Protein 3B8L (pdb70)

Secondary structure (DSSP, 8-state):
------HHHHHHHHH--HHHHHHHTTS-HHHHHTTEEEEEEE--GGGT---EEHHHHHHHHHHHHHH--B---EEE------B-SSEE--EEEE--B-TTS-BEE-EEEE-EEEEEETTEEEEEEE--B---EE--GGG-/---HHHHHHHHH--HHHHHHHTTS-HHHHHTTEEEEEEE--GGGT---EEHHHHHHHHHHHHHH--B---EEE------B-SSEE--EEEE--B-TTS-BEE-EEEE-EEEEEETTEEEEEEE--B---EE--GGG-/---HHHHHHHHH--HHHHHHHTTS-HHHHHTTEEEEEEE--GGGTPPPEESHHHHHHHHHHHHH--B---EEE------B-SSEE--EEEE--B-TTS-BEE-EEEE-EEEEEETTEEEEEEE--B---EE--GGG-/---HHHHHHHHH--HHHHHHHTTS-HHHHHTTEEEEEEE--GGGT---EEHHHHHHHHHHHHHH--B---EEE------B-SSEE--EEEE--B-TTS-BEE-EEEE-EEEEEETTEEEEEEE--B---EE--GGG-/---HHHHHHHHH--HHHHHHHTTS-HHHHHTTEEEEEEE--GGGT---EEHHHHHHHHHHHHHH--B---EEE------B-SSEE--EEEE--B-TTS-BEE-EEEE-EEEEEETTEEEEEEE--B---EE--GGG-/---HHHHHHHHH--HHHHHHHTTS-HHHHHTTEEEEEEE--GGGTPPPEEHHHHHHHHHHHHHH--B---EEE------B-SSEE--EEEE--B-TTS-B-B-EEEE-EEEEEETTEEEEEEE--B---BS--GGG-

B-factor: mean 28.75, std 6.37, range [11.79, 61.09]

Solvent-accessible surface area: 32709 Å² total

Structure (mmCIF, N/CA/C/O backbone):
data_3B8L
#
_entry.id   3B8L
#
_cell.length_a   95.850
_cell.length_b   95.850
_cell.length_c   232.300
_cell.angle_alpha   90.000
_cell.angle_beta   90.000
_cell.angle_gamma   90.000
#
_symmetry.space_group_name_H-M   'P 41 21 2'
#
loop_
_entity.id
_entity.type
_entity.pdbx_description
1 polymer 'Uncharacterized protein'
2 non-polymer GLYCEROL
3 non-polymer DI(HYDROXYETHYL)ETHER
4 non-polymer 'CHLORIDE ION'
5 water water
#
loop_
_atom_site.group_PDB
_atom_site.id
_atom_site.type_symbol
_atom_site.label_atom_id
_atom_site.label_alt_id
_atom_site.label_comp_id
_atom_site.label_asym_id
_atom_site.label_entity_id
_atom_site.label_seq_id
_atom_site.pdbx_PDB_ins_code
_atom_site.Cartn_x
_atom_site.Cartn_y
_atom_site.Cartn_z
_atom_site.occupancy
_atom_site.B_iso_or_equiv
_atom_site.auth_seq_id
_atom_site.auth_comp_id
_atom_site.auth_asym_id
_atom_site.auth_atom_id
_atom_site.pdbx_PDB_model_num
ATOM 1 N N . PHE A 1 17 ? 14.789 34.575 36.026 1.00 41.62 -2 PHE A N 1
ATOM 2 C CA . PHE A 1 17 ? 13.928 33.843 35.026 1.00 41.42 -2 PHE A CA 1
ATOM 3 C C . PHE A 1 17 ? 14.372 32.411 34.826 1.00 42.81 -2 PHE A C 1
ATOM 4 O O . PHE A 1 17 ? 15.410 32.159 34.191 1.00 43.03 -2 PHE A O 1
ATOM 12 N N . GLN A 1 18 ? 13.575 31.484 35.366 1.00 44.10 -1 GLN A N 1
ATOM 13 C CA . GLN A 1 18 ? 13.872 30.050 35.274 1.00 44.83 -1 GLN A CA 1
ATOM 14 C C . GLN A 1 18 ? 13.546 29.592 33.856 1.00 45.23 -1 GLN A C 1
ATOM 15 O O . GLN A 1 18 ? 12.501 29.967 33.276 1.00 45.80 -1 GLN A O 1
ATOM 17 N N . GLY A 1 19 ? 14.468 28.830 33.282 1.00 45.27 0 GLY A N 1
ATOM 18 C CA . GLY A 1 19 ? 14.184 28.087 32.064 1.00 44.97 0 GLY A CA 1
ATOM 19 C C . GLY A 1 19 ? 13.069 27.039 32.331 1.00 44.85 0 GLY A C 1
ATOM 20 O O . GLY A 1 19 ? 12.776 26.701 33.487 1.00 45.39 0 GLY A O 1
ATOM 29 N N . GLN A 1 21 ? 11.601 23.613 32.931 1.00 38.30 2 GLN A N 1
ATOM 30 C CA . GLN A 1 21 ? 12.232 22.420 33.540 1.00 37.00 2 GLN A CA 1
ATOM 31 C C . GLN A 1 21 ? 11.902 21.148 32.749 1.00 33.49 2 GLN A C 1
ATOM 32 O O . GLN A 1 21 ? 10.766 20.910 32.377 1.00 32.70 2 GLN A O 1
ATOM 34 N N . CYS A 1 22 ? 12.908 20.329 32.493 1.00 30.86 3 CYS A N 1
ATOM 35 C CA . CYS A 1 22 ? 12.721 19.090 31.757 1.00 29.21 3 CYS A CA 1
ATOM 36 C C . CYS A 1 22 ? 12.050 18.048 32.649 1.00 27.76 3 CYS A C 1
ATOM 37 O O . CYS A 1 22 ? 12.574 17.725 33.707 1.00 27.50 3 CYS A O 1
ATOM 40 N N . PRO A 1 23 ? 10.884 17.530 32.251 1.00 26.53 4 PRO A N 1
ATOM 41 C CA . PRO A 1 23 ? 10.278 16.487 33.077 1.00 26.19 4 PRO A CA 1
ATOM 42 C C . PRO A 1 23 ? 11.133 15.219 33.233 1.00 25.39 4 PRO A C 1
ATOM 43 O O . PRO A 1 23 ? 11.877 14.847 32.317 1.00 23.86 4 PRO A O 1
ATOM 47 N N . ILE A 1 24 ? 10.985 14.560 34.385 1.00 25.54 5 ILE A N 1
ATOM 48 C CA . ILE A 1 24 ? 11.799 13.386 34.730 1.00 25.80 5 ILE A CA 1
ATOM 49 C C . ILE A 1 24 ? 11.653 12.315 33.673 1.00 25.12 5 ILE A C 1
ATOM 50 O O . ILE A 1 24 ? 12.622 11.699 33.275 1.00 25.80 5 ILE A O 1
ATOM 55 N N . GLU A 1 25 ? 10.435 12.104 33.197 1.00 25.38 6 GLU A N 1
ATOM 56 C CA . GLU A 1 25 ? 10.207 11.068 32.185 1.00 25.24 6 GLU A CA 1
ATOM 57 C C . GLU A 1 25 ? 11.032 11.357 30.947 1.00 24.79 6 GLU A C 1
ATOM 58 O O . GLU A 1 25 ? 11.570 10.442 30.338 1.00 24.40 6 GLU A O 1
ATOM 61 N N . ASP A 1 26 ? 11.124 12.635 30.575 1.00 24.71 7 ASP A N 1
ATOM 62 C CA . ASP A 1 26 ? 11.893 13.037 29.397 1.00 24.61 7 ASP A CA 1
ATOM 63 C C . ASP A 1 26 ? 13.408 12.958 29.635 1.00 24.91 7 ASP A C 1
ATOM 64 O O . ASP A 1 26 ? 14.169 12.522 28.785 1.00 24.84 7 ASP A O 1
ATOM 69 N N . ARG A 1 27 ? 13.852 13.390 30.793 1.00 25.21 8 ARG A N 1
ATOM 70 C CA . ARG A 1 27 ? 15.242 13.230 31.158 1.00 26.65 8 ARG A CA 1
ATOM 71 C C . ARG A 1 27 ? 15.669 11.767 31.065 1.00 26.50 8 ARG A C 1
ATOM 72 O O . ARG A 1 27 ? 16.710 11.449 30.485 1.00 26.54 8 ARG A O 1
ATOM 80 N N . LEU A 1 28 ? 14.861 10.864 31.602 1.00 26.42 9 LEU A N 1
ATOM 81 C CA . LEU A 1 28 ? 15.211 9.432 31.518 1.00 26.43 9 LEU A CA 1
ATOM 82 C C . LEU A 1 28 ? 15.111 8.928 30.095 1.00 25.91 9 LEU A C 1
ATOM 83 O O . LEU A 1 28 ? 15.965 8.184 29.686 1.00 26.37 9 LEU A O 1
ATOM 88 N N . ALA A 1 29 ? 14.113 9.371 29.326 1.00 24.68 10 ALA A N 1
ATOM 89 C CA . ALA A 1 29 ? 14.007 8.955 27.919 1.00 25.18 10 ALA A CA 1
ATOM 90 C C . ALA A 1 29 ? 15.240 9.364 27.095 1.00 25.85 10 ALA A C 1
ATOM 91 O O . ALA A 1 29 ? 15.697 8.628 26.220 1.00 26.04 10 ALA A O 1
ATOM 93 N N . ILE A 1 30 ? 15.751 10.560 27.331 1.00 25.95 11 ILE A N 1
ATOM 94 C CA . ILE A 1 30 ? 16.895 11.052 26.582 1.00 26.40 11 ILE A CA 1
ATOM 95 C C . ILE A 1 30 ? 18.166 10.287 27.029 1.00 25.96 11 ILE A C 1
ATOM 96 O O . ILE A 1 30 ? 18.964 9.887 26.191 1.00 25.24 11 ILE A O 1
ATOM 101 N N A GLN A 1 31 ? 18.356 10.102 28.337 0.50 26.27 12 GLN A N 1
ATOM 102 N N B GLN A 1 31 ? 18.331 10.090 28.334 0.50 26.00 12 GLN A N 1
ATOM 103 C CA A GLN A 1 31 ? 19.435 9.247 28.822 0.50 26.34 12 GLN A CA 1
ATOM 104 C CA B GLN A 1 31 ? 19.414 9.272 28.852 0.50 25.79 12 GLN A CA 1
ATOM 105 C C A GLN A 1 31 ? 19.364 7.877 28.161 0.50 26.36 12 GLN A C 1
ATOM 106 C C B GLN A 1 31 ? 19.372 7.842 28.297 0.50 25.95 12 GLN A C 1
ATOM 107 O O A GLN A 1 31 ? 20.369 7.366 27.658 0.50 26.61 12 GLN A O 1
ATOM 108 O O B GLN A 1 31 ? 20.417 7.240 28.038 0.50 25.60 12 GLN A O 1
ATOM 119 N N . ASP A 1 32 ? 18.168 7.297 28.127 1.00 26.25 13 ASP A N 1
ATOM 120 C CA . ASP A 1 32 ? 18.008 5.949 27.584 1.00 26.60 13 ASP A CA 1
ATOM 121 C C . ASP A 1 32 ? 18.340 5.888 26.110 1.00 27.24 13 ASP A C 1
ATOM 122 O O . ASP A 1 32 ? 18.828 4.870 25.637 1.00 27.58 13 ASP A O 1
ATOM 127 N N . LEU A 1 33 ? 18.055 6.973 25.384 1.00 26.90 14 LEU A N 1
ATOM 128 C CA . LEU A 1 33 ? 18.381 7.033 23.968 1.00 26.57 14 LEU A CA 1
ATOM 129 C C . LEU A 1 33 ? 19.908 7.005 23.810 1.00 26.18 14 LEU A C 1
ATOM 130 O O . LEU A 1 33 ? 20.441 6.336 22.927 1.00 25.17 14 LEU A O 1
ATOM 143 N N . ILE A 1 35 ? 22.161 5.742 26.004 1.00 24.70 16 ILE A N 1
ATOM 144 C CA . ILE A 1 35 ? 22.549 4.389 26.378 1.00 24.77 16 ILE A CA 1
ATOM 145 C C . ILE A 1 35 ? 22.193 3.387 25.271 1.00 24.77 16 ILE A C 1
ATOM 146 O O . ILE A 1 35 ? 22.971 2.477 24.983 1.00 24.19 16 ILE A O 1
ATOM 151 N N . ALA A 1 36 ? 21.048 3.558 24.619 1.00 24.49 17 ALA A N 1
ATOM 152 C CA . ALA A 1 36 ? 20.732 2.770 23.444 1.00 24.09 17 ALA A CA 1
ATOM 153 C C . ALA A 1 36 ? 21.754 2.973 22.301 1.00 25.12 17 ALA A C 1
ATOM 154 O O . ALA A 1 36 ? 22.130 2.002 21.629 1.00 24.81 17 ALA A O 1
ATOM 156 N N . TYR A 1 37 ? 22.186 4.216 22.077 1.00 25.08 18 TYR A N 1
ATOM 157 C CA . TYR A 1 37 ? 23.220 4.507 21.085 1.00 24.75 18 TYR A CA 1
ATOM 158 C C . TYR A 1 37 ? 24.487 3.731 21.458 1.00 25.23 18 TYR A C 1
ATOM 159 O O . TYR A 1 37 ? 25.068 3.072 20.629 1.00 25.10 18 TYR A O 1
ATOM 168 N N . ALA A 1 38 ? 24.890 3.767 22.721 1.00 23.54 19 ALA A N 1
ATOM 169 C CA . ALA A 1 38 ? 26.145 3.100 23.133 1.00 25.30 19 ALA A CA 1
ATOM 170 C C . ALA A 1 38 ? 25.997 1.596 22.884 1.00 25.53 19 ALA A C 1
ATOM 171 O O . ALA A 1 38 ? 26.936 0.950 22.391 1.00 26.10 19 ALA A O 1
ATOM 173 N N . HIS A 1 39 ? 24.804 1.060 23.175 1.00 25.94 20 HIS A N 1
ATOM 174 C CA . HIS A 1 39 ? 24.553 -0.376 23.010 1.00 25.58 20 HIS A CA 1
ATOM 175 C C . HIS A 1 39 ? 24.691 -0.770 21.552 1.00 26.37 20 HIS A C 1
ATOM 176 O O . HIS A 1 39 ? 25.317 -1.787 21.224 1.00 24.43 20 HIS A O 1
ATOM 183 N N . ALA A 1 40 ? 24.118 0.052 20.674 1.00 26.00 21 ALA A N 1
ATOM 184 C CA . ALA A 1 40 ? 24.187 -0.182 19.258 1.00 26.43 21 ALA A CA 1
ATOM 185 C C . ALA A 1 40 ? 25.643 -0.146 18.753 1.00 26.62 21 ALA A C 1
ATOM 186 O O . ALA A 1 40 ? 26.043 -0.979 17.926 1.00 27.06 21 ALA A O 1
ATOM 188 N N . VAL A 1 41 ? 26.433 0.783 19.279 1.00 27.10 22 VAL A N 1
ATOM 189 C CA . VAL A 1 41 ? 27.825 0.929 18.861 1.00 26.81 22 VAL A CA 1
ATOM 190 C C . VAL A 1 41 ? 28.605 -0.296 19.322 1.00 26.90 22 VAL A C 1
ATOM 191 O O . VAL A 1 41 ? 29.458 -0.832 18.601 1.00 26.42 22 VAL A O 1
ATOM 195 N N . ASP A 1 42 ? 28.258 -0.769 20.507 1.00 26.33 23 ASP A N 1
ATOM 196 C CA . ASP A 1 42 ? 28.948 -1.868 21.136 1.00 26.42 23 ASP A CA 1
ATOM 197 C C . ASP A 1 42 ? 28.588 -3.250 20.622 1.00 26.77 23 ASP A C 1
ATOM 198 O O . ASP A 1 42 ? 29.211 -4.223 21.014 1.00 26.84 23 ASP A O 1
ATOM 203 N N . THR A 1 43 ? 27.613 -3.337 19.719 1.00 26.56 24 THR A N 1
ATOM 204 C CA . THR A 1 43 ? 27.334 -4.580 19.012 1.00 27.09 24 THR A CA 1
ATOM 205 C C . THR A 1 43 ? 28.466 -4.850 18.017 1.00 27.14 24 THR A C 1
ATOM 206 O O . THR A 1 43 ? 28.691 -5.992 17.616 1.00 26.88 24 THR A O 1
ATOM 210 N N . VAL A 1 44 ? 29.156 -3.786 17.615 1.00 27.04 25 VAL A N 1
ATOM 211 C CA . VAL A 1 44 ? 30.147 -3.822 16.541 1.00 27.25 25 VAL A CA 1
ATOM 212 C C . VAL A 1 44 ? 29.555 -4.360 15.242 1.00 27.91 25 VAL A C 1
ATOM 213 O O . VAL A 1 44 ? 30.258 -4.907 14.405 1.00 28.79 25 VAL A O 1
ATOM 217 N N . SER A 1 45 ? 28.242 -4.184 15.059 1.00 28.06 26 SER A N 1
ATOM 218 C CA . SER A 1 45 ? 27.582 -4.742 13.875 1.00 28.02 26 SER A CA 1
ATOM 219 C C . SER A 1 45 ? 26.254 -4.110 13.438 1.00 27.90 26 SER A C 1
ATOM 220 O O . SER A 1 45 ? 25.961 -4.106 12.254 1.00 27.71 26 SER A O 1
ATOM 223 N N . ASP A 1 46 ? 25.428 -3.656 14.369 1.00 27.69 27 ASP A N 1
ATOM 224 C CA . ASP A 1 46 ? 24.028 -3.345 14.074 1.00 27.96 27 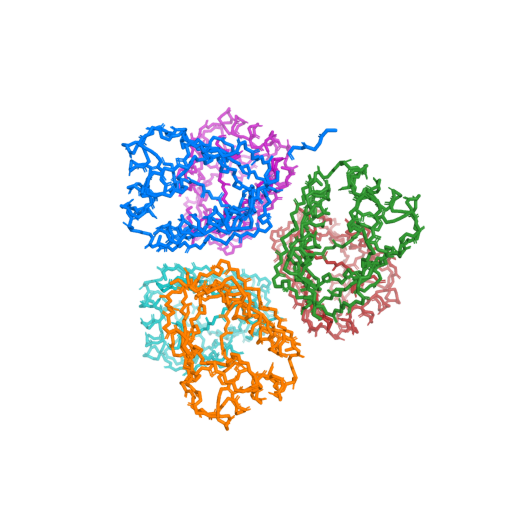ASP A CA 1
ATOM 225 C C . ASP A 1 46 ? 23.823 -1.875 13.636 1.00 27.73 27 ASP A C 1
ATOM 226 O O . ASP A 1 46 ? 23.461 -1.020 14.425 1.00 27.54 27 ASP A O 1
ATOM 231 N N . ILE A 1 47 ? 24.072 -1.611 12.361 1.00 28.18 28 ILE A N 1
ATOM 232 C CA . ILE A 1 47 ? 23.971 -0.276 11.808 1.00 28.83 28 ILE A CA 1
ATOM 233 C C . ILE A 1 47 ? 22.528 0.209 11.925 1.00 28.43 28 ILE A C 1
ATOM 234 O O . ILE A 1 47 ? 22.297 1.375 12.250 1.00 29.13 28 ILE A O 1
ATOM 239 N N . ASP A 1 48 ? 21.559 -0.674 11.714 1.00 28.47 29 ASP A N 1
ATOM 240 C CA . ASP A 1 48 ? 20.149 -0.266 11.805 1.00 28.95 29 ASP A CA 1
ATOM 241 C C . ASP A 1 48 ? 19.801 0.300 13.178 1.00 27.87 29 ASP A C 1
ATOM 242 O O . ASP A 1 48 ? 19.114 1.311 13.264 1.00 27.93 29 ASP A O 1
ATOM 247 N N . ALA A 1 49 ? 20.297 -0.351 14.230 1.00 27.23 30 ALA A N 1
ATOM 248 C CA . ALA A 1 49 ? 20.091 0.093 15.610 1.00 26.70 30 ALA A CA 1
ATOM 249 C C . ALA A 1 49 ? 20.799 1.418 15.871 1.00 26.69 30 ALA A C 1
ATOM 250 O O . ALA A 1 49 ? 20.311 2.249 16.654 1.00 26.64 30 ALA A O 1
ATOM 252 N N . VAL A 1 50 ? 21.938 1.638 15.217 1.00 26.38 31 VAL A N 1
ATOM 253 C CA . VAL A 1 50 ? 22.618 2.922 15.377 1.00 25.93 31 VAL A CA 1
ATOM 254 C C . VAL A 1 50 ? 21.773 4.019 14.739 1.00 25.88 31 VAL A C 1
ATOM 255 O O . VAL A 1 50 ? 21.544 5.037 15.330 1.00 25.98 31 VAL A O 1
ATOM 259 N N . LEU A 1 51 ? 21.335 3.794 13.515 1.00 25.67 32 LEU A N 1
ATOM 260 C CA . LEU A 1 51 ? 20.558 4.786 12.777 1.00 26.12 32 LEU A CA 1
ATOM 261 C C . LEU A 1 51 ? 19.225 5.116 13.440 1.00 26.77 32 LEU A C 1
ATOM 262 O O . LEU A 1 51 ? 18.774 6.270 13.371 1.00 26.99 32 LEU A O 1
ATOM 267 N N . ASP A 1 52 ? 18.602 4.130 14.090 1.00 27.16 33 ASP A N 1
ATOM 268 C CA . ASP A 1 52 ? 17.355 4.359 14.827 1.00 27.87 33 ASP A CA 1
ATOM 269 C C . ASP A 1 52 ? 17.437 5.481 15.865 1.00 27.78 33 ASP A C 1
ATOM 270 O O . ASP A 1 52 ? 16.420 6.054 16.277 1.00 28.40 33 ASP A O 1
ATOM 275 N N . VAL A 1 53 ? 18.640 5.797 16.285 1.00 27.68 34 VAL A N 1
ATOM 276 C CA . VAL A 1 53 ? 18.858 6.828 17.295 1.00 26.80 34 VAL A CA 1
ATOM 277 C C . VAL A 1 53 ? 18.667 8.221 16.693 1.00 26.96 34 VAL A C 1
ATOM 278 O O . VAL A 1 53 ? 18.314 9.158 17.405 1.00 26.63 34 VAL A O 1
ATOM 282 N N . PHE A 1 54 ? 18.861 8.352 15.378 1.00 25.98 35 PHE A N 1
ATOM 283 C CA . PHE A 1 54 ? 18.974 9.678 14.758 1.00 25.80 35 PHE A CA 1
ATOM 284 C C . PHE A 1 54 ? 17.820 10.020 13.843 1.00 25.78 35 PHE A C 1
ATOM 285 O O . PHE A 1 54 ? 17.285 9.152 13.164 1.00 25.40 35 PHE A O 1
ATOM 293 N N . THR A 1 55 ? 17.493 11.308 13.772 1.00 25.70 36 THR A N 1
ATOM 294 C CA . THR A 1 55 ? 16.620 11.787 12.720 1.00 25.79 36 THR A CA 1
ATOM 295 C C . THR A 1 55 ? 17.307 11.586 11.351 1.00 27.18 36 THR A C 1
ATOM 296 O O . THR A 1 55 ? 18.535 11.472 11.250 1.00 26.78 36 THR A O 1
ATOM 300 N N . GLU A 1 56 ? 16.493 11.535 10.307 1.00 28.07 37 GLU A N 1
ATOM 301 C CA . GLU A 1 56 ? 16.968 11.286 8.948 1.00 30.05 37 GLU A CA 1
ATOM 302 C C . GLU A 1 56 ? 18.007 12.325 8.494 1.00 30.39 37 GLU A C 1
ATOM 303 O O . GLU A 1 56 ? 18.891 12.033 7.686 1.00 29.70 37 GLU A O 1
ATOM 309 N N . ASP A 1 57 ? 17.876 13.514 9.072 1.00 30.43 38 ASP A N 1
ATOM 310 C CA . ASP A 1 57 ? 18.600 14.728 8.728 1.00 30.19 38 ASP A CA 1
ATOM 311 C C . ASP A 1 57 ? 19.774 15.029 9.705 1.00 29.91 38 ASP A C 1
ATOM 312 O O . ASP A 1 57 ? 20.459 16.050 9.558 1.00 29.28 38 ASP A O 1
ATOM 315 N N . ALA A 1 58 ? 19.984 14.146 10.686 1.00 29.19 39 ALA A N 1
ATOM 316 C CA . ALA A 1 58 ? 20.863 14.397 11.822 1.00 28.72 39 ALA A CA 1
ATOM 317 C C . ALA A 1 58 ? 22.273 14.805 11.419 1.00 28.46 39 ALA A C 1
ATOM 318 O O . ALA A 1 58 ? 22.789 14.321 10.415 1.00 29.36 39 ALA A O 1
ATOM 320 N N . VAL A 1 59 ? 22.878 15.698 12.208 1.00 27.66 40 VAL A N 1
ATOM 321 C CA . VAL A 1 59 ? 24.252 16.109 11.997 1.00 26.88 40 VAL A CA 1
ATOM 322 C C . VAL A 1 59 ? 25.110 15.275 12.940 1.00 26.30 40 VAL A C 1
ATOM 323 O O . VAL A 1 59 ? 24.923 15.299 14.143 1.00 25.31 40 VAL A O 1
ATOM 327 N N . PHE A 1 60 ? 26.008 14.484 12.361 1.00 26.14 41 PHE A N 1
ATOM 328 C CA . PHE A 1 60 ? 26.818 13.519 13.107 1.00 26.91 41 PHE A CA 1
ATOM 329 C C . PHE A 1 60 ? 28.248 14.042 12.985 1.00 26.58 41 PHE A C 1
ATOM 330 O O . PHE A 1 60 ? 28.950 13.702 12.051 1.00 25.30 41 PHE A O 1
ATOM 338 N N . ASP A 1 61 ? 28.653 14.902 13.918 1.00 27.12 42 ASP A N 1
ATOM 339 C CA . ASP A 1 61 ? 29.853 15.738 13.728 1.00 27.20 42 ASP A CA 1
ATOM 340 C C . ASP A 1 61 ? 30.830 15.496 14.859 1.00 28.25 42 ASP A C 1
ATOM 341 O O . ASP A 1 61 ? 30.749 16.158 15.887 1.00 28.17 42 ASP A O 1
ATOM 346 N N . LEU A 1 62 ? 31.762 14.570 14.628 1.00 28.24 43 LEU A N 1
ATOM 347 C CA . LEU A 1 62 ? 32.752 14.196 15.615 1.00 28.69 43 LEU A CA 1
ATOM 348 C C . LEU A 1 62 ? 34.085 14.885 15.335 1.00 28.49 43 LEU A C 1
ATOM 349 O O . LEU A 1 62 ? 35.150 14.399 15.795 1.00 29.67 43 LEU A O 1
ATOM 354 N N . SER A 1 63 ? 34.025 16.050 14.670 1.00 28.08 44 SER A N 1
ATOM 355 C CA . SER A 1 63 ? 35.222 16.835 14.411 1.00 28.18 44 SER A CA 1
ATOM 356 C C . SER A 1 63 ? 35.904 17.295 15.691 1.00 28.65 44 SER A C 1
ATOM 357 O O . SER A 1 63 ? 37.091 17.613 15.668 1.00 27.76 44 SER A O 1
ATOM 360 N N . GLY A 1 64 ? 35.168 17.335 16.795 1.00 27.68 45 GLY A N 1
ATOM 361 C CA . GLY A 1 64 ? 35.753 17.652 18.096 1.00 29.58 45 GLY A CA 1
ATOM 362 C C . GLY A 1 64 ? 36.756 16.647 18.653 1.00 29.90 45 GLY A C 1
ATOM 363 O O . GLY A 1 64 ? 37.515 16.984 19.562 1.00 31.49 45 GLY A O 1
ATOM 364 N N . ILE A 1 65 ? 36.724 15.399 18.169 1.00 29.81 46 ILE A N 1
ATOM 365 C CA . ILE A 1 65 ? 37.753 14.408 18.489 1.00 28.91 46 ILE A CA 1
ATOM 366 C C . ILE A 1 65 ? 38.537 14.013 17.255 1.0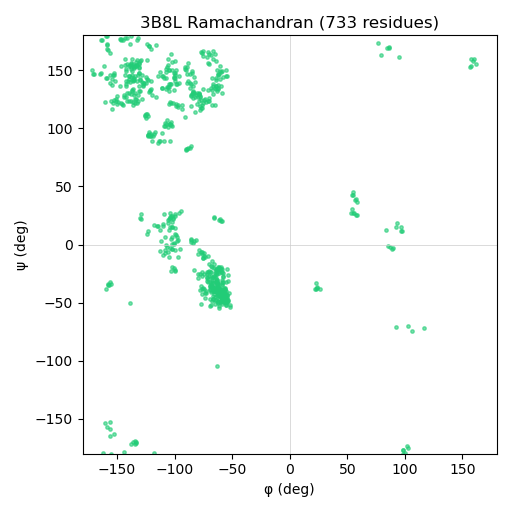0 29.23 46 ILE A C 1
ATOM 367 O O . ILE A 1 65 ? 39.231 12.990 17.236 1.00 28.77 46 ILE A O 1
ATOM 372 N N . GLY A 1 66 ? 38.410 14.822 16.213 1.00 29.18 47 GLY A N 1
ATOM 373 C CA . GLY A 1 66 ? 39.297 14.732 15.068 1.00 29.49 47 GLY A CA 1
ATOM 374 C C . GLY A 1 66 ? 38.793 13.936 13.883 1.00 29.57 47 GLY A C 1
ATOM 375 O O . GLY A 1 66 ? 39.581 13.625 12.993 1.00 28.86 47 GLY A O 1
ATOM 376 N N . LEU A 1 67 ? 37.492 13.640 13.845 1.00 29.13 48 LEU A N 1
ATOM 377 C CA . LEU A 1 67 ? 36.901 12.817 12.788 1.00 28.78 48 LEU A CA 1
ATOM 378 C C . LEU A 1 67 ? 36.099 13.667 11.800 1.00 28.62 48 LEU A C 1
ATOM 379 O O . LEU A 1 67 ? 35.668 14.758 12.139 1.00 29.32 48 LEU A O 1
ATOM 384 N N . THR A 1 68 ? 35.940 13.204 10.556 1.00 28.46 49 THR A N 1
ATOM 385 C CA . THR A 1 68 ? 35.207 13.956 9.543 1.00 28.45 49 THR A CA 1
ATOM 386 C C . THR A 1 68 ? 33.701 13.975 9.820 1.00 28.27 49 THR A C 1
ATOM 387 O O . THR A 1 68 ? 33.114 12.944 10.121 1.00 28.83 49 THR A O 1
ATOM 391 N N . PRO A 1 69 ? 33.073 15.153 9.741 1.00 28.48 50 PRO A N 1
ATOM 392 C CA . PRO A 1 69 ? 31.603 15.248 9.920 1.00 28.17 50 PRO A CA 1
ATOM 393 C C . PRO A 1 69 ? 30.797 14.440 8.923 1.00 28.40 50 PRO A C 1
ATOM 394 O O . PRO A 1 69 ? 31.240 14.261 7.800 1.00 26.84 50 PRO A O 1
ATOM 398 N N . GLN A 1 70 ? 29.635 13.950 9.348 1.00 28.58 51 GLN A N 1
ATOM 399 C CA . GLN A 1 70 ? 28.672 13.276 8.452 1.00 28.91 51 GLN A CA 1
ATOM 400 C C . GLN A 1 70 ? 27.293 13.864 8.670 1.00 28.82 51 GLN A C 1
ATOM 401 O O . GLN A 1 70 ? 27.012 14.416 9.727 1.00 30.79 51 GLN A O 1
ATOM 407 N N . VAL A 1 71 ? 26.432 13.753 7.687 1.00 30.24 52 VAL A N 1
ATOM 408 C CA . VAL A 1 71 ? 25.083 14.270 7.835 1.00 30.29 52 VAL A CA 1
ATOM 409 C C . VAL A 1 71 ? 24.144 13.241 7.268 1.00 29.89 52 VAL A C 1
ATOM 410 O O . VAL A 1 71 ? 24.378 12.720 6.185 1.00 30.04 52 VAL A O 1
ATOM 414 N N . GLY A 1 72 ? 23.091 12.937 8.014 1.00 29.48 53 GLY A N 1
ATOM 415 C CA . GLY A 1 72 ? 22.029 12.084 7.521 1.00 29.23 53 GLY A CA 1
ATOM 416 C C . GLY A 1 72 ? 22.350 10.628 7.741 1.00 29.00 53 GLY A C 1
ATOM 417 O O . GLY A 1 72 ? 23.472 10.288 8.120 1.00 29.22 53 GLY A O 1
ATOM 418 N N . HIS A 1 73 ? 21.364 9.769 7.509 1.00 28.55 54 HIS A N 1
ATOM 419 C CA . HIS A 1 73 ? 21.526 8.333 7.712 1.00 28.05 54 HIS A CA 1
ATOM 420 C C . HIS A 1 73 ? 22.581 7.776 6.753 1.00 27.99 54 HIS A C 1
ATOM 421 O O . HIS A 1 73 ? 23.386 6.926 7.137 1.00 28.30 54 HIS A O 1
ATOM 428 N N . ALA A 1 74 ? 22.629 8.297 5.528 1.00 27.64 55 ALA A N 1
ATOM 429 C CA . ALA A 1 74 ? 23.599 7.808 4.547 1.00 28.34 55 ALA A CA 1
ATOM 430 C C . ALA A 1 74 ? 25.020 7.985 5.048 1.00 28.87 55 ALA A C 1
ATOM 431 O O . ALA A 1 74 ? 25.841 7.089 4.892 1.00 29.07 55 ALA A O 1
ATOM 433 N N . GLY A 1 75 ? 25.292 9.141 5.655 1.00 29.36 56 GLY A N 1
ATOM 434 C CA . GLY A 1 75 ? 26.624 9.470 6.153 1.00 29.33 56 GLY A CA 1
ATOM 435 C C . GLY A 1 75 ? 26.992 8.676 7.396 1.00 29.60 56 GLY A C 1
ATOM 436 O O . GLY A 1 75 ? 28.117 8.178 7.499 1.00 29.26 56 GLY A O 1
ATOM 437 N N . ILE A 1 76 ? 26.036 8.529 8.313 1.00 28.96 57 ILE A N 1
ATOM 438 C CA . ILE A 1 76 ? 26.239 7.757 9.527 1.00 29.47 57 ILE A CA 1
ATOM 439 C C . ILE A 1 76 ? 26.480 6.273 9.201 1.00 29.30 57 ILE A C 1
ATOM 440 O O . ILE A 1 76 ? 27.324 5.638 9.808 1.00 28.61 57 ILE A O 1
ATOM 445 N N A ARG A 1 77 ? 25.722 5.750 8.245 0.50 28.75 58 ARG A N 1
ATOM 446 N N B ARG A 1 77 ? 25.732 5.747 8.239 0.50 29.16 58 ARG A N 1
ATOM 447 C CA A ARG A 1 77 ? 25.876 4.375 7.773 0.50 28.96 58 ARG A CA 1
ATOM 448 C CA B ARG A 1 77 ? 25.882 4.362 7.790 0.50 29.59 58 ARG A CA 1
ATOM 449 C C A ARG A 1 77 ? 27.286 4.140 7.217 0.50 29.20 58 ARG A C 1
ATOM 450 C C B ARG A 1 77 ? 27.284 4.131 7.207 0.50 29.52 58 ARG A C 1
ATOM 451 O O A ARG A 1 77 ? 27.893 3.095 7.470 0.50 28.47 58 ARG A O 1
ATOM 452 O O B ARG A 1 77 ? 27.890 3.081 7.442 0.50 28.80 58 ARG A O 1
ATOM 467 N N . GLU A 1 78 ? 27.795 5.115 6.464 1.00 29.77 59 GLU A N 1
ATOM 468 C CA . GLU A 1 78 ? 29.153 5.043 5.902 1.00 30.27 59 GLU A CA 1
ATOM 469 C C . GLU A 1 78 ? 30.143 4.968 7.039 1.00 30.61 59 GLU A C 1
ATOM 470 O O . GLU A 1 78 ? 31.029 4.111 7.042 1.00 31.40 59 GLU A O 1
ATOM 473 N N . PHE A 1 79 ? 29.975 5.852 8.015 1.00 30.36 60 PHE A N 1
ATOM 474 C CA . PHE A 1 79 ? 30.881 5.928 9.146 1.00 29.62 60 PHE A CA 1
ATOM 475 C C . PHE A 1 79 ? 30.981 4.574 9.842 1.00 29.36 60 PHE A C 1
ATOM 476 O O . PHE A 1 79 ? 32.086 4.082 10.081 1.00 28.47 60 PHE A O 1
ATOM 484 N N . PHE A 1 80 ? 29.838 3.990 10.194 1.00 27.86 61 PHE A N 1
ATOM 485 C CA . PHE A 1 80 ? 29.830 2.730 10.917 1.00 27.56 61 PHE A CA 1
ATOM 486 C C . PHE A 1 80 ? 30.127 1.505 10.091 1.00 28.02 61 PHE A C 1
ATOM 487 O O . PHE A 1 80 ? 30.631 0.521 10.620 1.00 28.07 61 PHE A O 1
ATOM 495 N N . THR A 1 81 ? 29.838 1.539 8.794 1.00 28.52 62 THR A N 1
ATOM 496 C CA . THR A 1 81 ? 30.254 0.434 7.962 1.00 29.02 62 THR A CA 1
ATOM 497 C C . THR A 1 81 ? 31.781 0.275 8.110 1.00 28.96 62 THR A C 1
ATOM 498 O O . THR A 1 81 ? 32.298 -0.846 8.187 1.00 28.73 62 THR A O 1
ATOM 502 N N . ASN A 1 82 ? 32.485 1.397 8.224 1.00 28.79 63 ASN A N 1
ATOM 503 C CA . ASN A 1 82 ? 33.931 1.367 8.320 1.00 28.77 63 ASN A CA 1
ATOM 504 C C . ASN A 1 82 ? 34.401 0.961 9.728 1.00 29.01 63 ASN A C 1
ATOM 505 O O . ASN A 1 82 ? 35.237 0.059 9.889 1.00 29.32 63 ASN A O 1
ATOM 510 N N . VAL A 1 83 ? 33.871 1.634 10.732 1.00 27.88 64 VAL A N 1
ATOM 511 C CA . VAL A 1 83 ? 34.201 1.322 12.116 1.00 28.12 64 VAL A CA 1
ATOM 512 C C . VAL A 1 83 ? 33.974 -0.156 12.395 1.00 26.91 64 VAL A C 1
ATOM 513 O O . VAL A 1 83 ? 34.845 -0.807 12.951 1.00 27.70 64 VAL A O 1
ATOM 517 N N . PHE A 1 84 ? 32.830 -0.697 11.994 1.00 25.84 65 PHE A N 1
ATOM 518 C CA . PHE A 1 84 ? 32.507 -2.084 12.291 1.00 24.69 65 PHE A CA 1
ATOM 519 C C . PHE A 1 84 ? 33.373 -3.080 11.529 1.00 24.84 65 PHE A C 1
ATOM 520 O O . PHE A 1 84 ? 33.636 -4.178 12.008 1.00 25.22 65 PHE A O 1
ATOM 528 N N . ALA A 1 85 ? 33.781 -2.699 10.316 1.00 23.83 66 ALA A N 1
ATOM 529 C CA . ALA A 1 85 ? 34.720 -3.467 9.546 1.00 23.88 66 ALA A CA 1
ATOM 530 C C . ALA A 1 85 ? 36.094 -3.534 10.186 1.00 23.95 66 ALA A C 1
ATOM 531 O O . ALA A 1 85 ? 36.763 -4.529 10.055 1.00 24.58 66 ALA A O 1
ATOM 533 N N . ASN A 1 86 ? 36.512 -2.503 10.884 1.00 23.88 67 ASN A N 1
ATOM 534 C CA . ASN A 1 86 ? 37.878 -2.420 11.401 1.00 24.02 67 ASN A CA 1
ATOM 535 C C . ASN A 1 86 ? 38.046 -2.832 12.863 1.00 23.66 67 ASN A C 1
ATOM 536 O O . ASN A 1 86 ? 39.169 -3.079 13.318 1.00 23.59 67 ASN A O 1
ATOM 549 N N A SER A 1 88 ? 37.256 -4.907 16.559 0.50 22.09 69 SER A N 1
ATOM 550 N N B SER A 1 88 ? 37.260 -4.930 16.549 0.50 22.15 69 SER A N 1
ATOM 551 C CA A SER A 1 88 ? 37.022 -6.249 17.092 0.50 22.25 69 SER A CA 1
ATOM 552 C CA B SER A 1 88 ? 36.957 -6.263 17.088 0.50 22.37 69 SER A CA 1
ATOM 553 C C A SER A 1 88 ? 36.077 -6.171 18.291 0.50 22.99 69 SER A C 1
ATOM 554 C C B SER A 1 88 ? 36.027 -6.142 18.287 0.50 23.07 69 SER A C 1
ATOM 555 O O A SER A 1 88 ? 35.088 -6.912 18.358 0.50 23.07 69 SER A O 1
ATOM 556 O O B SER A 1 88 ? 34.994 -6.820 18.353 0.50 23.32 69 SER A O 1
ATOM 561 N N . HIS A 1 89 ? 36.401 -5.280 19.222 1.00 23.12 70 HIS A N 1
ATOM 562 C CA . HIS A 1 89 ? 35.631 -5.075 20.450 1.00 23.91 70 HIS A CA 1
ATOM 563 C C . HIS A 1 89 ? 35.496 -3.599 20.828 1.00 24.93 70 HIS A C 1
ATOM 564 O O . HIS A 1 89 ? 36.403 -2.791 20.580 1.00 24.68 70 HIS A O 1
ATOM 571 N N . HIS A 1 90 ? 34.351 -3.270 21.436 1.00 24.78 71 HIS A N 1
ATOM 572 C CA . HIS A 1 90 ? 33.980 -1.912 21.828 1.00 26.07 71 HIS A CA 1
ATOM 573 C C . HIS A 1 90 ? 33.351 -1.932 23.204 1.00 25.33 71 HIS A C 1
ATOM 574 O O . HIS A 1 90 ? 32.616 -2.853 23.542 1.00 25.51 71 HIS A O 1
ATOM 581 N N . ALA A 1 91 ? 33.504 -0.839 23.925 1.00 25.20 72 ALA A N 1
ATOM 582 C CA . ALA A 1 91 ? 32.740 -0.582 25.153 1.00 25.01 72 ALA A CA 1
ATOM 583 C C . ALA A 1 91 ? 32.611 0.926 25.296 1.00 25.65 72 ALA A C 1
ATOM 584 O O . ALA A 1 91 ? 33.621 1.610 25.307 1.00 25.58 72 ALA A O 1
ATOM 586 N N . HIS A 1 92 ? 31.381 1.435 25.390 1.00 25.64 73 HIS A N 1
ATOM 587 C CA . HIS A 1 92 ? 31.140 2.882 25.548 1.00 26.16 73 HIS A CA 1
ATOM 588 C C . HIS A 1 92 ? 30.345 3.134 26.808 1.00 26.47 73 HIS A C 1
ATOM 589 O O . HIS A 1 92 ? 29.126 3.049 26.844 1.00 27.22 73 HIS A O 1
ATOM 596 N N . TYR A 1 93 ? 31.091 3.430 27.859 1.00 26.33 74 TYR A N 1
ATOM 597 C CA . TYR A 1 93 ? 30.513 3.709 29.137 1.00 26.22 74 TYR A CA 1
ATOM 598 C C . TYR A 1 93 ? 30.097 5.167 29.171 1.00 26.92 74 TYR A C 1
ATOM 599 O O . TYR A 1 93 ? 30.917 6.015 28.888 1.00 27.73 74 TYR A O 1
ATOM 608 N N . LEU A 1 94 ? 28.853 5.436 29.580 1.00 26.59 75 LEU A N 1
ATOM 609 C CA . LEU A 1 94 ? 28.320 6.807 29.617 1.00 26.72 75 LEU A CA 1
ATOM 610 C C . LEU A 1 94 ? 27.889 7.149 31.009 1.00 26.30 75 LEU A C 1
ATOM 611 O O . LEU A 1 94 ? 27.220 6.357 31.704 1.00 26.23 75 LEU A O 1
ATOM 616 N N . THR A 1 95 ? 28.310 8.320 31.465 1.00 26.07 76 THR A N 1
ATOM 617 C CA . THR A 1 95 ? 28.133 8.688 32.878 1.00 24.08 76 THR A CA 1
ATOM 618 C C . THR A 1 95 ? 27.903 10.227 32.934 1.00 23.74 76 THR A C 1
ATOM 619 O O . THR A 1 95 ? 27.990 10.902 31.925 1.00 23.35 76 THR A O 1
ATOM 623 N N . ASN A 1 96 ? 27.661 10.749 34.135 1.00 23.92 77 ASN A N 1
ATOM 624 C CA . ASN A 1 96 ? 27.586 12.192 34.384 1.00 24.70 77 ASN A CA 1
ATOM 625 C C . ASN A 1 96 ? 26.552 12.840 33.450 1.00 24.88 77 ASN A C 1
ATOM 626 O O . ASN A 1 96 ? 26.777 13.927 32.935 1.00 24.62 77 ASN A O 1
ATOM 631 N N . PHE A 1 97 ? 25.404 12.181 33.290 1.00 24.09 78 PHE A N 1
ATOM 632 C CA . PHE A 1 97 ? 24.374 12.735 32.415 1.00 24.10 78 PHE A CA 1
ATOM 633 C C . PHE A 1 97 ? 23.893 14.053 33.004 1.00 23.43 78 PHE A C 1
ATOM 634 O O . PHE A 1 97 ? 23.639 14.137 34.194 1.00 24.05 78 PHE A O 1
ATOM 642 N N . ALA A 1 98 ? 23.747 15.046 32.141 1.00 23.25 79 ALA A N 1
ATOM 643 C CA . ALA A 1 98 ? 23.262 16.391 32.521 1.00 24.50 79 ALA A CA 1
ATOM 644 C C . ALA A 1 98 ? 22.381 17.012 31.427 1.00 24.96 79 ALA A C 1
ATOM 645 O O . ALA A 1 98 ? 22.799 17.089 30.273 1.00 24.57 79 ALA A O 1
ATOM 647 N N . VAL A 1 99 ? 21.169 17.451 31.784 1.00 24.58 80 VAL A N 1
ATOM 648 C CA . VAL A 1 99 ? 20.305 18.179 30.835 1.00 25.40 80 VAL A CA 1
ATOM 649 C C . VAL A 1 99 ? 20.865 19.589 30.724 1.00 25.27 80 VAL A C 1
ATOM 650 O O . VAL A 1 99 ? 20.974 20.303 31.718 1.00 25.99 80 VAL A O 1
ATOM 654 N N . THR A 1 100 ? 21.253 19.979 29.522 1.00 25.39 81 THR A N 1
ATOM 655 C CA . THR A 1 100 ? 21.869 21.268 29.307 1.00 26.01 81 THR A CA 1
ATOM 656 C C . THR A 1 100 ? 20.914 22.247 28.637 1.00 25.39 81 THR A C 1
ATOM 657 O O . THR A 1 100 ? 21.213 23.419 28.519 1.00 26.78 81 THR A O 1
ATOM 661 N N . GLY A 1 101 ? 19.743 21.793 28.236 1.00 24.90 82 GLY A N 1
ATOM 662 C CA . GLY A 1 101 ? 18.770 22.678 27.616 1.00 24.12 82 GLY A CA 1
ATOM 663 C C . GLY A 1 101 ? 17.455 21.959 27.468 1.00 23.51 82 GLY A C 1
ATOM 664 O O . GLY A 1 101 ? 17.434 20.740 27.303 1.00 22.87 82 GLY A O 1
ATOM 665 N N . TYR A 1 102 ? 16.360 22.692 27.577 1.00 23.25 83 TYR A N 1
ATOM 666 C CA . TYR A 1 102 ? 15.036 22.110 27.356 1.00 23.65 83 TYR A CA 1
ATOM 667 C C . TYR A 1 102 ? 14.057 23.196 26.922 1.00 24.25 83 TYR A C 1
ATOM 668 O O . TYR A 1 102 ? 13.783 24.150 27.676 1.00 23.89 83 TYR A O 1
ATOM 677 N N . GLU A 1 103 ? 13.543 23.058 25.704 1.00 24.43 84 GLU A N 1
ATOM 678 C CA . GLU A 1 103 ? 12.563 24.005 25.166 1.00 25.04 84 GLU A CA 1
ATOM 679 C C . GLU A 1 103 ? 11.175 23.413 24.988 1.00 24.86 84 GLU A C 1
ATOM 680 O O . GLU A 1 103 ? 10.312 24.085 24.471 1.00 25.51 84 GLU A O 1
ATOM 686 N N . GLY A 1 104 ? 10.953 22.167 25.380 1.00 25.19 85 GLY A N 1
ATOM 687 C CA . GLY A 1 104 ? 9.620 21.551 25.253 1.00 25.46 85 GLY A CA 1
ATOM 688 C C . GLY A 1 104 ? 9.678 20.380 24.303 1.00 25.65 85 GLY A C 1
ATOM 689 O O . GLY A 1 104 ? 9.632 19.236 24.726 1.00 25.98 85 GLY A O 1
ATOM 690 N N . ASP A 1 105 ? 9.827 20.680 23.015 1.00 25.51 86 ASP A N 1
ATOM 691 C CA . ASP A 1 105 ? 9.963 19.656 21.975 1.00 25.72 86 ASP A CA 1
ATOM 692 C C . ASP A 1 105 ? 11.407 19.467 21.515 1.00 25.06 86 ASP A C 1
ATOM 693 O O . ASP A 1 105 ? 11.675 18.616 20.687 1.00 25.52 86 ASP A O 1
ATOM 698 N N . THR A 1 106 ? 12.320 20.280 22.041 1.00 24.43 87 THR A N 1
ATOM 699 C CA . THR A 1 106 ? 13.756 20.084 21.824 1.00 23.56 87 THR A CA 1
ATOM 700 C C . THR A 1 106 ? 14.460 20.149 23.175 1.00 23.44 87 THR A C 1
ATOM 701 O O . THR A 1 106 ? 13.949 20.736 24.128 1.00 23.50 87 THR A O 1
ATOM 705 N N . ALA A 1 107 ? 15.617 19.509 23.245 1.00 23.56 88 ALA A N 1
ATOM 706 C CA . ALA A 1 107 ? 16.409 19.480 24.467 1.00 24.03 88 ALA A CA 1
ATOM 707 C C . ALA A 1 107 ? 17.830 19.167 24.099 1.00 24.66 88 ALA A C 1
ATOM 708 O O . ALA A 1 107 ? 18.121 18.830 22.948 1.00 24.63 88 ALA A O 1
ATOM 710 N N . SER A 1 108 ? 18.698 19.251 25.093 1.00 25.63 89 SER A N 1
ATOM 711 C CA . SER A 1 108 ? 20.080 18.837 24.937 1.00 26.48 89 SER A CA 1
ATOM 712 C C . SER A 1 108 ? 20.607 18.207 26.211 1.00 26.29 89 SER A C 1
ATOM 713 O O . SER A 1 108 ? 20.215 18.581 27.354 1.00 26.58 89 SER A O 1
ATOM 732 N N . ARG A 1 110 ? 24.303 16.396 27.969 1.00 24.47 91 ARG A N 1
ATOM 733 C CA . ARG A 1 110 ? 25.733 16.085 27.975 1.00 24.76 91 ARG A CA 1
ATOM 734 C C . ARG A 1 110 ? 25.950 14.806 28.771 1.00 25.07 91 ARG A C 1
ATOM 735 O O . ARG A 1 110 ? 25.296 14.597 29.773 1.00 25.61 91 ARG A O 1
ATOM 743 N N . ALA A 1 111 ? 26.936 14.003 28.360 1.00 24.23 92 ALA A N 1
ATOM 744 C CA . ALA A 1 111 ? 27.373 12.832 29.116 1.00 23.99 92 ALA A CA 1
ATOM 745 C C . ALA A 1 111 ? 28.888 12.729 28.972 1.00 23.78 92 ALA A C 1
ATOM 746 O O . ALA A 1 111 ? 29.467 13.243 28.015 1.00 24.84 92 ALA A O 1
ATOM 748 N N . TYR A 1 112 ? 29.532 12.103 29.938 1.00 23.74 93 TYR A N 1
ATOM 749 C CA . TYR A 1 112 ? 30.927 11.710 29.815 1.00 23.84 93 TYR A CA 1
ATOM 750 C C . TYR A 1 112 ? 30.962 10.315 29.196 1.00 23.97 93 TYR A C 1
ATOM 751 O O . TYR A 1 112 ? 30.059 9.504 29.448 1.00 23.19 93 TYR A O 1
ATOM 760 N N . VAL A 1 113 ? 32.000 10.033 28.397 1.00 25.12 94 VAL A N 1
ATOM 761 C CA . VAL A 1 113 ? 32.222 8.713 27.821 1.00 25.27 94 VAL A CA 1
ATOM 762 C C . VAL A 1 113 ? 33.613 8.195 28.172 1.00 25.31 94 VAL A C 1
ATOM 763 O O . VAL A 1 113 ? 34.565 8.958 28.205 1.00 25.43 94 VAL A O 1
ATOM 767 N N . ILE A 1 114 ? 33.687 6.904 28.503 1.00 26.34 95 ILE A N 1
ATOM 768 C CA . ILE A 1 114 ? 34.895 6.118 28.390 1.00 25.96 95 ILE A CA 1
ATOM 769 C C . ILE A 1 114 ? 34.656 5.230 27.182 1.00 26.41 95 ILE A C 1
ATOM 770 O O . ILE A 1 114 ? 33.912 4.281 27.230 1.00 27.25 95 ILE A O 1
ATOM 775 N N . GLY A 1 115 ? 35.247 5.628 26.061 1.00 25.99 96 GLY A N 1
ATOM 776 C CA . GLY A 1 115 ? 35.086 4.940 24.782 1.00 26.96 96 GLY A CA 1
ATOM 777 C C . GLY A 1 115 ? 36.297 4.084 24.477 1.00 27.83 96 GLY A C 1
ATOM 778 O O . GLY A 1 115 ? 37.367 4.594 24.153 1.00 26.01 96 GLY A O 1
ATOM 788 N N . GLY A 1 117 ? 38.097 0.615 22.627 1.00 27.89 98 GLY A N 1
ATOM 789 C CA . GLY A 1 117 ? 38.069 -0.345 21.547 1.00 26.67 98 GLY A CA 1
ATOM 790 C C . GLY A 1 117 ? 39.395 -1.036 21.335 1.00 26.16 98 GLY A C 1
ATOM 791 O O . GLY A 1 117 ? 40.469 -0.555 21.744 1.00 24.68 98 GLY A O 1
ATOM 792 N N . VAL A 1 118 ? 39.315 -2.181 20.681 1.00 24.35 99 VAL A N 1
ATOM 793 C CA . VAL A 1 118 ? 40.492 -2.794 20.104 1.00 23.52 99 VAL A CA 1
ATOM 794 C C . VAL A 1 118 ? 40.175 -3.161 18.663 1.00 22.14 99 VAL A C 1
ATOM 795 O O . VAL A 1 118 ? 39.111 -3.734 18.376 1.00 22.24 99 VAL A O 1
ATOM 799 N N . GLY A 1 119 ? 41.081 -2.807 17.748 1.00 20.77 100 GLY A N 1
ATOM 800 C CA . GLY A 1 119 ? 40.916 -3.144 16.337 1.00 20.68 100 GLY A CA 1
ATOM 801 C C . GLY A 1 119 ? 41.190 -4.595 16.028 1.00 20.45 100 GLY A C 1
ATOM 802 O O . GLY A 1 119 ? 41.795 -5.316 16.827 1.00 19.97 100 GLY A O 1
ATOM 803 N N . LYS A 1 120 ? 40.787 -5.012 14.837 1.00 20.78 101 LYS A N 1
ATOM 804 C CA . LYS A 1 120 ? 41.158 -6.312 14.337 1.00 21.31 101 LYS A CA 1
ATOM 805 C C . LYS A 1 120 ? 42.670 -6.395 14.149 1.00 20.65 101 LYS A C 1
ATOM 806 O O . LYS A 1 120 ? 43.237 -7.484 14.159 1.00 19.17 101 LYS A O 1
ATOM 812 N N . ASP A 1 121 ? 43.307 -5.229 14.012 1.00 21.56 102 ASP A N 1
ATOM 813 C CA . ASP A 1 121 ? 44.756 -5.140 13.904 1.00 21.34 102 ASP A CA 1
ATOM 814 C C . ASP A 1 121 ? 45.452 -5.144 15.253 1.00 21.12 102 ASP A C 1
ATOM 815 O O . ASP A 1 121 ? 46.675 -5.063 15.313 1.00 20.53 102 ASP A O 1
ATOM 820 N N . GLY A 1 122 ? 44.678 -5.246 16.331 1.00 21.20 103 GLY A N 1
ATOM 821 C CA . GLY A 1 122 ? 45.220 -5.401 17.657 1.00 21.79 103 GLY A CA 1
ATOM 822 C C . GLY A 1 122 ? 45.482 -4.100 18.384 1.00 23.07 103 GLY A C 1
ATOM 823 O O . GLY A 1 122 ? 45.870 -4.132 19.550 1.00 23.51 103 GLY A O 1
ATOM 824 N N . ARG A 1 123 ? 45.255 -2.966 17.722 1.00 23.58 104 ARG A N 1
ATOM 825 C CA . ARG A 1 123 ? 45.514 -1.653 18.327 1.00 24.51 104 ARG A CA 1
ATOM 826 C C . ARG A 1 123 ? 44.362 -1.189 19.171 1.00 24.42 104 ARG A C 1
ATOM 827 O O . ARG A 1 123 ? 43.182 -1.222 18.754 1.00 25.06 104 ARG A O 1
ATOM 835 N N . ALA A 1 124 ? 44.708 -0.737 20.375 1.00 23.87 105 ALA A N 1
ATOM 836 C CA . ALA A 1 124 ? 43.745 -0.286 21.349 1.00 24.00 105 ALA A CA 1
ATOM 837 C C . ALA A 1 124 ? 43.503 1.215 21.192 1.00 24.02 105 ALA A C 1
ATOM 838 O O . ALA A 1 124 ? 44.366 1.951 20.711 1.00 23.30 105 ALA A O 1
ATOM 840 N N . VAL A 1 125 ? 42.318 1.645 21.576 1.00 24.81 106 VAL A N 1
ATOM 841 C CA . VAL A 1 125 ? 41.989 3.061 21.671 1.00 24.88 106 VAL A CA 1
ATOM 842 C C . VAL A 1 125 ? 41.131 3.269 22.928 1.00 25.18 106 VAL A C 1
ATOM 843 O O . VAL A 1 125 ? 40.304 2.416 23.277 1.00 24.51 106 VAL A O 1
ATOM 847 N N . THR A 1 126 ? 41.366 4.374 23.648 1.00 24.93 107 THR A N 1
ATOM 848 C CA . THR A 1 126 ? 40.443 4.823 24.700 1.00 25.86 107 THR A CA 1
ATOM 849 C C . THR A 1 126 ? 40.256 6.339 24.559 1.00 25.68 107 THR A C 1
ATOM 850 O O . THR A 1 126 ? 41.248 7.091 24.563 1.00 25.05 107 THR A O 1
ATOM 854 N N . VAL A 1 127 ? 38.996 6.731 24.335 1.00 26.68 108 VAL A N 1
ATOM 855 C CA . VAL A 1 127 ? 38.540 8.140 24.416 1.00 25.60 108 VAL A CA 1
ATOM 856 C C . VAL A 1 127 ? 37.978 8.44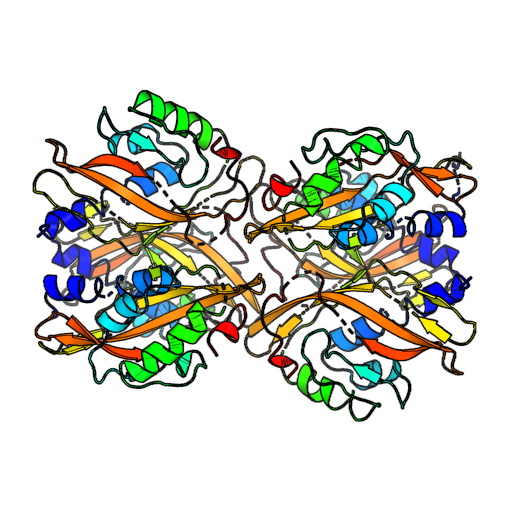0 25.822 1.00 26.04 108 VAL A C 1
ATOM 857 O O . VAL A 1 127 ? 37.011 7.819 26.260 1.00 26.53 108 VAL A O 1
ATOM 861 N N . ASN A 1 128 ? 38.590 9.394 26.512 1.00 25.75 109 ASN A N 1
ATOM 862 C CA . ASN A 1 128 ? 38.007 10.003 27.714 1.00 25.16 109 ASN A CA 1
ATOM 863 C C . ASN A 1 128 ? 37.472 11.346 27.257 1.00 25.56 109 ASN A C 1
ATOM 864 O O . ASN A 1 128 ? 38.207 12.293 26.972 1.00 26.67 109 ASN A O 1
ATOM 869 N N . GLY A 1 129 ? 36.170 11.393 27.070 1.00 26.43 110 GLY A N 1
ATOM 870 C CA . GLY A 1 129 ? 35.565 12.554 26.470 1.00 27.09 110 GLY A CA 1
ATOM 871 C C . GLY A 1 129 ? 34.118 12.809 26.881 1.00 26.63 110 GLY A C 1
ATOM 872 O O . GLY A 1 129 ? 33.642 12.280 27.881 1.00 26.54 110 GLY A O 1
ATOM 873 N N . ARG A 1 130 ? 33.463 13.633 26.088 1.00 26.94 111 ARG A N 1
ATOM 874 C CA . ARG A 1 130 ? 32.069 13.999 26.316 1.00 27.89 111 ARG A CA 1
ATOM 875 C C . ARG A 1 130 ? 31.247 13.888 25.073 1.00 27.81 111 ARG A C 1
ATOM 876 O O . ARG A 1 130 ? 31.725 14.090 23.973 1.00 29.04 111 ARG A O 1
ATOM 884 N N . TYR A 1 131 ? 29.993 13.494 25.287 1.00 27.73 112 TYR A N 1
ATOM 885 C CA . TYR A 1 131 ? 28.983 13.437 24.251 1.00 26.98 112 TYR A CA 1
ATOM 886 C C . TYR A 1 131 ? 28.075 14.633 24.444 1.00 26.72 112 TYR A C 1
ATOM 887 O O . TYR A 1 131 ? 27.661 14.915 25.564 1.00 26.64 112 TYR A O 1
ATOM 896 N N . PHE A 1 132 ? 27.689 15.283 23.349 1.00 25.89 113 PHE A N 1
ATOM 897 C CA . PHE A 1 132 ? 26.678 16.333 23.381 1.00 25.71 113 PHE A CA 1
ATOM 898 C C . PHE A 1 132 ? 25.598 15.960 22.396 1.00 25.52 113 PHE A C 1
ATOM 899 O O . PHE A 1 132 ? 25.830 15.930 21.194 1.00 25.86 113 PHE A O 1
ATOM 907 N N . PHE A 1 133 ? 24.453 15.594 22.927 1.00 26.31 114 PHE A N 1
ATOM 908 C CA . PHE A 1 133 ? 23.283 15.265 22.117 1.00 25.96 114 PHE A CA 1
ATOM 909 C C . PHE A 1 133 ? 22.299 16.429 22.116 1.00 26.06 114 PHE A C 1
ATOM 910 O O . PHE A 1 133 ? 21.949 16.939 23.166 1.00 27.15 114 PHE A O 1
ATOM 918 N N A GLU A 1 134 ? 21.865 16.853 20.926 0.50 25.28 115 GLU A N 1
ATOM 919 N N B GLU A 1 134 ? 21.885 16.834 20.918 0.50 25.76 115 GLU A N 1
ATOM 920 C CA A GLU A 1 134 ? 20.673 17.716 20.760 0.50 25.38 115 GLU A CA 1
ATOM 921 C CA B GLU A 1 134 ? 20.686 17.647 20.728 0.50 26.29 115 GLU A CA 1
ATOM 922 C C A GLU A 1 134 ? 19.570 16.802 20.203 0.50 25.05 115 GLU A C 1
ATOM 923 C C B GLU A 1 134 ? 19.599 16.681 20.277 0.50 25.46 115 GLU A C 1
ATOM 924 O O A GLU A 1 134 ? 19.774 16.109 19.197 0.50 25.26 115 GLU A O 1
ATOM 925 O O B GLU A 1 134 ? 19.847 15.816 19.431 0.50 25.67 115 GLU A O 1
ATOM 936 N N . VAL A 1 135 ? 18.415 16.805 20.873 1.00 25.49 116 VAL A N 1
ATOM 937 C CA . VAL A 1 135 ? 17.304 15.899 20.596 1.00 24.47 116 VAL A CA 1
ATOM 938 C C . VAL A 1 135 ? 16.015 16.650 20.323 1.00 24.32 116 VAL A C 1
ATOM 939 O O . VAL A 1 135 ? 15.833 17.792 20.736 1.00 22.95 116 VAL A O 1
ATOM 943 N N . ARG A 1 136 ? 15.119 15.962 19.636 1.00 24.27 117 ARG A N 1
ATOM 944 C CA . ARG A 1 136 ? 13.795 16.469 19.264 1.00 25.97 117 ARG A CA 1
ATOM 945 C C . ARG A 1 136 ? 12.772 15.363 19.540 1.00 25.31 117 ARG A C 1
ATOM 946 O O . ARG A 1 136 ? 13.059 14.177 19.341 1.00 24.91 117 ARG A O 1
ATOM 954 N N . ARG A 1 137 ? 11.605 15.752 20.035 1.00 26.15 118 ARG A N 1
ATOM 955 C CA . ARG A 1 137 ? 10.476 14.824 20.205 1.00 27.11 118 ARG A CA 1
ATOM 956 C C . ARG A 1 137 ? 9.923 14.425 18.872 1.00 27.03 118 ARG A C 1
ATOM 957 O O . ARG A 1 137 ? 9.528 15.275 18.106 1.00 27.75 118 ARG A O 1
ATOM 965 N N . THR A 1 138 ? 9.821 13.140 18.612 1.00 27.62 119 THR A N 1
ATOM 966 C CA . THR A 1 138 ? 9.206 12.680 17.390 1.00 28.05 119 THR A CA 1
ATOM 967 C C . THR A 1 138 ? 8.045 11.771 17.777 1.00 28.69 119 THR A C 1
ATOM 968 O O . THR A 1 138 ? 7.895 11.423 18.955 1.00 27.96 119 THR A O 1
ATOM 972 N N . GLU A 1 139 ? 7.231 11.406 16.778 1.00 29.44 120 GLU A N 1
ATOM 973 C CA . GLU A 1 139 ? 6.130 10.450 16.936 1.00 30.30 120 GLU A CA 1
ATOM 974 C C . GLU A 1 139 ? 6.664 9.083 17.370 1.00 31.20 120 GLU A C 1
ATOM 975 O O . GLU A 1 139 ? 5.902 8.280 17.910 1.00 32.16 120 GLU A O 1
ATOM 977 N N . LYS A 1 140 ? 7.953 8.818 17.140 1.00 30.73 121 LYS A N 1
ATOM 978 C CA . LYS A 1 140 ? 8.591 7.591 17.586 1.00 31.42 121 LYS A CA 1
ATOM 979 C C . LYS A 1 140 ? 9.504 7.844 18.798 1.00 31.21 121 LYS A C 1
ATOM 980 O O . LYS A 1 140 ? 10.422 7.053 19.071 1.00 32.81 121 LYS A O 1
ATOM 984 N N . GLY A 1 141 ? 9.277 8.945 19.520 1.00 30.38 122 GLY A N 1
ATOM 985 C CA . GLY A 1 141 ? 10.077 9.288 20.712 1.00 29.88 122 GLY A CA 1
ATOM 986 C C . GLY A 1 141 ? 11.202 10.304 20.469 1.00 28.49 122 GLY A C 1
ATOM 987 O O . GLY A 1 141 ? 11.335 10.845 19.374 1.00 28.80 122 GLY A O 1
ATOM 988 N N . TRP A 1 142 ? 11.992 10.584 21.500 1.00 27.64 123 TRP A N 1
ATOM 989 C CA . TRP A 1 142 ? 13.140 11.492 21.353 1.00 26.40 123 TRP A CA 1
ATOM 990 C C . TRP A 1 142 ? 14.148 10.879 20.375 1.00 26.08 123 TRP A C 1
ATOM 991 O O . TRP A 1 142 ? 14.441 9.693 20.455 1.00 25.72 123 TRP A O 1
ATOM 1002 N N . LYS A 1 143 ? 14.622 11.670 19.417 1.00 26.24 124 LYS A N 1
ATOM 1003 C CA . LYS A 1 143 ? 15.689 11.256 18.517 1.00 26.28 124 LYS A CA 1
ATOM 1004 C C . LYS A 1 143 ? 16.738 12.341 18.470 1.00 25.74 124 LYS A C 1
ATOM 1005 O O . LYS A 1 143 ? 16.422 13.511 18.643 1.00 24.04 124 LYS A O 1
ATOM 1011 N N . ALA A 1 144 ? 17.980 11.947 18.194 1.00 25.16 125 ALA A N 1
ATOM 1012 C CA . ALA A 1 144 ? 19.066 12.906 18.071 1.00 25.40 125 ALA A CA 1
ATOM 1013 C C . ALA A 1 144 ? 19.079 13.605 16.700 1.00 25.22 125 ALA A C 1
ATOM 1014 O O . ALA A 1 144 ? 19.026 12.967 15.629 1.00 25.01 125 ALA A O 1
ATOM 1016 N N . THR A 1 145 ? 19.103 14.938 16.745 1.00 25.22 126 THR A N 1
ATOM 1017 C CA . THR A 1 145 ? 19.258 15.753 15.552 1.00 24.85 126 THR A CA 1
ATOM 1018 C C . THR A 1 145 ? 20.689 16.266 15.350 1.00 25.46 126 THR A C 1
ATOM 1019 O O . THR A 1 145 ? 21.059 16.631 14.232 1.00 25.04 126 THR A O 1
ATOM 1023 N N A ARG A 1 146 ? 21.463 16.333 16.429 0.50 25.85 127 ARG A N 1
ATOM 1024 N N B ARG A 1 146 ? 21.456 16.331 16.436 0.50 25.95 127 ARG A N 1
ATOM 1025 C CA A ARG A 1 146 ? 22.883 16.715 16.360 0.50 26.24 127 ARG A CA 1
ATOM 1026 C CA B ARG A 1 146 ? 22.871 16.733 16.400 0.50 26.39 127 ARG A CA 1
ATOM 1027 C C A ARG A 1 146 ? 23.682 16.043 17.462 0.50 26.25 127 ARG A C 1
ATOM 1028 C C B ARG A 1 146 ? 23.659 15.990 17.466 0.50 26.31 127 ARG A C 1
ATOM 1029 O O A ARG A 1 146 ? 23.275 16.020 18.626 0.50 27.38 127 ARG A O 1
ATOM 1030 O O B ARG A 1 146 ? 23.215 15.848 18.611 0.50 27.36 127 ARG A O 1
ATOM 1045 N N . TYR A 1 147 ? 24.836 15.502 17.080 1.00 25.96 128 TYR A N 1
ATOM 1046 C CA . TYR A 1 147 ? 25.717 14.800 17.991 1.00 25.31 128 TYR A CA 1
ATOM 1047 C C . TYR A 1 147 ? 27.125 15.297 17.730 1.00 24.80 128 TYR A C 1
ATOM 1048 O O . TYR A 1 147 ? 27.590 15.272 16.588 1.00 25.14 128 TYR A O 1
ATOM 1057 N N . THR A 1 148 ? 27.748 15.799 18.793 1.00 25.12 129 THR A N 1
ATOM 1058 C CA . THR A 1 148 ? 29.118 16.290 18.784 1.00 24.90 129 THR A CA 1
ATOM 1059 C C . THR A 1 148 ? 29.857 15.742 20.000 1.00 25.26 129 THR A C 1
ATOM 1060 O O . THR A 1 148 ? 29.248 15.208 20.943 1.00 24.41 129 THR A O 1
ATOM 1072 N N . ASP A 1 150 ? 33.832 16.135 22.501 1.00 25.69 131 ASP A N 1
ATOM 1073 C CA . ASP A 1 150 ? 35.179 16.627 22.714 1.00 25.61 131 ASP A CA 1
ATOM 1074 C C . ASP A 1 150 ? 35.914 15.755 23.727 1.00 24.64 131 ASP A C 1
ATOM 1075 O O . ASP A 1 150 ? 35.379 14.758 24.168 1.00 25.71 131 ASP A O 1
ATOM 1080 N N . PHE A 1 151 ? 37.168 16.104 24.001 1.00 25.13 132 PHE A N 1
ATOM 1081 C CA . PHE A 1 151 ? 38.019 15.345 24.893 1.00 24.30 132 PHE A CA 1
ATOM 1082 C C . PHE A 1 151 ? 38.082 15.960 26.301 1.00 24.88 132 PHE A C 1
ATOM 1083 O O . PHE A 1 151 ? 38.140 17.164 26.438 1.00 26.83 132 PHE A O 1
ATOM 1091 N N . LEU A 1 152 ? 38.145 15.118 27.319 1.00 23.40 133 LEU A N 1
ATOM 1092 C CA . LEU A 1 152 ? 38.544 15.530 28.670 1.00 23.69 133 LEU A CA 1
ATOM 1093 C C . LEU A 1 152 ? 40.013 15.224 28.908 1.00 24.07 133 LEU A C 1
ATOM 1094 O O . LEU A 1 152 ? 40.682 15.973 29.626 1.00 25.13 133 LEU A O 1
ATOM 1107 N N . PRO A 1 154 ? 43.789 13.710 26.767 1.00 24.07 135 PRO A N 1
ATOM 1108 C CA . PRO A 1 154 ? 44.448 13.385 25.513 1.00 24.21 135 PRO A CA 1
ATOM 1109 C C . PRO A 1 154 ? 44.094 11.979 25.052 1.00 23.24 135 PRO A C 1
ATOM 1110 O O . PRO A 1 154 ? 44.043 11.061 25.856 1.00 22.96 135 PRO A O 1
ATOM 1114 N N . LEU A 1 155 ? 43.810 11.834 23.776 1.00 23.81 136 LEU A N 1
ATOM 1115 C CA . LEU A 1 155 ? 43.494 10.546 23.192 1.00 23.91 136 LEU A CA 1
ATOM 1116 C C . LEU A 1 155 ? 44.574 9.516 23.522 1.00 24.59 136 LEU A C 1
ATOM 1117 O O . LEU A 1 155 ? 45.768 9.793 23.452 1.00 24.13 136 LEU A O 1
ATOM 1122 N N A SER A 1 156 ? 44.116 8.322 23.871 0.50 25.26 137 SER A N 1
ATOM 1123 N N B SER A 1 156 ? 44.128 8.317 23.878 0.50 25.43 137 SER A N 1
ATOM 1124 C CA A SER A 1 156 ? 44.978 7.172 24.080 0.50 26.37 137 SER A CA 1
ATOM 1125 C CA B SER A 1 156 ? 45.010 7.170 24.085 0.50 26.69 137 SER A CA 1
ATOM 1126 C C A SER A 1 156 ? 44.747 6.243 22.892 0.50 27.06 137 SER A C 1
ATOM 1127 C C B SER A 1 156 ? 44.773 6.214 22.924 0.50 27.27 137 SER A C 1
ATOM 1128 O O A SER A 1 156 ? 43.653 5.728 22.703 0.50 26.99 137 SER A O 1
ATOM 1129 O O B SER A 1 156 ? 43.704 5.639 22.795 0.50 27.46 137 SER A O 1
ATOM 1134 N N . GLY A 1 157 ? 45.747 6.100 22.038 1.00 28.54 138 GLY A N 1
ATOM 1135 C CA . GLY A 1 157 ? 45.611 5.265 20.864 1.00 29.44 138 GLY A CA 1
ATOM 1136 C C . GLY A 1 157 ? 45.377 6.065 19.632 1.00 31.00 138 GLY A C 1
ATOM 1137 O O . GLY A 1 157 ? 45.729 7.249 19.559 1.00 31.05 138 GLY A O 1
ATOM 1138 N N A THR A 1 158 ? 44.819 5.399 18.612 0.50 31.24 139 THR A N 1
ATOM 1139 N N B THR A 1 158 ? 44.693 5.460 18.675 0.50 31.05 139 THR A N 1
ATOM 1140 C CA A THR A 1 158 ? 44.527 6.004 17.321 0.50 31.83 139 THR A CA 1
ATOM 1141 C CA B THR A 1 158 ? 44.525 6.086 17.402 0.50 31.57 139 THR A CA 1
ATOM 1142 C C A THR A 1 158 ? 43.029 5.918 17.094 0.50 32.57 139 THR A C 1
ATOM 1143 C C B THR A 1 158 ? 43.087 5.844 16.962 0.50 32.50 139 THR A C 1
ATOM 1144 O O A THR A 1 158 ? 42.344 5.069 17.671 0.50 32.73 139 THR A O 1
ATOM 1145 O O B THR A 1 158 ? 42.491 4.815 17.276 0.50 32.56 139 THR A O 1
ATOM 1152 N N . LEU A 1 159 ? 42.529 6.822 16.266 1.00 33.73 140 LEU A N 1
ATOM 1153 C CA . LEU A 1 159 ? 41.177 6.751 15.785 1.00 35.14 140 LEU A CA 1
ATOM 1154 C C . LEU A 1 159 ? 41.262 6.401 14.298 1.00 38.14 140 LEU A C 1
ATOM 1155 O O . LEU A 1 159 ? 40.363 6.683 13.533 1.00 38.55 140 LEU A O 1
ATOM 1160 N N . ASP A 1 160 ? 42.337 5.695 13.924 1.00 41.33 141 ASP A N 1
ATOM 1161 C CA . ASP A 1 160 ? 42.605 5.323 12.527 1.00 43.69 141 ASP A CA 1
ATOM 1162 C C . ASP A 1 160 ? 41.642 4.237 12.033 1.00 44.08 141 ASP A C 1
ATOM 1163 O O . ASP A 1 160 ? 41.313 4.216 10.841 1.00 44.35 141 ASP A O 1
ATOM 1168 N N . ASN A 1 161 ? 41.197 3.358 12.939 1.00 44.79 142 ASN A N 1
ATOM 1169 C CA . ASN A 1 161 ? 40.177 2.331 12.612 1.00 45.03 142 ASN A CA 1
ATOM 1170 C C . ASN A 1 161 ? 38.743 2.942 12.497 1.00 45.43 142 ASN A C 1
ATOM 1171 O O . ASN A 1 161 ? 37.815 2.288 12.005 1.00 45.60 142 ASN A O 1
ATOM 1176 N N . ALA A 1 162 ? 38.598 4.203 12.935 1.00 46.31 143 ALA A N 1
ATOM 1177 C CA . ALA A 1 162 ? 37.375 5.035 12.752 1.00 46.84 143 ALA A CA 1
ATOM 1178 C C . ALA A 1 162 ? 37.528 6.079 11.612 1.00 47.61 143 ALA A C 1
ATOM 1179 O O . ALA A 1 162 ? 36.593 6.854 11.334 1.00 47.74 143 ALA A O 1
ATOM 1181 N N . LYS A 1 163 ? 38.701 6.081 10.972 1.00 48.03 144 LYS A N 1
ATOM 1182 C CA . LYS A 1 163 ? 39.011 6.945 9.823 1.00 48.92 144 LYS A CA 1
ATOM 1183 C C . LYS A 1 163 ? 39.097 6.119 8.525 1.00 49.14 144 LYS A C 1
ATOM 1184 O O . LYS A 1 163 ? 39.089 6.698 7.414 1.00 49.10 144 LYS A O 1
ATOM 1199 N N . GLN B 1 21 ? 5.154 -0.922 30.763 1.00 41.70 2 GLN B N 1
ATOM 1200 C CA . GLN B 1 21 ? 6.272 -0.051 31.140 1.00 40.58 2 GLN B CA 1
ATOM 1201 C C . GLN B 1 21 ? 6.659 -0.152 32.634 1.00 37.39 2 GLN B C 1
ATOM 1202 O O . GLN B 1 21 ? 5.811 -0.189 33.518 1.00 37.12 2 GLN B O 1
ATOM 1204 N N . CYS B 1 22 ? 7.958 -0.188 32.903 1.00 34.24 3 CYS B N 1
ATOM 1205 C CA . CYS B 1 22 ? 8.465 -0.277 34.265 1.00 32.28 3 CYS B CA 1
ATOM 1206 C C . CYS B 1 22 ? 8.311 1.069 34.990 1.00 30.70 3 CYS B C 1
ATOM 1207 O O . CYS B 1 22 ? 8.777 2.077 34.497 1.00 30.07 3 CYS B O 1
ATOM 1210 N N . PRO B 1 23 ? 7.643 1.103 36.153 1.00 29.15 4 PRO B N 1
ATOM 1211 C CA . PRO B 1 23 ? 7.525 2.415 36.797 1.00 28.25 4 PRO B CA 1
ATOM 1212 C C . PRO B 1 23 ? 8.869 3.006 37.179 1.00 27.35 4 PRO B C 1
ATOM 1213 O O . PRO B 1 23 ? 9.779 2.252 37.527 1.00 26.42 4 PRO B O 1
ATOM 1217 N N . ILE B 1 24 ? 9.007 4.329 37.111 1.00 26.69 5 ILE B N 1
ATOM 1218 C CA . ILE B 1 24 ? 10.290 4.978 37.432 1.00 27.28 5 ILE B CA 1
ATOM 1219 C C . ILE B 1 24 ? 10.778 4.522 38.819 1.00 26.70 5 ILE B C 1
ATOM 1220 O O . ILE B 1 24 ? 11.962 4.236 39.007 1.00 27.14 5 ILE B O 1
ATOM 1225 N N . GLU B 1 25 ? 9.847 4.441 39.773 1.00 26.11 6 GLU B N 1
ATOM 1226 C CA . GLU B 1 25 ? 10.145 4.037 41.144 1.00 26.10 6 GLU B CA 1
ATOM 1227 C C . GLU B 1 25 ? 10.864 2.672 41.145 1.00 25.95 6 GLU B C 1
ATOM 1228 O O . GLU B 1 25 ? 11.831 2.455 41.865 1.00 25.21 6 GLU B O 1
ATOM 1230 N N . ASP B 1 26 ? 10.367 1.746 40.332 1.00 25.95 7 ASP B N 1
ATOM 1231 C CA . ASP B 1 26 ? 10.924 0.396 40.286 1.00 25.50 7 ASP B CA 1
ATOM 1232 C C . ASP B 1 26 ? 12.224 0.363 39.501 1.00 25.37 7 ASP B C 1
ATOM 1233 O O . ASP B 1 26 ? 13.141 -0.355 39.850 1.00 24.80 7 ASP B O 1
ATOM 1238 N N . ARG B 1 27 ? 12.323 1.155 38.448 1.00 26.10 8 ARG B N 1
ATOM 1239 C CA . ARG B 1 27 ? 13.580 1.251 37.733 1.00 27.12 8 ARG B CA 1
ATOM 1240 C C . ARG B 1 27 ? 14.711 1.630 38.682 1.00 26.46 8 ARG B C 1
ATOM 1241 O O . ARG B 1 27 ? 15.765 1.016 38.654 1.00 26.73 8 ARG B O 1
ATOM 1249 N N . LEU B 1 28 ? 14.483 2.662 39.498 1.00 25.99 9 LEU B N 1
ATOM 1250 C CA . LEU B 1 28 ? 15.488 3.159 40.442 1.00 25.48 9 LEU B CA 1
ATOM 1251 C C . LEU B 1 28 ? 15.755 2.175 41.572 1.00 25.10 9 LEU B C 1
ATOM 1252 O O . LEU B 1 28 ? 16.909 2.034 42.010 1.00 24.29 9 LEU B O 1
ATOM 1257 N N . ALA B 1 29 ? 14.718 1.474 42.016 1.00 23.69 10 ALA B N 1
ATOM 1258 C CA . ALA B 1 29 ? 14.884 0.438 43.037 1.00 24.18 10 ALA B CA 1
ATOM 1259 C C . ALA B 1 29 ? 15.807 -0.691 42.593 1.00 23.76 10 ALA B C 1
ATOM 1260 O O . ALA B 1 29 ? 16.611 -1.195 43.381 1.00 23.16 10 ALA B O 1
ATOM 1262 N N . ILE B 1 30 ? 15.634 -1.105 41.338 1.00 23.54 11 ILE B N 1
ATOM 1263 C CA . ILE B 1 30 ? 16.389 -2.204 40.747 1.00 23.74 11 ILE B CA 1
ATOM 1264 C C . ILE B 1 30 ? 17.814 -1.764 40.501 1.00 24.56 11 ILE B C 1
ATOM 1265 O O . ILE B 1 30 ? 18.760 -2.515 40.774 1.00 25.32 11 ILE B O 1
ATOM 1270 N N A GLN B 1 31 ? 17.988 -0.555 39.968 0.50 25.27 12 GLN B N 1
ATOM 1271 N N B GLN B 1 31 ? 17.973 -0.556 39.971 0.50 25.26 12 GLN B N 1
ATOM 1272 C CA A GLN B 1 31 ? 19.319 0.067 39.901 0.50 25.53 12 GLN B CA 1
ATOM 1273 C CA B GLN B 1 31 ? 19.285 0.089 39.884 0.50 25.51 12 GLN B CA 1
ATOM 1274 C C A GLN B 1 31 ? 19.997 0.117 41.276 0.50 25.63 12 GLN B C 1
ATOM 1275 C C B GLN B 1 31 ? 19.989 0.147 41.257 0.50 25.63 12 GLN B C 1
ATOM 1276 O O A GLN B 1 31 ? 21.185 -0.210 41.408 0.50 25.56 12 GLN B O 1
ATOM 1277 O O B GLN B 1 31 ? 21.187 -0.154 41.367 0.50 25.61 12 GLN B O 1
ATOM 1288 N N . ASP B 1 32 ? 19.244 0.518 42.296 1.00 25.49 13 ASP B N 1
ATOM 1289 C CA . ASP B 1 32 ? 19.787 0.609 43.644 1.00 26.23 13 ASP B CA 1
ATOM 1290 C C . ASP B 1 32 ? 20.198 -0.743 44.205 1.00 26.35 13 ASP B C 1
ATOM 1291 O O . ASP B 1 32 ? 21.198 -0.824 44.924 1.00 27.06 13 ASP B O 1
ATOM 1296 N N . LEU B 1 33 ? 19.455 -1.803 43.855 1.00 25.81 14 LEU B N 1
ATOM 1297 C CA . LEU B 1 33 ? 19.798 -3.155 44.259 1.00 25.41 14 LEU B CA 1
ATOM 1298 C C . LEU B 1 33 ? 21.141 -3.517 43.684 1.00 25.42 14 LEU B C 1
ATOM 1299 O O . LEU B 1 33 ? 21.996 -4.062 44.386 1.00 26.23 14 LEU B O 1
ATOM 1312 N N . ILE B 1 35 ? 23.506 -1.500 42.634 1.00 25.54 16 ILE B N 1
ATOM 1313 C CA . ILE B 1 35 ? 24.513 -0.635 43.213 1.00 25.21 16 ILE B CA 1
ATOM 1314 C C . ILE B 1 35 ? 24.837 -1.117 44.631 1.00 25.27 16 ILE B C 1
ATOM 1315 O O . ILE B 1 35 ? 25.990 -1.085 45.023 1.00 24.92 16 ILE B O 1
ATOM 1320 N N . ALA B 1 36 ? 23.825 -1.601 45.358 1.00 24.17 17 ALA B N 1
ATOM 1321 C CA . ALA B 1 36 ? 23.993 -2.224 46.674 1.00 24.96 17 ALA B CA 1
ATOM 1322 C C . ALA B 1 36 ? 24.836 -3.481 46.616 1.00 24.07 17 ALA B C 1
ATOM 1323 O O . ALA B 1 36 ? 25.617 -3.735 47.518 1.00 23.99 17 ALA B O 1
ATOM 1325 N N . TYR B 1 37 ? 24.617 -4.305 45.609 1.00 24.42 18 TYR B N 1
ATOM 1326 C CA . TYR B 1 37 ? 25.459 -5.483 45.367 1.00 24.41 18 TYR B CA 1
ATOM 1327 C C . TYR B 1 37 ? 26.933 -5.077 45.140 1.00 24.76 18 TYR B C 1
ATOM 1328 O O . TYR B 1 37 ? 27.831 -5.655 45.713 1.00 23.21 18 TYR B O 1
ATOM 1337 N N . ALA B 1 38 ? 27.163 -4.090 44.274 1.00 25.71 19 ALA B N 1
ATOM 1338 C CA . ALA B 1 38 ? 28.508 -3.550 44.035 1.00 25.54 19 ALA B CA 1
ATOM 1339 C C . ALA B 1 38 ? 29.145 -3.101 45.332 1.00 26.36 19 ALA B C 1
ATOM 1340 O O . ALA B 1 38 ? 30.286 -3.438 45.578 1.00 27.45 19 ALA B O 1
ATOM 1342 N N . HIS B 1 39 ? 28.397 -2.389 46.182 1.00 26.39 20 HIS B N 1
ATOM 1343 C CA . HIS B 1 39 ? 28.894 -1.908 47.463 1.00 26.07 20 HIS B CA 1
ATOM 1344 C C . HIS B 1 39 ? 29.260 -3.062 48.395 1.00 26.32 20 HIS B C 1
ATOM 1345 O O . HIS B 1 39 ? 30.293 -3.020 49.085 1.00 27.15 20 HIS B O 1
ATOM 1352 N N . ALA B 1 40 ? 28.420 -4.093 48.424 1.00 26.43 21 ALA B N 1
ATOM 1353 C CA . ALA B 1 40 ? 28.669 -5.261 49.266 1.00 25.76 21 ALA B CA 1
ATOM 1354 C C . ALA B 1 40 ? 29.949 -5.957 48.785 1.00 25.14 21 ALA B C 1
ATOM 1355 O O . ALA B 1 40 ? 30.811 -6.262 49.583 1.00 26.39 21 ALA B O 1
ATOM 1357 N N . VAL B 1 41 ? 30.097 -6.187 47.484 1.00 25.14 22 VAL B N 1
ATOM 1358 C CA . VAL B 1 41 ? 31.339 -6.789 46.963 1.00 26.15 22 VAL B CA 1
ATOM 1359 C C . VAL B 1 41 ? 32.575 -5.941 47.296 1.00 26.42 22 VAL B C 1
ATOM 1360 O O . VAL B 1 41 ? 33.646 -6.474 47.672 1.00 26.92 22 VAL B O 1
ATOM 1364 N N . ASP B 1 42 ? 32.408 -4.620 47.188 1.00 25.66 23 ASP B N 1
ATOM 1365 C CA . ASP B 1 42 ? 33.497 -3.675 47.377 1.00 25.45 23 ASP B CA 1
ATOM 1366 C C . ASP B 1 42 ? 33.934 -3.485 48.840 1.00 25.48 23 ASP B C 1
ATOM 1367 O O . ASP B 1 42 ? 34.994 -2.878 49.105 1.00 25.34 23 ASP B O 1
ATOM 1372 N N . THR B 1 43 ? 33.154 -4.017 49.773 1.00 25.87 24 THR B N 1
ATOM 1373 C CA . THR B 1 43 ? 33.601 -4.160 51.159 1.00 25.59 24 THR B CA 1
ATOM 1374 C C . THR B 1 43 ? 34.759 -5.129 51.303 1.00 26.71 24 THR B C 1
ATOM 1375 O O . THR B 1 43 ? 35.540 -5.039 52.268 1.00 25.76 24 THR B O 1
ATOM 1379 N N . VAL B 1 44 ? 34.827 -6.081 50.386 1.00 26.94 25 VAL B N 1
ATOM 1380 C CA . VAL B 1 44 ? 35.777 -7.182 50.430 1.00 27.96 25 VAL B CA 1
ATOM 1381 C C . VAL B 1 44 ? 35.625 -7.972 51.725 1.00 28.27 25 VAL B C 1
ATOM 1382 O O . VAL B 1 44 ? 36.555 -8.626 52.172 1.00 28.92 25 VAL B O 1
ATOM 1386 N N . SER B 1 45 ? 34.446 -7.938 52.341 1.00 28.31 26 SER B N 1
ATOM 1387 C CA . SER B 1 45 ? 34.285 -8.643 53.624 1.00 28.52 26 SER B CA 1
ATOM 1388 C C . SER B 1 45 ? 32.858 -9.070 53.986 1.00 28.72 26 SER B C 1
ATOM 1389 O O . SER B 1 45 ? 32.666 -10.116 54.618 1.00 28.49 26 SER B O 1
ATOM 1392 N N . ASP B 1 46 ? 31.862 -8.273 53.607 1.00 28.84 27 ASP B N 1
ATOM 1393 C CA . ASP B 1 46 ? 30.506 -8.403 54.167 1.00 28.95 27 ASP B CA 1
ATOM 1394 C C . ASP B 1 46 ? 29.619 -9.367 53.370 1.00 28.46 27 ASP B C 1
ATOM 1395 O O . ASP B 1 46 ? 28.823 -8.938 52.539 1.00 28.33 27 ASP B O 1
ATOM 1400 N N . ILE B 1 47 ? 29.794 -10.659 53.643 1.00 28.34 28 ILE B N 1
ATOM 1401 C CA . ILE B 1 47 ? 29.056 -11.720 52.956 1.00 28.46 28 ILE B CA 1
ATOM 1402 C C . ILE B 1 47 ? 27.554 -11.559 53.171 1.00 28.32 28 ILE B C 1
ATOM 1403 O O . ILE B 1 47 ? 26.757 -11.723 52.250 1.00 28.20 28 ILE B O 1
ATOM 1408 N N . ASP B 1 48 ? 27.166 -11.205 54.380 1.00 28.48 29 ASP B N 1
ATOM 1409 C CA . ASP B 1 48 ? 25.742 -11.057 54.682 1.00 28.96 29 ASP B CA 1
ATOM 1410 C C . ASP B 1 48 ? 25.094 -10.002 53.794 1.00 28.31 29 ASP B C 1
ATOM 1411 O O . ASP B 1 48 ? 23.978 -10.204 53.300 1.00 27.82 29 ASP B O 1
ATOM 1416 N N . ALA B 1 49 ? 25.798 -8.883 53.595 1.00 28.19 30 ALA B N 1
ATOM 1417 C CA . ALA B 1 49 ? 25.347 -7.840 52.676 1.00 27.62 30 ALA B CA 1
ATOM 1418 C C . ALA B 1 49 ? 25.249 -8.309 51.214 1.00 27.43 30 ALA B C 1
ATOM 1419 O O . ALA B 1 49 ? 24.318 -7.903 50.505 1.00 27.57 30 ALA B O 1
ATOM 1421 N N . VAL B 1 50 ? 26.178 -9.144 50.768 1.00 27.22 31 VAL B N 1
ATOM 1422 C CA . VAL B 1 50 ? 26.063 -9.750 49.461 1.00 27.21 31 VAL B CA 1
ATOM 1423 C C . VAL B 1 50 ? 24.802 -10.622 49.381 1.00 27.28 31 VAL B C 1
ATOM 1424 O O . VAL B 1 50 ? 23.995 -10.453 48.483 1.00 27.11 31 VAL B O 1
ATOM 1428 N N . LEU B 1 51 ? 24.647 -11.539 50.334 1.00 27.03 32 LEU B N 1
ATOM 1429 C CA . LEU B 1 51 ? 23.528 -12.489 50.328 1.00 27.70 32 LEU B CA 1
ATOM 1430 C C . LEU B 1 51 ? 22.176 -11.791 50.354 1.00 28.14 32 LEU B C 1
ATOM 1431 O O . LEU B 1 51 ? 21.216 -12.289 49.786 1.00 27.93 32 LEU B O 1
ATOM 1436 N N . ASP B 1 52 ? 22.110 -10.640 51.011 1.00 28.51 33 ASP B N 1
ATOM 1437 C CA . ASP B 1 52 ? 20.859 -9.890 51.123 1.00 28.76 33 ASP B CA 1
ATOM 1438 C C . ASP B 1 52 ? 20.299 -9.425 49.762 1.00 27.90 33 ASP B C 1
ATOM 1439 O O . ASP B 1 52 ? 19.120 -9.113 49.640 1.00 28.06 33 ASP B O 1
ATOM 1444 N N . VAL B 1 53 ? 21.154 -9.360 48.762 1.00 26.86 34 VAL B N 1
ATOM 1445 C CA . VAL B 1 53 ? 20.751 -8.971 47.415 1.00 26.35 34 VAL B CA 1
ATOM 1446 C C . VAL B 1 53 ? 19.919 -10.056 46.691 1.00 25.90 34 VAL B C 1
ATOM 1447 O O . VAL B 1 53 ? 19.109 -9.744 45.812 1.00 25.39 34 VAL B O 1
ATOM 1451 N N . PHE B 1 54 ? 20.142 -11.318 47.067 1.00 25.21 35 PHE B N 1
ATOM 1452 C CA . PHE B 1 54 ? 19.658 -12.474 46.328 1.00 25.28 35 PHE B CA 1
ATOM 1453 C C . PHE B 1 54 ? 18.546 -13.245 47.032 1.00 24.96 35 PHE B C 1
ATOM 1454 O O . PHE B 1 54 ? 18.524 -13.388 48.257 1.00 25.19 35 PHE B O 1
ATOM 1462 N N . THR B 1 55 ? 17.619 -13.781 46.255 1.00 25.25 36 THR B N 1
ATOM 1463 C CA . THR B 1 55 ? 16.709 -14.745 46.822 1.00 25.08 36 THR B CA 1
ATOM 1464 C C . THR B 1 55 ? 17.471 -16.024 47.252 1.00 26.01 36 THR B C 1
ATOM 1465 O O . THR B 1 55 ? 18.632 -16.256 46.873 1.00 26.06 36 THR B O 1
ATOM 1469 N N . GLU B 1 56 ? 16.818 -16.829 48.069 1.00 26.26 37 GLU B N 1
ATOM 1470 C CA . GLU B 1 56 ? 17.445 -18.021 48.647 1.00 27.84 37 GLU B CA 1
ATOM 1471 C C . GLU B 1 56 ? 17.827 -19.054 47.578 1.00 27.94 37 GLU B C 1
ATOM 1472 O O . GLU B 1 56 ? 18.780 -19.796 47.742 1.00 28.44 37 GLU B O 1
ATOM 1478 N N . ASP B 1 57 ? 17.075 -19.041 46.489 1.00 28.53 38 ASP B N 1
ATOM 1479 C CA . ASP B 1 57 ? 17.162 -19.963 45.359 1.00 29.52 38 ASP B CA 1
ATOM 1480 C C . ASP B 1 57 ? 17.952 -19.371 44.175 1.00 28.31 38 ASP B C 1
ATOM 1481 O O . ASP B 1 57 ? 17.963 -19.942 43.075 1.00 27.77 38 ASP B O 1
ATOM 1486 N N . ALA B 1 58 ? 18.571 -18.212 44.380 1.00 27.06 39 ALA B N 1
ATOM 1487 C CA . ALA B 1 58 ? 19.112 -17.418 43.282 1.00 26.81 39 ALA B CA 1
ATOM 1488 C C . ALA B 1 58 ? 20.173 -18.174 42.502 1.00 26.22 39 ALA B C 1
ATOM 1489 O O . ALA B 1 58 ? 20.993 -18.889 43.088 1.00 26.48 39 ALA B O 1
ATOM 1491 N N . VAL B 1 59 ? 20.156 -17.973 41.186 1.00 25.85 40 VAL B N 1
ATOM 1492 C CA . VAL B 1 59 ? 21.171 -18.495 40.288 1.00 25.12 40 VAL B CA 1
ATOM 1493 C C . VAL B 1 59 ? 22.277 -17.441 40.146 1.00 25.23 40 VAL B C 1
ATOM 1494 O O . VAL B 1 59 ? 22.068 -16.366 39.585 1.00 25.47 40 VAL B O 1
ATOM 1498 N N . PHE B 1 60 ? 23.428 -17.735 40.712 1.00 25.81 41 PHE B N 1
ATOM 1499 C CA . PHE B 1 60 ? 24.605 -16.883 40.644 1.00 25.43 41 PHE B CA 1
ATOM 1500 C C . PHE B 1 60 ? 25.568 -17.520 39.622 1.00 25.89 41 PHE B C 1
ATOM 1501 O O . PHE B 1 60 ? 26.367 -18.313 39.992 1.00 23.52 41 PHE B O 1
ATOM 1509 N N . ASP B 1 61 ? 25.421 -17.144 38.356 1.00 25.94 42 ASP B N 1
ATOM 1510 C CA . ASP B 1 61 ? 26.030 -17.853 37.206 1.00 26.29 42 ASP B CA 1
ATOM 1511 C C . ASP B 1 61 ? 26.987 -16.965 36.417 1.00 26.59 42 ASP B C 1
ATOM 1512 O O . ASP B 1 61 ? 26.604 -16.289 35.437 1.00 26.88 42 ASP B O 1
ATOM 1517 N N . LEU B 1 62 ? 28.246 -16.991 36.851 1.00 26.59 43 LEU B N 1
ATOM 1518 C CA . LEU B 1 62 ? 29.301 -16.202 36.226 1.00 26.63 43 LEU B CA 1
ATOM 1519 C C . LEU B 1 62 ? 30.112 -17.011 35.206 1.00 26.25 43 LEU B C 1
ATOM 1520 O O . LEU B 1 62 ? 31.274 -16.694 34.933 1.00 25.39 43 LEU B O 1
ATOM 1525 N N . SER B 1 63 ? 29.479 -18.033 34.622 1.00 26.45 44 SER B N 1
ATOM 1526 C CA . SER B 1 63 ? 30.107 -18.860 33.605 1.00 26.71 44 SER B CA 1
ATOM 1527 C C . SER B 1 63 ? 30.424 -18.037 32.363 1.00 26.93 44 SER B C 1
ATOM 1528 O O . SER B 1 63 ? 31.329 -18.392 31.615 1.00 27.61 44 SER B O 1
ATOM 1531 N N . GLY B 1 64 ? 29.686 -16.955 32.139 1.00 26.50 45 GLY B N 1
ATOM 1532 C CA . GLY B 1 64 ? 29.993 -16.045 31.025 1.00 27.77 45 GLY B CA 1
ATOM 1533 C C . GLY B 1 64 ? 31.366 -15.367 31.084 1.00 28.11 45 GLY B C 1
ATOM 1534 O O . GLY B 1 64 ? 31.859 -14.875 30.074 1.00 29.14 45 GLY B O 1
ATOM 1535 N N . ILE B 1 65 ? 31.966 -15.297 32.272 1.00 28.20 46 ILE B N 1
ATOM 1536 C CA . ILE B 1 65 ? 33.344 -14.822 32.394 1.00 28.36 46 ILE B CA 1
ATOM 1537 C C . ILE B 1 65 ? 34.297 -15.953 32.851 1.00 28.22 46 ILE B C 1
ATOM 1538 O O . ILE B 1 65 ? 35.444 -15.712 33.228 1.00 29.40 46 ILE B O 1
ATOM 1543 N N . GLY B 1 66 ? 33.809 -17.188 32.802 1.00 27.08 47 GLY B N 1
ATOM 1544 C CA . GLY B 1 66 ? 34.646 -18.375 33.026 1.00 26.49 47 GLY B CA 1
ATOM 1545 C C . GLY B 1 66 ? 34.705 -18.921 34.434 1.00 26.54 47 GLY B C 1
ATOM 1546 O O . GLY B 1 66 ? 35.596 -19.716 34.756 1.00 26.56 47 GLY B O 1
ATOM 1547 N N . LEU B 1 67 ? 33.737 -18.539 35.254 1.00 26.06 48 LEU B N 1
ATOM 1548 C CA . LEU B 1 67 ? 33.649 -19.018 36.627 1.00 25.75 48 LEU B CA 1
ATOM 1549 C C . LEU B 1 67 ? 32.537 -20.065 36.783 1.00 26.16 48 LEU B C 1
ATOM 1550 O O . LEU B 1 67 ? 31.563 -20.064 36.057 1.00 26.18 48 LEU B O 1
ATOM 1555 N N . THR B 1 68 ? 32.705 -20.988 37.718 1.00 25.12 49 THR B N 1
ATOM 1556 C CA . THR B 1 68 ? 31.756 -22.064 37.917 1.00 25.02 49 THR B CA 1
ATOM 1557 C C . THR B 1 68 ? 30.448 -21.483 38.439 1.00 25.12 49 THR B C 1
ATOM 1558 O O . THR B 1 68 ? 30.469 -20.690 39.366 1.00 25.07 49 THR B O 1
ATOM 1562 N N . PRO B 1 69 ? 29.302 -21.889 37.860 1.00 25.45 50 PRO B N 1
ATOM 1563 C CA . PRO B 1 69 ? 28.027 -21.436 38.433 1.00 25.50 50 PRO B CA 1
ATOM 1564 C C . PRO B 1 69 ? 27.765 -21.911 39.854 1.00 25.27 50 PRO B C 1
ATOM 1565 O O . PRO B 1 69 ? 28.201 -22.991 40.249 1.00 24.61 50 PRO B O 1
ATOM 1569 N N . GLN B 1 70 ? 27.020 -21.099 40.588 1.00 25.30 51 GLN B N 1
ATOM 1570 C CA . GLN B 1 70 ? 26.558 -21.438 41.929 1.00 25.68 51 GLN B CA 1
ATOM 1571 C C . GLN B 1 70 ? 25.063 -21.174 42.036 1.00 25.88 51 GLN B C 1
ATOM 1572 O O . GLN B 1 70 ? 24.525 -20.302 41.354 1.00 25.55 51 GLN B O 1
ATOM 1578 N N . VAL B 1 71 ? 24.398 -21.922 42.897 1.00 26.33 52 VAL B N 1
ATOM 1579 C CA . VAL B 1 71 ? 22.972 -21.710 43.144 1.00 27.31 52 VAL B CA 1
ATOM 1580 C C . VAL B 1 71 ? 22.737 -21.563 44.655 1.00 27.53 52 VAL B C 1
ATOM 1581 O O . VAL B 1 71 ? 23.298 -22.313 45.468 1.00 26.86 52 VAL B O 1
ATOM 1585 N N . GLY B 1 72 ? 21.917 -20.585 45.023 1.00 26.66 53 GLY B N 1
ATOM 1586 C CA . GLY B 1 72 ? 21.486 -20.453 46.403 1.00 26.98 53 GLY B CA 1
ATOM 1587 C C . GLY B 1 72 ? 22.469 -19.704 47.265 1.00 26.94 53 GLY B C 1
ATOM 1588 O O . GLY B 1 72 ? 23.601 -19.427 46.863 1.00 26.81 53 GLY B O 1
ATOM 1589 N N . HIS B 1 73 ? 22.036 -19.356 48.464 1.00 26.06 54 HIS B N 1
ATOM 1590 C CA . HIS B 1 73 ? 22.880 -18.615 49.389 1.00 25.95 54 HIS B CA 1
ATOM 1591 C C . HIS B 1 73 ? 24.140 -19.400 49.811 1.00 25.79 54 HIS B C 1
ATOM 1592 O O . HIS B 1 73 ? 25.198 -18.822 49.971 1.00 25.48 54 HIS B O 1
ATOM 1599 N N . ALA B 1 74 ? 24.028 -20.712 49.977 1.00 24.96 55 ALA B N 1
ATOM 1600 C CA . ALA B 1 74 ? 25.184 -21.510 50.357 1.00 25.23 55 ALA B CA 1
ATOM 1601 C C . ALA B 1 74 ? 26.279 -21.395 49.295 1.00 25.28 55 ALA B C 1
ATOM 1602 O O . ALA B 1 74 ? 27.455 -21.201 49.615 1.00 25.37 55 ALA B O 1
ATOM 1604 N N . GLY B 1 75 ? 25.887 -21.475 48.029 1.00 25.48 56 GLY B N 1
ATOM 1605 C CA . GLY B 1 75 ? 26.839 -21.370 46.918 1.00 25.85 56 GLY B CA 1
ATOM 1606 C C . GLY B 1 75 ? 27.449 -19.999 46.768 1.00 26.22 56 GLY B C 1
ATOM 1607 O O . GLY B 1 75 ? 28.645 -19.861 46.488 1.00 26.66 56 GLY B O 1
ATOM 1608 N N . ILE B 1 76 ? 26.632 -18.971 46.937 1.00 26.16 57 ILE B N 1
ATOM 1609 C CA . ILE B 1 76 ? 27.105 -17.598 46.886 1.00 25.89 57 ILE B CA 1
ATOM 1610 C C . ILE B 1 76 ? 28.064 -17.339 48.069 1.00 26.48 57 ILE B C 1
ATOM 1611 O O . ILE B 1 76 ? 29.104 -16.691 47.902 1.00 26.78 57 ILE B O 1
ATOM 1616 N N A ARG B 1 77 ? 27.723 -17.856 49.247 0.50 26.50 58 ARG B N 1
ATOM 1617 N N B ARG B 1 77 ? 27.733 -17.879 49.241 0.50 26.94 58 ARG B N 1
ATOM 1618 C CA A ARG B 1 77 ? 28.593 -17.719 50.403 0.50 26.58 58 ARG B CA 1
ATOM 1619 C CA B ARG B 1 77 ? 28.570 -17.729 50.427 0.50 27.30 58 ARG B CA 1
ATOM 1620 C C A ARG B 1 77 ? 29.960 -18.336 50.114 0.50 26.92 58 ARG B C 1
ATOM 1621 C C B ARG B 1 77 ? 29.941 -18.404 50.251 0.50 27.36 58 ARG B C 1
ATOM 1622 O O A ARG B 1 77 ? 30.982 -17.695 50.350 0.50 26.87 58 ARG B O 1
ATOM 1623 O O B ARG B 1 77 ? 30.946 -17.890 50.743 0.50 27.61 58 ARG B O 1
ATOM 1638 N N . GLU B 1 78 ? 29.968 -19.559 49.580 1.00 27.38 59 GLU B N 1
ATOM 1639 C CA . GLU B 1 78 ? 31.218 -20.268 49.246 1.00 27.72 59 GLU B CA 1
ATOM 1640 C C . GLU B 1 78 ? 32.069 -19.417 48.322 1.00 27.91 59 GLU B C 1
ATOM 1641 O O . GLU B 1 78 ? 33.278 -19.212 48.572 1.00 28.56 59 GLU B O 1
ATOM 1644 N N . PHE B 1 79 ? 31.430 -18.917 47.266 1.00 27.68 60 PHE B N 1
ATOM 1645 C CA . PHE B 1 79 ? 32.079 -18.075 46.280 1.00 27.25 60 PHE B CA 1
ATOM 1646 C C . PHE B 1 79 ? 32.779 -16.859 46.931 1.00 27.50 60 PHE B C 1
ATOM 1647 O O . PHE B 1 79 ? 33.938 -16.575 46.647 1.00 26.65 60 PHE B O 1
ATOM 1655 N N . PHE B 1 80 ? 32.076 -16.148 47.797 1.00 26.24 61 PHE B N 1
ATOM 1656 C CA . PHE B 1 80 ? 32.637 -14.954 48.365 1.00 26.57 61 PHE B CA 1
ATOM 1657 C C . PHE B 1 80 ? 33.538 -15.212 49.555 1.00 26.22 61 PHE B C 1
ATOM 1658 O O . PHE B 1 80 ? 34.369 -14.389 49.877 1.00 26.03 61 PHE B O 1
ATOM 1666 N N . THR B 1 81 ? 33.389 -16.346 50.219 1.00 26.33 62 THR B N 1
ATOM 1667 C CA . THR B 1 81 ? 34.349 -16.710 51.262 1.00 26.65 62 THR B CA 1
ATOM 1668 C C . THR B 1 81 ? 35.748 -16.772 50.650 1.00 27.00 62 THR B C 1
ATOM 1669 O O . THR B 1 81 ? 36.699 -16.209 51.206 1.00 26.66 62 THR B O 1
ATOM 1673 N N . ASN B 1 82 ? 35.817 -17.388 49.463 1.00 26.60 63 ASN B N 1
ATOM 1674 C CA . ASN B 1 82 ? 37.038 -17.542 48.714 1.00 26.69 63 ASN B CA 1
ATOM 1675 C C . ASN B 1 82 ? 37.538 -16.204 48.168 1.00 26.48 63 ASN B C 1
ATOM 1676 O O . ASN B 1 82 ? 38.697 -15.843 48.380 1.00 25.76 63 ASN B O 1
ATOM 1681 N N . VAL B 1 83 ? 36.671 -15.482 47.468 1.00 26.47 64 VAL B N 1
ATOM 1682 C CA . VAL B 1 83 ? 37.022 -14.185 46.896 1.00 26.43 64 VAL B CA 1
ATOM 1683 C C . VAL B 1 83 ? 37.516 -13.227 47.974 1.00 26.26 64 VAL B C 1
ATOM 1684 O O . VAL B 1 83 ? 38.573 -12.634 47.820 1.00 26.51 64 VAL B O 1
ATOM 1688 N N . PHE B 1 84 ? 36.790 -13.114 49.083 1.00 26.05 65 PHE B N 1
ATOM 1689 C CA . PHE B 1 84 ? 37.164 -12.199 50.134 1.00 25.24 65 PHE B CA 1
ATOM 1690 C C . PHE B 1 84 ? 38.458 -12.627 50.819 1.00 25.13 65 PHE B C 1
ATOM 1691 O O . PHE B 1 84 ? 39.221 -11.781 51.284 1.00 25.82 65 PHE B O 1
ATOM 1699 N N . ALA B 1 85 ? 38.727 -13.926 50.869 1.00 24.55 66 ALA B N 1
ATOM 1700 C CA . ALA B 1 85 ? 39.971 -14.378 51.469 1.00 24.56 66 ALA B CA 1
ATOM 1701 C C . ALA B 1 85 ? 41.152 -14.027 50.572 1.00 24.17 66 ALA B C 1
ATOM 1702 O O . ALA B 1 85 ? 42.257 -13.790 51.081 1.00 25.06 66 ALA B O 1
ATOM 1704 N N . ASN B 1 86 ? 40.938 -13.969 49.265 1.00 23.91 67 ASN B N 1
ATOM 1705 C CA . ASN B 1 86 ? 42.033 -13.836 48.322 1.00 25.22 67 ASN B CA 1
ATOM 1706 C C . ASN B 1 86 ? 42.323 -12.409 47.894 1.00 25.29 67 ASN B C 1
ATOM 1707 O O . ASN B 1 86 ? 43.415 -12.133 47.418 1.00 24.64 67 ASN B O 1
ATOM 1720 N N A SER B 1 88 ? 42.477 -8.110 48.088 0.50 25.43 69 SER B N 1
ATOM 1721 N N B SER B 1 88 ? 42.473 -8.105 48.098 0.50 25.75 69 SER B N 1
ATOM 1722 C CA A SER B 1 88 ? 42.881 -6.986 48.925 0.50 25.13 69 SER B CA 1
ATOM 1723 C CA B SER B 1 88 ? 42.848 -6.995 48.960 0.50 25.77 69 SER B CA 1
ATOM 1724 C C A SER B 1 88 ? 41.932 -5.793 48.720 0.50 25.26 69 SER B C 1
ATOM 1725 C C B SER B 1 88 ? 41.927 -5.784 48.725 0.50 25.60 69 SER B C 1
ATOM 1726 O O A SER B 1 88 ? 41.430 -5.229 49.679 0.50 24.76 69 SER B O 1
ATOM 1727 O O B SER B 1 88 ? 41.441 -5.191 49.675 0.50 25.16 69 SER B O 1
ATOM 1732 N N . HIS B 1 89 ? 41.700 -5.424 47.462 1.00 25.62 70 HIS B N 1
ATOM 1733 C CA . HIS B 1 89 ? 40.850 -4.275 47.125 1.00 25.77 70 HIS B CA 1
ATOM 1734 C C . HIS B 1 89 ? 40.000 -4.555 45.911 1.00 26.49 70 HIS B C 1
ATOM 1735 O O . HIS B 1 89 ? 40.386 -5.320 45.032 1.00 25.60 70 HIS B O 1
ATOM 1742 N N . HIS B 1 90 ? 38.840 -3.914 45.876 1.00 26.94 71 HIS B N 1
ATOM 1743 C CA . HIS B 1 90 ? 37.821 -4.090 44.821 1.00 28.28 71 HIS B CA 1
ATOM 1744 C C . HIS B 1 90 ? 37.166 -2.770 44.492 1.00 27.36 71 HIS B C 1
ATOM 1745 O O . HIS B 1 90 ? 36.965 -1.964 45.412 1.00 29.38 71 HIS B O 1
ATOM 1752 N N . ALA B 1 91 ? 36.738 -2.593 43.237 1.00 27.54 72 ALA B N 1
ATOM 1753 C CA . ALA B 1 91 ? 35.868 -1.470 42.867 1.00 26.61 72 ALA B CA 1
ATOM 1754 C C . ALA B 1 91 ? 35.013 -1.927 41.699 1.00 26.19 72 ALA B C 1
ATOM 1755 O O . ALA B 1 91 ? 35.527 -2.331 40.676 1.00 26.88 72 ALA B O 1
ATOM 1757 N N . HIS B 1 92 ? 33.696 -1.905 41.867 1.00 26.73 73 HIS B N 1
ATOM 1758 C CA . HIS B 1 92 ? 32.782 -2.280 40.788 1.00 26.51 73 HIS B CA 1
ATOM 1759 C C . HIS B 1 92 ? 31.890 -1.125 40.355 1.00 25.59 73 HIS B C 1
ATOM 1760 O O . HIS B 1 92 ? 30.876 -0.845 40.967 1.00 26.72 73 HIS B O 1
ATOM 1767 N N . TYR B 1 93 ? 32.306 -0.452 39.284 1.00 25.52 74 TYR B N 1
ATOM 1768 C CA . TYR B 1 93 ? 31.580 0.687 38.751 1.00 25.43 74 TYR B CA 1
ATOM 1769 C C . TYR B 1 93 ? 30.502 0.140 37.817 1.00 25.96 74 TYR B C 1
ATOM 1770 O O . TYR B 1 93 ? 30.809 -0.688 36.981 1.00 25.52 74 TYR B O 1
ATOM 1779 N N . LEU B 1 94 ? 29.260 0.582 38.000 1.00 25.31 75 LEU B N 1
ATOM 1780 C CA . LEU B 1 94 ? 28.119 0.134 37.213 1.00 26.48 75 LEU B CA 1
ATOM 1781 C C . LEU B 1 94 ? 27.512 1.315 36.502 1.00 25.90 75 LEU B C 1
ATOM 1782 O O . LEU B 1 94 ? 27.230 2.368 37.126 1.00 26.54 75 LEU B O 1
ATOM 1787 N N . THR B 1 95 ? 27.327 1.170 35.180 1.00 26.59 76 THR B N 1
ATOM 1788 C CA . THR B 1 95 ? 26.848 2.266 34.362 1.00 25.49 76 THR B CA 1
ATOM 1789 C C . THR B 1 95 ? 25.908 1.721 33.289 1.00 25.39 76 THR B C 1
ATOM 1790 O O . THR B 1 95 ? 25.707 0.523 33.199 1.00 23.18 76 THR B O 1
ATOM 1794 N N . ASN B 1 96 ? 25.358 2.625 32.489 1.00 23.55 77 ASN B N 1
ATOM 1795 C CA . ASN B 1 96 ? 24.549 2.309 31.354 1.00 24.80 77 ASN B CA 1
ATOM 1796 C C . ASN B 1 96 ? 23.359 1.398 31.724 1.00 24.50 77 ASN B C 1
ATOM 1797 O O . ASN B 1 96 ? 23.074 0.427 31.024 1.00 26.07 77 ASN B O 1
ATOM 1802 N N . PHE B 1 97 ? 22.667 1.708 32.818 1.00 24.90 78 PHE B N 1
ATOM 1803 C CA . PHE B 1 97 ? 21.563 0.840 33.242 1.00 23.92 78 PHE B CA 1
ATOM 1804 C C . PHE B 1 97 ? 20.440 0.900 32.215 1.00 23.93 78 PHE B C 1
ATOM 1805 O O . PHE B 1 97 ? 20.126 1.962 31.713 1.00 25.40 78 PHE B O 1
ATOM 1813 N N . ALA B 1 98 ? 19.880 -0.251 31.886 1.00 23.63 79 ALA B N 1
ATOM 1814 C CA . ALA B 1 98 ? 18.775 -0.387 30.926 1.00 24.10 79 ALA B CA 1
ATOM 1815 C C . ALA B 1 98 ? 17.826 -1.464 31.464 1.00 24.25 79 ALA B C 1
ATOM 1816 O O . ALA B 1 98 ? 18.244 -2.557 31.813 1.00 23.37 79 ALA B O 1
ATOM 1818 N N . VAL B 1 99 ? 16.532 -1.156 31.511 1.00 25.48 80 VAL B N 1
ATOM 1819 C CA . VAL B 1 99 ? 15.524 -2.151 31.833 1.00 25.56 80 VAL B CA 1
ATOM 1820 C C . VAL B 1 99 ? 15.316 -2.996 30.590 1.00 25.60 80 VAL B C 1
ATOM 1821 O O . VAL B 1 99 ? 15.031 -2.473 29.543 1.00 25.52 80 VAL B O 1
ATOM 1825 N N . THR B 1 100 ? 15.473 -4.300 30.690 1.00 25.97 81 THR B N 1
ATOM 1826 C CA . THR B 1 100 ? 15.372 -5.145 29.502 1.00 26.20 81 THR B CA 1
ATOM 1827 C C . THR B 1 100 ? 14.078 -5.970 29.526 1.00 26.56 81 THR B C 1
ATOM 1828 O O . THR B 1 100 ? 13.768 -6.637 28.565 1.00 26.69 81 THR B O 1
ATOM 1832 N N . GLY B 1 101 ? 13.335 -5.927 30.624 1.00 26.42 82 GLY B N 1
ATOM 1833 C CA . GLY B 1 101 ? 12.045 -6.587 30.708 1.00 26.19 82 GLY B CA 1
ATOM 1834 C C . GLY B 1 101 ? 11.355 -6.187 31.990 1.00 26.33 82 GLY B C 1
ATOM 1835 O O . GLY B 1 101 ? 12.006 -5.881 32.985 1.00 26.23 82 GLY B O 1
ATOM 1836 N N . TYR B 1 102 ? 10.027 -6.163 31.955 1.00 26.60 83 TYR B N 1
ATOM 1837 C CA . TYR B 1 102 ? 9.236 -5.874 33.139 1.00 26.55 83 TYR B CA 1
ATOM 1838 C C . TYR B 1 102 ? 7.880 -6.552 33.019 1.00 26.72 83 TYR B C 1
ATOM 1839 O O . TYR B 1 102 ? 7.173 -6.365 32.033 1.00 25.85 83 TYR B O 1
ATOM 1848 N N . GLU B 1 103 ? 7.535 -7.361 34.009 1.00 27.40 84 GLU B N 1
ATOM 1849 C CA . GLU B 1 103 ? 6.291 -8.101 33.982 1.00 28.21 84 GLU B CA 1
ATOM 1850 C C . GLU B 1 103 ? 5.526 -7.902 35.291 1.00 28.35 84 GLU B C 1
ATOM 1851 O O . GLU B 1 103 ? 4.720 -8.739 35.666 1.00 29.77 84 GLU B O 1
ATOM 1854 N N . GLY B 1 104 ? 5.756 -6.771 35.959 1.00 28.14 85 GLY B N 1
ATOM 1855 C CA . GLY B 1 104 ? 5.031 -6.418 37.177 1.00 27.84 85 GLY B CA 1
ATOM 1856 C C . GLY B 1 104 ? 5.729 -6.873 38.439 1.00 27.40 85 GLY B C 1
ATOM 1857 O O . GLY B 1 104 ? 6.257 -6.063 39.191 1.00 27.39 85 GLY B O 1
ATOM 1858 N N A ASP B 1 105 ? 5.706 -8.187 38.644 0.50 27.38 86 ASP B N 1
ATOM 1859 N N B ASP B 1 105 ? 5.724 -8.174 38.695 0.50 26.89 86 ASP B N 1
ATOM 1860 C CA A ASP B 1 105 ? 6.297 -8.832 39.814 0.50 27.51 86 ASP B CA 1
ATOM 1861 C CA B ASP B 1 105 ? 6.385 -8.711 39.885 0.50 26.64 86 ASP B CA 1
ATOM 1862 C C A ASP B 1 105 ? 7.741 -9.279 39.549 0.50 26.87 86 ASP B C 1
ATOM 1863 C C B ASP B 1 105 ? 7.751 -9.316 39.551 0.50 26.39 86 ASP B C 1
ATOM 1864 O O A ASP B 1 105 ? 8.456 -9.673 40.472 0.50 27.11 86 ASP B O 1
ATOM 1865 O O B ASP B 1 105 ? 8.421 -9.868 40.427 0.50 26.60 86 ASP B O 1
ATOM 1874 N N . THR B 1 106 ? 8.158 -9.220 38.288 1.00 25.99 87 THR B N 1
ATOM 1875 C CA . THR B 1 106 ? 9.512 -9.605 37.887 1.00 25.71 87 THR B CA 1
ATOM 1876 C C . THR B 1 106 ? 10.047 -8.606 36.867 1.00 25.15 87 THR B C 1
ATOM 1877 O O . THR B 1 106 ? 9.281 -7.912 36.188 1.00 24.27 87 THR B O 1
ATOM 1881 N N . ALA B 1 107 ? 11.370 -8.537 36.756 1.00 24.60 88 ALA B N 1
ATOM 1882 C CA . ALA B 1 107 ? 11.985 -7.618 35.829 1.00 24.84 88 ALA B CA 1
ATOM 1883 C C . ALA B 1 107 ? 13.393 -8.085 35.516 1.00 24.63 88 ALA B C 1
ATOM 1884 O O . ALA B 1 107 ? 13.937 -8.990 36.140 1.00 23.95 88 ALA B O 1
ATOM 1886 N N . SER B 1 108 ? 13.958 -7.470 34.502 1.00 25.78 89 SER B N 1
ATOM 1887 C CA . SER B 1 108 ? 15.334 -7.680 34.198 1.00 25.65 89 SER B CA 1
ATOM 1888 C C . SER B 1 108 ? 16.020 -6.362 33.829 1.00 26.03 89 SER B C 1
ATOM 1889 O O . SER B 1 108 ? 15.418 -5.426 33.286 1.00 24.66 89 SER B O 1
ATOM 1900 N N . ARG B 1 110 ? 20.049 -4.717 32.625 1.00 25.41 91 ARG B N 1
ATOM 1901 C CA . ARG B 1 110 ? 21.434 -4.804 32.181 1.00 25.50 91 ARG B CA 1
ATOM 1902 C C . ARG B 1 110 ? 22.210 -3.600 32.684 1.00 24.86 91 ARG B C 1
ATOM 1903 O O . ARG B 1 110 ? 21.656 -2.505 32.820 1.00 24.94 91 ARG B O 1
ATOM 1911 N N . ALA B 1 111 ? 23.497 -3.786 32.964 1.00 24.99 92 ALA B N 1
ATOM 1912 C CA . ALA B 1 111 ? 24.396 -2.659 33.267 1.00 24.81 92 ALA B CA 1
ATOM 1913 C C . ALA B 1 111 ? 25.777 -3.015 32.724 1.00 25.41 92 ALA B C 1
ATOM 1914 O O . ALA B 1 111 ? 26.100 -4.202 32.565 1.00 25.32 92 ALA B O 1
ATOM 1916 N N . TYR B 1 112 ? 26.558 -1.990 32.400 1.00 24.61 93 TYR B N 1
ATOM 1917 C CA . TYR B 1 112 ? 27.979 -2.170 32.106 1.00 24.10 93 TYR B CA 1
ATOM 1918 C C . TYR B 1 112 ? 28.703 -2.158 33.438 1.00 23.97 93 TYR B C 1
ATOM 1919 O O . TYR B 1 112 ? 28.300 -1.433 34.368 1.00 23.79 93 TYR B O 1
ATOM 1928 N N . VAL B 1 113 ? 29.811 -2.896 33.510 1.00 24.05 94 VAL B N 1
ATOM 1929 C CA . VAL B 1 113 ? 30.668 -2.911 34.700 1.00 24.44 94 VAL B CA 1
ATOM 1930 C C . VAL B 1 113 ? 32.132 -2.633 34.291 1.00 23.92 94 VAL B C 1
ATOM 1931 O O . VAL B 1 113 ? 32.605 -3.032 33.226 1.00 23.63 94 VAL B O 1
ATOM 1935 N N . ILE B 1 114 ? 32.779 -1.840 35.121 1.00 24.26 95 ILE B N 1
ATOM 1936 C CA . ILE B 1 114 ? 34.237 -1.854 35.257 1.00 25.15 95 ILE B CA 1
ATOM 1937 C C . ILE B 1 114 ? 34.525 -2.485 36.611 1.00 25.52 95 ILE B C 1
ATOM 1938 O O . ILE B 1 114 ? 34.373 -1.865 37.659 1.00 26.72 95 ILE B O 1
ATOM 1943 N N . GLY B 1 115 ? 34.959 -3.733 36.567 1.00 26.21 96 GLY B N 1
ATOM 1944 C CA . GLY B 1 115 ? 35.180 -4.508 37.777 1.00 26.34 96 GLY B CA 1
ATOM 1945 C C . GLY B 1 115 ? 36.657 -4.665 38.005 1.00 27.57 96 GLY B C 1
ATOM 1946 O O . GLY B 1 115 ? 37.308 -5.433 37.310 1.00 27.68 96 GLY B O 1
ATOM 1956 N N . GLY B 1 117 ? 40.052 -5.180 40.654 1.00 27.59 98 GLY B N 1
ATOM 1957 C CA . GLY B 1 117 ? 40.527 -5.785 41.862 1.00 26.08 98 GLY B CA 1
ATOM 1958 C C . GLY B 1 117 ? 42.026 -5.942 41.878 1.00 25.09 98 GLY B C 1
ATOM 1959 O O . GLY B 1 117 ? 42.679 -5.941 40.865 1.00 24.39 98 GLY B O 1
ATOM 1960 N N . VAL B 1 118 ? 42.553 -6.086 43.081 1.00 23.60 99 VAL B N 1
ATOM 1961 C CA . VAL B 1 118 ? 43.916 -6.524 43.273 1.00 23.77 99 VAL B CA 1
ATOM 1962 C C . VAL B 1 118 ? 43.899 -7.539 44.414 1.00 23.32 99 VAL B C 1
ATOM 1963 O O . VAL B 1 118 ? 43.300 -7.331 45.463 1.00 23.37 99 VAL B O 1
ATOM 1967 N N . GLY B 1 119 ? 44.564 -8.656 44.178 1.00 23.20 100 GLY B N 1
ATOM 1968 C CA . GLY B 1 119 ? 44.631 -9.724 45.109 1.00 22.35 100 GLY B CA 1
ATOM 1969 C C . GLY B 1 119 ? 45.604 -9.427 46.214 1.00 21.93 100 GLY B C 1
ATOM 1970 O O . GLY B 1 119 ? 46.458 -8.568 46.120 1.00 21.47 100 GLY B O 1
ATOM 1971 N N . LYS B 1 120 ? 45.510 -10.217 47.255 1.00 22.19 101 LYS B N 1
ATOM 1972 C CA . LYS B 1 120 ? 46.516 -10.196 48.300 1.00 22.54 101 LYS B CA 1
ATOM 1973 C C . LYS B 1 120 ? 47.905 -10.577 47.769 1.00 22.71 101 LYS B C 1
ATOM 1974 O O . LYS B 1 120 ? 48.923 -10.192 48.364 1.00 22.09 101 LYS B O 1
ATOM 1980 N N . ASP B 1 121 ? 47.928 -11.301 46.649 1.00 23.10 102 ASP B N 1
ATOM 1981 C CA . ASP B 1 121 ? 49.165 -11.690 45.972 1.00 23.78 102 ASP B CA 1
ATOM 1982 C C . ASP B 1 121 ? 49.690 -10.626 45.000 1.00 22.77 102 ASP B C 1
ATOM 1983 O O . ASP B 1 121 ? 50.652 -10.856 44.281 1.00 21.88 102 ASP B O 1
ATOM 1988 N N . GLY B 1 122 ? 49.039 -9.478 44.966 1.00 23.66 103 GLY B N 1
ATOM 1989 C CA . GLY B 1 122 ? 49.489 -8.360 44.177 1.00 23.10 103 GLY B CA 1
ATOM 1990 C C . GLY B 1 122 ? 48.994 -8.388 42.751 1.00 23.70 103 GLY B C 1
ATOM 1991 O O . GLY B 1 122 ? 49.253 -7.440 42.028 1.00 23.52 103 GLY B O 1
ATOM 1992 N N . ARG B 1 123 ? 48.252 -9.418 42.358 1.00 23.61 104 ARG B N 1
ATOM 1993 C CA . ARG B 1 123 ? 47.862 -9.564 40.945 1.00 24.80 104 ARG B CA 1
ATOM 1994 C C . ARG B 1 123 ? 46.590 -8.765 40.690 1.00 24.50 104 ARG B C 1
ATOM 1995 O O . ARG B 1 123 ? 45.635 -8.902 41.413 1.00 25.67 104 ARG B O 1
ATOM 2003 N N . ALA B 1 124 ? 46.598 -7.922 39.669 1.00 24.72 105 ALA B N 1
ATOM 2004 C CA . ALA B 1 124 ? 45.448 -7.078 39.338 1.00 25.03 105 ALA B CA 1
ATOM 2005 C C . ALA B 1 124 ? 44.494 -7.796 38.388 1.00 25.86 105 ALA B C 1
ATOM 2006 O O . ALA B 1 124 ? 44.873 -8.715 37.642 1.00 25.60 105 ALA B O 1
ATOM 2008 N N . VAL B 1 125 ? 43.247 -7.360 38.413 1.00 25.93 106 VAL B N 1
ATOM 2009 C CA . VAL B 1 125 ? 42.252 -7.794 37.432 1.00 25.45 106 VAL B CA 1
ATOM 2010 C C . VAL B 1 125 ? 41.352 -6.614 37.065 1.00 26.25 106 VAL B C 1
ATOM 2011 O O . VAL B 1 125 ? 41.031 -5.790 37.902 1.00 25.73 106 VAL B O 1
ATOM 2015 N N . THR B 1 126 ? 41.036 -6.480 35.786 1.00 25.83 107 THR B N 1
ATOM 2016 C CA . THR B 1 126 ? 39.933 -5.592 35.376 1.00 27.65 107 THR B CA 1
ATOM 2017 C C . THR B 1 126 ? 39.053 -6.283 34.374 1.00 25.97 107 THR B C 1
ATOM 2018 O O . THR B 1 126 ? 39.514 -6.692 33.288 1.00 26.84 107 THR B O 1
ATOM 2022 N N . VAL B 1 127 ? 37.778 -6.387 34.738 1.00 26.26 108 VAL B N 1
ATOM 2023 C CA . VAL B 1 127 ? 36.743 -6.824 33.829 1.00 26.17 108 VAL B CA 1
ATOM 2024 C C . VAL B 1 127 ? 35.976 -5.623 33.256 1.00 26.35 108 VAL B C 1
ATOM 2025 O O . VAL B 1 127 ? 35.407 -4.855 33.991 1.00 27.01 108 VAL B O 1
ATOM 2029 N N . ASN B 1 128 ? 35.992 -5.480 31.931 1.00 25.54 109 ASN B N 1
ATOM 2030 C CA . ASN B 1 128 ? 35.090 -4.590 31.206 1.00 26.37 109 ASN B CA 1
ATOM 2031 C C . ASN B 1 128 ? 34.025 -5.472 30.571 1.00 25.84 109 ASN B C 1
ATOM 2032 O O . ASN B 1 128 ? 34.285 -6.177 29.574 1.00 26.96 109 ASN B O 1
ATOM 2037 N N . GLY B 1 129 ? 32.834 -5.435 31.143 1.00 26.05 110 GLY B N 1
ATOM 2038 C CA . GLY B 1 129 ? 31.755 -6.285 30.686 1.00 26.12 110 GLY B CA 1
ATOM 2039 C C . GLY B 1 129 ? 30.387 -5.811 31.115 1.00 26.53 110 GLY B C 1
ATOM 2040 O O . GLY B 1 129 ? 30.184 -4.625 31.347 1.00 25.58 110 GLY B O 1
ATOM 2041 N N . ARG B 1 130 ? 29.461 -6.766 31.224 1.00 25.73 111 ARG B N 1
ATOM 2042 C CA . ARG B 1 130 ? 28.048 -6.491 31.505 1.00 25.93 111 ARG B CA 1
ATOM 2043 C C . ARG B 1 130 ? 27.524 -7.430 32.581 1.00 26.07 111 ARG B C 1
ATOM 2044 O O . ARG B 1 130 ? 27.934 -8.591 32.690 1.00 25.46 111 ARG B O 1
ATOM 2052 N N . TYR B 1 131 ? 26.630 -6.871 33.394 1.00 25.60 112 TYR B N 1
ATOM 2053 C CA . TYR B 1 131 ? 25.846 -7.562 34.380 1.00 26.88 112 TYR B CA 1
ATOM 2054 C C . TYR B 1 131 ? 24.437 -7.685 33.825 1.00 26.23 112 TYR B C 1
ATOM 2055 O O . TYR B 1 131 ? 23.899 -6.728 33.243 1.00 25.91 112 TYR B O 1
ATOM 2064 N N . PHE B 1 132 ? 23.845 -8.856 34.014 1.00 25.16 113 PHE B N 1
ATOM 2065 C CA . PHE B 1 132 ? 22.460 -9.121 33.682 1.00 25.24 113 PHE B CA 1
ATOM 2066 C C . PHE B 1 132 ? 21.761 -9.656 34.924 1.00 24.95 113 PHE B C 1
ATOM 2067 O O . PHE B 1 132 ? 22.070 -10.739 35.404 1.00 25.14 113 PHE B O 1
ATOM 2075 N N . PHE B 1 133 ? 20.857 -8.853 35.466 1.00 25.05 114 PHE B N 1
ATOM 2076 C CA . PHE B 1 133 ? 20.122 -9.191 36.669 1.00 25.56 114 PHE B CA 1
ATOM 2077 C C . PHE B 1 133 ? 18.688 -9.557 36.288 1.00 24.98 114 PHE B C 1
ATOM 2078 O O . PHE B 1 133 ? 18.072 -8.867 35.480 1.00 25.11 114 PHE B O 1
ATOM 2086 N N . GLU B 1 134 ? 18.182 -10.633 36.866 1.00 25.31 115 GLU B N 1
ATOM 2087 C CA . GLU B 1 134 ? 16.757 -10.905 36.884 1.00 25.53 115 GLU B CA 1
ATOM 2088 C C . GLU B 1 134 ? 16.314 -10.737 38.322 1.00 24.81 115 GLU B C 1
ATOM 2089 O O . GLU B 1 134 ? 16.959 -11.222 39.243 1.00 24.31 115 GLU B O 1
ATOM 2095 N N . VAL B 1 135 ? 15.203 -10.042 38.510 1.00 24.84 116 VAL B N 1
ATOM 2096 C CA . VAL B 1 135 ? 14.749 -9.678 39.838 1.00 24.55 116 VAL B CA 1
ATOM 2097 C C . VAL B 1 135 ? 13.261 -9.964 40.034 1.00 25.34 116 VAL B C 1
ATOM 2098 O O . VAL B 1 135 ? 12.474 -10.016 39.088 1.00 24.55 116 VAL B O 1
ATOM 2102 N N . ARG B 1 136 ? 12.907 -10.161 41.292 1.00 26.84 117 ARG B N 1
ATOM 2103 C CA . ARG B 1 136 ? 11.567 -10.470 41.700 1.00 28.39 117 ARG B CA 1
ATOM 2104 C C . ARG B 1 136 ? 11.200 -9.520 42.821 1.00 27.56 117 ARG B C 1
ATOM 2105 O O . ARG B 1 136 ? 11.997 -9.220 43.697 1.00 26.40 117 ARG B O 1
ATOM 2113 N N . ARG B 1 137 ? 9.955 -9.082 42.800 1.00 28.36 118 ARG B N 1
ATOM 2114 C CA . ARG B 1 137 ? 9.440 -8.182 43.807 1.00 28.68 118 ARG B CA 1
ATOM 2115 C C . ARG B 1 137 ? 9.132 -9.054 45.021 1.00 28.78 118 ARG B C 1
ATOM 2116 O O . ARG B 1 137 ? 8.405 -10.013 44.895 1.00 29.19 118 ARG B O 1
ATOM 2124 N N . THR B 1 138 ? 9.699 -8.755 46.183 1.00 29.40 119 THR B N 1
ATOM 2125 C CA . THR B 1 138 ? 9.445 -9.549 47.398 1.00 29.27 119 THR B CA 1
ATOM 2126 C C . THR B 1 138 ? 8.918 -8.633 48.514 1.00 29.58 119 THR B C 1
ATOM 2127 O O . THR B 1 138 ? 8.929 -7.406 48.361 1.00 29.67 119 THR B O 1
ATOM 2131 N N . GLU B 1 139 ? 8.499 -9.224 49.637 1.00 30.33 120 GLU B N 1
ATOM 2132 C CA . GLU B 1 139 ? 8.038 -8.447 50.806 1.00 30.91 120 GLU B CA 1
ATOM 2133 C C . GLU B 1 139 ? 9.166 -7.581 51.409 1.00 31.65 120 GLU B C 1
ATOM 2134 O O . GLU B 1 139 ? 8.875 -6.612 52.100 1.00 32.88 120 GLU B O 1
ATOM 2136 N N . LYS B 1 140 ? 10.432 -7.914 51.145 1.00 31.45 121 LYS B N 1
ATOM 2137 C CA . LYS B 1 140 ? 11.561 -7.061 51.529 1.00 31.53 121 LYS B CA 1
ATOM 2138 C C . LYS B 1 140 ? 12.128 -6.296 50.309 1.00 31.46 121 LYS B C 1
ATOM 2139 O O . LYS B 1 140 ? 13.297 -5.916 50.309 1.00 32.47 121 LYS B O 1
ATOM 2143 N N . GLY B 1 141 ? 11.337 -6.080 49.258 1.00 30.93 122 GLY B N 1
ATOM 2144 C CA . GLY B 1 141 ? 11.816 -5.320 48.084 1.00 29.81 122 GLY B CA 1
ATOM 2145 C C . GLY B 1 141 ? 12.233 -6.187 46.919 1.00 28.47 122 GLY B C 1
ATOM 2146 O O . GLY B 1 141 ? 12.133 -7.417 46.976 1.00 28.03 122 GLY B O 1
ATOM 2147 N N . TRP B 1 142 ? 12.675 -5.553 45.843 1.00 26.98 123 TRP B N 1
ATOM 2148 C CA . TRP B 1 142 ? 13.224 -6.295 44.722 1.00 26.19 123 TRP B CA 1
ATOM 2149 C C . TRP B 1 142 ? 14.498 -7.041 45.133 1.00 25.52 123 TRP B C 1
ATOM 2150 O O . TRP B 1 142 ? 15.385 -6.470 45.756 1.00 25.12 123 TRP B O 1
ATOM 2161 N N . LYS B 1 143 ? 14.581 -8.308 44.742 1.00 25.59 124 LYS B N 1
ATOM 2162 C CA . LYS B 1 143 ? 15.743 -9.139 45.005 1.00 25.85 124 LYS B CA 1
ATOM 2163 C C . LYS B 1 143 ? 16.124 -9.856 43.730 1.00 25.19 124 LYS B C 1
ATOM 2164 O O . LYS B 1 143 ? 15.269 -10.092 42.883 1.00 25.31 124 LYS B O 1
ATOM 2170 N N . ALA B 1 144 ? 17.392 -10.217 43.616 1.00 24.41 125 ALA B N 1
ATOM 2171 C CA . ALA B 1 144 ? 17.917 -10.883 42.419 1.00 25.04 125 ALA B CA 1
ATOM 2172 C C . ALA B 1 144 ? 17.640 -12.399 42.456 1.00 24.98 125 ALA B C 1
ATOM 2173 O O . ALA B 1 144 ? 17.940 -13.078 43.450 1.00 24.30 125 ALA B O 1
ATOM 2175 N N . THR B 1 145 ? 17.028 -12.911 41.383 1.00 25.00 126 THR B N 1
ATOM 2176 C CA . THR B 1 145 ? 16.789 -14.351 41.236 1.00 24.56 126 THR B CA 1
ATOM 2177 C C . THR B 1 145 ? 17.834 -15.033 40.323 1.00 25.02 126 THR B C 1
ATOM 2178 O O . THR B 1 145 ? 18.012 -16.262 40.354 1.00 24.88 126 THR B O 1
ATOM 2182 N N . ARG B 1 146 ? 18.464 -14.229 39.478 1.00 26.00 127 ARG B N 1
ATOM 2183 C CA . ARG B 1 146 ? 19.458 -14.702 38.545 1.00 26.36 127 ARG B CA 1
ATOM 2184 C C . ARG B 1 146 ? 20.412 -13.577 38.182 1.00 26.12 127 ARG B C 1
ATOM 2185 O O . ARG B 1 146 ? 19.996 -12.429 37.965 1.00 24.95 127 ARG B O 1
ATOM 2193 N N . TYR B 1 147 ? 21.701 -13.914 38.133 1.00 26.33 128 TYR B N 1
ATOM 2194 C CA . TYR B 1 147 ? 22.744 -12.960 37.782 1.00 26.20 128 TYR B CA 1
ATOM 2195 C C . TYR B 1 147 ? 23.730 -13.672 36.884 1.00 25.99 128 TYR B C 1
ATOM 2196 O O . TYR B 1 147 ? 24.240 -14.735 37.238 1.00 24.41 128 TYR B O 1
ATOM 2205 N N . THR B 1 148 ? 23.928 -13.094 35.696 1.00 25.14 129 THR B N 1
ATOM 2206 C CA . THR B 1 148 ? 24.871 -13.596 34.726 1.00 25.53 129 THR B CA 1
ATOM 2207 C C . THR B 1 148 ? 25.677 -12.412 34.195 1.00 26.19 129 THR B C 1
ATOM 2208 O O . THR B 1 148 ? 25.354 -11.266 34.488 1.00 26.83 129 THR B O 1
ATOM 2220 N N . ASP B 1 150 ? 28.829 -11.093 30.947 1.00 26.52 131 ASP B N 1
ATOM 2221 C CA . ASP B 1 150 ? 29.710 -11.361 29.839 1.00 26.00 131 ASP B CA 1
ATOM 2222 C C . ASP B 1 150 ? 30.750 -10.269 29.658 1.00 25.22 131 ASP B C 1
ATOM 2223 O O . ASP B 1 150 ? 30.753 -9.301 30.387 1.00 25.58 131 ASP B O 1
ATOM 2228 N N . PHE B 1 151 ? 31.608 -10.417 28.647 1.00 24.68 132 PHE B N 1
ATOM 2229 C CA . PHE B 1 151 ? 32.696 -9.461 28.407 1.00 24.76 132 PHE B CA 1
ATOM 2230 C C . PHE B 1 151 ? 32.308 -8.521 27.290 1.00 25.28 132 PHE B C 1
ATOM 2231 O O . PHE B 1 151 ? 31.633 -8.932 26.356 1.00 24.97 132 PHE B O 1
ATOM 2239 N N . LEU B 1 152 ? 32.777 -7.287 27.379 1.00 25.68 133 LEU B N 1
ATOM 2240 C CA . LEU B 1 152 ? 32.811 -6.338 26.288 1.00 25.45 133 LEU B CA 1
ATOM 2241 C C . LEU B 1 152 ? 34.234 -6.215 25.714 1.00 26.28 133 LEU B C 1
ATOM 2242 O O . LEU B 1 152 ? 34.391 -5.940 24.563 1.00 25.43 133 LEU B O 1
ATOM 2255 N N . PRO B 1 154 ? 38.451 -8.008 26.077 1.00 25.60 135 PRO B N 1
ATOM 2256 C CA . PRO B 1 154 ? 39.201 -9.132 26.626 1.00 24.46 135 PRO B CA 1
ATOM 2257 C C . PRO B 1 154 ? 39.623 -8.897 28.061 1.00 24.65 135 PRO B C 1
ATOM 2258 O O . PRO B 1 154 ? 40.000 -7.785 28.433 1.00 25.15 135 PRO B O 1
ATOM 2262 N N . LEU B 1 155 ? 39.516 -9.926 28.868 1.00 25.07 136 LEU B N 1
ATOM 2263 C CA . LEU B 1 155 ? 39.903 -9.817 30.259 1.00 25.79 136 LEU B CA 1
ATOM 2264 C C . LEU B 1 155 ? 41.294 -9.177 30.412 1.00 26.95 136 LEU B C 1
ATOM 2265 O O . LEU B 1 155 ? 42.232 -9.518 29.679 1.00 26.58 136 LEU B O 1
ATOM 2270 N N A SER B 1 156 ? 41.411 -8.242 31.360 0.50 27.26 137 SER B N 1
ATOM 2271 N N B SER B 1 156 ? 41.409 -8.295 31.405 0.50 27.50 137 SER B N 1
ATOM 2272 C CA A SER B 1 156 ? 42.706 -7.717 31.763 0.50 27.33 137 SER B CA 1
ATOM 2273 C CA B SER B 1 156 ? 42.675 -7.701 31.781 0.50 27.94 137 SER B CA 1
ATOM 2274 C C A SER B 1 156 ? 43.040 -8.373 33.079 0.50 27.77 137 SER B C 1
ATOM 2275 C C B SER B 1 156 ? 43.059 -8.322 33.105 0.50 28.05 137 SER B C 1
ATOM 2276 O O A SER B 1 156 ? 42.216 -8.391 33.993 0.50 28.51 137 SER B O 1
ATOM 2277 O O B SER B 1 156 ? 42.282 -8.267 34.057 0.50 28.88 137 SER B O 1
ATOM 2282 N N . GLY B 1 157 ? 44.237 -8.934 33.155 1.00 28.04 138 GLY B N 1
ATOM 2283 C CA . GLY B 1 157 ? 44.694 -9.601 34.347 1.00 28.53 138 GLY B CA 1
ATOM 2284 C C . GLY B 1 157 ? 44.139 -10.989 34.499 1.00 28.79 138 GLY B C 1
ATOM 2285 O O . GLY B 1 157 ? 43.960 -11.731 33.534 1.00 29.64 138 GLY B O 1
ATOM 2286 N N . THR B 1 158 ? 43.818 -11.338 35.729 1.00 29.36 139 THR B N 1
ATOM 2287 C CA . THR B 1 158 ? 43.493 -12.720 36.032 1.00 28.65 139 THR B CA 1
ATOM 2288 C C . THR B 1 158 ? 42.255 -12.872 36.929 1.00 29.09 139 THR B C 1
ATOM 2289 O O . THR B 1 158 ? 42.059 -12.096 37.874 1.00 30.54 139 THR B O 1
ATOM 2293 N N . LEU B 1 159 ? 41.470 -13.907 36.669 1.00 28.42 140 LEU B N 1
ATOM 2294 C CA . LEU B 1 159 ? 40.360 -14.288 37.545 1.00 29.32 140 LEU B CA 1
ATOM 2295 C C . LEU B 1 159 ? 40.714 -15.439 38.473 1.00 29.89 140 LEU B C 1
ATOM 2296 O O . LEU B 1 159 ? 39.840 -15.991 39.121 1.00 30.10 140 LEU B O 1
ATOM 2301 N N . ASP B 1 160 ? 42.006 -15.758 38.604 1.00 31.06 141 ASP B N 1
ATOM 2302 C CA . ASP B 1 160 ? 42.439 -16.864 39.479 1.00 32.30 141 ASP B CA 1
ATOM 2303 C C . ASP B 1 160 ? 42.044 -16.707 40.941 1.00 32.10 141 ASP B C 1
ATOM 2304 O O . ASP B 1 160 ? 41.806 -17.711 41.640 1.00 31.81 141 ASP B O 1
ATOM 2309 N N . ASN B 1 161 ? 42.023 -15.459 41.422 1.00 32.38 142 ASN B N 1
ATOM 2310 C CA . ASN B 1 161 ? 41.690 -15.185 42.834 1.00 32.66 142 ASN B CA 1
ATOM 2311 C C . ASN B 1 161 ? 40.181 -15.332 43.135 1.00 33.30 142 ASN B C 1
ATOM 2312 O O . ASN B 1 161 ? 39.778 -15.291 44.302 1.00 32.05 142 ASN B O 1
ATOM 2317 N N . ALA B 1 162 ? 39.377 -15.533 42.077 1.00 34.01 143 ALA B N 1
ATOM 2318 C CA . ALA B 1 162 ? 37.921 -15.816 42.182 1.00 34.66 143 ALA B CA 1
ATOM 2319 C C . ALA B 1 162 ? 37.626 -17.302 41.927 1.00 36.51 143 ALA B C 1
ATOM 2320 O O . ALA B 1 162 ? 36.459 -17.730 41.993 1.00 36.70 143 ALA B O 1
ATOM 2322 N N . LYS B 1 163 ? 38.675 -18.063 41.599 1.00 38.62 144 LYS B N 1
ATOM 2323 C CA . LYS B 1 163 ? 38.592 -19.510 41.420 1.00 40.61 144 LYS B CA 1
ATOM 2324 C C . LYS B 1 163 ? 39.147 -20.208 42.656 1.00 41.44 144 LYS B C 1
ATOM 2325 O O . LYS B 1 163 ? 39.788 -19.566 43.516 1.00 42.04 144 LYS B O 1
ATOM 2340 N N . GLN C 1 21 ? 11.900 8.647 53.288 1.00 39.01 2 GLN C N 1
ATOM 2341 C CA . GLN C 1 21 ? 12.396 8.337 51.945 1.00 36.65 2 GLN C CA 1
ATOM 2342 C C . GLN C 1 21 ? 12.589 9.635 51.171 1.00 34.20 2 GLN C C 1
ATOM 2343 O O . GLN C 1 21 ? 11.733 10.503 51.172 1.00 33.41 2 GLN C O 1
ATOM 2345 N N . CYS C 1 22 ? 13.735 9.755 50.510 1.00 32.08 3 CYS C N 1
ATOM 2346 C CA . CYS C 1 22 ? 14.078 10.926 49.705 1.00 30.71 3 CYS C CA 1
ATOM 2347 C C . CYS C 1 22 ? 13.252 10.938 48.414 1.00 29.33 3 CYS C C 1
ATOM 2348 O O . CYS C 1 22 ? 13.293 9.979 47.647 1.00 29.13 3 CYS C O 1
ATOM 2351 N N . PRO C 1 23 ? 12.488 12.008 48.169 1.00 27.56 4 PRO C N 1
ATOM 2352 C CA . PRO C 1 23 ? 11.744 12.086 46.915 1.00 27.02 4 PRO C CA 1
ATOM 2353 C C . PRO C 1 23 ? 12.646 11.936 45.694 1.00 26.36 4 PRO C C 1
ATOM 2354 O O . PRO C 1 23 ? 13.790 12.345 45.746 1.00 26.31 4 PRO C O 1
ATOM 2358 N N . ILE C 1 24 ? 12.118 11.394 44.602 1.00 26.66 5 ILE C N 1
ATOM 2359 C CA . ILE C 1 24 ? 12.894 11.161 43.369 1.00 26.98 5 ILE C CA 1
ATOM 2360 C C . ILE C 1 24 ? 13.430 12.490 42.863 1.00 26.66 5 ILE C C 1
ATOM 2361 O O . ILE C 1 24 ? 14.567 12.569 42.420 1.00 26.90 5 ILE C O 1
ATOM 2366 N N . GLU C 1 25 ? 12.620 13.541 42.982 1.00 26.39 6 GLU C N 1
ATOM 2367 C CA . GLU C 1 25 ? 12.997 14.867 42.503 1.00 26.33 6 GLU C CA 1
ATOM 2368 C C . GLU C 1 25 ? 14.255 15.365 43.249 1.00 25.95 6 GLU C C 1
ATOM 2369 O O . GLU C 1 25 ? 15.168 15.934 42.652 1.00 24.77 6 GLU C O 1
ATOM 2372 N N . ASP C 1 26 ? 14.327 15.100 44.548 1.00 25.93 7 ASP C N 1
ATOM 2373 C CA . ASP C 1 26 ? 15.470 15.520 45.352 1.00 25.23 7 ASP C CA 1
ATOM 2374 C C . ASP C 1 26 ? 16.703 14.653 45.133 1.00 25.80 7 ASP C C 1
ATOM 2375 O O . ASP C 1 26 ? 17.836 15.134 45.115 1.00 24.80 7 ASP C O 1
ATOM 2380 N N . ARG C 1 27 ? 16.476 13.369 44.979 1.00 25.73 8 ARG C N 1
ATOM 2381 C CA . ARG C 1 27 ? 17.555 12.474 44.659 1.00 27.11 8 ARG C CA 1
ATOM 2382 C C . ARG C 1 27 ? 18.254 12.923 43.378 1.00 26.49 8 ARG C C 1
ATOM 2383 O O . ARG C 1 27 ? 19.477 13.028 43.337 1.00 25.71 8 ARG C O 1
ATOM 2391 N N . LEU C 1 28 ? 17.466 13.207 42.346 1.00 26.13 9 LEU C N 1
ATOM 2392 C CA . LEU C 1 28 ? 18.033 13.637 41.084 1.00 26.33 9 LEU C CA 1
ATOM 2393 C C . LEU C 1 28 ? 18.704 15.007 41.198 1.00 26.09 9 LEU C C 1
ATOM 2394 O O . LEU C 1 28 ? 19.725 15.240 40.548 1.00 26.20 9 LEU C O 1
ATOM 2399 N N . ALA C 1 29 ? 18.126 15.911 41.985 1.00 25.77 10 ALA C N 1
ATOM 2400 C CA . ALA C 1 29 ? 18.726 17.229 42.203 1.00 25.22 10 ALA C CA 1
ATOM 2401 C C . ALA C 1 29 ? 20.093 17.121 42.908 1.00 25.82 10 ALA C C 1
ATOM 2402 O O . ALA C 1 29 ? 21.031 17.891 42.598 1.00 25.90 10 ALA C O 1
ATOM 2404 N N . ILE C 1 30 ? 20.219 16.174 43.848 1.00 25.31 11 ILE C N 1
ATOM 2405 C CA . ILE C 1 30 ? 21.461 16.013 44.600 1.00 25.82 11 ILE C CA 1
ATOM 2406 C C . ILE C 1 30 ? 22.556 15.361 43.734 1.00 26.01 11 ILE C C 1
ATOM 2407 O O . ILE C 1 30 ? 23.719 15.756 43.794 1.00 25.95 11 ILE C O 1
ATOM 2412 N N A GLN C 1 31 ? 22.163 14.380 42.917 0.50 26.34 12 GLN C N 1
ATOM 2413 N N B GLN C 1 31 ? 22.154 14.394 42.913 0.50 26.10 12 GLN C N 1
ATOM 2414 C CA A GLN C 1 31 ? 23.034 13.819 41.886 0.50 26.24 12 GLN C CA 1
ATOM 2415 C CA B GLN C 1 31 ? 23.010 13.806 41.894 0.50 25.71 12 GLN C CA 1
ATOM 2416 C C A GLN C 1 31 ? 23.510 14.895 40.924 0.50 26.24 12 GLN C C 1
ATOM 2417 C C B GLN C 1 31 ? 23.485 14.843 40.874 0.50 25.99 12 GLN C C 1
ATOM 2418 O O A GLN C 1 31 ? 24.715 14.971 40.623 0.50 26.01 12 GLN C O 1
ATOM 2419 O O B GLN C 1 31 ? 24.661 14.832 40.472 0.50 25.74 12 GLN C O 1
ATOM 2430 N N . ASP C 1 32 ? 22.573 15.720 40.458 1.00 25.49 13 ASP C N 1
ATOM 2431 C CA . ASP C 1 32 ? 22.903 16.834 39.568 1.00 26.06 13 ASP C CA 1
ATOM 2432 C C . ASP C 1 32 ? 23.924 17.780 40.166 1.00 25.34 13 ASP C C 1
ATOM 2433 O O . ASP C 1 32 ? 24.810 18.269 39.475 1.00 24.70 13 ASP C O 1
ATOM 2438 N N . LEU C 1 33 ? 23.795 18.052 41.452 1.00 25.82 14 LEU C N 1
ATOM 2439 C CA . LEU C 1 33 ? 24.760 18.890 42.137 1.00 26.01 14 LEU C CA 1
ATOM 2440 C C . LEU C 1 33 ? 26.137 18.263 42.080 1.00 25.94 14 LEU C C 1
ATOM 2441 O O . LEU C 1 33 ? 27.135 18.945 41.765 1.00 25.34 14 LEU C O 1
ATOM 2454 N N . ILE C 1 35 ? 27.272 16.075 39.978 1.00 26.22 16 ILE C N 1
ATOM 2455 C CA . ILE C 1 35 ? 27.715 16.115 38.558 1.00 25.69 16 ILE C CA 1
ATOM 2456 C C . ILE C 1 35 ? 28.154 17.530 38.113 1.00 26.24 16 ILE C C 1
ATOM 2457 O O . ILE C 1 35 ? 29.106 17.665 37.284 1.00 24.69 16 ILE C O 1
ATOM 2462 N N . ALA C 1 36 ? 27.499 18.552 38.676 1.00 25.48 17 ALA C N 1
ATOM 2463 C CA . ALA C 1 36 ? 27.853 19.956 38.485 1.00 25.22 17 ALA C CA 1
ATOM 2464 C C . ALA C 1 36 ? 29.203 20.257 39.087 1.00 25.32 17 ALA C C 1
ATOM 2465 O O . ALA C 1 36 ? 29.975 20.986 38.511 1.00 24.29 17 ALA C O 1
ATOM 2467 N N . TYR C 1 37 ? 29.477 19.684 40.264 1.00 24.34 18 TYR C N 1
ATOM 2468 C CA . TYR C 1 37 ? 30.760 19.821 40.864 1.00 25.54 18 TYR C CA 1
ATOM 2469 C C . TYR C 1 37 ? 31.822 19.240 39.942 1.00 25.77 18 TYR C C 1
ATOM 2470 O O . TYR C 1 37 ? 32.826 19.923 39.652 1.00 25.30 18 TYR C O 1
ATOM 2479 N N . ALA C 1 38 ? 31.586 18.011 39.451 1.00 25.86 19 ALA C N 1
ATOM 2480 C CA . ALA C 1 38 ? 32.553 17.356 38.596 1.00 25.49 19 ALA C CA 1
ATOM 2481 C C . ALA C 1 38 ? 32.782 18.188 37.348 1.00 25.65 19 ALA C C 1
ATOM 2482 O O . ALA C 1 38 ? 33.931 18.394 36.952 1.00 24.98 19 ALA C O 1
ATOM 2484 N N . HIS C 1 39 ? 31.710 18.707 36.745 1.00 26.06 20 HIS C N 1
ATOM 2485 C CA . HIS C 1 39 ? 31.841 19.612 35.609 1.00 25.74 20 HIS C CA 1
ATOM 2486 C C . HIS C 1 39 ? 32.715 20.849 35.907 1.00 26.14 20 HIS C C 1
ATOM 2487 O O . HIS C 1 39 ? 33.519 21.236 35.082 1.00 27.65 20 HIS C O 1
ATOM 2494 N N . ALA C 1 40 ? 32.546 21.450 37.078 1.00 26.25 21 ALA C N 1
ATOM 2495 C CA . ALA C 1 40 ? 33.283 22.655 37.483 1.00 25.77 21 ALA C CA 1
ATOM 2496 C C . ALA C 1 40 ? 34.773 22.341 37.613 1.00 25.57 21 ALA C C 1
ATOM 2497 O O . ALA C 1 40 ? 35.622 23.068 37.113 1.00 24.88 21 ALA C O 1
ATOM 2499 N N . VAL C 1 41 ? 35.078 21.219 38.254 1.00 26.37 22 VAL C N 1
ATOM 2500 C CA . VAL C 1 41 ? 36.444 20.761 38.445 1.00 26.17 22 VAL C CA 1
ATOM 2501 C C . VAL C 1 41 ? 37.059 20.501 37.111 1.00 25.25 22 VAL C C 1
ATOM 2502 O O . VAL C 1 41 ? 38.187 20.873 36.901 1.00 25.82 22 VAL C O 1
ATOM 2506 N N . ASP C 1 42 ? 36.277 19.913 36.196 1.00 25.31 23 ASP C N 1
ATOM 2507 C CA . ASP C 1 42 ? 36.775 19.513 34.908 1.00 25.02 23 ASP C CA 1
ATOM 2508 C C . ASP C 1 42 ? 36.957 20.653 33.934 1.00 26.08 23 ASP C C 1
ATOM 2509 O O . ASP C 1 42 ? 37.537 20.464 32.887 1.00 23.42 23 ASP C O 1
ATOM 2514 N N . THR C 1 43 ? 36.509 21.842 34.280 1.00 25.53 24 THR C N 1
ATOM 2515 C CA . THR C 1 43 ? 36.839 23.019 33.487 1.00 25.77 24 THR C CA 1
ATOM 2516 C C . THR C 1 43 ? 38.347 23.320 33.623 1.00 26.44 24 THR C C 1
ATOM 2517 O O . THR C 1 43 ? 38.931 23.964 32.772 1.00 26.78 24 THR C O 1
ATOM 2521 N N . VAL C 1 44 ? 38.926 22.911 34.741 1.00 26.58 25 VAL C N 1
ATOM 2522 C CA . VAL C 1 44 ? 40.304 23.253 35.100 1.00 27.38 25 VAL C CA 1
ATOM 2523 C C . VAL C 1 44 ? 40.501 24.774 35.172 1.00 27.90 25 VAL C C 1
ATOM 2524 O O . VAL C 1 44 ? 41.610 25.273 34.997 1.00 28.23 25 VAL C O 1
ATOM 2528 N N . SER C 1 45 ? 39.432 25.517 35.434 1.00 28.49 26 SER C N 1
ATOM 2529 C CA . SER C 1 45 ? 39.540 26.961 35.533 1.00 28.64 26 SER C CA 1
ATOM 2530 C C . SER C 1 45 ? 38.443 27.653 36.317 1.00 28.46 26 SER C C 1
ATOM 2531 O O . SER C 1 45 ? 38.719 28.663 36.942 1.00 28.35 26 SER C O 1
ATOM 2534 N N . ASP C 1 46 ? 37.202 27.150 36.279 1.00 28.56 27 ASP C N 1
ATOM 2535 C CA . ASP C 1 46 ? 36.048 27.929 36.794 1.00 28.03 27 ASP C CA 1
ATOM 2536 C C . ASP C 1 46 ? 35.813 27.779 38.282 1.00 27.46 27 ASP C C 1
ATOM 2537 O O . ASP C 1 46 ? 34.978 26.957 38.707 1.00 26.65 27 ASP C O 1
ATOM 2542 N N . ILE C 1 47 ? 36.535 28.587 39.063 1.00 27.77 28 ILE C N 1
ATOM 2543 C CA . ILE C 1 47 ? 36.465 28.521 40.534 1.00 28.08 28 ILE C CA 1
ATOM 2544 C C . ILE C 1 47 ? 35.104 28.969 41.054 1.00 27.28 28 ILE C C 1
ATOM 2545 O O . ILE C 1 47 ? 34.592 28.413 42.021 1.00 25.68 28 ILE C O 1
ATOM 2550 N N . ASP C 1 48 ? 34.505 29.957 40.408 1.00 26.61 29 ASP C N 1
ATOM 2551 C CA . ASP C 1 48 ? 33.166 30.403 40.812 1.00 26.58 29 ASP C CA 1
ATOM 2552 C C . ASP C 1 48 ? 32.126 29.255 40.690 1.00 25.35 29 ASP C C 1
ATOM 2553 O O . ASP C 1 48 ? 31.250 29.106 41.542 1.00 25.49 29 ASP C O 1
ATOM 2558 N N . ALA C 1 49 ? 32.228 28.456 39.634 1.00 25.00 30 ALA C N 1
ATOM 2559 C CA . ALA C 1 49 ? 31.329 27.341 39.430 1.00 25.25 30 ALA C CA 1
ATOM 2560 C C . ALA C 1 49 ? 31.512 26.266 40.480 1.00 25.78 30 ALA C C 1
ATOM 2561 O O . ALA C 1 49 ? 30.533 25.638 40.914 1.00 26.99 30 ALA C O 1
ATOM 2563 N N . VAL C 1 50 ? 32.771 26.042 40.877 1.00 25.51 31 VAL C N 1
ATOM 2564 C CA . VAL C 1 50 ? 33.086 25.118 41.962 1.00 25.98 31 VAL C CA 1
ATOM 2565 C C . VAL C 1 50 ? 32.455 25.617 43.228 1.00 26.00 31 VAL C C 1
ATOM 2566 O O . VAL C 1 50 ? 31.791 24.854 43.935 1.00 26.95 31 VAL C O 1
ATOM 2570 N N . LEU C 1 51 ? 32.679 26.893 43.531 1.00 26.07 32 LEU C N 1
ATOM 2571 C CA . LEU C 1 51 ? 32.216 27.466 44.795 1.00 26.21 32 LEU C CA 1
ATOM 2572 C C . LEU C 1 51 ? 30.703 27.457 44.899 1.00 25.97 32 LEU C C 1
ATOM 2573 O O . LEU C 1 51 ? 30.185 27.319 45.971 1.00 25.65 32 LEU C O 1
ATOM 2578 N N . ASP C 1 52 ? 30.001 27.578 43.784 1.00 25.86 33 ASP C N 1
ATOM 2579 C CA . ASP C 1 52 ? 28.528 27.567 43.757 1.00 26.36 33 ASP C CA 1
ATOM 2580 C C . ASP C 1 52 ? 27.837 26.260 44.264 1.00 26.57 33 ASP C C 1
ATOM 2581 O O . ASP C 1 52 ? 26.673 26.271 44.665 1.00 25.49 33 ASP C O 1
ATOM 2586 N N . VAL C 1 53 ? 28.591 25.170 44.293 1.00 26.22 34 VAL C N 1
ATOM 2587 C CA . VAL C 1 53 ? 28.158 23.863 44.822 1.00 26.16 34 VAL C CA 1
ATOM 2588 C C . VAL C 1 53 ? 28.015 23.889 46.331 1.00 26.02 34 VAL C C 1
ATOM 2589 O O . VAL C 1 53 ? 27.230 23.128 46.922 1.00 24.82 34 VAL C O 1
ATOM 2593 N N . PHE C 1 54 ? 28.785 24.769 46.952 1.00 25.80 35 PHE C N 1
ATOM 2594 C CA . PHE C 1 54 ? 29.045 24.685 48.374 1.00 25.11 35 PHE C CA 1
ATOM 2595 C C . PHE C 1 54 ? 28.402 25.792 49.181 1.00 25.89 35 PHE C C 1
ATOM 2596 O O . PHE C 1 54 ? 28.347 26.931 48.717 1.00 26.22 35 PHE C O 1
ATOM 2604 N N . THR C 1 55 ? 27.960 25.466 50.401 1.00 25.96 36 THR C N 1
ATOM 2605 C CA . THR C 1 55 ? 27.531 26.502 51.327 1.00 25.67 36 THR C CA 1
ATOM 2606 C C . THR C 1 55 ? 28.752 27.324 51.750 1.00 26.69 36 THR C C 1
ATOM 2607 O O . THR C 1 55 ? 29.895 26.919 51.577 1.00 25.32 36 THR C O 1
ATOM 2611 N N . GLU C 1 56 ? 28.493 28.499 52.293 1.00 27.94 37 GLU C N 1
ATOM 2612 C CA . GLU C 1 56 ? 29.551 29.441 52.583 1.00 29.63 37 GLU C CA 1
ATOM 2613 C C . GLU C 1 56 ? 30.539 28.908 53.625 1.00 29.54 37 GLU C C 1
ATOM 2614 O O . GLU C 1 56 ? 31.711 29.265 53.614 1.00 30.01 37 GLU C O 1
ATOM 2620 N N . ASP C 1 57 ? 30.017 28.082 54.523 1.00 29.18 38 ASP C N 1
ATOM 2621 C CA . ASP C 1 57 ? 30.764 27.452 55.605 1.00 29.03 38 ASP C CA 1
ATOM 2622 C C . ASP C 1 57 ? 31.048 25.956 55.337 1.00 26.83 38 ASP C C 1
ATOM 2623 O O . ASP C 1 57 ? 31.267 25.187 56.258 1.00 27.13 38 ASP C O 1
ATOM 2628 N N . ALA C 1 58 ? 31.012 25.530 54.083 1.00 25.62 39 ALA C N 1
ATOM 2629 C CA . ALA C 1 58 ? 31.116 24.104 53.787 1.00 24.51 39 ALA C CA 1
ATOM 2630 C C . ALA C 1 58 ? 32.468 23.529 54.211 1.00 24.75 39 ALA C C 1
ATOM 2631 O O . ALA C 1 58 ? 33.499 24.165 54.055 1.00 23.47 39 ALA C O 1
ATOM 2633 N N . VAL C 1 59 ? 32.450 22.308 54.729 1.00 25.27 40 VAL C N 1
ATOM 2634 C CA . VAL C 1 59 ? 33.682 21.539 54.966 1.00 24.94 40 VAL C CA 1
ATOM 2635 C C . VAL C 1 59 ? 34.094 20.790 53.716 1.00 25.59 40 VAL C C 1
ATOM 2636 O O . VAL C 1 59 ? 33.352 19.952 53.222 1.00 25.43 40 VAL C O 1
ATOM 2640 N N . PHE C 1 60 ? 35.287 21.110 53.216 1.00 25.26 41 PHE C N 1
ATOM 2641 C CA . PHE C 1 60 ? 35.845 20.535 51.994 1.00 25.97 41 PHE C CA 1
ATOM 2642 C C . PHE C 1 60 ? 37.060 19.738 52.472 1.00 27.10 41 PHE C C 1
ATOM 2643 O O . PHE C 1 60 ? 38.170 20.265 52.586 1.00 28.26 41 PHE C O 1
ATOM 2651 N N . ASP C 1 61 ? 36.818 18.484 52.848 1.00 26.92 42 ASP C N 1
ATOM 2652 C CA . ASP C 1 61 ? 37.794 17.699 53.592 1.00 27.14 42 ASP C CA 1
ATOM 2653 C C . ASP C 1 61 ? 38.223 16.460 52.790 1.00 27.20 42 ASP C C 1
ATOM 2654 O O . ASP C 1 61 ? 37.542 15.432 52.797 1.00 27.04 42 ASP C O 1
ATOM 2659 N N . LEU C 1 62 ? 39.340 16.587 52.068 1.00 27.66 43 LEU C N 1
ATOM 2660 C CA . LEU C 1 62 ? 39.867 15.485 51.257 1.00 27.28 43 LEU C CA 1
ATOM 2661 C C . LEU C 1 62 ? 41.016 14.768 51.982 1.00 27.45 43 LEU C C 1
ATOM 2662 O O . LEU C 1 62 ? 41.837 14.127 51.387 1.00 26.90 43 LEU C O 1
ATOM 2667 N N . SER C 1 63 ? 41.032 14.855 53.307 1.00 26.17 44 SER C N 1
ATOM 2668 C CA . SER C 1 63 ? 42.019 14.128 54.103 1.00 27.47 44 SER C CA 1
ATOM 2669 C C . SER C 1 63 ? 41.965 12.621 53.923 1.00 27.86 44 SER C C 1
ATOM 2670 O O . SER C 1 63 ? 42.985 11.965 54.090 1.00 27.42 44 SER C O 1
ATOM 2673 N N . GLY C 1 64 ? 40.815 12.087 53.505 1.00 28.42 45 GLY C N 1
ATOM 2674 C CA . GLY C 1 64 ? 40.664 10.668 53.255 1.00 27.44 45 GLY C CA 1
ATOM 2675 C C . GLY C 1 64 ? 41.457 10.193 52.044 1.00 28.13 45 GLY C C 1
ATOM 2676 O O . GLY C 1 64 ? 41.678 8.986 51.895 1.00 27.55 45 GLY C O 1
ATOM 2677 N N . ILE C 1 65 ? 41.859 11.102 51.169 1.00 28.25 46 ILE C N 1
ATOM 2678 C CA . ILE C 1 65 ? 42.775 10.732 50.092 1.00 28.41 46 ILE C CA 1
ATOM 2679 C C . ILE C 1 65 ? 44.142 11.425 50.229 1.00 28.58 46 ILE C C 1
ATOM 2680 O O . ILE C 1 65 ? 44.917 11.469 49.269 1.00 28.97 46 ILE C O 1
ATOM 2685 N N . GLY C 1 66 ? 44.411 11.964 51.403 1.00 28.53 47 GLY C N 1
ATOM 2686 C CA . GLY C 1 66 ? 45.689 12.522 51.757 1.00 29.30 47 GLY C CA 1
ATOM 2687 C C . GLY C 1 66 ? 45.898 14.005 51.520 1.00 29.95 47 GLY C C 1
ATOM 2688 O O . GLY C 1 66 ? 47.045 14.450 51.499 1.00 30.61 47 GLY C O 1
ATOM 2689 N N . LEU C 1 67 ? 44.832 14.773 51.287 1.00 30.51 48 LEU C N 1
ATOM 2690 C CA . LEU C 1 67 ? 44.983 16.196 50.977 1.00 30.92 48 LEU C CA 1
ATOM 2691 C C . LEU C 1 67 ? 44.635 17.013 52.215 1.00 30.71 48 LEU C C 1
ATOM 2692 O O . LEU C 1 67 ? 44.033 16.510 53.153 1.00 31.06 48 LEU C O 1
ATOM 2697 N N . THR C 1 68 ? 45.032 18.277 52.211 1.00 30.60 49 THR C N 1
ATOM 2698 C CA . THR C 1 68 ? 44.748 19.160 53.324 1.00 31.09 49 THR C CA 1
ATOM 2699 C C . THR C 1 68 ? 43.295 19.658 53.286 1.00 28.69 49 THR C C 1
ATOM 2700 O O . THR C 1 68 ? 42.820 20.137 52.250 1.00 27.72 49 THR C O 1
ATOM 2704 N N . PRO C 1 69 ? 42.568 19.499 54.400 1.00 28.03 50 PRO C N 1
ATOM 2705 C CA . PRO C 1 69 ? 41.178 19.970 54.434 1.00 27.41 50 PRO C CA 1
ATOM 2706 C C . PRO C 1 69 ? 41.078 21.497 54.449 1.00 27.24 50 PRO C C 1
ATOM 2707 O O . PRO C 1 69 ? 42.004 22.178 54.903 1.00 27.23 50 PRO C O 1
ATOM 2711 N N . GLN C 1 70 ? 39.932 21.996 53.992 1.00 26.77 51 GLN C N 1
ATOM 2712 C CA . GLN C 1 70 ? 39.578 23.415 54.017 1.00 26.20 51 GLN C CA 1
ATOM 2713 C C . GLN C 1 70 ? 38.155 23.572 54.528 1.00 24.91 51 GLN C C 1
ATOM 2714 O O . GLN C 1 70 ? 37.326 22.669 54.368 1.00 25.64 51 GLN C O 1
ATOM 2720 N N . VAL C 1 71 ? 37.870 24.721 55.119 1.00 23.72 52 VAL C N 1
ATOM 2721 C CA . VAL C 1 71 ? 36.516 25.085 55.507 1.00 22.36 52 VAL C CA 1
ATOM 2722 C C . VAL C 1 71 ? 36.172 26.476 54.968 1.00 22.16 52 VAL C C 1
ATOM 2723 O O . VAL C 1 71 ? 36.886 27.458 55.204 1.00 21.46 52 VAL C O 1
ATOM 2727 N N . GLY C 1 72 ? 35.068 26.548 54.236 1.00 23.27 53 GLY C N 1
ATOM 2728 C CA . GLY C 1 72 ? 34.580 27.822 53.741 1.00 23.21 53 GLY C CA 1
ATOM 2729 C C . GLY C 1 72 ? 35.046 28.123 52.336 1.00 23.60 53 GLY C C 1
ATOM 2730 O O . GLY C 1 72 ? 35.978 27.534 51.841 1.00 24.11 53 GLY C O 1
ATOM 2731 N N . HIS C 1 73 ? 34.368 29.046 51.682 1.00 23.68 54 HIS C N 1
ATOM 2732 C CA . HIS C 1 73 ? 34.670 29.402 50.303 1.00 24.43 54 HIS C CA 1
ATOM 2733 C C . HIS C 1 73 ? 36.099 29.885 50.118 1.00 24.69 54 HIS C C 1
ATOM 2734 O O . HIS C 1 73 ? 36.699 29.534 49.137 1.00 25.24 54 HIS C O 1
ATOM 2741 N N . ALA C 1 74 ? 36.631 30.669 51.062 1.00 25.83 55 ALA C N 1
ATOM 2742 C CA . ALA C 1 74 ? 38.013 31.198 50.930 1.00 26.02 55 ALA C CA 1
ATOM 2743 C C . ALA C 1 74 ? 39.030 30.042 50.817 1.00 26.73 55 ALA C C 1
ATOM 2744 O O . ALA C 1 74 ? 39.926 30.057 49.977 1.00 26.49 55 ALA C O 1
ATOM 2746 N N . GLY C 1 75 ? 38.842 29.027 51.657 1.00 26.45 56 GLY C N 1
ATOM 2747 C CA . GLY C 1 75 ? 39.668 27.839 51.676 1.00 26.26 56 GLY C CA 1
ATOM 2748 C C . GLY C 1 75 ? 39.550 27.027 50.429 1.00 26.21 56 GLY C C 1
ATOM 2749 O O . GLY C 1 75 ? 40.544 26.537 49.908 1.00 27.95 56 GLY C O 1
ATOM 2750 N N . ILE C 1 76 ? 38.324 26.872 49.946 1.00 25.49 57 ILE C N 1
ATOM 2751 C CA . ILE C 1 76 ? 38.047 26.066 48.786 1.00 24.76 57 ILE C CA 1
ATOM 2752 C C . ILE C 1 76 ? 38.646 26.784 47.566 1.00 24.83 57 ILE C C 1
ATOM 2753 O O . ILE C 1 76 ? 39.235 26.159 46.689 1.00 24.45 57 ILE C O 1
ATOM 2758 N N . ARG C 1 77 ? 38.537 28.109 47.537 1.00 25.31 58 ARG C N 1
ATOM 2759 C CA . ARG C 1 77 ? 39.150 28.901 46.464 1.00 26.89 58 ARG C CA 1
ATOM 2760 C C . ARG C 1 77 ? 40.673 28.709 46.414 1.00 26.89 58 ARG C C 1
ATOM 2761 O O . ARG C 1 77 ? 41.260 28.528 45.344 1.00 26.59 58 ARG C O 1
ATOM 2769 N N . GLU C 1 78 ? 41.299 28.725 47.580 1.00 26.82 59 GLU C N 1
ATOM 2770 C CA . GLU C 1 78 ? 42.725 28.491 47.685 1.00 27.33 59 GLU C CA 1
ATOM 2771 C C . GLU C 1 78 ? 43.073 27.120 47.127 1.00 27.37 59 GLU C C 1
ATOM 2772 O O . GLU C 1 78 ? 44.004 26.969 46.342 1.00 26.96 59 GLU C O 1
ATOM 2775 N N . PHE C 1 79 ? 42.332 26.110 47.562 1.00 27.82 60 PHE C N 1
ATOM 2776 C CA . PHE C 1 79 ? 42.598 24.754 47.148 1.00 28.03 60 PHE C CA 1
ATOM 2777 C C . PHE C 1 79 ? 42.605 24.697 45.611 1.00 27.57 60 PHE C C 1
ATOM 2778 O O . PHE C 1 79 ? 43.515 24.143 45.027 1.00 28.43 60 PHE C O 1
ATOM 2786 N N . PHE C 1 80 ? 41.604 25.291 44.965 1.00 27.67 61 PHE C N 1
ATOM 2787 C CA . PHE C 1 80 ? 41.483 25.215 43.498 1.00 27.42 61 PHE C CA 1
ATOM 2788 C C . PHE C 1 80 ? 42.373 26.169 42.713 1.00 27.49 61 PHE C C 1
ATOM 2789 O O . PHE C 1 80 ? 42.738 25.897 41.564 1.00 27.56 61 PHE C O 1
ATOM 2797 N N . THR C 1 81 ? 42.702 27.308 43.303 1.00 26.95 62 THR C N 1
ATOM 2798 C CA . THR C 1 81 ? 43.669 28.202 42.694 1.00 27.20 62 THR C CA 1
ATOM 2799 C C . THR C 1 81 ? 44.964 27.413 42.419 1.00 26.94 62 THR C C 1
ATOM 2800 O O . THR C 1 81 ? 45.540 27.497 41.331 1.00 27.31 62 THR C O 1
ATOM 2804 N N . ASN C 1 82 ? 45.368 26.604 43.383 1.00 26.98 63 ASN C N 1
ATOM 2805 C CA . ASN C 1 82 ? 46.536 25.729 43.245 1.00 27.18 63 ASN C CA 1
ATOM 2806 C C . ASN C 1 82 ? 46.339 24.598 42.234 1.00 27.35 63 ASN C C 1
ATOM 2807 O O . ASN C 1 82 ? 47.122 24.429 41.279 1.00 27.26 63 ASN C O 1
ATOM 2812 N N . VAL C 1 83 ? 45.252 23.858 42.387 1.00 27.12 64 VAL C N 1
ATOM 2813 C CA . VAL C 1 83 ? 45.000 22.741 41.507 1.00 27.65 64 VAL C CA 1
ATOM 2814 C C . VAL C 1 83 ? 44.935 23.219 40.060 1.00 27.48 64 VAL C C 1
ATOM 2815 O O . VAL C 1 83 ? 45.588 22.644 39.159 1.00 26.78 64 VAL C O 1
ATOM 2819 N N . PHE C 1 84 ? 44.116 24.241 39.803 1.00 26.18 65 PHE C N 1
ATOM 2820 C CA . PHE C 1 84 ? 43.936 24.724 38.430 1.00 25.74 65 PHE C CA 1
ATOM 2821 C C . PHE C 1 84 ? 45.241 25.328 37.887 1.00 25.83 65 PHE C C 1
ATOM 2822 O O . PHE C 1 84 ? 45.466 25.306 36.686 1.00 26.65 65 PHE C O 1
ATOM 2830 N N . ALA C 1 85 ? 46.102 25.841 38.761 1.00 24.62 66 ALA C N 1
ATOM 2831 C CA . ALA C 1 85 ? 47.424 26.350 38.314 1.00 25.20 66 ALA C CA 1
ATOM 2832 C C . ALA C 1 85 ? 48.339 25.206 37.842 1.00 25.56 66 ALA C C 1
ATOM 2833 O O . ALA C 1 85 ? 49.133 25.373 36.925 1.00 25.70 66 ALA C O 1
ATOM 2835 N N . ASN C 1 86 ? 48.211 24.051 38.488 1.00 25.73 67 ASN C N 1
ATOM 2836 C CA . ASN C 1 86 ? 49.124 22.942 38.289 1.00 25.59 67 ASN C CA 1
ATOM 2837 C C . ASN C 1 86 ? 48.655 21.911 37.293 1.00 25.92 67 ASN C C 1
ATOM 2838 O O . ASN C 1 86 ? 49.461 21.140 36.815 1.00 26.26 67 ASN C O 1
ATOM 2851 N N A SER C 1 88 ? 46.675 20.269 33.863 0.50 24.55 69 SER C N 1
ATOM 2852 N N B SER C 1 88 ? 46.721 20.282 33.841 0.50 24.74 69 SER C N 1
ATOM 2853 C CA A SER C 1 88 ? 46.437 20.512 32.456 0.50 24.44 69 SER C CA 1
ATOM 2854 C CA B SER C 1 88 ? 46.427 20.503 32.417 0.50 24.79 69 SER C CA 1
ATOM 2855 C C A SER C 1 88 ? 45.079 19.946 31.998 0.50 24.76 69 SER C C 1
ATOM 2856 C C B SER C 1 88 ? 45.040 19.966 32.042 0.50 25.03 69 SER C C 1
ATOM 2857 O O A SER C 1 88 ? 44.333 20.633 31.302 0.50 23.23 69 SER C O 1
ATOM 2858 O O B SER C 1 88 ? 44.235 20.685 31.449 0.50 23.71 69 SER C O 1
ATOM 2863 N N . HIS C 1 89 ? 44.769 18.705 32.384 1.00 24.80 70 HIS C N 1
ATOM 2864 C CA . HIS C 1 89 ? 43.480 18.058 32.051 1.00 25.52 70 HIS C CA 1
ATOM 2865 C C . HIS C 1 89 ? 42.941 17.276 33.216 1.00 26.18 70 HIS C C 1
ATOM 2866 O O . HIS C 1 89 ? 43.710 16.722 34.012 1.00 26.21 70 HIS C O 1
ATOM 2873 N N . HIS C 1 90 ? 41.614 17.261 33.303 1.00 26.99 71 HIS C N 1
ATOM 2874 C CA . HIS C 1 90 ? 40.851 16.615 34.377 1.00 27.92 71 HIS C CA 1
ATOM 2875 C C . HIS C 1 90 ? 39.659 15.866 33.805 1.00 27.63 71 HIS C C 1
ATOM 2876 O O . HIS C 1 90 ? 39.069 16.334 32.822 1.00 26.54 71 HIS C O 1
ATOM 2883 N N . ALA C 1 91 ? 39.307 14.741 34.430 1.00 27.04 72 ALA C N 1
ATOM 2884 C CA . ALA C 1 91 ? 38.034 14.024 34.166 1.00 26.43 72 ALA C CA 1
ATOM 2885 C C . ALA C 1 91 ? 37.591 13.327 35.440 1.00 27.51 72 ALA C C 1
ATOM 2886 O O . ALA C 1 91 ? 38.345 12.524 36.039 1.00 28.32 72 ALA C O 1
ATOM 2888 N N . HIS C 1 92 ? 36.374 13.647 35.897 1.00 26.69 73 HIS C N 1
ATOM 2889 C CA . HIS C 1 92 ? 35.833 13.049 37.118 1.00 26.90 73 HIS C CA 1
ATOM 2890 C C . HIS C 1 92 ? 34.512 12.377 36.810 1.00 26.64 73 HIS C C 1
ATOM 2891 O O . HIS C 1 92 ? 33.448 12.999 36.816 1.00 27.06 73 HIS C O 1
ATOM 2898 N N . TYR C 1 93 ? 34.616 11.086 36.531 1.00 26.92 74 TYR C N 1
ATOM 2899 C CA . TYR C 1 93 ? 33.478 10.243 36.262 1.00 26.10 74 TYR C CA 1
ATOM 2900 C C . TYR C 1 93 ? 32.832 9.876 37.563 1.00 25.61 74 TYR C C 1
ATOM 2901 O O . TYR C 1 93 ? 33.478 9.389 38.419 1.00 25.88 74 TYR C O 1
ATOM 2910 N N . LEU C 1 94 ? 31.525 10.079 37.637 1.00 25.83 75 LEU C N 1
ATOM 2911 C CA . LEU C 1 94 ? 30.810 9.737 38.859 1.00 25.75 75 LEU C CA 1
ATOM 2912 C C . LEU C 1 94 ? 29.731 8.708 38.562 1.00 25.79 75 LEU C C 1
ATOM 2913 O O . LEU C 1 94 ? 28.970 8.831 37.585 1.00 25.48 75 LEU C O 1
ATOM 2918 N N . THR C 1 95 ? 29.670 7.681 39.415 1.00 25.03 76 THR C N 1
ATOM 2919 C CA . THR C 1 95 ? 28.784 6.550 39.196 1.00 24.99 76 THR C CA 1
ATOM 2920 C C . THR C 1 95 ? 28.288 5.987 40.525 1.00 24.49 76 THR C C 1
ATOM 2921 O O . THR C 1 95 ? 28.666 6.463 41.608 1.00 24.94 76 THR C O 1
ATOM 2925 N N . ASN C 1 96 ? 27.416 4.977 40.440 1.00 25.65 77 ASN C N 1
ATOM 2926 C CA . ASN C 1 96 ? 26.982 4.229 41.623 1.00 24.71 77 ASN C CA 1
ATOM 2927 C C . ASN C 1 96 ? 26.423 5.158 42.712 1.00 24.83 77 ASN C C 1
ATOM 2928 O O . ASN C 1 96 ? 26.721 4.993 43.888 1.00 24.25 77 ASN C O 1
ATOM 2933 N N . PHE C 1 97 ? 25.613 6.143 42.303 1.00 24.99 78 PHE C N 1
ATOM 2934 C CA . PHE C 1 97 ? 25.013 7.059 43.264 1.00 24.03 78 PHE C CA 1
ATOM 2935 C C . PHE C 1 97 ? 24.080 6.335 44.202 1.00 23.92 78 PHE C C 1
ATOM 2936 O O . PHE C 1 97 ? 23.270 5.505 43.749 1.00 23.55 78 PHE C O 1
ATOM 2944 N N . ALA C 1 98 ? 24.164 6.650 45.497 1.00 23.90 79 ALA C N 1
ATOM 2945 C CA . ALA C 1 98 ? 23.272 6.065 46.489 1.00 23.81 79 ALA C CA 1
ATOM 2946 C C . ALA C 1 98 ? 22.935 7.128 47.554 1.00 24.33 79 ALA C C 1
ATOM 2947 O O . ALA C 1 98 ? 23.836 7.762 48.117 1.00 24.22 79 ALA C O 1
ATOM 2949 N N . VAL C 1 99 ? 21.643 7.307 47.818 1.00 25.18 80 VAL C N 1
ATOM 2950 C CA . VAL C 1 99 ? 21.201 8.135 48.925 1.00 25.06 80 VAL C CA 1
ATOM 2951 C C . VAL C 1 99 ? 21.533 7.373 50.192 1.00 26.35 80 VAL C C 1
ATOM 2952 O O . VAL C 1 99 ? 21.060 6.243 50.408 1.00 27.71 80 VAL C O 1
ATOM 2956 N N . THR C 1 100 ? 22.300 7.989 51.078 1.00 26.35 81 THR C N 1
ATOM 2957 C CA . THR C 1 100 ? 22.661 7.343 52.338 1.00 26.40 81 THR C CA 1
ATOM 2958 C C . THR C 1 100 ? 21.992 7.969 53.556 1.00 26.82 81 THR C C 1
ATOM 2959 O O . THR C 1 100 ? 22.050 7.402 54.652 1.00 26.66 81 THR C O 1
ATOM 2963 N N . GLY C 1 101 ? 21.329 9.099 53.359 1.00 25.99 82 GLY C N 1
ATOM 2964 C CA . GLY C 1 101 ? 20.601 9.749 54.421 1.00 26.42 82 GLY C CA 1
ATOM 2965 C C . GLY C 1 101 ? 19.664 10.781 53.867 1.00 26.20 82 GLY C C 1
ATOM 2966 O O . GLY C 1 101 ? 19.967 11.402 52.857 1.00 26.53 82 GLY C O 1
ATOM 2967 N N . TYR C 1 102 ? 18.522 10.943 54.532 1.00 27.38 83 TYR C N 1
ATOM 2968 C CA . TYR C 1 102 ? 17.531 11.968 54.187 1.00 27.16 83 TYR C CA 1
ATOM 2969 C C . TYR C 1 102 ? 16.715 12.350 55.413 1.00 27.01 83 TYR C C 1
ATOM 2970 O O . TYR C 1 102 ? 16.072 11.502 56.066 1.00 27.18 83 TYR C O 1
ATOM 2979 N N . GLU C 1 103 ? 16.764 13.635 55.747 1.00 27.05 84 GLU C N 1
ATOM 2980 C CA . GLU C 1 103 ? 16.088 14.164 56.912 1.00 27.40 84 GLU C CA 1
ATOM 2981 C C . GLU C 1 103 ? 15.130 15.283 56.530 1.00 27.27 84 GLU C C 1
ATOM 2982 O O . GLU C 1 103 ? 14.594 15.944 57.401 1.00 27.62 84 GLU C O 1
ATOM 2985 N N . GLY C 1 104 ? 14.857 15.462 55.237 1.00 26.81 85 GLY C N 1
ATOM 2986 C CA . GLY C 1 104 ? 13.917 16.495 54.779 1.00 27.02 85 GLY C CA 1
ATOM 2987 C C . GLY C 1 104 ? 14.625 17.709 54.208 1.00 27.54 85 GLY C C 1
ATOM 2988 O O . GLY C 1 104 ? 14.611 17.940 53.005 1.00 27.90 85 GLY C O 1
ATOM 2989 N N . ASP C 1 105 ? 15.276 18.482 55.068 1.00 27.85 86 ASP C N 1
ATOM 2990 C CA . ASP C 1 105 ? 16.042 19.642 54.616 1.00 27.95 86 ASP C CA 1
ATOM 2991 C C . ASP C 1 105 ? 17.533 19.376 54.545 1.00 26.71 86 ASP C C 1
ATOM 2992 O O . ASP C 1 105 ? 18.304 20.262 54.183 1.00 26.64 86 ASP C O 1
ATOM 2997 N N . THR C 1 106 ? 17.919 18.151 54.881 1.00 25.76 87 THR C N 1
ATOM 2998 C CA . THR C 1 106 ? 19.278 17.686 54.718 1.00 24.86 87 THR C CA 1
ATOM 2999 C C . THR C 1 106 ? 19.266 16.255 54.171 1.00 24.98 87 THR C C 1
ATOM 3000 O O . THR C 1 106 ? 18.272 15.521 54.291 1.00 24.59 87 THR C O 1
ATOM 3004 N N . ALA C 1 107 ? 20.366 15.889 53.515 1.00 24.07 88 ALA C N 1
ATOM 3005 C CA . ALA C 1 107 ? 20.510 14.584 52.906 1.00 24.00 88 ALA C CA 1
ATOM 3006 C C . ALA C 1 107 ? 21.991 14.250 52.775 1.00 24.71 88 ALA C C 1
ATOM 3007 O O . ALA C 1 107 ? 22.856 15.117 52.922 1.00 25.06 88 ALA C O 1
ATOM 3009 N N . SER C 1 108 ? 22.268 12.976 52.533 1.00 25.32 89 SER C N 1
ATOM 3010 C CA . SER C 1 108 ? 23.627 12.463 52.285 1.00 26.03 89 SER C CA 1
ATOM 3011 C C . SER C 1 108 ? 23.598 11.588 51.052 1.00 25.46 89 SER C C 1
ATOM 3012 O O . SER C 1 108 ? 22.660 10.829 50.871 1.00 25.06 89 SER C O 1
ATOM 3023 N N . ARG C 1 110 ? 26.296 9.139 48.381 1.00 25.72 91 ARG C N 1
ATOM 3024 C CA . ARG C 1 110 ? 27.582 8.529 48.030 1.00 25.74 91 ARG C CA 1
ATOM 3025 C C . ARG C 1 110 ? 27.665 8.360 46.531 1.00 26.40 91 ARG C C 1
ATOM 3026 O O . ARG C 1 110 ? 26.650 8.114 45.885 1.00 24.37 91 ARG C O 1
ATOM 3034 N N . ALA C 1 111 ? 28.865 8.505 45.969 1.00 25.80 92 ALA C N 1
ATOM 3035 C CA . ALA C 1 111 ? 29.118 8.142 44.553 1.00 26.11 92 ALA C CA 1
ATOM 3036 C C . ALA C 1 111 ? 30.507 7.506 44.492 1.00 26.08 92 ALA C C 1
ATOM 3037 O O . ALA C 1 111 ? 31.336 7.759 45.365 1.00 26.10 92 ALA C O 1
ATOM 3039 N N . TYR C 1 112 ? 30.735 6.677 43.472 1.00 25.94 93 TYR C N 1
ATOM 3040 C CA . TYR C 1 112 ? 32.072 6.245 43.118 1.00 25.91 93 TYR C CA 1
ATOM 3041 C C . TYR C 1 112 ? 32.643 7.289 42.174 1.00 26.89 93 TYR C C 1
ATOM 3042 O O . TYR C 1 112 ? 31.903 7.854 41.371 1.00 25.78 93 TYR C O 1
ATOM 3051 N N . VAL C 1 113 ? 33.958 7.522 42.236 1.00 26.34 94 VAL C N 1
ATOM 3052 C CA . VAL C 1 113 ? 34.615 8.378 41.232 1.00 25.66 94 VAL C CA 1
ATOM 3053 C C . VAL C 1 113 ? 35.731 7.633 40.528 1.00 25.34 94 VAL C C 1
ATOM 3054 O O . VAL C 1 113 ? 36.413 6.825 41.132 1.00 24.75 94 VAL C O 1
ATOM 3058 N N . ILE C 1 114 ? 35.865 7.876 39.218 1.00 25.55 95 ILE C N 1
ATOM 3059 C CA . ILE C 1 114 ? 37.157 7.710 38.530 1.00 26.30 95 ILE C CA 1
ATOM 3060 C C . ILE C 1 114 ? 37.637 9.125 38.279 1.00 25.91 95 ILE C C 1
ATOM 3061 O O . ILE C 1 114 ? 37.126 9.818 37.404 1.00 26.27 95 ILE C O 1
ATOM 3066 N N . GLY C 1 115 ? 38.646 9.528 39.046 1.00 25.60 96 GLY C N 1
ATOM 3067 C CA . GLY C 1 115 ? 39.177 10.894 39.025 1.00 25.65 96 GLY C CA 1
ATOM 3068 C C . GLY C 1 115 ? 40.513 10.930 38.345 1.00 26.63 96 GLY C C 1
ATOM 3069 O O . GLY C 1 115 ? 41.495 10.471 38.896 1.00 27.29 96 GLY C O 1
ATOM 3079 N N . GLY C 1 117 ? 43.601 12.913 36.076 1.00 27.54 98 GLY C N 1
ATOM 3080 C CA . GLY C 1 117 ? 44.271 14.164 35.825 1.00 26.17 98 GLY C CA 1
ATOM 3081 C C . GLY C 1 117 ? 45.613 13.941 35.141 1.00 25.71 98 GLY C C 1
ATOM 3082 O O . GLY C 1 117 ? 46.196 12.866 35.211 1.00 25.73 98 GLY C O 1
ATOM 3083 N N . VAL C 1 118 ? 46.057 14.955 34.421 1.00 24.35 99 VAL C N 1
ATOM 3084 C CA . VAL C 1 118 ? 47.455 15.070 33.984 1.00 23.87 99 VAL C CA 1
ATOM 3085 C C . VAL C 1 118 ? 47.890 16.509 34.326 1.00 23.37 99 VAL C C 1
ATOM 3086 O O . VAL C 1 118 ? 47.181 17.498 34.035 1.00 21.52 99 VAL C O 1
ATOM 3090 N N . GLY C 1 119 ? 49.025 16.604 35.019 1.00 22.44 100 GLY C N 1
ATOM 3091 C CA . GLY C 1 119 ? 49.608 17.887 35.403 1.00 22.12 100 GLY C CA 1
ATOM 3092 C C . GLY C 1 119 ? 50.187 18.603 34.224 1.00 21.20 100 GLY C C 1
ATOM 3093 O O . GLY C 1 119 ? 50.490 17.978 33.202 1.00 20.65 100 GLY C O 1
ATOM 3094 N N . LYS C 1 120 ? 50.397 19.911 34.379 1.00 21.65 101 LYS C N 1
ATOM 3095 C CA . LYS C 1 120 ? 51.219 20.661 33.484 1.00 21.06 101 LYS C CA 1
ATOM 3096 C C . LYS C 1 120 ? 52.643 20.094 33.409 1.00 21.25 101 LYS C C 1
ATOM 3097 O O . LYS C 1 120 ? 53.285 20.195 32.391 1.00 19.62 101 LYS C O 1
ATOM 3103 N N . ASP C 1 121 ? 53.082 19.440 34.471 1.00 21.08 102 ASP C N 1
ATOM 3104 C CA . ASP C 1 121 ? 54.371 18.764 34.520 1.00 22.38 102 ASP C CA 1
ATOM 3105 C C . ASP C 1 121 ? 54.368 17.357 33.861 1.00 22.19 102 ASP C C 1
ATOM 3106 O O . ASP C 1 121 ? 55.378 16.638 33.867 1.00 21.51 102 ASP C O 1
ATOM 3111 N N . GLY C 1 122 ? 53.236 16.995 33.286 1.00 21.98 103 GLY C N 1
ATOM 3112 C CA . GLY C 1 122 ? 53.071 15.728 32.621 1.00 22.12 103 GLY C CA 1
ATOM 3113 C C . GLY C 1 122 ? 52.795 14.505 33.459 1.00 22.09 103 GLY C C 1
ATOM 3114 O O . GLY C 1 122 ? 52.665 13.430 32.922 1.00 21.14 103 GLY C O 1
ATOM 3115 N N A ARG C 1 123 ? 52.710 14.663 34.779 0.50 22.45 104 ARG C N 1
ATOM 3116 N N B ARG C 1 123 ? 52.684 14.666 34.775 0.50 22.03 104 ARG C N 1
ATOM 3117 C CA A ARG C 1 123 ? 52.468 13.531 35.665 0.50 23.16 104 ARG C CA 1
ATOM 3118 C CA B ARG C 1 123 ? 52.473 13.531 35.663 0.50 22.31 104 ARG C CA 1
ATOM 3119 C C A ARG C 1 123 ? 50.968 13.227 35.733 0.50 23.49 104 ARG C C 1
ATOM 3120 C C B ARG C 1 123 ? 50.976 13.217 35.806 0.50 23.04 104 ARG C C 1
ATOM 3121 O O A ARG C 1 123 ? 50.142 14.131 35.917 0.50 23.48 104 ARG C O 1
ATOM 3122 O O B ARG C 1 123 ? 50.164 14.103 36.119 0.50 22.94 104 ARG C O 1
ATOM 3137 N N . ALA C 1 124 ? 50.642 11.945 35.587 1.00 23.78 105 ALA C N 1
ATOM 3138 C CA . ALA C 1 124 ? 49.266 11.446 35.594 1.00 24.30 105 ALA C CA 1
ATOM 3139 C C . ALA C 1 124 ? 48.823 11.051 37.001 1.00 25.66 105 ALA C C 1
ATOM 3140 O O . ALA C 1 124 ? 49.651 10.691 37.811 1.00 26.49 105 ALA C O 1
ATOM 3142 N N . VAL C 1 125 ? 47.511 11.129 37.287 1.00 25.51 106 VAL C N 1
ATOM 3143 C CA . VAL C 1 125 ? 46.917 10.597 38.496 1.00 26.10 106 VAL C CA 1
ATOM 3144 C C . VAL C 1 125 ? 45.549 10.012 38.146 1.00 26.86 106 VAL C C 1
ATOM 3145 O O . VAL C 1 125 ? 44.836 10.558 37.291 1.00 26.70 106 VAL C O 1
ATOM 3149 N N . THR C 1 126 ? 45.218 8.879 38.758 1.00 27.24 107 THR C N 1
ATOM 3150 C CA . THR C 1 126 ? 43.867 8.317 38.749 1.00 27.00 107 THR C CA 1
ATOM 3151 C C . THR C 1 126 ? 43.549 7.910 40.177 1.00 27.48 107 THR C C 1
ATOM 3152 O O . THR C 1 126 ? 44.290 7.143 40.786 1.00 27.14 107 THR C O 1
ATOM 3156 N N . VAL C 1 127 ? 42.430 8.433 40.675 1.00 26.73 108 VAL C N 1
ATOM 3157 C CA . VAL C 1 127 ? 41.844 8.076 41.964 1.00 26.47 108 VAL C CA 1
ATOM 3158 C C . VAL C 1 127 ? 40.654 7.195 41.610 1.00 26.62 108 VAL C C 1
ATOM 3159 O O . VAL C 1 127 ? 39.787 7.608 40.833 1.00 26.18 108 VAL C O 1
ATOM 3163 N N . ASN C 1 128 ? 40.661 5.972 42.107 1.00 25.87 109 ASN C N 1
ATOM 3164 C CA . ASN C 1 128 ? 39.488 5.125 42.141 1.00 24.99 109 ASN C CA 1
ATOM 3165 C C . ASN C 1 128 ? 39.002 5.141 43.541 1.00 24.67 109 ASN C C 1
ATOM 3166 O O . ASN C 1 128 ? 39.617 4.561 44.428 1.00 25.68 109 ASN C O 1
ATOM 3171 N N . GLY C 1 129 ? 37.933 5.888 43.792 1.00 24.95 110 GLY C N 1
ATOM 3172 C CA . GLY C 1 129 ? 37.492 6.082 45.161 1.00 25.22 110 GLY C CA 1
ATOM 3173 C C . GLY C 1 129 ? 36.034 6.437 45.246 1.00 24.37 110 GLY C C 1
ATOM 3174 O O . GLY C 1 129 ? 35.261 6.151 44.334 1.00 24.84 110 GLY C O 1
ATOM 3175 N N . ARG C 1 130 ? 35.678 7.047 46.370 1.00 24.96 111 ARG C N 1
ATOM 3176 C CA . ARG C 1 130 ? 34.309 7.436 46.640 1.00 25.31 111 ARG C CA 1
ATOM 3177 C C . ARG C 1 130 ? 34.201 8.882 47.076 1.00 25.96 111 ARG C C 1
ATOM 3178 O O . ARG C 1 130 ? 35.043 9.355 47.819 1.00 24.59 111 ARG C O 1
ATOM 3186 N N . TYR C 1 131 ? 33.133 9.549 46.614 1.00 25.90 112 TYR C N 1
ATOM 3187 C CA . TYR C 1 131 ? 32.681 10.836 47.162 1.00 27.11 112 TYR C CA 1
ATOM 3188 C C . TYR C 1 131 ? 31.571 10.616 48.184 1.00 26.42 112 TYR C C 1
ATOM 3189 O O . TYR C 1 131 ? 30.669 9.811 47.952 1.00 25.72 112 TYR C O 1
ATOM 3198 N N . PHE C 1 132 ? 31.621 11.363 49.287 1.00 26.46 113 PHE C N 1
ATOM 3199 C CA . PHE C 1 132 ? 30.545 11.456 50.251 1.00 26.59 113 PHE C CA 1
ATOM 3200 C C . PHE C 1 132 ? 30.126 12.921 50.412 1.00 26.88 113 PHE C C 1
ATOM 3201 O O . PHE C 1 132 ? 30.881 13.714 50.923 1.00 27.34 113 PHE C O 1
ATOM 3209 N N . PHE C 1 133 ? 28.937 13.249 49.931 1.00 27.72 114 PHE C N 1
ATOM 3210 C CA . PHE C 1 133 ? 28.373 14.605 50.031 1.00 27.38 114 PHE C CA 1
ATOM 3211 C C . PHE C 1 133 ? 27.300 14.639 51.098 1.00 26.55 114 PHE C C 1
ATOM 3212 O O . PHE C 1 133 ? 26.460 13.738 51.189 1.00 26.00 114 PHE C O 1
ATOM 3220 N N . GLU C 1 134 ? 27.344 15.681 51.918 1.00 26.61 115 GLU C N 1
ATOM 3221 C CA . GLU C 1 134 ? 26.255 16.064 52.814 1.00 27.03 115 GLU C CA 1
ATOM 3222 C C . GLU C 1 134 ? 25.711 17.363 52.256 1.00 25.98 115 GLU C C 1
ATOM 3223 O O . GLU C 1 134 ? 26.464 18.219 51.790 1.00 25.19 115 GLU C O 1
ATOM 3229 N N . VAL C 1 135 ? 24.393 17.445 52.190 1.00 25.79 116 VAL C N 1
ATOM 3230 C CA . VAL C 1 135 ? 23.731 18.558 51.516 1.00 25.58 116 VAL C CA 1
ATOM 3231 C C . VAL C 1 135 ? 22.594 19.134 52.362 1.00 26.16 116 VAL C C 1
ATOM 3232 O O . VAL C 1 135 ? 22.009 18.448 53.220 1.00 24.51 116 VAL C O 1
ATOM 3236 N N . ARG C 1 136 ? 22.331 20.411 52.105 1.00 26.85 117 ARG C N 1
ATOM 3237 C CA . ARG C 1 136 ? 21.252 21.155 52.692 1.00 28.18 117 ARG C CA 1
ATOM 3238 C C . ARG C 1 136 ? 20.384 21.777 51.614 1.00 27.69 117 ARG C C 1
ATOM 3239 O O . ARG C 1 136 ? 20.870 22.237 50.591 1.00 27.13 117 ARG C O 1
ATOM 3247 N N . ARG C 1 137 ? 19.091 21.814 51.883 1.00 28.83 118 ARG C N 1
ATOM 3248 C CA . ARG C 1 137 ? 18.137 22.484 51.032 1.00 29.21 118 ARG C CA 1
ATOM 3249 C C . ARG C 1 137 ? 18.229 23.979 51.294 1.00 28.97 118 ARG C C 1
ATOM 3250 O O . ARG C 1 137 ? 17.998 24.420 52.399 1.00 30.40 118 ARG C O 1
ATOM 3258 N N . THR C 1 138 ? 18.565 24.763 50.290 1.00 28.63 119 THR C N 1
ATOM 3259 C CA . THR C 1 138 ? 18.691 26.203 50.444 1.00 28.42 119 THR C CA 1
ATOM 3260 C C . THR C 1 138 ? 17.723 26.905 49.487 1.00 30.13 119 THR C C 1
ATOM 3261 O O . THR C 1 138 ? 17.182 26.276 48.578 1.00 30.47 119 THR C O 1
ATOM 3265 N N . GLU C 1 139 ? 17.542 28.211 49.682 1.00 30.97 120 GLU C N 1
ATOM 3266 C CA . GLU C 1 139 ? 16.757 29.045 48.775 1.00 31.93 120 GLU C CA 1
ATOM 3267 C C . GLU C 1 139 ? 17.217 28.941 47.331 1.00 32.59 120 GLU C C 1
ATOM 3268 O O . GLU C 1 139 ? 16.423 29.163 46.415 1.00 33.85 120 GLU C O 1
ATOM 3270 N N . LYS C 1 140 ? 18.484 28.606 47.108 1.00 32.61 121 LYS C N 1
ATOM 3271 C CA . LYS C 1 140 ? 19.014 28.412 45.746 1.00 32.24 121 LYS C CA 1
ATOM 3272 C C . LYS C 1 140 ? 19.195 26.926 45.356 1.00 31.73 121 LYS C C 1
ATOM 3273 O O . LYS C 1 140 ? 20.004 26.606 44.477 1.00 32.16 121 LYS C O 1
ATOM 3277 N N . GLY C 1 141 ? 18.467 26.025 46.009 1.00 30.62 122 GLY C N 1
ATOM 3278 C CA . GLY C 1 141 ? 18.590 24.590 45.730 1.00 30.17 122 GLY C CA 1
ATOM 3279 C C . GLY C 1 141 ? 19.485 23.859 46.726 1.00 28.92 122 GLY C C 1
ATOM 3280 O O . GLY C 1 141 ? 20.014 24.433 47.683 1.00 29.16 122 GLY C O 1
ATOM 3281 N N . TRP C 1 142 ? 19.623 22.566 46.505 1.00 27.57 123 TRP C N 1
ATOM 3282 C CA . TRP C 1 142 ? 20.502 21.747 47.314 1.00 26.22 123 TRP C CA 1
ATOM 3283 C C . TRP C 1 142 ? 21.938 22.235 47.171 1.00 25.37 123 TRP C C 1
ATOM 3284 O O . TRP C 1 142 ? 22.390 22.483 46.066 1.00 25.38 123 TRP C O 1
ATOM 3295 N N . LYS C 1 143 ? 22.641 22.371 48.289 1.00 24.24 124 LYS C N 1
ATOM 3296 C CA . LYS C 1 143 ? 24.061 22.733 48.285 1.00 23.97 124 LYS C CA 1
ATOM 3297 C C . LYS C 1 143 ? 24.817 21.848 49.259 1.00 24.02 124 LYS C C 1
ATOM 3298 O O . LYS C 1 143 ? 24.252 21.425 50.267 1.00 23.46 124 LYS C O 1
ATOM 3304 N N . ALA C 1 144 ? 26.097 21.629 48.986 1.00 23.93 125 ALA C N 1
ATOM 3305 C CA . ALA C 1 144 ? 26.920 20.766 49.830 1.00 24.28 125 ALA C CA 1
ATOM 3306 C C . ALA C 1 144 ? 27.425 21.491 51.049 1.00 23.91 125 ALA C C 1
ATOM 3307 O O . ALA C 1 144 ? 27.993 22.573 50.946 1.00 24.36 125 ALA C O 1
ATOM 3309 N N . THR C 1 145 ? 27.219 20.881 52.218 1.00 24.69 126 THR C N 1
ATOM 3310 C CA . THR C 1 145 ? 27.737 21.378 53.454 1.00 24.52 126 THR C CA 1
ATOM 3311 C C . THR C 1 145 ? 29.011 20.648 53.918 1.00 24.41 126 THR C C 1
ATOM 3312 O O . THR C 1 145 ? 29.719 21.127 54.797 1.00 24.18 126 THR C O 1
ATOM 3316 N N . ARG C 1 146 ? 29.222 19.452 53.397 1.00 24.68 127 ARG C N 1
ATOM 3317 C CA . ARG C 1 146 ? 30.407 18.665 53.673 1.00 25.54 127 ARG C CA 1
ATOM 3318 C C . ARG C 1 146 ? 30.687 17.702 52.519 1.00 25.01 127 ARG C C 1
ATOM 3319 O O . ARG C 1 146 ? 29.765 17.128 51.891 1.00 25.11 127 ARG C O 1
ATOM 3327 N N . TYR C 1 147 ? 31.979 17.542 52.243 1.00 24.46 128 TYR C N 1
ATOM 3328 C CA . TYR C 1 147 ? 32.465 16.683 51.201 1.00 24.76 128 TYR C CA 1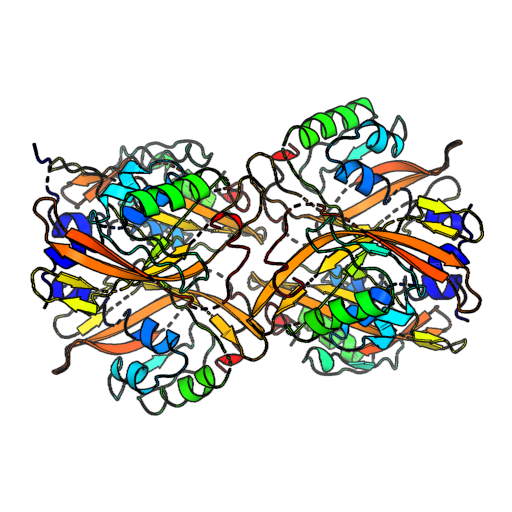
ATOM 3329 C C . TYR C 1 147 ? 33.726 16.011 51.734 1.00 24.63 128 TYR C C 1
ATOM 3330 O O . TYR C 1 147 ? 34.656 16.668 52.208 1.00 24.27 128 TYR C O 1
ATOM 3339 N N . THR C 1 148 ? 33.694 14.678 51.719 1.00 25.27 129 THR C N 1
ATOM 3340 C CA . THR C 1 148 ? 34.807 13.819 52.099 1.00 25.52 129 THR C CA 1
ATOM 3341 C C . THR C 1 148 ? 34.959 12.731 51.014 1.00 26.36 129 THR C C 1
ATOM 3342 O O . THR C 1 148 ? 34.098 12.579 50.121 1.00 26.03 129 THR C O 1
ATOM 3354 N N . ASP C 1 150 ? 37.245 8.684 50.132 1.00 25.97 131 ASP C N 1
ATOM 3355 C CA . ASP C 1 150 ? 38.215 7.674 50.449 1.00 25.83 131 ASP C CA 1
ATOM 3356 C C . ASP C 1 150 ? 38.575 6.881 49.206 1.00 25.54 131 ASP C C 1
ATOM 3357 O O . ASP C 1 150 ? 38.068 7.161 48.113 1.00 25.68 131 ASP C O 1
ATOM 3362 N N . PHE C 1 151 ? 39.474 5.919 49.363 1.00 25.14 132 PHE C N 1
ATOM 3363 C CA . PHE C 1 151 ? 39.914 5.132 48.201 1.00 25.49 132 PHE C CA 1
ATOM 3364 C C . PHE C 1 151 ? 39.205 3.797 48.144 1.00 25.27 132 PHE C C 1
ATOM 3365 O O . PHE C 1 151 ? 38.934 3.183 49.193 1.00 23.82 132 PHE C O 1
ATOM 3373 N N . LEU C 1 152 ? 38.978 3.311 46.941 1.00 25.56 133 LEU C N 1
ATOM 3374 C CA . LEU C 1 152 ? 38.567 1.904 46.734 1.00 26.66 133 LEU C CA 1
ATOM 3375 C C . LEU C 1 152 ? 39.763 1.066 46.257 1.00 26.80 133 LEU C C 1
ATOM 3376 O O . LEU C 1 152 ? 39.884 -0.108 46.603 1.00 26.79 133 LEU C O 1
ATOM 3389 N N . PRO C 1 154 ? 44.293 1.425 45.586 1.00 25.73 135 PRO C N 1
ATOM 3390 C CA . PRO C 1 154 ? 45.455 2.261 45.882 1.00 25.30 135 PRO C CA 1
ATOM 3391 C C . PRO C 1 154 ? 45.666 3.343 44.814 1.00 24.79 135 PRO C C 1
ATOM 3392 O O . PRO C 1 154 ? 45.479 3.106 43.633 1.00 24.18 135 PRO C O 1
ATOM 3396 N N . LEU C 1 155 ? 46.013 4.545 45.242 1.00 24.04 136 LEU C N 1
ATOM 3397 C CA . LEU C 1 155 ? 46.248 5.654 44.338 1.00 25.43 136 LEU C CA 1
ATOM 3398 C C . LEU C 1 155 ? 47.195 5.290 43.225 1.00 25.61 136 LEU C C 1
ATOM 3399 O O . LEU C 1 155 ? 48.255 4.732 43.474 1.00 24.37 136 LEU C O 1
ATOM 3404 N N A SER C 1 156 ? 46.803 5.608 42.004 0.50 26.13 137 SER C N 1
ATOM 3405 N N B SER C 1 156 ? 46.801 5.609 42.000 0.50 26.56 137 SER C N 1
ATOM 3406 C CA A SER C 1 156 ? 47.689 5.524 40.854 0.50 26.80 137 SER C CA 1
ATOM 3407 C CA B SER C 1 156 ? 47.679 5.532 40.831 0.50 27.64 137 SER C CA 1
ATOM 3408 C C A SER C 1 156 ? 48.219 6.924 40.551 0.50 27.00 137 SER C C 1
ATOM 3409 C C B SER C 1 156 ? 48.218 6.930 40.542 0.50 27.43 137 SER C C 1
ATOM 3410 O O A SER C 1 156 ? 47.454 7.849 40.375 0.50 26.93 137 SER C O 1
ATOM 3411 O O B SER C 1 156 ? 47.458 7.859 40.366 0.50 27.39 137 SER C O 1
ATOM 3416 N N . GLY C 1 157 ? 49.526 7.083 40.512 1.00 27.40 138 GLY C N 1
ATOM 3417 C CA . GLY C 1 157 ? 50.094 8.371 40.213 1.00 27.87 138 GLY C CA 1
ATOM 3418 C C . GLY C 1 157 ? 50.262 9.164 41.462 1.00 28.76 138 GLY C C 1
ATOM 3419 O O . GLY C 1 157 ? 50.451 8.622 42.545 1.00 28.55 138 GLY C O 1
ATOM 3420 N N . THR C 1 158 ? 50.196 10.480 41.324 1.00 29.83 139 THR C N 1
ATOM 3421 C CA . THR C 1 158 ? 50.531 11.369 42.402 1.00 31.07 139 THR C CA 1
ATOM 3422 C C . THR C 1 158 ? 49.454 12.432 42.621 1.00 31.59 139 THR C C 1
ATOM 3423 O O . THR C 1 158 ? 48.803 12.865 41.664 1.00 31.53 139 THR C O 1
ATOM 3427 N N . LEU C 1 159 ? 49.293 12.837 43.872 1.00 32.48 140 LEU C N 1
ATOM 3428 C CA . LEU C 1 159 ? 48.390 13.928 44.242 1.00 33.77 140 LEU C CA 1
ATOM 3429 C C . LEU C 1 159 ? 49.212 15.186 44.566 1.00 33.89 140 LEU C C 1
ATOM 3430 O O . LEU C 1 159 ? 48.681 16.157 45.060 1.00 34.05 140 LEU C O 1
ATOM 3435 N N . ASP C 1 160 ? 50.507 15.182 44.222 1.00 33.98 141 ASP C N 1
ATOM 3436 C CA . ASP C 1 160 ? 51.356 16.335 44.496 1.00 34.62 141 ASP C CA 1
ATOM 3437 C C . ASP C 1 160 ? 50.862 17.618 43.841 1.00 34.26 141 ASP C C 1
ATOM 3438 O O . ASP C 1 160 ? 51.126 18.716 44.362 1.00 34.36 141 ASP C O 1
ATOM 3443 N N . ASN C 1 161 ? 50.202 17.503 42.689 1.00 34.37 142 ASN C N 1
ATOM 3444 C CA . ASN C 1 161 ? 49.695 18.700 42.006 1.00 34.81 142 ASN C CA 1
ATOM 3445 C C . ASN C 1 161 ? 48.435 19.273 42.653 1.00 35.50 142 ASN C C 1
ATOM 3446 O O . ASN C 1 161 ? 48.011 20.370 42.265 1.00 35.34 142 ASN C O 1
ATOM 3451 N N . ALA C 1 162 ? 47.881 18.554 43.648 1.00 35.98 143 ALA C N 1
ATOM 3452 C CA . ALA C 1 162 ? 46.732 19.016 44.459 1.00 37.05 143 ALA C CA 1
ATOM 3453 C C . ALA C 1 162 ? 47.164 19.419 45.890 1.00 38.50 143 ALA C C 1
ATOM 3454 O O . ALA C 1 162 ? 46.337 19.842 46.725 1.00 39.40 143 ALA C O 1
ATOM 3456 N N . LYS C 1 163 ? 48.451 19.249 46.174 1.00 39.10 144 LYS C N 1
ATOM 3457 C CA . LYS C 1 163 ? 49.074 19.741 47.405 1.00 40.54 144 LYS C CA 1
ATOM 3458 C C . LYS C 1 163 ? 49.897 20.987 47.073 1.00 40.88 144 LYS C C 1
ATOM 3459 O O . LYS C 1 163 ? 50.226 21.310 45.893 1.00 41.12 144 LYS C O 1
ATOM 3474 N N . GLN D 1 21 ? 91.197 5.299 25.905 1.00 37.35 2 GLN D N 1
ATOM 3475 C CA . GLN D 1 21 ? 90.123 4.337 25.641 1.00 34.90 2 GLN D CA 1
ATOM 3476 C C . GLN D 1 21 ? 89.931 3.356 26.814 1.00 32.12 2 GLN D C 1
ATOM 3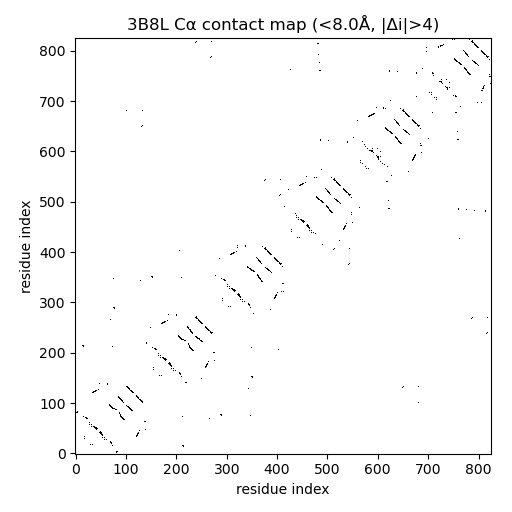477 O O . GLN D 1 21 ? 90.878 2.793 27.344 1.00 30.98 2 GLN D O 1
ATOM 3479 N N . CYS D 1 22 ? 88.681 3.175 27.214 1.00 29.43 3 CYS D N 1
ATOM 3480 C CA . CYS D 1 22 ? 88.318 2.246 28.276 1.00 27.98 3 CYS D CA 1
ATOM 3481 C C . CYS D 1 22 ? 88.511 0.816 27.778 1.00 26.88 3 CYS D C 1
ATOM 3482 O O . CYS D 1 22 ? 87.967 0.449 26.746 1.00 25.74 3 CYS D O 1
ATOM 3485 N N . PRO D 1 23 ? 89.321 0.020 28.477 1.00 26.21 4 PRO D N 1
ATOM 3486 C CA . PRO D 1 23 ? 89.433 -1.363 28.065 1.00 25.63 4 PRO D CA 1
ATOM 3487 C C . PRO D 1 23 ? 88.105 -2.106 28.158 1.00 24.88 4 PRO D C 1
ATOM 3488 O O . PRO D 1 23 ? 87.285 -1.832 29.068 1.00 23.66 4 PRO D O 1
ATOM 3492 N N . ILE D 1 24 ? 87.893 -3.050 27.245 1.00 24.65 5 ILE D N 1
ATOM 3493 C CA . ILE D 1 24 ? 86.622 -3.795 27.220 1.00 25.27 5 ILE D CA 1
ATOM 3494 C C . ILE D 1 24 ? 86.373 -4.462 28.566 1.00 24.90 5 ILE D C 1
ATOM 3495 O O . ILE D 1 24 ? 85.261 -4.424 29.053 1.00 25.26 5 ILE D O 1
ATOM 3500 N N . GLU D 1 25 ? 87.414 -4.996 29.196 1.00 25.32 6 GLU D N 1
ATOM 3501 C CA . GLU D 1 25 ? 87.240 -5.680 30.485 1.00 26.43 6 GLU D CA 1
ATOM 3502 C C . GLU D 1 25 ? 86.704 -4.716 31.528 1.00 25.65 6 GLU D C 1
ATOM 3503 O O . GLU D 1 25 ? 85.900 -5.096 32.383 1.00 25.62 6 GLU D O 1
ATOM 3509 N N . ASP D 1 26 ? 87.170 -3.472 31.483 1.00 25.37 7 ASP D N 1
ATOM 3510 C CA . ASP D 1 26 ? 86.694 -2.459 32.459 1.00 25.20 7 ASP D CA 1
ATOM 3511 C C . ASP D 1 26 ? 85.298 -1.951 32.162 1.00 25.03 7 ASP D C 1
ATOM 3512 O O . ASP D 1 26 ? 84.525 -1.717 33.070 1.00 25.72 7 ASP D O 1
ATOM 3517 N N . ARG D 1 27 ? 84.991 -1.787 30.889 1.00 25.16 8 ARG D N 1
ATOM 3518 C CA . ARG D 1 27 ? 83.639 -1.485 30.465 1.00 25.99 8 ARG D CA 1
ATOM 3519 C C . ARG D 1 27 ? 82.689 -2.529 31.007 1.00 25.52 8 ARG D C 1
ATOM 3520 O O . ARG D 1 27 ? 81.713 -2.199 31.645 1.00 24.05 8 ARG D O 1
ATOM 3528 N N . LEU D 1 28 ? 83.011 -3.807 30.820 1.00 25.07 9 LEU D N 1
ATOM 3529 C CA . LEU D 1 28 ? 82.121 -4.846 31.297 1.00 25.22 9 LEU D CA 1
ATOM 3530 C C . LEU D 1 28 ? 82.053 -4.879 32.827 1.00 24.66 9 LEU D C 1
ATOM 3531 O O . LEU D 1 28 ? 80.988 -5.059 33.381 1.00 25.32 9 LEU D O 1
ATOM 3536 N N . ALA D 1 29 ? 83.175 -4.685 33.494 1.00 24.25 10 ALA D N 1
ATOM 3537 C CA . ALA D 1 29 ? 83.209 -4.698 34.952 1.00 24.51 10 ALA D CA 1
ATOM 3538 C C . ALA D 1 29 ? 82.381 -3.566 35.560 1.00 24.76 10 ALA D C 1
ATOM 3539 O O . ALA D 1 29 ? 81.717 -3.747 36.592 1.00 24.69 10 ALA D O 1
ATOM 3541 N N . ILE D 1 30 ? 82.416 -2.384 34.935 1.00 25.31 11 ILE D N 1
ATOM 3542 C CA . ILE D 1 30 ? 81.659 -1.249 35.422 1.00 24.93 11 ILE D CA 1
ATOM 3543 C C . ILE D 1 30 ? 80.147 -1.478 35.172 1.00 25.79 11 ILE D C 1
ATOM 3544 O O . ILE D 1 30 ? 79.338 -1.178 36.042 1.00 26.13 11 ILE D O 1
A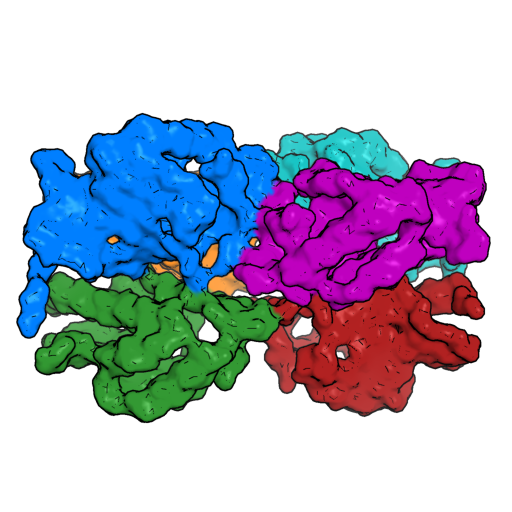TOM 3549 N N A GLN D 1 31 ? 79.801 -1.981 33.986 0.50 25.56 12 GLN D N 1
ATOM 3550 N N B GLN D 1 31 ? 79.774 -1.999 34.004 0.50 25.53 12 GLN D N 1
ATOM 3551 C CA A GLN D 1 31 ? 78.437 -2.431 33.679 0.50 25.84 12 GLN D CA 1
ATOM 3552 C CA B GLN D 1 31 ? 78.381 -2.415 33.778 0.50 25.84 12 GLN D CA 1
ATOM 3553 C C A GLN D 1 31 ? 77.954 -3.461 34.708 0.50 25.52 12 GLN D C 1
ATOM 3554 C C B GLN D 1 31 ? 77.949 -3.444 34.796 0.50 25.50 12 GLN D C 1
ATOM 3555 O O A GLN D 1 31 ? 76.835 -3.365 35.226 0.50 26.19 12 GLN D O 1
ATOM 3556 O O B GLN D 1 31 ? 76.852 -3.357 35.370 0.50 26.07 12 GLN D O 1
ATOM 3567 N N . ASP D 1 32 ? 78.807 -4.425 35.023 1.00 25.65 13 ASP D N 1
ATOM 3568 C CA . ASP D 1 32 ? 78.488 -5.460 36.013 1.00 25.65 13 ASP D CA 1
ATOM 3569 C C . ASP D 1 32 ? 78.246 -4.854 37.384 1.00 26.48 13 ASP D C 1
ATOM 3570 O O . ASP D 1 32 ? 77.404 -5.355 38.151 1.00 26.41 13 ASP D O 1
ATOM 3575 N N . LEU D 1 33 ? 78.976 -3.786 37.724 1.00 25.96 14 LEU D N 1
ATOM 3576 C CA . LEU D 1 33 ? 78.799 -3.168 39.045 1.00 25.31 14 LEU D CA 1
ATOM 3577 C C . LEU D 1 33 ? 77.397 -2.571 39.120 1.00 24.71 14 LEU D C 1
ATOM 3578 O O . LEU D 1 33 ? 76.699 -2.643 40.148 1.00 25.40 14 LEU D O 1
ATOM 3591 N N . ILE D 1 35 ? 74.764 -3.462 37.315 1.00 25.00 16 ILE D N 1
ATOM 3592 C CA . ILE D 1 35 ? 73.792 -4.559 37.341 1.00 25.63 16 ILE D CA 1
ATOM 3593 C C . ILE D 1 35 ? 73.731 -5.138 38.752 1.00 25.76 16 ILE D C 1
ATOM 3594 O O . ILE D 1 35 ? 72.647 -5.511 39.230 1.00 27.17 16 ILE D O 1
ATOM 3599 N N . ALA D 1 36 ? 74.872 -5.227 39.422 1.00 25.69 17 ALA D N 1
ATOM 3600 C CA . ALA D 1 36 ? 74.924 -5.729 40.780 1.00 25.09 17 ALA D CA 1
ATOM 3601 C C . ALA D 1 36 ? 74.167 -4.799 41.731 1.00 24.94 17 ALA D C 1
ATOM 3602 O O . ALA D 1 36 ? 73.512 -5.281 42.672 1.00 23.79 17 ALA D O 1
ATOM 3604 N N . TYR D 1 37 ? 74.293 -3.479 41.530 1.00 25.23 18 TYR D N 1
ATOM 3605 C CA . TYR D 1 37 ? 73.508 -2.498 42.298 1.00 24.91 18 TYR D CA 1
ATOM 3606 C C . TYR D 1 37 ? 72.014 -2.783 42.101 1.00 25.29 18 TYR D C 1
ATOM 3607 O O . TYR D 1 37 ? 71.274 -2.909 43.040 1.00 26.67 18 TYR D O 1
ATOM 3616 N N . ALA D 1 38 ? 71.589 -2.967 40.864 1.00 25.09 19 ALA D N 1
ATOM 3617 C CA . ALA D 1 38 ? 70.183 -3.258 40.606 1.00 26.08 19 ALA D CA 1
ATOM 3618 C C . ALA D 1 38 ? 69.718 -4.540 41.285 1.00 25.48 19 ALA D C 1
ATOM 3619 O O . ALA D 1 38 ? 68.608 -4.588 41.823 1.00 26.25 19 ALA D O 1
ATOM 3621 N N . HIS D 1 39 ? 70.557 -5.587 41.268 1.00 26.16 20 HIS D N 1
ATOM 3622 C CA . HIS D 1 39 ? 70.255 -6.820 41.961 1.00 26.45 20 HIS D CA 1
ATOM 3623 C C . HIS D 1 39 ? 70.034 -6.625 43.469 1.00 27.25 20 HIS D C 1
ATOM 3624 O O . HIS D 1 39 ? 69.087 -7.187 44.049 1.00 27.45 20 HIS D O 1
ATOM 3631 N N . ALA D 1 40 ? 70.897 -5.818 44.087 1.00 26.96 21 ALA D N 1
ATOM 3632 C CA . ALA D 1 40 ? 70.857 -5.581 45.514 1.00 27.48 21 ALA D CA 1
ATOM 3633 C C . ALA D 1 40 ? 69.572 -4.813 45.853 1.00 26.44 21 ALA D C 1
ATOM 3634 O O . ALA D 1 40 ? 68.868 -5.176 46.804 1.00 27.14 21 ALA D O 1
ATOM 3636 N N . VAL D 1 41 ? 69.284 -3.770 45.091 1.00 26.01 22 VAL D N 1
ATOM 3637 C CA . 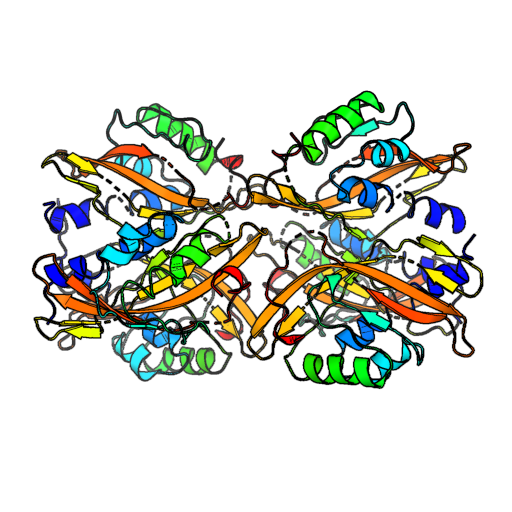VAL D 1 41 ? 68.028 -2.993 45.248 1.00 26.71 22 VAL D CA 1
ATOM 3638 C C . VAL D 1 41 ? 66.807 -3.944 45.121 1.00 26.00 22 VAL D C 1
ATOM 3639 O O . VAL D 1 41 ? 65.851 -3.904 45.923 1.00 24.96 22 VAL D O 1
ATOM 3643 N N . ASP D 1 42 ? 66.875 -4.816 44.130 1.00 25.73 23 ASP D N 1
ATOM 3644 C CA . ASP D 1 42 ? 65.791 -5.756 43.835 1.00 25.72 23 ASP D CA 1
ATOM 3645 C C . ASP D 1 42 ? 65.548 -6.890 44.783 1.00 25.36 23 ASP D C 1
ATOM 3646 O O . ASP D 1 42 ? 64.509 -7.526 44.716 1.00 24.83 23 ASP D O 1
ATOM 3651 N N . THR D 1 43 ? 66.445 -7.092 45.729 1.00 25.95 24 THR D N 1
ATOM 3652 C CA . THR D 1 43 ? 66.225 -8.022 46.803 1.00 25.79 24 THR D CA 1
ATOM 3653 C C . THR D 1 43 ? 65.184 -7.464 47.747 1.00 26.04 24 THR D C 1
ATOM 3654 O O . THR D 1 43 ? 64.552 -8.217 48.459 1.00 24.82 24 THR D O 1
ATOM 3658 N N . VAL D 1 44 ? 65.035 -6.139 47.749 1.00 26.41 25 VAL D N 1
ATOM 3659 C CA . VAL D 1 44 ? 64.187 -5.388 48.714 1.00 27.29 25 VAL D CA 1
ATOM 3660 C C . VAL D 1 44 ? 64.580 -5.729 50.144 1.00 27.88 25 VAL D C 1
ATOM 3661 O O . VAL D 1 44 ? 63.762 -5.638 51.055 1.00 28.10 25 VAL D O 1
ATOM 3665 N N . SER D 1 45 ? 65.842 -6.112 50.366 1.00 28.36 26 SER D N 1
ATOM 3666 C CA . SER D 1 45 ? 66.281 -6.423 51.714 1.00 28.86 26 SER D CA 1
ATOM 3667 C C . SER D 1 45 ? 67.787 -6.295 52.004 1.00 28.99 26 SER D C 1
ATOM 3668 O O . SER D 1 45 ? 68.156 -5.990 53.121 1.00 27.70 26 SER D O 1
ATOM 3671 N N . ASP D 1 46 ? 68.643 -6.560 51.017 1.00 29.10 27 ASP D N 1
ATOM 3672 C CA . ASP D 1 46 ? 70.060 -6.783 51.275 1.00 28.56 27 ASP D CA 1
ATOM 3673 C C . ASP D 1 46 ? 70.861 -5.476 51.228 1.00 28.35 27 ASP D C 1
ATOM 3674 O O . ASP D 1 46 ? 71.484 -5.136 50.214 1.00 27.05 27 ASP D O 1
ATOM 3679 N N . ILE D 1 47 ? 70.840 -4.755 52.334 1.00 28.31 28 ILE D N 1
ATOM 3680 C CA . ILE D 1 47 ? 71.526 -3.480 52.435 1.00 29.55 28 ILE D CA 1
ATOM 3681 C C . ILE D 1 47 ? 73.048 -3.624 52.313 1.00 29.20 28 ILE D C 1
ATOM 3682 O O . ILE D 1 47 ? 73.691 -2.806 51.643 1.00 28.63 28 ILE D O 1
ATOM 3687 N N . ASP D 1 48 ? 73.609 -4.673 52.911 1.00 28.15 29 ASP D N 1
ATOM 3688 C CA . ASP D 1 48 ? 75.039 -4.949 52.768 1.00 28.65 29 ASP D CA 1
ATOM 3689 C C . ASP D 1 48 ? 75.452 -5.060 51.306 1.00 27.61 29 ASP D C 1
ATOM 3690 O O . ASP D 1 48 ? 76.506 -4.586 50.933 1.00 26.02 29 ASP D O 1
ATOM 3695 N N . ALA D 1 49 ? 74.619 -5.692 50.497 1.00 27.16 30 ALA D N 1
ATOM 3696 C CA . ALA D 1 49 ? 74.890 -5.837 49.062 1.00 26.91 30 ALA D CA 1
ATOM 3697 C C . ALA D 1 49 ? 74.830 -4.498 48.343 1.00 27.28 30 ALA D C 1
ATOM 3698 O O . ALA D 1 49 ? 75.581 -4.260 47.394 1.00 26.67 30 ALA D O 1
ATOM 3700 N N . VAL D 1 50 ? 73.927 -3.633 48.768 1.00 27.46 31 VAL D N 1
ATOM 3701 C CA . VAL D 1 50 ? 73.815 -2.316 48.162 1.00 28.08 31 VAL D CA 1
ATOM 3702 C C . VAL D 1 50 ? 75.076 -1.512 48.549 1.00 27.51 31 VAL D C 1
ATOM 3703 O O . VAL D 1 50 ? 75.688 -0.866 47.710 1.00 27.67 31 VAL D O 1
ATOM 3707 N N . LEU D 1 51 ? 75.446 -1.547 49.816 1.00 27.55 32 LEU D N 1
ATOM 3708 C CA . LEU D 1 51 ? 76.568 -0.752 50.305 1.00 27.14 32 LEU D CA 1
ATOM 3709 C C . LEU D 1 51 ? 77.902 -1.163 49.659 1.00 27.81 32 LEU D C 1
ATOM 3710 O O . LEU D 1 51 ? 78.765 -0.320 49.458 1.00 27.66 32 LEU D O 1
ATOM 3715 N N . ASP D 1 52 ? 78.056 -2.454 49.347 1.00 27.65 33 ASP D N 1
ATOM 3716 C CA . ASP D 1 52 ? 79.242 -2.983 48.671 1.00 28.00 33 ASP D CA 1
ATOM 3717 C C . ASP D 1 52 ? 79.537 -2.362 47.305 1.00 27.31 33 ASP D C 1
ATOM 3718 O O . ASP D 1 52 ? 80.669 -2.427 46.828 1.00 26.41 33 ASP D O 1
ATOM 3723 N N . VAL D 1 53 ? 78.536 -1.761 46.683 1.00 26.51 34 VAL D N 1
ATOM 3724 C CA . VAL D 1 53 ? 78.709 -1.096 45.402 1.00 26.37 34 VAL D CA 1
ATOM 3725 C C . VAL D 1 53 ? 79.497 0.217 45.543 1.00 26.05 34 VAL D C 1
ATOM 3726 O O . VAL D 1 53 ? 80.051 0.700 44.566 1.00 26.76 34 VAL D O 1
ATOM 3730 N N . PHE D 1 54 ? 79.452 0.817 46.729 1.00 25.94 35 PHE D N 1
ATOM 3731 C CA . PHE D 1 54 ? 79.850 2.226 46.905 1.00 26.17 35 PHE D CA 1
ATOM 3732 C C . PHE D 1 54 ? 81.081 2.359 47.777 1.00 25.44 35 PHE D C 1
ATOM 3733 O O . PHE D 1 54 ? 81.255 1.626 48.778 1.00 26.35 35 PHE D O 1
ATOM 3741 N N . THR D 1 55 ? 81.920 3.344 47.443 1.00 26.08 36 THR D N 1
ATOM 3742 C CA . THR D 1 55 ? 83.028 3.724 48.303 1.00 25.94 36 THR D CA 1
ATOM 3743 C C . THR D 1 55 ? 82.470 4.320 49.582 1.00 27.42 36 THR D C 1
ATOM 3744 O O . THR D 1 55 ? 81.307 4.719 49.648 1.00 25.74 36 THR D O 1
ATOM 3748 N N . GLU D 1 56 ? 83.292 4.336 50.616 1.00 28.58 37 GLU D N 1
ATOM 3749 C CA . GLU D 1 56 ? 82.828 4.745 51.935 1.00 31.00 37 GLU D CA 1
ATOM 3750 C C . GLU D 1 56 ? 82.271 6.151 51.990 1.00 30.94 37 GLU D C 1
ATOM 3751 O O . GLU D 1 56 ? 81.382 6.426 52.804 1.00 31.37 37 GLU D O 1
ATOM 3757 N N . ASP D 1 57 ? 82.868 7.030 51.191 1.00 30.89 38 ASP D N 1
ATOM 3758 C CA . ASP D 1 57 ? 82.486 8.434 51.108 1.00 31.58 38 ASP D CA 1
ATOM 3759 C C . ASP D 1 57 ? 81.667 8.788 49.853 1.00 30.43 38 ASP D C 1
ATOM 3760 O O . ASP D 1 57 ? 81.628 9.964 49.424 1.00 29.80 38 ASP D O 1
ATOM 3765 N N . ALA D 1 58 ? 80.987 7.796 49.282 1.00 28.69 39 ALA D N 1
ATOM 3766 C CA . ALA D 1 58 ? 80.291 7.980 48.019 1.00 28.42 39 ALA D CA 1
ATOM 3767 C C . ALA D 1 58 ? 79.202 9.037 48.126 1.00 28.03 39 ALA D C 1
ATOM 3768 O O . ALA D 1 58 ? 78.556 9.142 49.143 1.00 27.29 39 ALA D O 1
ATOM 3770 N N . VAL D 1 59 ? 78.971 9.776 47.043 1.00 27.95 40 VAL D N 1
ATOM 3771 C CA . VAL D 1 59 ? 77.837 10.705 46.985 1.00 27.64 40 VAL D CA 1
ATOM 3772 C C . VAL D 1 59 ? 76.645 10.008 46.341 1.00 28.25 40 VAL D C 1
ATOM 3773 O O . VAL D 1 59 ? 76.727 9.577 45.210 1.00 28.93 40 VAL D O 1
ATOM 3777 N N . PHE D 1 60 ? 75.564 9.843 47.109 1.00 27.73 41 PHE D N 1
ATOM 3778 C CA . PHE D 1 60 ? 74.357 9.137 46.662 1.00 27.24 41 PHE D CA 1
ATOM 3779 C C . PHE D 1 60 ? 73.287 10.212 46.493 1.00 27.53 41 PHE D C 1
ATOM 3780 O O . PHE D 1 60 ? 72.587 10.541 47.427 1.00 27.99 41 PHE D O 1
ATOM 3788 N N . ASP D 1 61 ? 73.204 10.796 45.302 1.00 28.04 42 ASP D N 1
ATOM 3789 C CA . ASP D 1 61 ? 72.485 12.077 45.126 1.00 28.79 42 ASP D CA 1
ATOM 3790 C C . ASP D 1 61 ? 71.407 11.932 44.097 1.00 28.05 42 ASP D C 1
ATOM 3791 O O . ASP D 1 61 ? 71.649 12.064 42.902 1.00 28.26 42 ASP D O 1
ATOM 3796 N N . LEU D 1 62 ? 70.204 11.642 44.585 1.00 28.03 43 LEU D N 1
ATOM 3797 C CA . LEU D 1 62 ? 69.069 11.398 43.696 1.00 27.61 43 LEU D CA 1
ATOM 3798 C C . LEU D 1 62 ? 68.146 12.603 43.633 1.00 27.02 43 LEU D C 1
ATOM 3799 O O . LEU D 1 62 ? 66.956 12.486 43.249 1.00 26.04 43 LEU D O 1
ATOM 3804 N N . SER D 1 63 ? 68.706 13.775 43.918 1.00 25.71 44 SER D N 1
ATOM 3805 C CA . SER D 1 63 ? 67.973 15.025 43.815 1.00 25.35 44 SER D CA 1
ATOM 3806 C C . SER D 1 63 ? 67.431 15.245 42.415 1.00 24.44 44 SER D C 1
ATOM 3807 O O . SER D 1 63 ? 66.435 15.926 42.264 1.00 23.69 44 SER D O 1
ATOM 3810 N N . GLY D 1 64 ? 68.055 14.644 41.412 1.00 25.40 45 GLY D N 1
ATOM 3811 C CA . GLY D 1 64 ? 67.568 14.741 40.056 1.00 25.86 45 GLY D CA 1
ATOM 3812 C C . GLY D 1 64 ? 66.223 14.085 39.791 1.00 26.35 45 GLY D C 1
ATOM 3813 O O . GLY D 1 64 ? 65.596 14.327 38.744 1.00 25.79 45 GLY D O 1
ATOM 3814 N N . ILE D 1 65 ? 65.790 13.213 40.690 1.00 25.86 46 ILE D N 1
ATOM 3815 C CA . ILE D 1 65 ? 64.440 12.663 40.638 1.00 26.34 46 ILE D CA 1
ATOM 3816 C C . ILE D 1 65 ? 63.646 13.062 41.905 1.00 26.37 46 ILE D C 1
ATOM 3817 O O . ILE D 1 65 ? 62.591 12.495 42.210 1.00 27.50 46 ILE D O 1
ATOM 3822 N N . GLY D 1 66 ? 64.140 14.061 42.627 1.00 26.51 47 GLY D N 1
ATOM 3823 C CA . GLY D 1 66 ? 63.365 14.680 43.663 1.00 26.67 47 GLY D CA 1
ATOM 3824 C C . GLY D 1 66 ? 63.613 14.171 45.057 1.00 27.36 47 GLY D C 1
ATOM 3825 O O . GLY D 1 66 ? 62.841 14.469 45.946 1.00 26.81 47 GLY D O 1
ATOM 3826 N N . LEU D 1 67 ? 64.670 13.384 45.243 1.00 27.59 48 LEU D N 1
ATOM 3827 C CA . LEU D 1 67 ? 64.978 12.778 46.552 1.00 27.50 48 LEU D CA 1
ATOM 3828 C C . LEU D 1 67 ? 66.157 13.508 47.211 1.00 28.35 48 LEU D C 1
ATOM 3829 O O . LEU D 1 67 ? 66.953 14.147 46.537 1.00 28.30 48 LEU D O 1
ATOM 3834 N N . THR D 1 68 ? 66.181 13.528 48.546 1.00 28.65 49 THR D N 1
ATOM 3835 C CA . THR D 1 68 ? 67.245 14.147 49.309 1.00 28.84 49 THR D CA 1
ATOM 3836 C C . THR D 1 68 ? 68.591 13.434 49.147 1.00 27.98 49 THR D C 1
ATOM 3837 O O . THR D 1 68 ? 68.678 12.210 49.299 1.00 27.46 49 THR D O 1
ATOM 3841 N N . PRO D 1 69 ? 69.647 14.203 48.832 1.00 28.40 50 PRO D N 1
ATOM 3842 C CA . PRO D 1 69 ? 70.994 13.616 48.725 1.00 28.66 50 PRO D CA 1
ATOM 3843 C C . PRO D 1 69 ? 71.461 12.982 50.017 1.00 28.67 50 PRO D C 1
ATOM 3844 O O . PRO D 1 69 ? 71.001 13.366 51.075 1.00 28.23 50 PRO D O 1
ATOM 3848 N N . GLN D 1 70 ? 72.340 12.000 49.884 1.00 29.39 51 GLN D N 1
ATOM 3849 C CA . GLN D 1 70 ? 72.953 11.293 51.003 1.00 29.72 51 GLN D CA 1
ATOM 3850 C C . GLN D 1 70 ? 74.444 11.154 50.728 1.00 29.16 51 GLN D C 1
ATOM 3851 O O . GLN D 1 70 ? 74.869 11.099 49.591 1.00 28.75 51 GLN D O 1
ATOM 3857 N N . VAL D 1 71 ? 75.245 11.072 51.772 1.00 29.21 52 VAL D N 1
ATOM 3858 C CA . VAL D 1 71 ? 76.682 10.850 51.589 1.00 29.69 52 VAL D CA 1
ATOM 3859 C C . VAL D 1 71 ? 77.097 9.732 52.502 1.00 29.58 52 VAL D C 1
ATOM 3860 O O . VAL D 1 71 ? 76.700 9.705 53.669 1.00 29.69 52 VAL D O 1
ATOM 3864 N N . GLY D 1 72 ? 77.903 8.822 51.978 1.00 28.83 53 GLY D N 1
ATOM 3865 C CA . GLY D 1 72 ? 78.536 7.822 52.814 1.00 27.58 53 GLY D CA 1
ATOM 3866 C C . GLY D 1 72 ? 77.657 6.618 53.032 1.00 27.54 53 GLY D C 1
ATOM 3867 O O . GLY D 1 72 ? 76.474 6.624 52.684 1.00 27.34 53 GLY D O 1
ATOM 3868 N N . HIS D 1 73 ? 78.232 5.564 53.583 1.00 26.59 54 HIS D N 1
ATOM 3869 C CA . HIS D 1 73 ? 77.481 4.334 53.776 1.00 26.53 54 HIS D CA 1
ATOM 3870 C C . HIS D 1 73 ? 76.344 4.575 54.773 1.00 26.41 54 HIS D C 1
ATOM 3871 O O . HIS D 1 73 ? 75.260 4.075 54.596 1.00 26.36 54 HIS D O 1
ATOM 3878 N N . ALA D 1 74 ? 76.590 5.368 55.800 1.00 26.55 55 ALA D N 1
ATOM 3879 C CA . ALA D 1 74 ? 75.556 5.690 56.802 1.00 26.68 55 ALA D CA 1
ATOM 3880 C C . ALA D 1 74 ? 74.313 6.297 56.174 1.00 27.08 55 ALA D C 1
ATOM 3881 O O . ALA D 1 74 ? 73.203 5.943 56.558 1.00 27.36 55 ALA D O 1
ATOM 3883 N N . GLY D 1 75 ? 74.512 7.145 55.161 1.00 27.19 56 GLY D N 1
ATOM 3884 C CA . GLY D 1 75 ? 73.425 7.833 54.506 1.00 26.95 56 GLY D CA 1
ATOM 3885 C C . GLY D 1 75 ? 72.714 6.911 53.546 1.00 26.39 56 GLY D C 1
ATOM 3886 O O . GLY D 1 75 ? 71.495 6.939 53.456 1.00 26.70 56 GLY D O 1
ATOM 3887 N N . ILE D 1 76 ? 73.475 6.081 52.850 1.00 26.05 57 ILE D N 1
ATOM 3888 C CA . ILE D 1 76 ? 72.880 5.101 51.939 1.00 27.06 57 ILE D CA 1
ATOM 3889 C C . ILE D 1 76 ? 72.118 4.039 52.741 1.00 26.96 57 ILE D C 1
ATOM 3890 O O . ILE D 1 76 ? 71.062 3.598 52.329 1.00 26.61 57 ILE D O 1
ATOM 3895 N N . ARG D 1 77 ? 72.634 3.656 53.897 1.00 26.43 58 ARG D N 1
ATOM 3896 C CA . ARG D 1 77 ? 71.961 2.677 54.737 1.00 28.52 58 ARG D CA 1
ATOM 3897 C C . ARG D 1 77 ? 70.607 3.210 55.247 1.00 28.96 58 ARG D C 1
ATOM 3898 O O . ARG D 1 77 ? 69.624 2.449 55.333 1.00 30.25 58 ARG D O 1
ATOM 3906 N N . GLU D 1 78 ? 70.579 4.498 55.584 1.00 29.24 59 GLU D N 1
ATOM 3907 C CA . GLU D 1 78 ? 69.378 5.188 56.060 1.00 28.59 59 GLU D CA 1
ATOM 3908 C C . GLU D 1 78 ? 68.333 5.168 54.966 1.00 28.44 59 GLU D C 1
ATOM 3909 O O . GLU D 1 78 ? 67.178 4.826 55.210 1.00 28.79 59 GLU D O 1
ATOM 3912 N N . PHE D 1 79 ? 68.754 5.545 53.767 1.00 27.15 60 PHE D N 1
ATOM 3913 C CA . PHE D 1 79 ? 67.873 5.584 52.610 1.00 27.58 60 PHE D CA 1
ATOM 3914 C C . PHE D 1 79 ? 67.202 4.250 52.363 1.00 27.51 60 PHE D C 1
ATOM 3915 O O . PHE D 1 79 ? 65.986 4.204 52.155 1.00 27.67 60 PHE D O 1
ATOM 3923 N N . PHE D 1 80 ? 67.995 3.185 52.335 1.00 26.59 61 PHE D N 1
ATOM 3924 C CA . PHE D 1 80 ? 67.472 1.878 51.996 1.00 26.83 61 PHE D CA 1
ATOM 3925 C C . PHE D 1 80 ? 66.753 1.173 53.124 1.00 26.30 61 PHE D C 1
ATOM 3926 O O . PHE D 1 80 ? 65.908 0.332 52.854 1.00 25.91 61 PHE D O 1
ATOM 3934 N N . THR D 1 81 ? 67.068 1.492 54.388 1.00 27.37 62 THR D N 1
ATOM 3935 C CA . THR D 1 81 ? 66.282 1.007 55.530 1.00 28.78 62 THR D CA 1
ATOM 3936 C C . THR D 1 81 ? 64.827 1.444 55.355 1.00 29.56 62 THR D C 1
ATOM 3937 O O . THR D 1 81 ? 63.896 0.630 55.448 1.00 30.68 62 THR D O 1
ATOM 3941 N N . ASN D 1 82 ? 64.650 2.713 55.014 1.00 29.54 63 ASN D N 1
ATOM 3942 C CA . ASN D 1 82 ? 63.348 3.239 54.671 1.00 29.72 63 ASN D CA 1
ATOM 3943 C C . ASN D 1 82 ? 62.670 2.603 53.447 1.00 28.77 63 ASN D C 1
ATOM 3944 O O . ASN D 1 82 ? 61.517 2.184 53.527 1.00 28.34 63 ASN D O 1
ATOM 3949 N N . VAL D 1 83 ? 63.346 2.596 52.309 1.00 28.28 64 VAL D N 1
ATOM 3950 C CA . VAL D 1 83 ? 62.803 2.008 51.089 1.00 28.15 64 VAL D CA 1
ATOM 3951 C C . VAL D 1 83 ? 62.388 0.543 51.297 1.00 27.37 64 VAL D C 1
ATOM 3952 O O . VAL D 1 83 ? 61.263 0.160 50.996 1.00 27.27 64 VAL D O 1
ATOM 3956 N N . PHE D 1 84 ? 63.296 -0.260 51.823 1.00 26.36 65 PHE D N 1
ATOM 3957 C CA . PHE D 1 84 ? 63.020 -1.668 52.057 1.00 25.82 65 PHE D CA 1
ATOM 3958 C C . PHE D 1 84 ? 61.910 -1.903 53.058 1.00 25.22 65 PHE D C 1
ATOM 3959 O O . PHE D 1 84 ? 61.174 -2.876 52.902 1.00 25.61 65 PHE D O 1
ATOM 3967 N N . ALA D 1 85 ? 61.765 -1.050 54.083 1.00 24.45 66 ALA D N 1
ATOM 3968 C CA . ALA D 1 85 ? 60.591 -1.138 54.975 1.00 23.28 66 ALA D CA 1
ATOM 3969 C C . ALA D 1 85 ? 59.245 -0.884 54.288 1.00 23.44 66 ALA D C 1
ATOM 3970 O O . ALA D 1 85 ? 58.223 -1.401 54.731 1.00 22.35 66 ALA D O 1
ATOM 3972 N N . ASN D 1 86 ? 59.232 -0.133 53.185 1.00 22.38 67 ASN D N 1
ATOM 3973 C CA . ASN D 1 86 ? 57.990 0.373 52.657 1.00 22.93 67 ASN D CA 1
ATOM 3974 C C . ASN D 1 86 ? 57.595 -0.327 51.358 1.00 22.44 67 ASN D C 1
ATOM 3975 O O . ASN D 1 86 ? 56.448 -0.241 50.922 1.00 22.82 67 ASN D O 1
ATOM 3988 N N A SER D 1 88 ? 57.342 -3.612 48.608 0.50 22.78 69 SER D N 1
ATOM 3989 N N B SER D 1 88 ? 57.353 -3.617 48.599 0.50 22.38 69 SER D N 1
ATOM 3990 C CA A SER D 1 88 ? 57.027 -5.028 48.497 0.50 23.16 69 SER D CA 1
ATOM 3991 C CA B SER D 1 88 ? 57.013 -5.036 48.501 0.50 22.32 69 SER D CA 1
ATOM 3992 C C A SER D 1 88 ? 57.877 -5.662 47.392 0.50 23.56 69 SER D C 1
ATOM 3993 C C B SER D 1 88 ? 57.765 -5.728 47.363 0.50 23.12 69 SER D C 1
ATOM 3994 O O A SER D 1 88 ? 58.569 -6.650 47.594 0.50 23.24 69 SER D O 1
ATOM 3995 O O B SER D 1 88 ? 58.235 -6.855 47.506 0.50 22.41 69 SER D O 1
ATOM 4000 N N . HIS D 1 89 ? 57.825 -5.069 46.218 1.00 23.44 70 HIS D N 1
ATOM 4001 C CA . HIS D 1 89 ? 58.480 -5.604 45.019 1.00 25.12 70 HIS D CA 1
ATOM 4002 C C . HIS D 1 89 ? 59.174 -4.521 44.237 1.00 25.85 70 HIS D C 1
ATOM 4003 O O . HIS D 1 89 ? 58.707 -3.395 44.188 1.00 28.04 70 HIS D O 1
ATOM 4010 N N . HIS D 1 90 ? 60.302 -4.877 43.631 1.00 25.80 71 HIS D N 1
ATOM 4011 C CA . HIS D 1 90 ? 61.180 -3.989 42.891 1.00 26.89 71 HIS D CA 1
ATOM 4012 C C . HIS D 1 90 ? 61.677 -4.695 41.627 1.00 26.32 71 HIS D C 1
ATOM 4013 O O . HIS D 1 90 ? 61.931 -5.901 41.672 1.00 25.27 71 HIS D O 1
ATOM 4020 N N . ALA D 1 91 ? 61.853 -3.947 40.544 1.00 26.60 72 ALA D N 1
ATOM 4021 C CA . ALA D 1 91 ? 62.568 -4.398 39.330 1.00 26.52 72 ALA D CA 1
ATOM 4022 C C . ALA D 1 91 ? 63.273 -3.206 38.717 1.00 26.58 72 ALA D C 1
ATOM 4023 O O . ALA D 1 91 ? 62.623 -2.222 38.368 1.00 27.72 72 ALA D O 1
ATOM 4025 N N . HIS D 1 92 ? 64.592 -3.277 38.562 1.00 26.81 73 HIS D N 1
ATOM 4026 C CA . HIS D 1 92 ? 65.347 -2.192 37.978 1.00 26.84 73 HIS D CA 1
ATOM 4027 C C . HIS D 1 92 ? 66.093 -2.664 36.766 1.00 25.82 73 HIS D C 1
ATOM 4028 O O . HIS D 1 92 ? 67.182 -3.240 36.862 1.00 26.41 73 HIS D O 1
ATOM 4035 N N . TYR D 1 93 ? 65.499 -2.433 35.601 1.00 26.26 74 TYR D N 1
ATOM 4036 C CA . TYR D 1 93 ? 66.118 -2.826 34.400 1.00 25.43 74 TYR D CA 1
ATOM 4037 C C . TYR D 1 93 ? 67.054 -1.711 33.945 1.00 26.00 74 TYR D C 1
ATOM 4038 O O . TYR D 1 93 ? 66.675 -0.556 33.938 1.00 27.13 74 TYR D O 1
ATOM 4047 N N . LEU D 1 94 ? 68.253 -2.105 33.549 1.00 25.11 75 LEU D N 1
ATOM 4048 C CA . LEU D 1 94 ? 69.279 -1.195 33.088 1.00 25.37 75 LEU D CA 1
ATOM 4049 C C . LEU D 1 94 ? 69.669 -1.578 31.689 1.00 24.78 75 LEU D C 1
ATOM 4050 O O . LEU D 1 94 ? 69.924 -2.730 31.424 1.00 25.55 75 LEU D O 1
ATOM 4055 N N . THR D 1 95 ? 69.729 -0.573 30.830 1.00 25.14 76 THR D N 1
ATOM 4056 C CA . THR D 1 95 ? 69.981 -0.699 29.413 1.00 24.97 76 THR D CA 1
ATOM 4057 C C . THR D 1 95 ? 70.802 0.495 28.926 1.00 25.39 76 THR D C 1
ATOM 4058 O O . THR D 1 95 ? 71.091 1.456 29.668 1.00 24.85 76 THR D O 1
ATOM 4062 N N . ASN D 1 96 ? 71.161 0.451 27.658 1.00 24.31 77 ASN D N 1
ATOM 4063 C CA . ASN D 1 96 ? 71.776 1.590 26.972 1.00 24.83 77 ASN D CA 1
ATOM 4064 C C . ASN D 1 96 ? 73.074 2.050 27.657 1.00 24.60 77 ASN D C 1
ATOM 4065 O O . ASN D 1 96 ? 73.318 3.237 27.750 1.00 23.11 77 ASN D O 1
ATOM 4070 N N . PHE D 1 97 ? 73.862 1.114 28.180 1.00 24.65 78 PHE D N 1
ATOM 4071 C CA . PHE D 1 97 ? 75.090 1.475 28.885 1.00 24.98 78 PHE D CA 1
ATOM 4072 C C . PHE D 1 97 ? 76.021 2.228 27.944 1.00 24.10 78 PHE D C 1
ATOM 4073 O O . PHE D 1 97 ? 76.219 1.796 26.830 1.00 25.62 78 PHE D O 1
ATOM 4081 N N . ALA D 1 98 ? 76.628 3.313 28.418 1.00 24.18 79 ALA D N 1
ATOM 4082 C CA . ALA D 1 98 ? 77.576 4.097 27.619 1.00 24.62 79 ALA D CA 1
ATOM 4083 C C . ALA D 1 98 ? 78.696 4.574 28.548 1.00 24.66 79 ALA D C 1
ATOM 4084 O O . ALA D 1 98 ? 78.438 5.163 29.598 1.00 25.28 79 ALA D O 1
ATOM 4086 N N . VAL D 1 99 ? 79.935 4.291 28.161 1.00 24.88 80 VAL D N 1
ATOM 4087 C CA . VAL D 1 99 ? 81.095 4.838 28.857 1.00 25.59 80 VAL D CA 1
ATOM 4088 C C . VAL D 1 99 ? 81.226 6.283 28.410 1.00 25.25 80 VAL D C 1
ATOM 4089 O O . VAL D 1 99 ? 81.429 6.556 27.238 1.00 26.12 80 VAL D O 1
ATOM 4093 N N . THR D 1 100 ? 81.096 7.211 29.338 1.00 25.45 81 THR D N 1
ATOM 4094 C CA . THR D 1 100 ? 81.138 8.644 28.977 1.00 25.92 81 THR D CA 1
ATOM 4095 C C . THR D 1 100 ? 82.452 9.304 29.375 1.00 26.00 81 THR D C 1
ATOM 4096 O O . THR D 1 100 ? 82.744 10.400 28.943 1.00 26.69 81 THR D O 1
ATOM 4100 N N . GLY D 1 101 ? 83.266 8.610 30.170 1.00 25.48 82 GLY D N 1
ATOM 4101 C CA . GLY D 1 101 ? 84.557 9.094 30.555 1.00 25.62 82 GLY D CA 1
ATOM 4102 C C . GLY D 1 101 ? 85.399 7.948 31.044 1.00 24.47 82 GLY D C 1
ATOM 4103 O O . GLY D 1 101 ? 84.881 6.967 31.532 1.00 24.12 82 GLY D O 1
ATOM 4104 N N . TYR D 1 102 ? 86.712 8.122 30.919 1.00 24.47 83 TYR D N 1
ATOM 4105 C CA . TYR D 1 102 ? 87.699 7.130 31.346 1.00 24.91 83 TYR D CA 1
ATOM 4106 C C . TYR D 1 102 ? 89.064 7.771 31.516 1.00 25.42 83 TYR D C 1
ATOM 4107 O O . TYR D 1 102 ? 89.631 8.351 30.579 1.00 24.86 83 TYR D O 1
ATOM 4116 N N . GLU D 1 103 ? 89.596 7.630 32.720 1.00 26.07 84 GLU D N 1
ATOM 4117 C CA . GLU D 1 103 ? 90.853 8.243 33.087 1.00 27.21 84 GLU D CA 1
ATOM 4118 C C . GLU D 1 103 ? 91.824 7.255 33.713 1.00 26.93 84 GLU D C 1
ATOM 4119 O O . GLU D 1 103 ? 92.772 7.666 34.389 1.00 27.87 84 GLU D O 1
ATOM 4125 N N . GLY D 1 104 ? 91.633 5.965 33.450 1.00 26.55 85 GLY D N 1
ATOM 4126 C CA . GLY D 1 104 ? 92.519 4.947 33.976 1.00 26.49 85 GLY D CA 1
ATOM 4127 C C . GLY D 1 104 ? 92.061 4.385 35.298 1.00 26.32 85 GLY D C 1
ATOM 4128 O O . GLY D 1 104 ? 91.637 3.249 35.367 1.00 27.37 85 GLY D O 1
ATOM 4129 N N . ASP D 1 105 ? 92.158 5.178 36.361 1.00 26.12 86 ASP D N 1
ATOM 4130 C CA . ASP D 1 105 ? 91.714 4.733 37.673 1.00 25.88 86 ASP D CA 1
ATOM 4131 C C . ASP D 1 105 ? 90.331 5.246 38.057 1.00 24.55 86 ASP D C 1
ATOM 4132 O O . ASP D 1 105 ? 89.818 4.886 39.099 1.00 23.13 86 ASP D O 1
ATOM 4137 N N . THR D 1 106 ? 89.742 6.094 37.221 1.00 23.87 87 THR D N 1
ATOM 4138 C CA . THR D 1 106 ? 88.355 6.529 37.417 1.00 23.18 87 THR D CA 1
ATOM 4139 C C . THR D 1 106 ? 87.664 6.514 36.063 1.00 22.94 87 THR D C 1
ATOM 4140 O O . THR D 1 106 ? 88.327 6.517 35.027 1.00 23.35 87 THR D O 1
ATOM 4144 N N . ALA D 1 107 ? 86.329 6.458 36.082 1.00 23.08 88 ALA D N 1
ATOM 4145 C CA . ALA D 1 107 ? 85.531 6.402 34.864 1.00 22.76 88 ALA D CA 1
ATOM 4146 C C . ALA D 1 107 ? 84.109 6.865 35.157 1.00 23.00 88 ALA D C 1
ATOM 4147 O O . ALA D 1 107 ? 83.728 7.066 36.312 1.00 22.72 88 ALA D O 1
ATOM 4149 N N . SER D 1 108 ? 83.336 7.029 34.087 1.00 22.16 89 SER D N 1
ATOM 4150 C CA . SER D 1 108 ? 81.976 7.517 34.161 1.00 23.16 89 SER D CA 1
ATOM 4151 C C . SER D 1 108 ? 81.148 6.681 33.191 1.00 23.88 89 SER D C 1
ATOM 4152 O O . SER D 1 108 ? 81.565 6.465 32.036 1.00 23.96 89 SER D O 1
ATOM 4163 N N . ARG D 1 110 ? 76.898 5.974 31.935 1.00 26.01 91 ARG D N 1
ATOM 4164 C CA . ARG D 1 110 ? 75.473 6.311 31.878 1.00 26.27 91 ARG D CA 1
ATOM 4165 C C . ARG D 1 110 ? 74.701 5.024 31.526 1.00 26.47 91 ARG D C 1
ATOM 4166 O O . ARG D 1 110 ? 75.183 4.216 30.739 1.00 25.22 91 ARG D O 1
ATOM 4174 N N . ALA D 1 111 ? 73.515 4.864 32.118 1.00 26.62 92 ALA D N 1
ATOM 4175 C CA . ALA D 1 111 ? 72.593 3.810 31.752 1.00 27.00 92 ALA D CA 1
ATOM 4176 C C . ALA D 1 111 ? 71.165 4.360 31.818 1.00 26.67 92 ALA D C 1
ATOM 4177 O O . ALA D 1 111 ? 70.890 5.294 32.564 1.00 26.05 92 ALA D O 1
ATOM 4179 N N . TYR D 1 112 ? 70.287 3.794 30.996 1.00 26.13 93 TYR D N 1
ATOM 4180 C CA . TYR D 1 112 ? 68.837 3.974 31.170 1.00 26.10 93 TYR D CA 1
ATOM 4181 C C . TYR D 1 112 ? 68.294 2.991 32.191 1.00 26.37 93 TYR D C 1
ATOM 4182 O O . TYR D 1 112 ? 68.768 1.842 32.277 1.00 26.10 93 TYR D O 1
ATOM 4191 N N . VAL D 1 113 ? 67.306 3.446 32.970 1.00 25.88 94 VAL D N 1
ATOM 4192 C CA . VAL D 1 113 ? 66.570 2.612 33.904 1.00 25.07 94 VAL D CA 1
ATOM 4193 C C . VAL D 1 113 ? 65.058 2.581 33.616 1.00 24.88 94 VAL D C 1
ATOM 4194 O O . VAL D 1 113 ? 64.468 3.604 33.225 1.00 24.85 94 VAL D O 1
ATOM 4198 N N . ILE D 1 114 ? 64.475 1.381 33.772 1.00 25.67 95 ILE D N 1
ATOM 4199 C CA . ILE D 1 114 ? 63.039 1.176 34.043 1.00 25.38 95 ILE D CA 1
ATOM 4200 C C . ILE D 1 114 ? 63.025 0.692 35.487 1.00 24.85 95 ILE D C 1
ATOM 4201 O O . ILE D 1 114 ? 63.375 -0.444 35.763 1.00 26.00 95 ILE D O 1
ATOM 4206 N N . GLY D 1 115 ? 62.685 1.596 36.387 1.00 24.52 96 GLY D N 1
ATOM 4207 C CA . GLY D 1 115 ? 62.733 1.347 37.844 1.00 25.99 96 GLY D CA 1
ATOM 4208 C C . GLY D 1 115 ? 61.309 1.214 38.344 1.00 26.66 96 GLY D C 1
ATOM 4209 O O . GLY D 1 115 ? 60.560 2.217 38.428 1.00 26.75 96 GLY D O 1
ATOM 4219 N N . GLY D 1 117 ? 58.370 -0.444 41.027 1.00 27.99 98 GLY D N 1
ATOM 4220 C CA . GLY D 1 117 ? 58.118 -0.847 42.365 1.00 27.55 98 GLY D CA 1
ATOM 4221 C C . GLY D 1 117 ? 56.651 -0.878 42.738 1.00 25.71 98 GLY D C 1
ATOM 4222 O O . GLY D 1 117 ? 55.827 -0.169 42.156 1.00 26.39 98 GLY D O 1
ATOM 4223 N N . VAL D 1 118 ? 56.308 -1.706 43.707 1.00 24.24 99 VAL D N 1
ATOM 4224 C CA . VAL D 1 118 ? 55.017 -1.576 44.343 1.00 22.69 99 VAL D CA 1
ATOM 4225 C C . VAL D 1 118 ? 55.245 -1.563 45.834 1.00 22.06 99 VAL D C 1
ATOM 4226 O O . VAL D 1 118 ? 55.988 -2.382 46.362 1.00 22.12 99 VAL D O 1
ATOM 4230 N N . GLY D 1 119 ? 54.615 -0.590 46.495 1.00 21.46 100 GLY D N 1
ATOM 4231 C CA . GLY D 1 119 ? 54.644 -0.503 47.960 1.00 20.12 100 GLY D CA 1
ATOM 4232 C C . GLY D 1 119 ? 53.859 -1.552 48.684 1.00 21.06 100 GLY D C 1
ATOM 4233 O O . GLY D 1 119 ? 52.967 -2.214 48.160 1.00 21.93 100 GLY D O 1
ATOM 4234 N N . LYS D 1 120 ? 54.124 -1.651 49.971 1.00 19.86 101 LYS D N 1
ATOM 4235 C CA . LYS D 1 120 ? 53.308 -2.490 50.809 1.00 20.03 101 LYS D CA 1
ATOM 4236 C C . LYS D 1 120 ? 51.905 -1.898 50.923 1.00 19.92 101 LYS D C 1
ATOM 4237 O O . LYS D 1 120 ? 50.967 -2.595 51.248 1.00 19.86 101 LYS D O 1
ATOM 4243 N N . ASP D 1 121 ? 51.765 -0.600 50.626 1.00 21.70 102 ASP D N 1
ATOM 4244 C CA . ASP D 1 121 ? 50.440 0.044 50.578 1.00 21.81 102 ASP D CA 1
ATOM 4245 C C . ASP D 1 121 ? 49.780 -0.136 49.216 1.00 21.42 102 ASP D C 1
ATOM 4246 O O . ASP D 1 121 ? 48.715 0.412 48.971 1.00 20.99 102 ASP D O 1
ATOM 4251 N N . GLY D 1 122 ? 50.411 -0.874 48.324 1.00 21.39 103 GLY D N 1
ATOM 4252 C CA . GLY D 1 122 ? 49.813 -1.197 47.026 1.00 21.59 103 GLY D CA 1
ATOM 4253 C C . GLY D 1 122 ? 50.003 -0.177 45.933 1.00 22.24 103 GLY D C 1
ATOM 4254 O O . GLY D 1 122 ? 49.597 -0.408 44.806 1.00 22.13 103 GLY D O 1
ATOM 4255 N N . ARG D 1 123 ? 50.660 0.931 46.232 1.00 23.40 104 ARG D N 1
ATOM 4256 C CA . ARG D 1 123 ? 50.916 1.943 45.231 1.00 24.62 104 ARG D CA 1
ATOM 4257 C C . ARG D 1 123 ? 52.113 1.594 44.356 1.00 24.36 104 ARG D C 1
ATOM 4258 O O . ARG D 1 123 ? 53.205 1.295 44.857 1.00 24.56 104 ARG D O 1
ATOM 4266 N N . ALA D 1 124 ? 51.910 1.677 43.040 1.00 24.15 105 ALA D N 1
ATOM 4267 C CA . ALA D 1 124 ? 52.929 1.401 42.042 1.00 24.74 105 ALA D CA 1
ATOM 4268 C C . ALA D 1 124 ? 53.741 2.663 41.695 1.00 24.89 105 ALA D C 1
ATOM 4269 O O . ALA D 1 124 ? 53.248 3.811 41.811 1.00 24.45 105 ALA D O 1
ATOM 4271 N N . VAL D 1 125 ? 54.982 2.438 41.277 1.00 25.75 106 VAL D N 1
ATOM 4272 C CA . VAL D 1 125 ? 55.852 3.503 40.762 1.00 26.33 106 VAL D CA 1
ATOM 4273 C C . VAL D 1 125 ? 56.644 2.958 39.633 1.00 27.01 106 VAL D C 1
ATOM 4274 O O . VAL D 1 125 ? 57.088 1.812 39.674 1.00 25.62 106 VAL D O 1
ATOM 4278 N N . THR D 1 126 ? 56.753 3.745 38.559 1.00 25.89 107 THR D N 1
ATOM 4279 C CA . THR D 1 126 ? 57.728 3.494 37.531 1.00 26.40 107 THR D CA 1
ATOM 4280 C C . THR D 1 126 ? 58.484 4.768 37.188 1.00 25.97 107 THR D C 1
ATOM 4281 O O . THR D 1 126 ? 57.896 5.787 36.797 1.00 25.19 107 THR D O 1
ATOM 4285 N N . VAL D 1 127 ? 59.796 4.672 37.321 1.00 26.36 108 VAL D N 1
ATOM 4286 C CA . VAL D 1 127 ? 60.739 5.694 36.859 1.00 25.61 108 VAL D CA 1
ATOM 4287 C C . VAL D 1 127 ? 61.311 5.272 35.505 1.00 24.70 108 VAL D C 1
ATOM 4288 O O . VAL D 1 127 ? 61.883 4.155 35.346 1.00 25.23 108 VAL D O 1
ATOM 4292 N N . ASN D 1 128 ? 61.071 6.096 34.485 1.00 25.15 109 ASN D N 1
ATOM 4293 C CA . ASN D 1 128 ? 61.763 5.987 33.210 1.00 25.59 109 ASN D CA 1
ATOM 4294 C C . ASN D 1 128 ? 62.803 7.097 33.176 1.00 26.27 109 ASN D C 1
ATOM 4295 O O . ASN D 1 128 ? 62.498 8.303 32.952 1.00 26.38 109 ASN D O 1
ATOM 4300 N N . GLY D 1 129 ? 64.041 6.697 33.411 1.00 26.46 110 GLY D N 1
ATOM 4301 C CA . GLY D 1 129 ? 65.111 7.665 33.575 1.00 27.04 110 GLY D CA 1
ATOM 4302 C C . GLY D 1 129 ? 66.503 7.148 33.288 1.00 26.26 110 GLY D C 1
ATOM 4303 O O . GLY D 1 129 ? 66.684 6.192 32.501 1.00 25.10 110 GLY D O 1
ATOM 4304 N N . ARG D 1 130 ? 67.485 7.769 33.951 1.00 25.33 111 ARG D N 1
ATOM 4305 C CA . ARG D 1 130 ? 68.898 7.471 33.726 1.00 26.39 111 ARG D CA 1
ATOM 4306 C C . ARG D 1 130 ? 69.659 7.441 35.012 1.00 26.75 111 ARG D C 1
ATOM 4307 O O . ARG D 1 130 ? 69.345 8.200 35.934 1.00 27.12 111 ARG D O 1
ATOM 4315 N N . TYR D 1 131 ? 70.644 6.545 35.044 1.00 27.53 112 TYR D N 1
ATOM 4316 C CA . TYR D 1 131 ? 71.653 6.442 36.091 1.00 26.82 112 TYR D CA 1
ATOM 4317 C C . TYR D 1 131 ? 72.930 7.049 35.549 1.00 26.43 112 TYR D C 1
ATOM 4318 O O . TYR D 1 131 ? 73.273 6.822 34.410 1.00 26.74 112 TYR D O 1
ATOM 4327 N N . PHE D 1 132 ? 73.630 7.816 36.370 1.00 25.76 113 PHE D N 1
ATOM 4328 C CA . PHE D 1 132 ? 74.959 8.302 36.068 1.00 26.23 113 PHE D CA 1
ATOM 4329 C C . PHE D 1 132 ? 75.853 7.874 37.196 1.00 26.51 113 PHE D C 1
ATOM 4330 O O . PHE D 1 132 ? 75.723 8.365 38.297 1.00 25.81 113 PHE D O 1
ATOM 4338 N N . PHE D 1 133 ? 76.778 6.970 36.891 1.00 26.22 114 PHE D N 1
ATOM 4339 C CA . PHE D 1 133 ? 77.753 6.468 37.843 1.00 26.25 114 PHE D CA 1
ATOM 4340 C C . PHE D 1 133 ? 79.128 7.082 37.515 1.00 26.01 114 PHE D C 1
ATOM 4341 O O . PHE D 1 133 ? 79.548 7.119 36.364 1.00 25.42 114 PHE D O 1
ATOM 4349 N N . GLU D 1 134 ? 79.801 7.522 38.569 1.00 26.52 115 GLU D N 1
ATOM 4350 C CA . GLU D 1 134 ? 81.230 7.792 38.590 1.00 26.39 115 GLU D CA 1
ATOM 4351 C C . GLU D 1 134 ? 81.835 6.679 39.405 1.00 25.09 115 GLU D C 1
ATOM 4352 O O . GLU D 1 134 ? 81.358 6.397 40.490 1.00 25.07 115 GLU D O 1
ATOM 4358 N N . VAL D 1 135 ? 82.915 6.109 38.899 1.00 24.67 116 VAL D N 1
ATOM 4359 C CA . VAL D 1 135 ? 83.542 4.960 39.545 1.00 24.31 116 VAL D CA 1
ATOM 4360 C C . VAL D 1 135 ? 85.039 5.120 39.668 1.00 23.94 116 VAL D C 1
ATOM 4361 O O . VAL D 1 135 ? 85.651 5.925 38.995 1.00 24.06 116 VAL D O 1
ATOM 4365 N N . ARG D 1 136 ? 85.610 4.366 40.601 1.00 25.68 117 ARG D N 1
ATOM 4366 C CA . ARG D 1 136 ? 87.022 4.397 40.919 1.00 27.30 117 ARG D CA 1
ATOM 4367 C C . ARG D 1 136 ? 87.498 2.947 41.076 1.00 26.19 117 ARG D C 1
ATOM 4368 O O . ARG D 1 136 ? 86.793 2.104 41.641 1.00 25.28 117 ARG D O 1
ATOM 4376 N N . ARG D 1 137 ? 88.697 2.701 40.567 1.00 26.00 118 ARG D N 1
ATOM 4377 C CA . ARG D 1 137 ? 89.340 1.404 40.600 1.00 26.87 118 ARG D CA 1
ATOM 4378 C C . ARG D 1 137 ? 89.857 1.217 42.027 1.00 27.10 118 ARG D C 1
ATOM 4379 O O . ARG D 1 137 ? 90.661 1.993 42.473 1.00 28.64 118 ARG D O 1
ATOM 4387 N N . THR D 1 138 ? 89.367 0.216 42.752 1.00 28.23 119 THR D N 1
ATOM 4388 C CA . THR D 1 138 ? 89.858 -0.092 44.109 1.00 28.37 119 THR D CA 1
ATOM 4389 C C . THR D 1 138 ? 90.501 -1.479 44.141 1.00 29.18 119 THR D C 1
ATOM 4390 O O . THR D 1 138 ? 90.376 -2.239 43.184 1.00 29.76 119 THR D O 1
ATOM 4394 N N . GLU D 1 139 ? 91.140 -1.820 45.261 1.00 29.88 120 GLU D N 1
ATOM 4395 C CA . GLU D 1 139 ? 91.727 -3.154 45.442 1.00 30.98 120 GLU D CA 1
ATOM 4396 C C . GLU D 1 139 ? 90.639 -4.235 45.367 1.00 31.67 120 GLU D C 1
ATOM 4397 O O . GLU D 1 139 ? 90.927 -5.381 45.035 1.00 33.40 120 GLU D O 1
ATOM 4399 N N . LYS D 1 140 ? 89.397 -3.871 45.668 1.00 31.49 121 LYS D N 1
ATOM 4400 C CA . LYS D 1 140 ? 88.267 -4.791 45.616 1.00 31.20 121 LYS D CA 1
ATOM 4401 C C . LYS D 1 140 ? 87.436 -4.604 44.339 1.00 31.14 121 LYS D C 1
ATOM 4402 O O . LYS D 1 140 ? 86.258 -4.983 44.283 1.00 32.23 121 LYS D O 1
ATOM 4405 N N . GLY D 1 141 ? 88.045 -4.025 43.302 1.00 30.15 122 GLY D N 1
ATOM 4406 C CA . GLY D 1 141 ? 87.343 -3.804 42.011 1.00 29.46 122 GLY D CA 1
ATOM 4407 C C . GLY D 1 141 ? 86.805 -2.387 41.840 1.00 28.19 122 GLY D C 1
ATOM 4408 O O . GLY D 1 141 ? 87.035 -1.531 42.692 1.00 28.38 122 GLY D O 1
ATOM 4409 N N . TRP D 1 142 ? 86.101 -2.127 40.744 1.00 27.03 123 TRP D N 1
ATOM 4410 C CA . TRP D 1 142 ? 85.453 -0.826 40.559 1.00 26.56 123 TRP D CA 1
ATOM 4411 C C . TRP D 1 142 ? 84.347 -0.628 41.574 1.00 26.58 123 TRP D C 1
ATOM 4412 O O . TRP D 1 142 ? 83.581 -1.556 41.849 1.00 26.20 123 TRP D O 1
ATOM 4423 N N . LYS D 1 143 ? 84.272 0.584 42.120 1.00 25.69 124 LYS D N 1
ATOM 4424 C CA . LYS D 1 143 ? 83.256 0.964 43.086 1.00 25.74 124 LYS D CA 1
ATOM 4425 C C . LYS D 1 143 ? 82.758 2.357 42.737 1.00 25.94 124 LYS D C 1
ATOM 4426 O O . LYS D 1 143 ? 83.506 3.154 42.174 1.00 25.02 124 LYS D O 1
ATOM 4432 N N . ALA D 1 144 ? 81.515 2.642 43.111 1.00 25.59 125 ALA D N 1
ATOM 4433 C CA . ALA D 1 144 ? 80.875 3.896 42.770 1.00 25.39 125 ALA D CA 1
ATOM 4434 C C . ALA D 1 144 ? 81.223 4.963 43.788 1.00 24.92 125 ALA D C 1
ATOM 4435 O O . ALA D 1 144 ? 81.111 4.752 44.995 1.00 25.46 125 ALA D O 1
ATOM 4437 N N . THR D 1 145 ? 81.705 6.091 43.281 1.00 24.23 126 THR D N 1
ATOM 4438 C CA . THR D 1 145 ? 82.049 7.270 44.073 1.00 23.85 126 THR D CA 1
ATOM 4439 C C . THR D 1 145 ? 80.950 8.341 44.033 1.00 23.49 126 THR D C 1
ATOM 4440 O O . THR D 1 145 ? 80.889 9.211 44.915 1.00 25.23 126 THR D O 1
ATOM 4444 N N . ARG D 1 146 ? 80.120 8.300 42.988 1.00 24.76 127 ARG D N 1
ATOM 4445 C CA . ARG D 1 146 ? 78.988 9.221 42.865 1.00 25.09 127 ARG D CA 1
ATOM 4446 C C . ARG D 1 146 ? 77.932 8.627 41.972 1.00 25.65 127 ARG D C 1
ATOM 4447 O O . ARG D 1 146 ? 78.227 7.968 40.976 1.00 25.58 127 ARG D O 1
ATOM 4455 N N . TYR D 1 147 ? 76.686 8.806 42.392 1.00 26.35 128 TYR D N 1
ATOM 4456 C CA . TYR D 1 147 ? 75.523 8.288 41.707 1.00 26.00 128 TYR D CA 1
ATOM 4457 C C . TYR D 1 147 ? 74.465 9.377 41.713 1.00 25.23 128 TYR D C 1
ATOM 4458 O O . TYR D 1 147 ? 74.104 9.892 42.758 1.00 25.10 128 TYR D O 1
ATOM 4467 N N . THR D 1 148 ? 74.011 9.723 40.513 1.00 25.16 129 THR D N 1
ATOM 4468 C CA . THR D 1 148 ? 72.952 10.706 40.279 1.00 25.50 129 THR D CA 1
ATOM 4469 C C . THR D 1 148 ? 72.011 10.139 39.231 1.00 25.45 129 THR D C 1
ATOM 4470 O O . THR D 1 148 ? 72.296 9.086 38.604 1.00 26.06 129 THR D O 1
ATOM 4482 N N . ASP D 1 150 ? 68.379 11.259 36.429 1.00 25.85 131 ASP D N 1
ATOM 4483 C CA . ASP D 1 150 ? 67.335 12.169 36.002 1.00 25.51 131 ASP D CA 1
ATOM 4484 C C . ASP D 1 150 ? 66.210 11.379 35.328 1.00 24.96 131 ASP D C 1
ATOM 4485 O O . ASP D 1 150 ? 66.291 10.150 35.272 1.00 24.72 131 ASP D O 1
ATOM 4490 N N . PHE D 1 151 ? 65.165 12.089 34.874 1.00 24.40 132 PHE D N 1
ATOM 4491 C CA . PHE D 1 151 ? 64.018 11.473 34.236 1.00 25.08 132 PHE D CA 1
ATOM 4492 C C . PHE D 1 151 ? 64.120 11.598 32.733 1.00 25.38 132 PHE D C 1
ATOM 4493 O O . PHE D 1 151 ? 64.560 12.637 32.234 1.00 26.33 132 PHE D O 1
ATOM 4501 N N . LEU D 1 152 ? 63.671 10.568 32.010 1.00 24.51 133 LEU D N 1
ATOM 4502 C CA . LEU D 1 152 ? 63.417 10.660 30.550 1.00 24.78 133 LEU D CA 1
ATOM 4503 C C . LEU D 1 152 ? 61.931 10.864 30.256 1.00 25.34 133 LEU D C 1
ATOM 4504 O O . LEU D 1 152 ? 61.563 11.428 29.213 1.00 26.03 133 LEU D O 1
ATOM 4517 N N . PRO D 1 154 ? 57.946 11.753 32.359 1.00 25.95 135 PRO D N 1
ATOM 4518 C CA . PRO D 1 154 ? 57.352 12.104 33.647 1.00 25.99 135 PRO D CA 1
ATOM 4519 C C . PRO D 1 154 ? 57.145 10.903 34.549 1.00 26.16 135 PRO D C 1
ATOM 4520 O O . PRO D 1 154 ? 56.751 9.821 34.105 1.00 25.21 135 PRO D O 1
ATOM 4524 N N . LEU D 1 155 ? 57.429 11.099 35.826 1.00 25.58 136 LEU D N 1
ATOM 4525 C CA . LEU D 1 155 ? 57.264 10.046 36.785 1.00 26.75 136 LEU D CA 1
ATOM 4526 C C . LEU D 1 155 ? 55.867 9.486 36.736 1.00 26.39 136 LEU D C 1
ATOM 4527 O O . LEU D 1 155 ? 54.898 10.234 36.650 1.00 26.23 136 LEU D O 1
ATOM 4532 N N A SER D 1 156 ? 55.788 8.158 36.840 0.50 26.83 137 SER D N 1
ATOM 4533 N N B SER D 1 156 ? 55.793 8.152 36.801 0.50 27.23 137 SER D N 1
ATOM 4534 C CA A SER D 1 156 ? 54.530 7.432 36.996 0.50 26.12 137 SER D CA 1
ATOM 4535 C CA B SER D 1 156 ? 54.550 7.389 36.959 0.50 26.98 137 SER D CA 1
ATOM 4536 C C A SER D 1 156 ? 54.420 6.897 38.412 0.50 26.62 137 SER D C 1
ATOM 4537 C C B SER D 1 156 ? 54.443 6.913 38.414 0.50 27.05 137 SER D C 1
ATOM 4538 O O A SER D 1 156 ? 55.171 6.040 38.810 0.50 25.66 137 SER D O 1
ATOM 4539 O O B SER D 1 156 ? 55.243 6.116 38.846 0.50 26.18 137 SER D O 1
ATOM 4544 N N . GLY D 1 157 ? 53.479 7.429 39.170 1.00 27.30 138 GLY D N 1
ATOM 4545 C CA . GLY D 1 157 ? 53.322 7.068 40.562 1.00 28.42 138 GLY D CA 1
ATOM 4546 C C . GLY D 1 157 ? 53.995 8.020 41.482 1.00 29.37 138 GLY D C 1
ATOM 4547 O O . GLY D 1 157 ? 54.183 9.195 41.186 1.00 30.53 138 GLY D O 1
ATOM 4548 N N . THR D 1 158 ? 54.385 7.494 42.633 1.00 30.81 139 THR D N 1
ATOM 4549 C CA . THR D 1 158 ? 54.883 8.305 43.681 1.00 32.11 139 THR D CA 1
ATOM 4550 C C . THR D 1 158 ? 56.223 7.781 44.170 1.00 32.69 139 THR D C 1
ATOM 4551 O O . THR D 1 158 ? 56.455 6.565 44.173 1.00 33.21 139 THR D O 1
ATOM 4555 N N . LEU D 1 159 ? 57.094 8.689 44.573 1.00 33.57 140 LEU D N 1
ATOM 4556 C CA . LEU D 1 159 ? 58.372 8.291 45.175 1.00 35.07 140 LEU D CA 1
ATOM 4557 C C . LEU D 1 159 ? 5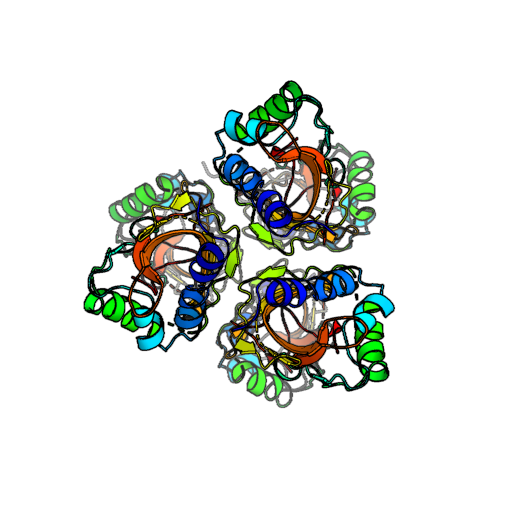8.257 8.475 46.670 1.00 36.87 140 LEU D C 1
ATOM 4558 O O . LEU D 1 159 ? 59.244 8.413 47.388 1.00 37.14 140 LEU D O 1
ATOM 4563 N N . ASP D 1 160 ? 57.009 8.635 47.137 1.00 38.69 141 ASP D N 1
ATOM 4564 C CA . ASP D 1 160 ? 56.702 8.755 48.555 1.00 40.05 141 ASP D CA 1
ATOM 4565 C C . ASP D 1 160 ? 57.206 7.603 49.410 1.00 40.86 141 ASP D C 1
ATOM 4566 O O . ASP D 1 160 ? 57.535 7.823 50.569 1.00 40.69 141 ASP D O 1
ATOM 4571 N N . ASN D 1 161 ? 57.255 6.379 48.872 1.00 41.77 142 ASN D N 1
ATOM 4572 C CA . ASN D 1 161 ? 57.821 5.252 49.649 1.00 42.72 142 ASN D CA 1
ATOM 4573 C C . ASN D 1 161 ? 59.372 5.278 49.769 1.00 42.74 142 ASN D C 1
ATOM 4574 O O . ASN D 1 161 ? 59.940 4.529 50.553 1.00 42.11 142 ASN D O 1
ATOM 4579 N N . ALA D 1 162 ? 60.017 6.167 49.004 1.00 43.51 143 ALA D N 1
ATOM 4580 C CA . ALA D 1 162 ? 61.480 6.425 49.032 1.00 44.47 143 ALA D CA 1
ATOM 4581 C C . ALA D 1 162 ? 61.842 7.778 49.674 1.00 45.48 143 ALA D C 1
ATOM 4582 O O . ALA D 1 162 ? 63.038 8.088 49.815 1.00 46.14 143 ALA D O 1
ATOM 4584 N N . LYS D 1 163 ? 60.809 8.564 50.028 1.00 46.36 144 LYS D N 1
ATOM 4585 C CA . LYS D 1 163 ? 60.922 9.815 50.799 1.00 46.94 144 LYS D CA 1
ATOM 4586 C C . LYS D 1 163 ? 60.683 9.556 52.309 1.00 47.88 144 LYS D C 1
ATOM 4587 O O . LYS D 1 163 ? 60.890 10.436 53.172 1.00 48.46 144 LYS D O 1
ATOM 4601 N N . GLN E 1 21 ? 83.667 -13.523 10.892 1.00 39.20 2 GLN E N 1
ATOM 4602 C CA . GLN E 1 21 ? 83.192 -13.213 12.236 1.00 36.52 2 GLN E CA 1
ATOM 4603 C C . GLN E 1 21 ? 83.514 -11.746 12.623 1.00 35.10 2 GLN E C 1
ATOM 4604 O O . GLN E 1 21 ? 84.645 -11.293 12.490 1.00 34.90 2 GLN E O 1
ATOM 4606 N N . CYS E 1 22 ? 82.501 -11.017 13.072 1.00 32.85 3 CYS E N 1
ATOM 4607 C CA . CYS E 1 22 ? 82.655 -9.636 13.537 1.00 31.69 3 CYS E CA 1
ATOM 4608 C C . CYS E 1 22 ? 83.531 -9.551 14.787 1.00 29.89 3 CYS E C 1
ATOM 4609 O O . CYS E 1 22 ? 83.200 -10.138 15.819 1.00 29.11 3 CYS E O 1
ATOM 4612 N N . PRO E 1 23 ? 84.654 -8.812 14.713 1.00 27.84 4 PRO E N 1
ATOM 4613 C CA . PRO E 1 23 ? 85.446 -8.609 15.920 1.00 27.54 4 PRO E CA 1
ATOM 4614 C C . PRO E 1 23 ? 84.647 -8.008 17.089 1.00 27.10 4 PRO E C 1
ATOM 4615 O O . PRO E 1 23 ? 83.760 -7.198 16.858 1.00 27.12 4 PRO E O 1
ATOM 4619 N N . ILE E 1 24 ? 84.970 -8.412 18.320 1.00 26.65 5 ILE E N 1
ATOM 4620 C CA . ILE E 1 24 ? 84.267 -7.906 19.504 1.00 27.03 5 ILE E CA 1
ATOM 4621 C C . ILE E 1 24 ? 84.332 -6.368 19.586 1.00 26.69 5 ILE E C 1
ATOM 4622 O O . ILE E 1 24 ? 83.337 -5.735 19.953 1.00 25.84 5 ILE E O 1
ATOM 4627 N N . GLU E 1 25 ? 85.485 -5.775 19.242 1.00 26.50 6 GLU E N 1
ATOM 4628 C CA . GLU E 1 25 ? 85.637 -4.314 19.323 1.00 26.77 6 GLU E CA 1
ATOM 4629 C C . GLU E 1 25 ? 84.640 -3.630 18.384 1.00 27.19 6 GLU E C 1
ATOM 4630 O O . GLU E 1 25 ? 84.062 -2.589 18.716 1.00 27.27 6 GLU E O 1
ATOM 4632 N N . ASP E 1 26 ? 84.421 -4.230 17.222 1.00 26.79 7 ASP E N 1
ATOM 4633 C CA . ASP E 1 26 ? 83.485 -3.702 16.245 1.00 26.86 7 ASP E CA 1
ATOM 4634 C C . ASP E 1 26 ? 82.026 -3.930 16.653 1.00 27.38 7 ASP E C 1
ATOM 4635 O O . ASP E 1 26 ? 81.182 -3.050 16.480 1.00 28.03 7 ASP E O 1
ATOM 4640 N N . ARG E 1 27 ? 81.748 -5.080 17.234 1.00 27.22 8 ARG E N 1
ATOM 4641 C CA . ARG E 1 27 ? 80.432 -5.371 17.717 1.00 27.41 8 ARG E CA 1
ATOM 4642 C C . ARG E 1 27 ? 80.008 -4.335 18.745 1.00 26.99 8 ARG E C 1
ATOM 4643 O O . ARG E 1 27 ? 78.900 -3.818 18.684 1.00 25.65 8 ARG E O 1
ATOM 4651 N N . LEU E 1 28 ? 80.892 -4.052 19.701 1.00 26.90 9 LEU E N 1
ATOM 4652 C CA . LEU E 1 28 ? 80.636 -3.040 20.731 1.00 26.74 9 LEU E CA 1
ATOM 4653 C C . LEU E 1 28 ? 80.534 -1.623 20.156 1.00 26.44 9 LEU E C 1
ATOM 4654 O O . LEU E 1 28 ? 79.647 -0.865 20.543 1.00 25.36 9 LEU E O 1
ATOM 4659 N N . ALA E 1 29 ? 81.368 -1.305 19.179 1.00 26.06 10 ALA E N 1
ATOM 4660 C CA . ALA E 1 29 ? 81.329 0.010 18.545 1.00 26.82 10 ALA E CA 1
ATOM 4661 C C . ALA E 1 29 ? 80.005 0.232 17.863 1.00 26.41 10 ALA E C 1
ATOM 4662 O O . ALA E 1 29 ? 79.478 1.349 17.898 1.00 26.03 10 ALA E O 1
ATOM 4664 N N . ILE E 1 30 ? 79.463 -0.820 17.244 1.00 26.14 11 ILE E N 1
ATOM 4665 C CA . ILE E 1 30 ? 78.222 -0.705 16.483 1.00 26.19 11 ILE E CA 1
ATOM 4666 C C . ILE E 1 30 ? 77.042 -0.577 17.457 1.00 26.50 11 ILE E C 1
ATOM 4667 O O . ILE E 1 30 ? 76.160 0.280 17.271 1.00 27.58 11 ILE E O 1
ATOM 4672 N N A GLN E 1 31 ? 77.043 -1.401 18.497 0.50 26.26 12 GLN E N 1
ATOM 4673 N N B GLN E 1 31 ? 77.028 -1.402 18.506 0.50 26.63 12 GLN E N 1
ATOM 4674 C CA A GLN E 1 31 ? 76.099 -1.243 19.586 0.50 26.20 12 GLN E CA 1
ATOM 4675 C CA B GLN E 1 31 ? 76.082 -1.213 19.607 0.50 26.95 12 GLN E CA 1
ATOM 4676 C C A GLN E 1 31 ? 76.151 0.177 20.179 0.50 26.21 12 GLN E C 1
ATOM 4677 C C B GLN E 1 31 ? 76.144 0.210 20.152 0.50 26.57 12 GLN E C 1
ATOM 4678 O O A GLN E 1 31 ? 75.114 0.770 20.479 0.50 27.34 12 GLN E O 1
ATOM 4679 O O B GLN E 1 31 ? 75.112 0.838 20.395 0.50 27.63 12 GLN E O 1
ATOM 4690 N N . ASP E 1 32 ? 77.361 0.709 20.355 1.00 27.15 13 ASP E N 1
ATOM 4691 C CA . ASP E 1 32 ? 77.549 2.046 20.920 1.00 26.87 13 ASP E CA 1
ATOM 4692 C C . ASP E 1 32 ? 76.943 3.099 20.034 1.00 26.25 13 ASP E C 1
ATOM 4693 O O . ASP E 1 32 ? 76.390 4.059 20.536 1.00 25.74 13 ASP E O 1
ATOM 4698 N N . LEU E 1 33 ? 77.092 2.914 18.722 1.00 25.41 14 LEU E N 1
ATOM 4699 C CA . LEU E 1 33 ? 76.489 3.788 17.697 1.00 26.12 14 LEU E CA 1
ATOM 4700 C C . LEU E 1 33 ? 74.967 3.830 17.817 1.00 26.07 14 LEU E C 1
ATOM 4701 O O . LEU E 1 33 ? 74.371 4.908 17.778 1.00 25.60 14 LEU E O 1
ATOM 4714 N N . ILE E 1 35 ? 73.177 3.044 20.488 1.00 26.23 16 ILE E N 1
ATOM 4715 C CA . ILE E 1 35 ? 72.909 3.687 21.755 1.00 25.80 16 ILE E CA 1
ATOM 4716 C C . ILE E 1 35 ? 73.101 5.245 21.687 1.00 26.43 16 ILE E C 1
ATOM 4717 O O . ILE E 1 35 ? 72.369 6.012 22.370 1.00 26.71 16 ILE E O 1
ATOM 4722 N N . ALA E 1 36 ? 74.107 5.680 20.923 1.00 26.56 17 ALA E N 1
ATOM 4723 C CA . ALA E 1 36 ? 74.343 7.094 20.622 1.00 26.36 17 ALA E CA 1
ATOM 4724 C C . ALA E 1 36 ? 73.154 7.701 19.896 1.00 25.97 17 ALA E C 1
ATOM 4725 O O . ALA E 1 36 ? 72.751 8.816 20.198 1.00 26.16 17 ALA E O 1
ATOM 4727 N N . TYR E 1 37 ? 72.601 6.969 18.932 1.00 25.78 18 TYR E N 1
ATOM 4728 C CA . TYR E 1 37 ? 71.404 7.384 18.222 1.00 26.32 18 TYR E CA 1
ATOM 4729 C C . TYR E 1 37 ? 70.231 7.628 19.207 1.00 26.67 18 TYR E C 1
ATOM 4730 O O . TYR E 1 37 ? 69.630 8.699 19.223 1.00 27.09 18 TYR E O 1
ATOM 4739 N N . ALA E 1 38 ? 70.001 6.660 20.083 1.00 26.04 19 ALA E N 1
ATOM 4740 C CA . ALA E 1 38 ? 68.937 6.710 21.046 1.00 25.63 19 ALA E CA 1
ATOM 4741 C C . ALA E 1 38 ? 69.157 7.925 21.948 1.00 24.69 19 ALA E C 1
ATOM 4742 O O . ALA E 1 38 ? 68.208 8.637 22.266 1.00 25.48 19 ALA E O 1
ATOM 4744 N N . HIS E 1 39 ? 70.402 8.172 22.359 1.00 24.51 20 HIS E N 1
ATOM 4745 C CA . HIS E 1 39 ? 70.725 9.313 23.234 1.00 25.77 20 HIS E CA 1
ATOM 4746 C C . HIS E 1 39 ? 70.373 10.644 22.571 1.00 25.62 20 HIS E C 1
ATOM 4747 O O . HIS E 1 39 ? 69.772 11.509 23.177 1.00 27.08 20 HIS E O 1
ATOM 4754 N N . ALA E 1 40 ? 70.718 10.772 21.299 1.00 25.57 21 ALA E N 1
ATOM 4755 C CA . ALA E 1 40 ? 70.470 11.966 20.514 1.00 26.98 21 ALA E CA 1
ATOM 4756 C C . ALA E 1 40 ? 68.957 12.214 20.330 1.00 26.78 21 ALA E C 1
ATOM 4757 O O . ALA E 1 40 ? 68.465 13.303 20.581 1.00 28.23 21 ALA E O 1
ATOM 4759 N N . VAL E 1 41 ? 68.222 11.174 19.946 1.00 26.21 22 VAL E N 1
ATOM 4760 C CA . VAL E 1 41 ? 66.774 11.231 19.899 1.00 25.89 22 VAL E CA 1
ATOM 4761 C C . VAL E 1 41 ? 66.183 11.628 21.240 1.00 25.95 22 VAL E C 1
ATOM 4762 O O . VAL E 1 41 ? 65.271 12.465 21.297 1.00 26.02 22 VAL E O 1
ATOM 4766 N N . ASP E 1 42 ? 66.711 11.084 22.330 1.00 25.42 23 ASP E N 1
ATOM 4767 C CA . ASP E 1 42 ? 66.110 11.318 23.619 1.00 25.51 23 ASP E CA 1
ATOM 4768 C C . ASP E 1 42 ? 66.409 12.678 24.231 1.00 26.12 23 ASP E C 1
ATOM 4769 O O . ASP E 1 42 ? 65.864 13.028 25.306 1.00 24.75 23 ASP E O 1
ATOM 4774 N N . THR E 1 43 ? 67.276 13.449 23.604 1.00 23.99 24 THR E N 1
ATOM 4775 C CA . THR E 1 43 ? 67.448 14.864 23.988 1.00 26.45 24 THR E CA 1
ATOM 4776 C C . THR E 1 43 ? 66.243 15.719 23.615 1.00 26.43 24 THR E C 1
ATOM 4777 O O . THR E 1 43 ? 66.069 16.799 24.159 1.00 26.30 24 THR E O 1
ATOM 4781 N N . VAL E 1 44 ? 65.460 15.248 22.638 1.00 26.31 25 VAL E N 1
ATOM 4782 C CA . VAL E 1 44 ? 64.349 15.996 22.050 1.00 26.69 25 VAL E CA 1
ATOM 4783 C C . VAL E 1 44 ? 64.826 17.353 21.553 1.00 27.02 25 VAL E C 1
ATOM 4784 O O . VAL E 1 44 ? 64.068 18.320 21.545 1.00 26.49 25 VAL E O 1
ATOM 4788 N N . SER E 1 45 ? 66.082 17.432 21.123 1.00 27.69 26 SER E N 1
ATOM 4789 C CA . SER E 1 45 ? 66.632 18.709 20.678 1.00 27.66 26 SER E CA 1
ATOM 4790 C C . SER E 1 45 ? 67.848 18.661 19.780 1.00 27.47 26 SER E C 1
ATOM 4791 O O . SER E 1 45 ? 67.946 19.495 18.916 1.00 26.43 26 SER E O 1
ATOM 4794 N N . ASP E 1 46 ? 68.796 17.749 19.999 1.00 27.58 27 ASP E N 1
ATOM 4795 C CA . ASP E 1 46 ? 70.101 17.839 19.342 1.00 27.65 27 ASP E CA 1
ATOM 4796 C C . ASP E 1 46 ? 70.146 17.153 17.976 1.00 27.04 27 ASP E C 1
ATOM 4797 O O . ASP E 1 46 ? 70.617 16.024 17.855 1.00 27.08 27 ASP E O 1
ATOM 4802 N N . ILE E 1 47 ? 69.700 17.861 16.957 1.00 27.08 28 ILE E N 1
ATOM 4803 C CA . ILE E 1 47 ? 69.652 17.308 15.630 1.00 27.93 28 ILE E CA 1
ATOM 4804 C C . ILE E 1 47 ? 71.049 16.975 15.090 1.00 28.06 28 ILE E C 1
ATOM 4805 O O . ILE E 1 47 ? 71.234 15.980 14.363 1.00 27.09 28 ILE E O 1
ATOM 4810 N N . ASP E 1 48 ? 72.033 17.798 15.427 1.00 28.43 29 ASP E N 1
ATOM 4811 C CA . ASP E 1 48 ? 73.390 17.545 14.950 1.00 29.39 29 ASP E CA 1
ATOM 4812 C C . ASP E 1 48 ? 73.922 16.214 15.486 1.00 28.25 29 ASP E C 1
ATOM 4813 O O . ASP E 1 48 ? 74.637 15.493 14.778 1.00 28.79 29 ASP E O 1
ATOM 4818 N N . ALA E 1 49 ? 73.568 15.885 16.728 1.00 27.15 30 ALA E N 1
ATOM 4819 C CA . ALA E 1 49 ? 73.986 14.636 17.350 1.00 26.73 30 ALA E CA 1
ATOM 4820 C C . ALA E 1 49 ? 73.290 13.444 16.666 1.00 25.98 30 ALA E C 1
ATOM 4821 O O . ALA E 1 49 ? 73.889 12.377 16.521 1.00 25.51 30 ALA E O 1
ATOM 4823 N N . VAL E 1 50 ? 72.042 13.628 16.245 1.00 25.57 31 VAL E N 1
ATOM 4824 C CA . VAL E 1 50 ? 71.334 12.598 15.503 1.00 25.98 31 VAL E CA 1
ATOM 4825 C C . VAL E 1 50 ? 72.015 12.423 14.143 1.00 25.33 31 VAL E C 1
ATOM 4826 O O . VAL E 1 50 ? 72.268 11.284 13.678 1.00 24.44 31 VAL E O 1
ATOM 4830 N N . LEU E 1 51 ? 72.289 13.533 13.469 1.00 25.69 32 LEU E N 1
ATOM 4831 C CA . LEU E 1 51 ? 72.943 13.439 12.163 1.00 25.71 32 LEU E CA 1
ATOM 4832 C C . LEU E 1 51 ? 74.352 12.836 12.179 1.00 25.97 32 LEU E C 1
ATOM 4833 O O . LEU E 1 51 ? 74.764 12.192 11.191 1.00 25.38 32 LEU E O 1
ATOM 4838 N N . ASP E 1 52 ? 75.085 13.027 13.268 1.00 26.75 33 ASP E N 1
ATOM 4839 C CA . ASP E 1 52 ? 76.420 12.437 13.407 1.00 27.57 33 ASP E CA 1
ATOM 4840 C C . ASP E 1 52 ? 76.436 10.881 13.334 1.00 27.58 33 ASP E C 1
ATOM 4841 O O . ASP E 1 52 ? 77.465 10.272 13.027 1.00 27.51 33 ASP E O 1
ATOM 4846 N N . VAL E 1 53 ? 75.293 10.257 13.559 1.00 26.23 34 VAL E N 1
ATOM 4847 C CA . VAL E 1 53 ? 75.148 8.797 13.450 1.00 26.25 34 VAL E CA 1
ATOM 4848 C C . VAL E 1 53 ? 75.181 8.267 12.037 1.00 24.95 34 VAL E C 1
ATOM 4849 O O . VAL E 1 53 ? 75.624 7.131 11.810 1.00 25.02 34 VAL E O 1
ATOM 4853 N N . PHE E 1 54 ? 74.744 9.086 11.080 1.00 25.01 35 PHE E N 1
ATOM 4854 C CA . PHE E 1 54 ? 74.433 8.623 9.740 1.00 24.14 35 PHE E CA 1
ATOM 4855 C C . PHE E 1 54 ? 75.423 9.091 8.700 1.00 23.94 35 PHE E C 1
ATOM 4856 O O . PHE E 1 54 ? 75.920 10.213 8.759 1.00 24.73 35 PHE E O 1
ATOM 4864 N N . THR E 1 55 ? 75.707 8.239 7.731 1.00 23.59 36 THR E N 1
ATOM 4865 C CA . THR E 1 55 ? 76.467 8.671 6.605 1.00 23.27 36 THR E CA 1
ATOM 4866 C C . THR E 1 55 ? 75.632 9.685 5.817 1.00 23.66 36 THR E C 1
ATOM 4867 O O . THR E 1 55 ? 74.412 9.804 6.039 1.00 23.93 36 THR E O 1
ATOM 4871 N N . GLU E 1 56 ? 76.287 10.380 4.903 1.00 23.90 37 GLU E N 1
ATOM 4872 C CA . GLU E 1 56 ? 75.647 11.422 4.075 1.00 24.22 37 GLU E CA 1
ATOM 4873 C C . GLU E 1 56 ? 74.641 10.862 3.072 1.00 22.92 37 GLU E C 1
ATOM 4874 O O . GLU E 1 56 ? 73.684 11.525 2.722 1.00 20.45 37 GLU E O 1
ATOM 4880 N N . ASP E 1 57 ? 74.813 9.604 2.732 1.00 22.53 38 ASP E N 1
ATOM 4881 C CA . ASP E 1 57 ? 73.890 8.903 1.863 1.00 22.71 38 ASP E CA 1
ATOM 4882 C C . ASP E 1 57 ? 72.924 7.963 2.548 1.00 22.73 38 ASP E C 1
ATOM 4883 O O . ASP E 1 57 ? 72.330 7.131 1.928 1.00 22.54 38 ASP E O 1
ATOM 4888 N N . ALA E 1 58 ? 72.774 8.078 3.854 1.00 21.68 39 ALA E N 1
ATOM 4889 C CA . ALA E 1 58 ? 71.988 7.135 4.625 1.00 23.06 39 ALA E CA 1
ATOM 4890 C C . ALA E 1 58 ? 70.503 7.126 4.259 1.00 23.04 39 ALA E C 1
ATOM 4891 O O . ALA E 1 58 ? 69.899 8.193 3.997 1.00 24.00 39 ALA E O 1
ATOM 4893 N N . VAL E 1 59 ? 69.913 5.934 4.283 1.00 22.83 40 VAL E N 1
ATOM 4894 C CA . VAL E 1 59 ? 68.484 5.788 4.048 1.00 23.61 40 VAL E CA 1
ATOM 4895 C C . VAL E 1 59 ? 67.840 5.602 5.431 1.00 23.75 40 VAL E C 1
ATOM 4896 O O . VAL E 1 59 ? 68.257 4.751 6.210 1.00 25.70 40 VAL E O 1
ATOM 4900 N N . PHE E 1 60 ? 66.903 6.497 5.777 1.00 24.34 41 PHE E N 1
ATOM 4901 C CA . PHE E 1 60 ? 66.281 6.555 7.104 1.00 24.17 41 PHE E CA 1
ATOM 4902 C C . PHE E 1 60 ? 64.839 6.145 6.802 1.00 25.55 41 PHE E C 1
ATOM 4903 O O . PHE E 1 60 ? 63.990 6.980 6.465 1.00 24.30 41 PHE E O 1
ATOM 4911 N N . ASP E 1 61 ? 64.576 4.842 6.849 1.00 26.94 42 ASP E N 1
ATOM 4912 C CA . ASP E 1 61 ? 63.339 4.313 6.262 1.00 27.89 42 ASP E CA 1
ATOM 4913 C C . ASP E 1 61 ? 62.505 3.617 7.305 1.00 28.66 42 ASP E C 1
ATOM 4914 O O . ASP E 1 61 ? 62.713 2.439 7.595 1.00 30.25 42 ASP E O 1
ATOM 4919 N N . LEU E 1 62 ? 61.564 4.353 7.881 1.00 28.50 43 LEU E N 1
ATOM 4920 C CA . LEU E 1 62 ? 60.721 3.825 8.959 1.00 28.93 43 LEU E CA 1
ATOM 4921 C C . LEU E 1 62 ? 59.308 3.481 8.465 1.00 29.13 43 LEU E C 1
ATOM 4922 O O . LEU E 1 62 ? 58.347 3.482 9.236 1.00 29.61 43 LEU E O 1
ATOM 4927 N N . SER E 1 63 ? 59.185 3.164 7.176 1.00 29.32 44 SER E N 1
ATOM 4928 C CA . SER E 1 63 ? 57.919 2.712 6.626 1.00 30.05 44 SER E CA 1
ATOM 4929 C C . SER E 1 63 ? 57.409 1.428 7.256 1.00 30.56 44 SER E C 1
ATOM 4930 O O . SER E 1 63 ? 56.226 1.142 7.195 1.00 30.55 44 SER E O 1
ATOM 4933 N N . GLY E 1 64 ? 58.297 0.674 7.880 1.00 30.88 45 GLY E N 1
ATOM 4934 C CA . GLY E 1 64 ? 57.924 -0.526 8.586 1.00 31.44 45 GLY E CA 1
ATOM 4935 C C . GLY E 1 64 ? 57.045 -0.280 9.790 1.00 31.45 45 GLY E C 1
ATOM 4936 O O . GLY E 1 64 ? 56.329 -1.185 10.214 1.00 30.99 45 GLY E O 1
ATOM 4937 N N . ILE E 1 65 ? 57.118 0.919 10.373 1.00 31.38 46 ILE E N 1
ATOM 4938 C CA . ILE E 1 65 ? 56.164 1.321 11.396 1.00 30.75 46 ILE E CA 1
ATOM 4939 C C . ILE E 1 65 ? 55.178 2.425 10.950 1.00 30.89 46 ILE E C 1
ATOM 4940 O O . ILE E 1 65 ? 54.537 3.050 11.791 1.00 31.50 46 ILE E O 1
ATOM 4945 N N . GLY E 1 66 ? 55.059 2.659 9.648 1.00 29.48 47 GLY E N 1
ATOM 4946 C CA . GLY E 1 66 ? 54.075 3.576 9.105 1.00 30.68 47 GLY E CA 1
ATOM 4947 C C . GLY E 1 66 ? 54.518 4.997 8.765 1.00 30.89 47 GLY E C 1
ATOM 4948 O O . GLY E 1 66 ? 53.685 5.849 8.523 1.00 29.67 47 GLY E O 1
ATOM 4949 N N . LEU E 1 67 ? 55.826 5.258 8.758 1.00 32.03 48 LEU E N 1
ATOM 4950 C CA . LEU E 1 67 ? 56.341 6.620 8.533 1.00 32.14 48 LEU E CA 1
ATOM 4951 C C . LEU E 1 67 ? 56.944 6.760 7.132 1.00 32.49 48 LEU E C 1
ATOM 4952 O O . LEU E 1 67 ? 57.257 5.777 6.484 1.00 33.62 48 LEU E O 1
ATOM 4957 N N . THR E 1 68 ? 57.069 7.984 6.643 1.00 32.06 49 THR E N 1
ATOM 4958 C CA . THR E 1 68 ? 57.589 8.203 5.287 1.00 32.23 49 THR E CA 1
ATOM 4959 C C . THR E 1 68 ? 59.123 8.086 5.288 1.00 31.11 49 THR E C 1
ATOM 4960 O O . THR E 1 68 ? 59.772 8.687 6.120 1.00 32.43 49 THR E O 1
ATOM 4964 N N . PRO E 1 69 ? 59.683 7.294 4.364 1.00 30.48 50 PRO E N 1
ATOM 4965 C CA . PRO E 1 69 ? 61.147 7.198 4.236 1.00 29.65 50 PRO E CA 1
ATOM 4966 C C . PRO E 1 69 ? 61.821 8.548 3.960 1.00 27.86 50 PRO E C 1
ATOM 4967 O O . PRO E 1 69 ? 61.230 9.381 3.288 1.00 26.14 50 PRO E O 1
ATOM 4971 N N . GLN E 1 70 ? 63.015 8.740 4.519 1.00 26.29 51 GLN E N 1
ATOM 4972 C CA . GLN E 1 70 ? 63.860 9.908 4.286 1.00 25.82 51 GLN E CA 1
ATOM 4973 C C . GLN E 1 70 ? 65.226 9.432 3.789 1.00 25.51 51 GLN E C 1
ATOM 4974 O O . GLN E 1 70 ? 65.576 8.267 3.938 1.00 23.34 51 GLN E O 1
ATOM 4980 N N . VAL E 1 71 ? 65.960 10.316 3.126 1.00 24.48 52 VAL E N 1
ATOM 4981 C CA . VAL E 1 71 ? 67.299 9.983 2.700 1.00 24.57 52 VAL E CA 1
ATOM 4982 C C . VAL E 1 71 ? 68.209 11.172 2.911 1.00 23.70 52 VAL E C 1
ATOM 4983 O O . VAL E 1 71 ? 67.815 12.315 2.671 1.00 22.86 52 VAL E O 1
ATOM 4987 N N . GLY E 1 72 ? 69.446 10.914 3.322 1.00 24.05 53 GLY E N 1
ATOM 4988 C CA . GLY E 1 72 ? 70.424 11.996 3.444 1.00 24.60 53 GLY E CA 1
ATOM 4989 C C . GLY E 1 72 ? 70.208 12.769 4.729 1.00 24.98 53 GLY E C 1
ATOM 4990 O O . GLY E 1 72 ? 69.154 12.706 5.345 1.00 25.87 53 GLY E O 1
ATOM 4991 N N . HIS E 1 73 ? 71.229 13.523 5.118 1.00 26.09 54 HIS E N 1
ATOM 4992 C CA . HIS E 1 73 ? 71.157 14.415 6.272 1.00 25.56 54 HIS E CA 1
ATOM 4993 C C . HIS E 1 73 ? 70.006 15.435 6.149 1.00 25.18 54 HIS E C 1
ATOM 4994 O O . HIS E 1 73 ? 69.342 15.691 7.155 1.00 25.76 54 HIS E O 1
ATOM 5001 N N . ALA E 1 74 ? 69.724 15.949 4.955 1.00 25.35 55 ALA E N 1
ATOM 5002 C CA . ALA E 1 74 ? 68.682 16.964 4.800 1.00 25.90 55 ALA E CA 1
ATOM 5003 C C . ALA E 1 74 ? 67.337 16.364 5.205 1.00 26.30 55 ALA E C 1
ATOM 5004 O O . ALA E 1 74 ? 66.514 17.008 5.861 1.00 27.27 55 ALA E O 1
ATOM 5006 N N . GLY E 1 75 ? 67.127 15.112 4.825 1.00 26.00 56 GLY E N 1
ATOM 5007 C CA . GLY E 1 75 ? 65.858 14.452 5.017 1.00 25.51 56 GLY E CA 1
ATOM 5008 C C . GLY E 1 75 ? 65.708 14.050 6.456 1.00 25.09 56 GLY E C 1
ATOM 5009 O O . GLY E 1 75 ? 64.642 14.228 7.027 1.00 25.83 56 GLY E O 1
ATOM 5010 N N . ILE E 1 76 ? 66.784 13.530 7.030 1.00 24.95 57 ILE E N 1
ATOM 5011 C CA . ILE E 1 76 ? 66.787 13.173 8.426 1.00 24.92 57 ILE E CA 1
ATOM 5012 C C . ILE E 1 76 ? 66.606 14.443 9.293 1.00 25.36 57 ILE E C 1
ATOM 5013 O O . ILE E 1 76 ? 65.887 14.420 10.310 1.00 25.24 57 ILE E O 1
ATOM 5018 N N . ARG E 1 77 ? 67.248 15.536 8.898 1.00 25.86 58 ARG E N 1
ATOM 5019 C CA . ARG E 1 77 ? 67.053 16.815 9.616 1.00 26.78 58 ARG E CA 1
ATOM 5020 C C . ARG E 1 77 ? 65.591 17.275 9.585 1.00 27.08 58 ARG E C 1
ATOM 5021 O O . ARG E 1 77 ? 65.050 17.680 10.605 1.00 27.51 58 ARG E O 1
ATOM 5029 N N . GLU E 1 78 ? 64.968 17.188 8.432 1.00 27.23 59 GLU E N 1
ATOM 5030 C CA . GLU E 1 78 ? 63.546 17.522 8.274 1.00 28.36 59 GLU E CA 1
ATOM 5031 C C . GLU E 1 78 ? 62.691 16.679 9.225 1.00 27.24 59 GLU E C 1
ATOM 5032 O O . GLU E 1 78 ? 61.822 17.205 9.935 1.00 27.10 59 GLU E O 1
ATOM 5035 N N . PHE E 1 79 ? 62.931 15.371 9.225 1.00 26.75 60 PHE E N 1
ATOM 5036 C CA . PHE E 1 79 ? 62.203 14.458 10.086 1.00 26.05 60 PHE E CA 1
ATOM 5037 C C . PHE E 1 79 ? 62.307 14.840 11.573 1.00 26.53 60 PHE E C 1
ATOM 5038 O O . PHE E 1 79 ? 61.294 14.893 12.268 1.00 25.49 60 PHE E O 1
ATOM 5046 N N . PHE E 1 80 ? 63.510 15.127 12.076 1.00 27.02 61 PHE E N 1
ATOM 5047 C CA . PHE E 1 80 ? 63.662 15.453 13.478 1.00 26.37 61 PHE E CA 1
ATOM 5048 C C . PHE E 1 80 ? 63.259 16.866 13.853 1.00 26.48 61 PHE E C 1
ATOM 5049 O O . PHE E 1 80 ? 62.866 17.101 14.987 1.00 27.55 61 PHE E O 1
ATOM 5057 N N . THR E 1 81 ? 63.306 17.784 12.900 1.00 27.26 62 THR E N 1
ATOM 5058 C CA . THR E 1 81 ? 62.766 19.114 13.109 1.00 27.25 62 THR E CA 1
ATOM 5059 C C . THR E 1 81 ? 61.280 19.010 13.486 1.00 27.33 62 THR E C 1
ATOM 5060 O O . THR E 1 81 ? 60.847 19.637 14.458 1.00 26.92 62 THR E O 1
ATOM 5064 N N . ASN E 1 82 ? 60.536 18.198 12.742 1.00 26.36 63 ASN E N 1
ATOM 5065 C CA . ASN E 1 82 ? 59.146 17.946 13.025 1.00 26.37 63 ASN E CA 1
ATOM 5066 C C . ASN E 1 82 ? 58.921 17.217 14.348 1.00 26.03 63 ASN E C 1
ATOM 5067 O O . ASN E 1 82 ? 58.095 17.655 15.155 1.00 25.12 63 ASN E O 1
ATOM 5072 N N . VAL E 1 83 ? 59.631 16.107 14.558 1.00 26.38 64 VAL E N 1
ATOM 5073 C CA . VAL E 1 83 ? 59.487 15.301 15.787 1.00 26.66 64 VAL E CA 1
ATOM 5074 C C . VAL E 1 83 ? 59.818 16.163 17.004 1.00 26.79 64 VAL E C 1
ATOM 5075 O O . VAL E 1 83 ? 59.059 16.183 17.990 1.00 27.36 64 VAL E O 1
ATOM 5079 N N . PHE E 1 84 ? 60.942 16.864 16.949 1.00 26.21 65 PHE E N 1
ATOM 5080 C CA . PHE E 1 84 ? 61.376 17.660 18.075 1.00 26.97 65 PHE E CA 1
ATOM 5081 C C . PHE E 1 84 ? 60.450 18.838 18.323 1.00 26.98 65 PHE E C 1
ATOM 5082 O O . PHE E 1 84 ? 60.320 19.288 19.466 1.00 29.73 65 PHE E O 1
ATOM 5090 N N . ALA E 1 85 ? 59.804 19.355 17.278 1.00 25.61 66 ALA E N 1
ATOM 5091 C CA . ALA E 1 85 ? 58.822 20.404 17.452 1.00 24.80 66 ALA E CA 1
ATOM 5092 C C . ALA E 1 85 ? 57.556 19.873 18.108 1.00 24.63 66 ALA E C 1
ATOM 5093 O O . ALA E 1 85 ? 56.886 20.622 18.831 1.00 25.96 66 ALA E O 1
ATOM 5095 N N . ASN E 1 86 ? 57.200 18.612 17.850 1.00 24.46 67 ASN E N 1
ATOM 5096 C CA . ASN E 1 86 ? 55.913 18.048 18.291 1.00 24.39 67 ASN E CA 1
ATOM 5097 C C . ASN E 1 86 ? 55.956 17.297 19.624 1.00 23.96 67 ASN E C 1
ATOM 5098 O O . ASN E 1 86 ? 54.913 17.161 20.277 1.00 24.09 67 ASN E O 1
ATOM 5111 N N . SER E 1 88 ? 57.261 16.236 23.630 1.00 22.63 69 SER E N 1
ATOM 5112 C CA . SER E 1 88 ? 57.742 16.731 24.911 1.00 22.09 69 SER E CA 1
ATOM 5113 C C . SER E 1 88 ? 58.859 15.859 25.461 1.00 22.34 69 SER E C 1
ATOM 5114 O O . SER E 1 88 ? 59.899 16.370 25.883 1.00 22.47 69 SER E O 1
ATOM 5117 N N . HIS E 1 89 ? 58.637 14.544 25.511 1.00 22.74 70 HIS E N 1
ATOM 5118 C CA . HIS E 1 89 ? 59.600 13.633 26.155 1.00 23.94 70 HIS E CA 1
ATOM 5119 C C . HIS E 1 89 ? 59.666 12.359 25.384 1.00 24.41 70 HIS E C 1
ATOM 5120 O O . HIS E 1 89 ? 58.649 11.940 24.786 1.00 24.14 70 HIS E O 1
ATOM 5127 N N . HIS E 1 90 ? 60.867 11.788 25.361 1.00 24.27 71 HIS E N 1
ATOM 5128 C CA . HIS E 1 90 ? 61.185 10.560 24.633 1.00 25.93 71 HIS E CA 1
ATOM 5129 C C . HIS E 1 90 ? 62.043 9.662 25.459 1.00 24.96 71 HIS E C 1
ATOM 5130 O O . HIS E 1 90 ? 62.943 10.162 26.135 1.00 25.73 71 HIS E O 1
ATOM 5137 N N . ALA E 1 91 ? 61.907 8.363 25.261 1.00 24.27 72 ALA E N 1
ATOM 5138 C CA . ALA E 1 91 ? 62.913 7.400 25.749 1.00 24.92 72 ALA E CA 1
ATOM 5139 C C . ALA E 1 91 ? 62.935 6.207 24.837 1.00 25.58 72 ALA E C 1
ATOM 5140 O O . ALA E 1 91 ? 61.868 5.604 24.568 1.00 25.92 72 ALA E O 1
ATOM 5142 N N . HIS E 1 92 ? 64.149 5.874 24.361 1.00 25.70 73 HIS E N 1
ATOM 5143 C CA . HIS E 1 92 ? 64.378 4.727 23.504 1.00 25.90 73 HIS E CA 1
ATOM 5144 C C . HIS E 1 92 ? 65.351 3.712 24.086 1.00 26.45 73 HIS E C 1
ATOM 5145 O O . HIS E 1 92 ? 66.579 3.840 23.989 1.00 26.71 73 HIS E O 1
ATOM 5152 N N . TYR E 1 93 ? 64.749 2.731 24.766 1.00 26.66 74 TYR E N 1
ATOM 5153 C CA . TYR E 1 93 ? 65.482 1.641 25.380 1.00 26.81 74 TYR E CA 1
ATOM 5154 C C . TYR E 1 93 ? 65.825 0.660 24.315 1.00 26.30 74 TYR E C 1
ATOM 5155 O O . TYR E 1 93 ? 64.963 0.226 23.543 1.00 26.27 74 TYR E O 1
ATOM 5164 N N . LEU E 1 94 ? 67.100 0.287 24.259 1.00 24.96 75 LEU E N 1
ATOM 5165 C CA . LEU E 1 94 ? 67.576 -0.631 23.230 1.00 25.66 75 LEU E CA 1
ATOM 5166 C C . LEU E 1 94 ? 68.197 -1.848 23.894 1.00 25.68 75 LEU E C 1
ATOM 5167 O O . LEU E 1 94 ? 68.980 -1.726 24.868 1.00 27.13 75 LEU E O 1
ATOM 5172 N N . THR E 1 95 ? 67.795 -3.023 23.436 1.00 25.40 76 THR E N 1
ATOM 5173 C CA . THR E 1 95 ? 68.156 -4.291 24.069 1.00 24.56 76 THR E CA 1
ATOM 5174 C C . THR E 1 95 ? 68.303 -5.379 22.996 1.00 24.47 76 THR E C 1
ATOM 5175 O O . THR E 1 95 ? 68.050 -5.167 21.843 1.00 23.78 76 THR E O 1
ATOM 5179 N N . ASN E 1 96 ? 68.716 -6.578 23.416 1.00 24.67 77 ASN E N 1
ATOM 5180 C CA . ASN E 1 96 ? 68.714 -7.741 22.533 1.00 23.72 77 ASN E CA 1
ATOM 5181 C C . ASN E 1 96 ? 69.517 -7.510 21.269 1.00 24.14 77 ASN E C 1
ATOM 5182 O O . ASN E 1 96 ? 69.122 -7.977 20.194 1.00 23.51 77 ASN E O 1
ATOM 5187 N N . PHE E 1 97 ? 70.654 -6.817 21.381 1.00 23.88 78 PHE E N 1
ATOM 5188 C CA . PHE E 1 97 ? 71.500 -6.577 20.199 1.00 23.67 78 PHE E CA 1
ATOM 5189 C C . PHE E 1 97 ? 72.016 -7.890 19.610 1.00 24.17 78 PHE E C 1
ATOM 5190 O O . PHE E 1 97 ? 72.453 -8.755 20.341 1.00 24.68 78 PHE E O 1
ATOM 5198 N N . ALA E 1 98 ? 71.947 -8.027 18.294 1.00 24.29 79 ALA E N 1
ATOM 5199 C CA . ALA E 1 98 ? 72.444 -9.179 17.584 1.00 25.51 79 ALA E CA 1
ATOM 5200 C C . ALA E 1 98 ? 73.107 -8.696 16.318 1.00 25.81 79 ALA E C 1
ATOM 5201 O O . ALA E 1 98 ? 72.497 -7.930 15.535 1.00 25.05 79 ALA E O 1
ATOM 5203 N N . VAL E 1 99 ? 74.335 -9.181 16.084 1.00 26.70 80 VAL E N 1
ATOM 5204 C CA . VAL E 1 99 ? 74.984 -9.000 14.784 1.00 26.38 80 VAL E CA 1
ATOM 5205 C C . VAL E 1 99 ? 74.322 -9.923 13.781 1.00 25.93 80 VAL E C 1
ATOM 5206 O O . VAL E 1 99 ? 74.253 -11.121 13.983 1.00 26.67 80 VAL E O 1
ATOM 5210 N N . THR E 1 100 ? 73.850 -9.351 12.680 1.00 26.23 81 THR E N 1
ATOM 5211 C CA . THR E 1 100 ? 73.152 -10.104 11.668 1.00 26.55 81 THR E CA 1
ATOM 5212 C C . THR E 1 100 ? 73.933 -10.175 10.366 1.00 26.89 81 THR E C 1
ATOM 5213 O O . THR E 1 100 ? 73.519 -10.885 9.443 1.00 28.13 81 THR E O 1
ATOM 5217 N N . GLY E 1 101 ? 75.063 -9.472 10.273 1.00 26.24 82 GLY E N 1
ATOM 5218 C CA . GLY E 1 101 ? 75.899 -9.509 9.083 1.00 25.77 82 GLY E CA 1
ATOM 5219 C C . GLY E 1 101 ? 77.213 -8.816 9.342 1.00 25.86 82 GLY E C 1
ATOM 5220 O O . GLY E 1 101 ? 77.272 -7.884 10.154 1.00 25.66 82 GLY E O 1
ATOM 5221 N N . TYR E 1 102 ? 78.274 -9.306 8.708 1.00 25.80 83 TYR E N 1
ATOM 5222 C CA . TYR E 1 102 ? 79.580 -8.688 8.796 1.00 26.02 83 TYR E CA 1
ATOM 5223 C C . TYR E 1 102 ? 80.378 -9.043 7.584 1.00 26.95 83 TYR E C 1
ATOM 5224 O O . TYR E 1 102 ? 80.568 -10.232 7.297 1.00 26.90 83 TYR E O 1
ATOM 5233 N N . GLU E 1 103 ? 80.848 -8.025 6.876 1.00 26.60 84 GLU E N 1
ATOM 5234 C CA . GLU E 1 103 ? 81.620 -8.229 5.674 1.00 27.58 84 GLU E CA 1
ATOM 5235 C C . GLU E 1 103 ? 82.909 -7.409 5.704 1.00 26.99 84 GLU E C 1
ATOM 5236 O O . GLU E 1 103 ? 83.495 -7.137 4.663 1.00 27.35 84 GLU E O 1
ATOM 5240 N N . GLY E 1 104 ? 83.374 -7.040 6.883 1.00 26.51 85 GLY E N 1
ATOM 5241 C CA . GLY E 1 104 ? 84.639 -6.327 7.023 1.00 26.09 85 GLY E CA 1
ATOM 5242 C C . GLY E 1 104 ? 84.467 -4.839 7.177 1.00 25.91 85 GLY E C 1
ATOM 5243 O O . GLY E 1 104 ? 84.602 -4.304 8.268 1.00 25.96 85 GLY E O 1
ATOM 5244 N N A ASP E 1 105 ? 84.185 -4.142 6.084 0.50 25.19 86 ASP E N 1
ATOM 5245 N N B ASP E 1 105 ? 84.151 -4.210 6.050 0.50 25.70 86 ASP E N 1
ATOM 5246 C CA A ASP E 1 105 ? 83.959 -2.695 6.147 0.50 24.90 86 ASP E CA 1
ATOM 5247 C CA B ASP E 1 105 ? 83.944 -2.769 5.928 0.50 25.86 86 ASP E CA 1
ATOM 5248 C C A ASP E 1 105 ? 82.470 -2.349 6.165 0.50 24.89 86 ASP E C 1
ATOM 5249 C C B ASP E 1 105 ? 82.491 -2.371 6.204 0.50 25.41 86 ASP E C 1
ATOM 5250 O O A ASP E 1 105 ? 82.109 -1.167 6.118 0.50 25.09 86 ASP E O 1
ATOM 5251 O O B ASP E 1 105 ? 82.180 -1.188 6.408 0.50 25.71 86 ASP E O 1
ATOM 5260 N N . THR E 1 106 ? 81.608 -3.365 6.228 1.00 24.85 87 THR E N 1
ATOM 5261 C CA . THR E 1 106 ? 80.172 -3.146 6.426 1.00 24.65 87 THR E CA 1
ATOM 5262 C C . THR E 1 106 ? 79.644 -4.219 7.357 1.00 25.26 87 THR E C 1
ATOM 5263 O O . THR E 1 106 ? 80.229 -5.274 7.474 1.00 25.59 87 THR E O 1
ATOM 5267 N N . ALA E 1 107 ? 78.534 -3.928 8.020 1.00 25.81 88 ALA E N 1
ATOM 5268 C CA . ALA E 1 107 ? 77.913 -4.853 8.936 1.00 25.26 88 ALA E CA 1
ATOM 5269 C C . ALA E 1 107 ? 76.459 -4.497 9.115 1.00 25.53 88 ALA E C 1
ATOM 5270 O O . ALA E 1 107 ? 75.993 -3.443 8.642 1.00 24.96 88 ALA E O 1
ATOM 5272 N N A SER E 1 108 ? 75.732 -5.354 9.813 0.50 24.67 89 SER E N 1
ATOM 5273 N N B SER E 1 108 ? 75.760 -5.386 9.812 0.50 26.04 89 SER E N 1
ATOM 5274 C CA A SER E 1 108 ? 74.352 -5.068 10.153 0.50 24.35 89 SER E CA 1
ATOM 5275 C CA B SER E 1 108 ? 74.364 -5.218 10.175 0.50 26.60 89 SER E CA 1
ATOM 5276 C C A SER E 1 108 ? 74.008 -5.628 11.511 0.50 24.05 89 SER E C 1
ATOM 5277 C C B SER E 1 108 ? 74.146 -5.567 11.632 0.50 27.50 89 SER E C 1
ATOM 5278 O O A SER E 1 108 ? 74.415 -6.719 11.848 0.50 24.36 89 SER E O 1
ATOM 5279 O O B SER E 1 108 ? 74.815 -6.419 12.179 0.50 27.76 89 SER E O 1
ATOM 5300 N N . ARG E 1 110 ? 70.753 -5.876 14.639 1.00 25.90 91 ARG E N 1
ATOM 5301 C CA . ARG E 1 110 ? 69.346 -5.805 15.018 1.00 25.24 91 ARG E CA 1
ATOM 5302 C C . ARG E 1 110 ? 69.329 -5.493 16.504 1.00 24.81 91 ARG E C 1
ATOM 5303 O O . ARG E 1 110 ? 70.226 -5.882 17.238 1.00 25.17 91 ARG E O 1
ATOM 5311 N N . ALA E 1 111 ? 68.320 -4.747 16.937 1.00 25.61 92 ALA E N 1
ATOM 5312 C CA . ALA E 1 111 ? 68.055 -4.565 18.364 1.00 25.37 92 ALA E CA 1
ATOM 5313 C C . ALA E 1 111 ? 66.559 -4.514 18.607 1.00 25.21 92 ALA E C 1
ATOM 5314 O O . ALA E 1 111 ? 65.788 -4.174 17.743 1.00 25.69 92 ALA E O 1
ATOM 5316 N N . TYR E 1 112 ? 66.148 -4.780 19.848 1.00 24.71 93 TYR E N 1
ATOM 5317 C CA . TYR E 1 112 ? 64.760 -4.505 20.220 1.00 24.18 93 TYR E CA 1
ATOM 5318 C C . TYR E 1 112 ? 64.708 -3.071 20.752 1.00 24.75 93 TYR E C 1
ATOM 5319 O O . TYR E 1 112 ? 65.674 -2.575 21.341 1.00 24.51 93 TYR E O 1
ATOM 5328 N N . VAL E 1 113 ? 63.566 -2.425 20.573 1.00 23.74 94 VAL E N 1
ATOM 5329 C CA . VAL E 1 113 ? 63.331 -1.119 21.177 1.00 24.61 94 VAL E CA 1
ATOM 5330 C C . VAL E 1 113 ? 62.046 -1.093 21.986 1.00 24.28 94 VAL E C 1
ATOM 5331 O O . VAL E 1 113 ? 61.031 -1.707 21.567 1.00 24.49 94 VAL E O 1
ATOM 5335 N N . ILE E 1 114 ? 62.100 -0.430 23.153 1.00 25.08 95 ILE E N 1
ATOM 5336 C CA . ILE E 1 114 ? 60.920 0.178 23.706 1.00 24.98 95 ILE E CA 1
ATOM 5337 C C . ILE E 1 114 ? 61.015 1.690 23.482 1.00 25.48 95 ILE E C 1
ATOM 5338 O O . ILE E 1 114 ? 61.851 2.362 24.087 1.00 25.21 95 ILE E O 1
ATOM 5343 N N . GLY E 1 115 ? 60.260 2.181 22.504 1.00 25.51 96 GLY E N 1
ATOM 5344 C CA . GLY E 1 115 ? 60.257 3.587 22.134 1.00 26.42 96 GLY E CA 1
ATOM 5345 C C . GLY E 1 115 ? 59.066 4.287 22.742 1.00 27.11 96 GLY E C 1
ATOM 5346 O O . GLY E 1 115 ? 57.934 4.072 22.310 1.00 27.10 96 GLY E O 1
ATOM 5356 N N . GLY E 1 117 ? 57.124 7.877 24.058 1.00 26.54 98 GLY E N 1
ATOM 5357 C CA . GLY E 1 117 ? 57.060 9.319 23.856 1.00 25.14 98 GLY E CA 1
ATOM 5358 C C . GLY E 1 117 ? 55.746 9.876 24.368 1.00 25.09 98 GLY E C 1
ATOM 5359 O O . GLY E 1 117 ? 54.792 9.138 24.578 1.00 24.78 98 GLY E O 1
ATOM 5360 N N . VAL E 1 118 ? 55.756 11.181 24.666 1.00 23.42 99 VAL E N 1
ATOM 5361 C CA . VAL E 1 118 ? 54.556 11.929 24.937 1.00 23.42 99 VAL E CA 1
ATOM 5362 C C . VAL E 1 118 ? 54.677 13.246 24.180 1.00 21.92 99 VAL E C 1
ATOM 5363 O O . VAL E 1 118 ? 55.715 13.940 24.233 1.00 21.52 99 VAL E O 1
ATOM 5367 N N . GLY E 1 119 ? 53.645 13.552 23.422 1.00 20.52 100 GLY E N 1
ATOM 5368 C CA . GLY E 1 119 ? 53.603 14.752 22.604 1.00 20.63 100 GLY E CA 1
ATOM 5369 C C . GLY E 1 119 ? 53.331 15.981 23.428 1.00 20.52 100 GLY E C 1
ATOM 5370 O O . GLY E 1 119 ? 52.814 15.906 24.543 1.00 22.19 100 GLY E O 1
ATOM 5371 N N . LYS E 1 120 ? 53.577 17.141 22.834 1.00 21.84 101 LYS E N 1
ATOM 5372 C CA . LYS E 1 120 ? 53.182 18.396 23.439 1.00 21.43 101 LYS E CA 1
ATOM 5373 C C . LYS E 1 120 ? 51.650 18.464 23.551 1.00 21.33 101 LYS E C 1
ATOM 5374 O O . LYS E 1 120 ? 51.122 19.169 24.369 1.00 20.93 101 LYS E O 1
ATOM 5380 N N . ASP E 1 121 ? 50.941 17.709 22.725 1.00 21.06 102 ASP E N 1
ATOM 5381 C CA . ASP E 1 121 ? 49.501 17.640 22.841 1.00 21.80 102 ASP E CA 1
ATOM 5382 C C . ASP E 1 121 ? 49.023 16.642 23.896 1.00 21.39 102 ASP E C 1
ATOM 5383 O O . ASP E 1 121 ? 47.822 16.424 24.038 1.00 20.62 102 ASP E O 1
ATOM 5388 N N . GLY E 1 122 ? 49.972 16.029 24.593 1.00 21.06 103 GLY E N 1
ATOM 5389 C CA . GLY E 1 122 ? 49.670 15.145 25.684 1.00 21.79 103 GLY E CA 1
ATOM 5390 C C . GLY E 1 122 ? 49.441 13.707 25.296 1.00 21.83 103 GLY E C 1
ATOM 5391 O O . GLY E 1 122 ? 49.189 12.887 26.169 1.00 21.79 103 GLY E O 1
ATOM 5392 N N A ARG E 1 123 ? 49.500 13.394 24.000 0.50 21.42 104 ARG E N 1
ATOM 5393 N N B ARG E 1 123 ? 49.526 13.389 24.006 0.50 21.48 104 ARG E N 1
ATOM 5394 C CA A ARG E 1 123 ? 49.255 12.024 23.530 0.50 21.95 104 ARG E CA 1
ATOM 5395 C CA B ARG E 1 123 ? 49.268 12.023 23.549 0.50 22.05 104 ARG E CA 1
ATOM 5396 C C A ARG E 1 123 ? 50.497 11.157 23.682 0.50 22.25 104 ARG E C 1
ATOM 5397 C C B ARG E 1 123 ? 50.499 11.146 23.668 0.50 22.30 104 ARG E C 1
ATOM 5398 O O A ARG E 1 123 ? 51.587 11.535 23.232 0.50 22.35 104 ARG E O 1
ATOM 5399 O O B ARG E 1 123 ? 51.580 11.504 23.184 0.50 22.44 104 ARG E O 1
ATOM 5414 N N . ALA E 1 124 ? 50.329 9.999 24.321 1.00 22.43 105 ALA E N 1
ATOM 5415 C CA . ALA E 1 124 ? 51.419 9.059 24.532 1.00 23.20 105 ALA E CA 1
ATOM 5416 C C . ALA E 1 124 ? 51.602 8.129 23.356 1.00 24.24 105 ALA E C 1
ATOM 5417 O O . ALA E 1 124 ? 50.684 7.870 22.605 1.00 24.41 105 ALA E O 1
ATOM 5419 N N . VAL E 1 125 ? 52.792 7.576 23.235 1.00 25.53 106 VAL E N 1
ATOM 5420 C CA . VAL E 1 125 ? 53.053 6.561 22.217 1.00 26.10 106 VAL E CA 1
ATOM 5421 C C . VAL E 1 125 ? 54.078 5.585 22.782 1.00 26.68 106 VAL E C 1
ATOM 5422 O O . VAL E 1 125 ? 55.028 6.007 23.395 1.00 26.02 106 VAL E O 1
ATOM 5426 N N . THR E 1 126 ? 53.863 4.279 22.585 1.00 26.90 107 THR E N 1
ATOM 5427 C CA . THR E 1 126 ? 54.909 3.276 22.826 1.00 27.01 107 THR E CA 1
ATOM 5428 C C . THR E 1 126 ? 55.013 2.293 21.652 1.00 26.66 107 THR E C 1
ATOM 5429 O O . THR E 1 126 ? 54.012 1.643 21.273 1.00 26.70 107 THR E O 1
ATOM 5433 N N . VAL E 1 127 ? 56.206 2.240 21.070 1.00 27.44 108 VAL E N 1
ATOM 5434 C CA . VAL E 1 127 ? 56.568 1.253 20.076 1.00 26.60 108 VAL E CA 1
ATOM 5435 C C . VAL E 1 127 ? 57.328 0.116 20.765 1.00 26.74 108 VAL E C 1
ATOM 5436 O O . VAL E 1 127 ? 58.345 0.346 21.419 1.00 25.41 108 VAL E O 1
ATOM 5440 N N . ASN E 1 128 ? 56.785 -1.089 20.672 1.00 26.43 109 ASN E N 1
ATOM 5441 C CA . ASN E 1 128 ? 57.530 -2.302 21.018 1.00 26.80 109 ASN E CA 1
ATOM 5442 C C . ASN E 1 128 ? 57.904 -2.936 19.714 1.00 26.79 109 ASN E C 1
ATOM 5443 O O . ASN E 1 128 ? 57.048 -3.494 19.070 1.00 27.31 109 ASN E O 1
ATOM 5448 N N . GLY E 1 129 ? 59.173 -2.806 19.304 1.00 25.72 110 GLY E N 1
ATOM 5449 C CA . GLY E 1 129 ? 59.565 -3.233 17.951 1.00 26.12 110 GLY E CA 1
ATOM 5450 C C . GLY E 1 129 ? 61.036 -3.478 17.863 1.00 24.99 110 GLY E C 1
ATOM 5451 O O . GLY E 1 129 ? 61.689 -3.753 18.886 1.00 22.86 110 GLY E O 1
ATOM 5452 N N . ARG E 1 130 ? 61.543 -3.401 16.640 1.00 25.49 111 ARG E N 1
ATOM 5453 C CA . ARG E 1 130 ? 62.922 -3.711 16.367 1.00 27.00 111 ARG E CA 1
ATOM 5454 C C . ARG E 1 130 ? 63.530 -2.669 15.433 1.00 27.22 111 ARG E C 1
ATOM 5455 O O . ARG E 1 130 ? 62.871 -2.158 14.531 1.00 26.18 111 ARG E O 1
ATOM 5463 N N . TYR E 1 131 ? 64.800 -2.359 15.708 1.00 27.68 112 TYR E N 1
ATOM 5464 C CA . TYR E 1 131 ? 65.636 -1.554 14.852 1.00 26.74 112 TYR E CA 1
ATOM 5465 C C . TYR E 1 131 ? 66.545 -2.468 14.034 1.00 25.32 112 TYR E C 1
ATOM 5466 O O . TYR E 1 131 ? 67.037 -3.462 14.515 1.00 23.59 112 TYR E O 1
ATOM 5475 N N . PHE E 1 132 ? 66.753 -2.140 12.776 1.00 26.29 113 PHE E N 1
ATOM 5476 C CA . PHE E 1 132 ? 67.720 -2.831 11.941 1.00 26.29 113 PHE E CA 1
ATOM 5477 C C . PHE E 1 132 ? 68.644 -1.744 11.376 1.00 26.62 113 PHE E C 1
ATOM 5478 O O . PHE E 1 132 ? 68.206 -0.953 10.541 1.00 27.87 113 PHE E O 1
ATOM 5486 N N . PHE E 1 133 ? 69.903 -1.725 11.822 1.00 26.20 114 PHE E N 1
ATOM 5487 C CA . PHE E 1 133 ? 70.946 -0.822 11.274 1.00 24.74 114 PHE E CA 1
ATOM 5488 C C . PHE E 1 133 ? 71.833 -1.537 10.316 1.00 24.00 114 PHE E C 1
ATOM 5489 O O . PHE E 1 133 ? 72.265 -2.678 10.568 1.00 21.71 114 PHE E O 1
ATOM 5497 N N . GLU E 1 134 ? 72.083 -0.928 9.141 1.00 23.24 115 GLU E N 1
ATOM 5498 C CA . GLU E 1 134 ? 73.256 -1.234 8.404 1.00 23.79 115 GLU E CA 1
ATOM 5499 C C . GLU E 1 134 ? 74.312 -0.164 8.619 1.00 24.66 115 GLU E C 1
ATOM 5500 O O . GLU E 1 134 ? 73.990 1.038 8.710 1.00 25.58 115 GLU E O 1
ATOM 5506 N N . VAL E 1 135 ? 75.577 -0.597 8.652 1.00 24.88 116 VAL E N 1
ATOM 5507 C CA . VAL E 1 135 ? 76.694 0.277 9.021 1.00 24.08 116 VAL E CA 1
ATOM 5508 C C . VAL E 1 135 ? 77.888 0.102 8.095 1.00 25.01 116 VAL E C 1
ATOM 5509 O O . VAL E 1 135 ? 78.061 -0.916 7.459 1.00 23.25 116 VAL E O 1
ATOM 5513 N N . ARG E 1 136 ? 78.686 1.149 8.027 1.00 25.66 117 ARG E N 1
ATOM 5514 C CA . ARG E 1 136 ? 79.841 1.224 7.173 1.00 27.08 117 ARG E CA 1
ATOM 5515 C C . ARG E 1 136 ? 80.968 1.758 8.048 1.00 27.41 117 ARG E C 1
ATOM 5516 O O . ARG E 1 136 ? 80.762 2.627 8.911 1.00 25.85 117 ARG E O 1
ATOM 5524 N N . ARG E 1 137 ? 82.151 1.205 7.834 1.00 27.67 118 ARG E N 1
ATOM 5525 C CA . ARG E 1 137 ? 83.334 1.610 8.546 1.00 28.51 118 ARG E CA 1
ATOM 5526 C C . ARG E 1 137 ? 83.827 2.879 7.863 1.00 29.19 118 ARG E C 1
ATOM 5527 O O . ARG E 1 137 ? 84.066 2.861 6.674 1.00 30.50 118 ARG E O 1
ATOM 5535 N N . THR E 1 138 ? 83.932 3.985 8.582 1.00 29.19 119 THR E N 1
ATOM 5536 C CA . THR E 1 138 ? 84.395 5.234 7.998 1.00 29.76 119 THR E CA 1
ATOM 5537 C C . THR E 1 138 ? 85.639 5.733 8.766 1.00 30.82 119 THR E C 1
ATOM 5538 O O . THR E 1 138 ? 85.992 5.197 9.835 1.00 30.89 119 THR E O 1
ATOM 5542 N N . GLU E 1 139 ? 86.285 6.764 8.221 1.00 32.18 120 GLU E N 1
ATOM 5543 C CA . GLU E 1 139 ? 87.462 7.360 8.843 1.00 32.59 120 GLU E CA 1
ATOM 5544 C C . GLU E 1 139 ? 87.088 7.952 10.200 1.00 33.06 120 GLU E C 1
ATOM 5545 O O . GLU E 1 139 ? 87.947 8.133 11.034 1.00 34.11 120 GLU E O 1
ATOM 5547 N N . LYS E 1 140 ? 85.819 8.250 10.435 1.00 33.24 121 LYS E N 1
ATOM 5548 C CA . LYS E 1 140 ? 85.368 8.699 11.759 1.00 33.21 121 LYS E CA 1
ATOM 5549 C C . LYS E 1 140 ? 84.647 7.589 12.576 1.00 33.30 121 LYS E C 1
ATOM 5550 O O . LYS E 1 140 ? 83.903 7.887 13.506 1.00 33.52 121 LYS E O 1
ATOM 5554 N N . GLY E 1 141 ? 84.854 6.327 12.214 1.00 32.68 122 GLY E N 1
ATOM 5555 C CA . GLY E 1 141 ? 84.225 5.208 12.925 1.00 31.75 122 GLY E CA 1
ATOM 5556 C C . GLY E 1 141 ? 83.028 4.627 12.182 1.00 30.16 122 GLY E C 1
ATOM 5557 O O . GLY E 1 141 ? 82.710 5.027 11.074 1.00 30.21 122 GLY E O 1
ATOM 5558 N N . TRP E 1 142 ? 82.351 3.684 12.824 1.00 28.78 123 TRP E N 1
ATOM 5559 C CA . TRP E 1 142 ? 81.158 3.094 12.238 1.00 27.27 123 TRP E CA 1
ATOM 5560 C C . TRP E 1 142 ? 80.042 4.129 12.189 1.00 27.29 123 TRP E C 1
ATOM 5561 O O . TRP E 1 142 ? 79.797 4.823 13.175 1.00 27.94 123 TRP E O 1
ATOM 5572 N N . LYS E 1 143 ? 79.379 4.192 11.039 1.00 26.39 124 LYS E N 1
ATOM 5573 C CA . LYS E 1 143 ? 78.226 5.053 10.825 1.00 26.17 124 LYS E CA 1
ATOM 5574 C C . LYS E 1 143 ? 77.129 4.294 10.081 1.00 25.38 124 LYS E C 1
ATOM 5575 O O . LYS E 1 143 ? 77.410 3.352 9.341 1.00 22.94 124 LYS E O 1
ATOM 5581 N N . ALA E 1 144 ? 75.881 4.736 10.302 1.00 24.64 125 ALA E N 1
ATOM 5582 C CA . ALA E 1 144 ? 74.686 4.055 9.804 1.00 24.20 125 ALA E CA 1
ATOM 5583 C C . ALA E 1 144 ? 74.414 4.474 8.367 1.00 24.58 125 ALA E C 1
ATOM 5584 O O . ALA E 1 144 ? 74.350 5.676 8.051 1.00 24.37 125 ALA E O 1
ATOM 5586 N N . THR E 1 145 ? 74.292 3.486 7.494 1.00 24.27 126 THR E N 1
ATOM 5587 C CA . THR E 1 145 ? 73.991 3.709 6.063 1.00 24.25 126 THR E CA 1
ATOM 5588 C C . THR E 1 145 ? 72.493 3.418 5.764 1.00 24.18 126 THR E C 1
ATOM 5589 O O . THR E 1 145 ? 71.951 3.838 4.752 1.00 23.27 126 THR E O 1
ATOM 5593 N N . ARG E 1 146 ? 71.845 2.674 6.642 1.00 24.48 127 ARG E N 1
ATOM 5594 C CA . ARG E 1 146 ? 70.440 2.331 6.493 1.00 25.03 127 ARG E CA 1
ATOM 5595 C C . ARG E 1 146 ? 69.857 1.956 7.836 1.00 26.24 127 ARG E C 1
ATOM 5596 O O . ARG E 1 146 ? 70.513 1.362 8.694 1.00 28.82 127 ARG E O 1
ATOM 5604 N N . TYR E 1 147 ? 68.606 2.353 8.026 1.00 26.88 128 TYR E N 1
ATOM 5605 C CA . TYR E 1 147 ? 67.921 2.191 9.290 1.00 27.67 128 TYR E CA 1
ATOM 5606 C C . TYR E 1 147 ? 66.472 1.903 8.934 1.00 27.17 128 TYR E C 1
ATOM 5607 O O . TYR E 1 147 ? 65.836 2.693 8.254 1.00 26.48 128 TYR E O 1
ATOM 5616 N N . THR E 1 148 ? 65.981 0.743 9.357 1.00 27.65 129 THR E N 1
ATOM 5617 C CA . THR E 1 148 ? 64.603 0.297 9.099 1.00 27.09 129 THR E CA 1
ATOM 5618 C C . THR E 1 148 ? 64.053 -0.239 10.435 1.00 27.42 129 THR E C 1
ATOM 5619 O O . THR E 1 148 ? 64.794 -0.441 11.381 1.00 25.44 129 THR E O 1
ATOM 5631 N N . ASP E 1 150 ? 60.499 -2.523 12.484 1.00 25.76 131 ASP E N 1
ATOM 5632 C CA . ASP E 1 150 ? 59.206 -3.182 12.428 1.00 25.08 131 ASP E CA 1
ATOM 5633 C C . ASP E 1 150 ? 58.661 -3.312 13.829 1.00 23.30 131 ASP E C 1
ATOM 5634 O O . ASP E 1 150 ? 59.335 -2.918 14.803 1.00 26.15 131 ASP E O 1
ATOM 5639 N N . PHE E 1 151 ? 57.445 -3.831 13.925 1.00 23.76 132 PHE E N 1
ATOM 5640 C CA . PHE E 1 151 ? 56.803 -4.082 15.217 1.00 24.20 132 PHE E CA 1
ATOM 5641 C C . PHE E 1 151 ? 56.910 -5.503 15.771 1.00 24.44 132 PHE E C 1
ATOM 5642 O O . PHE E 1 151 ? 56.788 -6.475 15.055 1.00 26.11 132 PHE E O 1
ATOM 5650 N N . LEU E 1 152 ? 57.024 -5.610 17.085 1.00 25.07 133 LEU E N 1
ATOM 5651 C CA . LEU E 1 152 ? 56.835 -6.864 17.789 1.00 25.04 133 LEU E CA 1
ATOM 5652 C C . LEU E 1 152 ? 55.403 -6.964 18.390 1.00 24.71 133 LEU E C 1
ATOM 5653 O O . LEU E 1 152 ? 54.894 -8.058 18.554 1.00 25.27 133 LEU E O 1
ATOM 5666 N N . PRO E 1 154 ? 51.389 -4.751 18.623 1.00 25.16 135 PRO E N 1
ATOM 5667 C CA . PRO E 1 154 ? 50.631 -3.645 18.016 1.00 24.17 135 PRO E CA 1
ATOM 5668 C C . PRO E 1 154 ? 50.971 -2.308 18.656 1.00 24.02 135 PRO E C 1
ATOM 5669 O O . PRO E 1 154 ? 51.142 -2.217 19.873 1.00 22.76 135 PRO E O 1
ATOM 5673 N N . LEU E 1 155 ? 51.100 -1.293 17.825 1.00 24.91 136 LEU E N 1
ATOM 5674 C CA . LEU E 1 155 ? 51.361 0.071 18.287 1.00 25.81 136 LEU E CA 1
ATOM 5675 C C . LEU E 1 155 ? 50.447 0.505 19.418 1.00 26.23 136 LEU E C 1
ATOM 5676 O O . LEU E 1 155 ? 49.223 0.314 19.353 1.00 26.14 136 LEU E O 1
ATOM 5681 N N A SER E 1 156 ? 51.049 1.070 20.467 0.50 26.75 137 SER E N 1
ATOM 5682 N N B SER E 1 156 ? 51.051 1.104 20.444 0.50 26.74 137 SER E N 1
ATOM 5683 C CA A SER E 1 156 ? 50.304 1.731 21.536 0.50 27.14 137 SER E CA 1
ATOM 5684 C CA B SER E 1 156 ? 50.318 1.749 21.525 0.50 27.11 137 SER E CA 1
ATOM 5685 C C A SER E 1 156 ? 50.362 3.233 21.295 0.50 27.39 137 SER E C 1
ATOM 5686 C C B SER E 1 156 ? 50.366 3.246 21.303 0.50 27.37 137 SER E C 1
ATOM 5687 O O A SER E 1 156 ? 51.428 3.814 21.200 0.50 27.26 137 SER E O 1
ATOM 5688 O O B SER E 1 156 ? 51.428 3.838 21.231 0.50 27.24 137 SER E O 1
ATOM 5693 N N . GLY E 1 157 ? 49.195 3.848 21.180 1.00 28.23 138 GLY E N 1
ATOM 5694 C CA . GLY E 1 157 ? 49.098 5.279 20.916 1.00 28.70 138 GLY E CA 1
ATOM 5695 C C . GLY E 1 157 ? 49.212 5.600 19.469 1.00 29.44 138 GLY E C 1
ATOM 5696 O O . GLY E 1 157 ? 48.824 4.853 18.591 1.00 28.90 138 GLY E O 1
ATOM 5697 N N . THR E 1 158 ? 49.808 6.737 19.200 1.00 30.90 139 THR E N 1
ATOM 5698 C CA . THR E 1 158 ? 49.741 7.286 17.890 1.00 32.09 139 THR E CA 1
ATOM 5699 C C . THR E 1 158 ? 51.153 7.673 17.433 1.00 32.72 139 THR E C 1
ATOM 5700 O O . THR E 1 158 ? 52.003 8.095 18.248 1.00 32.07 139 THR E O 1
ATOM 5704 N N . LEU E 1 159 ? 51.383 7.564 16.136 1.00 32.85 140 LEU E N 1
ATOM 5705 C CA . LEU E 1 159 ? 52.605 8.076 15.557 1.00 33.93 140 LEU E CA 1
ATOM 5706 C C . LEU E 1 159 ? 52.353 9.391 14.800 1.00 34.44 140 LEU E C 1
ATOM 5707 O O . LEU E 1 159 ? 53.237 9.877 14.103 1.00 34.74 140 LEU E O 1
ATOM 5712 N N . ASP E 1 160 ? 51.185 10.019 15.030 1.00 35.26 141 ASP E N 1
ATOM 5713 C CA . ASP E 1 160 ? 50.804 11.281 14.359 1.00 35.59 141 ASP E CA 1
ATOM 5714 C C . ASP E 1 160 ? 51.804 12.403 14.591 1.00 35.63 141 ASP E C 1
ATOM 5715 O O . ASP E 1 160 ? 51.956 13.252 13.733 1.00 35.43 141 ASP E O 1
ATOM 5720 N N . ASN E 1 161 ? 52.450 12.416 15.756 1.00 35.33 142 ASN E N 1
ATOM 5721 C CA . ASN E 1 161 ? 53.459 13.439 16.102 1.00 36.45 142 ASN E CA 1
ATOM 5722 C C . ASN E 1 161 ? 54.830 13.262 15.410 1.00 36.80 142 ASN E C 1
ATOM 5723 O O . ASN E 1 161 ? 55.656 14.171 15.447 1.00 35.81 142 ASN E O 1
ATOM 5728 N N . ALA E 1 162 ? 55.044 12.097 14.776 1.00 37.84 143 ALA E N 1
ATOM 5729 C CA . ALA E 1 162 ? 56.215 11.838 13.925 1.00 38.80 143 ALA E CA 1
ATOM 5730 C C . ALA E 1 162 ? 55.858 11.927 12.421 1.00 39.23 143 ALA E C 1
ATOM 5731 O O . ALA E 1 162 ? 56.731 11.788 11.560 1.00 39.89 143 ALA E O 1
ATOM 5733 N N . LYS E 1 163 ? 54.574 12.131 12.115 1.00 40.55 144 LYS E N 1
ATOM 5734 C CA . LYS E 1 163 ? 54.124 12.406 10.738 1.00 41.39 144 LYS E CA 1
ATOM 5735 C C . LYS E 1 163 ? 53.953 13.912 10.500 1.00 42.28 144 LYS E C 1
ATOM 5736 O O . LYS E 1 163 ? 53.987 14.789 11.399 1.00 42.58 144 LYS E O 1
ATOM 5743 N N . GLN F 1 21 ? 86.061 -15.235 36.067 1.00 37.75 2 GLN F N 1
ATOM 5744 C CA . GLN F 1 21 ? 86.969 -15.929 35.130 1.00 35.67 2 GLN F CA 1
ATOM 5745 C C . GLN F 1 21 ? 86.312 -16.295 33.774 1.00 34.48 2 GLN F C 1
ATOM 5746 O O . GLN F 1 21 ? 86.971 -16.883 32.929 1.00 34.49 2 GLN F O 1
ATOM 5750 N N . CYS F 1 22 ? 85.051 -15.933 33.542 1.00 32.94 3 CYS F N 1
ATOM 5751 C CA . CYS F 1 22 ? 84.436 -16.193 32.224 1.00 31.83 3 CYS F CA 1
ATOM 5752 C C . CYS F 1 22 ? 85.095 -15.334 31.139 1.00 30.20 3 CYS F C 1
ATOM 5753 O O . CYS F 1 22 ? 85.045 -14.120 31.215 1.00 29.90 3 CYS F O 1
ATOM 5756 N N . PRO F 1 23 ? 85.700 -15.947 30.107 1.00 29.16 4 PRO F N 1
ATOM 5757 C CA . PRO F 1 23 ? 86.235 -15.123 29.014 1.00 28.40 4 PRO F CA 1
ATOM 5758 C C . PRO F 1 23 ? 85.182 -14.245 28.327 1.00 26.91 4 PRO F C 1
ATOM 5759 O O . PRO F 1 23 ? 84.029 -14.623 28.226 1.00 26.76 4 PRO F O 1
ATOM 5763 N N . ILE F 1 24 ? 85.597 -13.095 27.831 1.00 25.76 5 ILE F N 1
ATOM 5764 C CA . ILE F 1 24 ? 84.663 -12.165 27.227 1.00 25.61 5 ILE F CA 1
ATOM 5765 C C . ILE F 1 24 ? 83.941 -12.813 26.063 1.00 25.20 5 ILE F C 1
ATOM 5766 O O . ILE F 1 24 ? 82.726 -12.643 25.906 1.00 24.96 5 ILE F O 1
ATOM 5771 N N . GLU F 1 25 ? 84.674 -13.591 25.266 1.00 26.24 6 GLU F N 1
ATOM 5772 C CA . GLU F 1 25 ? 84.060 -14.239 24.096 1.00 27.43 6 GLU F CA 1
ATOM 5773 C C . GLU F 1 25 ? 82.912 -15.151 24.519 1.00 26.71 6 GLU F C 1
ATOM 5774 O O . GLU F 1 25 ? 81.896 -15.214 23.857 1.00 26.25 6 GLU F O 1
ATOM 5780 N N . ASP F 1 26 ? 83.107 -15.879 25.615 1.00 26.13 7 ASP F N 1
ATOM 5781 C CA . ASP F 1 26 ? 82.081 -16.790 26.136 1.00 25.78 7 ASP F CA 1
ATOM 5782 C C . ASP F 1 26 ? 80.914 -16.070 26.784 1.00 26.05 7 ASP F C 1
ATOM 5783 O O . ASP F 1 26 ? 79.765 -16.498 26.641 1.00 26.23 7 ASP F O 1
ATOM 5788 N N . ARG F 1 27 ? 81.204 -15.005 27.522 1.00 27.28 8 ARG F N 1
ATOM 5789 C CA . ARG F 1 27 ? 80.156 -14.141 28.030 1.00 26.82 8 ARG F CA 1
ATOM 5790 C C . ARG F 1 27 ? 79.222 -13.705 26.916 1.00 26.89 8 ARG F C 1
ATOM 5791 O O . ARG F 1 27 ? 77.994 -13.855 27.043 1.00 26.63 8 ARG F O 1
ATOM 5799 N N . LEU F 1 28 ? 79.783 -13.167 25.830 1.00 26.75 9 LEU F N 1
ATOM 5800 C CA . LEU F 1 28 ? 78.958 -12.703 24.730 1.00 27.41 9 LEU F CA 1
ATOM 5801 C C . LEU F 1 28 ? 78.235 -13.838 24.000 1.00 25.85 9 LEU F C 1
ATOM 5802 O O . LEU F 1 28 ? 77.087 -13.662 23.612 1.00 25.65 9 LEU F O 1
ATOM 5807 N N . ALA F 1 29 ? 78.884 -14.993 23.862 1.00 24.82 10 ALA F N 1
ATOM 5808 C CA . ALA F 1 29 ? 78.281 -16.156 23.248 1.00 24.10 10 ALA F CA 1
ATOM 5809 C C . ALA F 1 29 ? 77.065 -16.627 24.013 1.00 24.52 10 ALA F C 1
ATOM 5810 O O . ALA F 1 29 ? 76.057 -16.976 23.419 1.00 25.86 10 ALA F O 1
ATOM 5812 N N . ILE F 1 30 ? 77.163 -16.655 25.331 1.00 24.10 11 ILE F N 1
ATOM 5813 C CA . ILE F 1 30 ? 76.061 -17.104 26.175 1.00 24.37 11 ILE F CA 1
ATOM 5814 C C . ILE F 1 30 ? 74.914 -16.075 26.133 1.00 24.29 11 ILE F C 1
ATOM 5815 O O . ILE F 1 30 ? 73.742 -16.425 25.984 1.00 23.38 11 ILE F O 1
ATOM 5820 N N A GLN F 1 31 ? 75.244 -14.793 26.220 0.50 23.80 12 GLN F N 1
ATOM 5821 N N B GLN F 1 31 ? 75.273 -14.811 26.245 0.50 24.40 12 GLN F N 1
ATOM 5822 C CA A GLN F 1 31 ? 74.212 -13.745 26.063 0.50 23.86 12 GLN F CA 1
ATOM 5823 C CA B GLN F 1 31 ? 74.313 -13.718 26.080 0.50 25.01 12 GLN F CA 1
ATOM 5824 C C A GLN F 1 31 ? 73.541 -13.886 24.729 0.50 24.27 12 GLN F C 1
ATOM 5825 C C B GLN F 1 31 ? 73.585 -13.845 24.755 0.50 24.86 12 GLN F C 1
ATOM 5826 O O A GLN F 1 31 ? 72.317 -13.787 24.634 0.50 24.54 12 GLN F O 1
ATOM 5827 O O B GLN F 1 31 ? 72.363 -13.713 24.703 0.50 25.11 12 GLN F O 1
ATOM 5838 N N . ASP F 1 32 ? 74.332 -14.117 23.687 1.00 24.76 13 ASP F N 1
ATOM 5839 C CA . ASP F 1 32 ? 73.774 -14.272 22.353 1.00 25.65 13 ASP F CA 1
ATOM 5840 C C . ASP F 1 32 ? 72.821 -15.472 22.207 1.00 25.25 13 ASP F C 1
ATOM 5841 O O . ASP F 1 32 ? 71.890 -15.447 21.432 1.00 25.82 13 ASP F O 1
ATOM 5846 N N . LEU F 1 33 ? 73.131 -16.558 22.904 1.00 25.39 14 LEU F N 1
ATOM 5847 C CA . LEU F 1 33 ? 72.250 -17.723 22.958 1.00 25.49 14 LEU F CA 1
ATOM 5848 C C . LEU F 1 33 ? 70.892 -17.342 23.536 1.00 24.68 14 LEU F C 1
ATOM 5849 O O . LEU F 1 33 ? 69.858 -17.738 23.004 1.00 25.57 14 LEU F O 1
ATOM 5862 N N . ILE F 1 35 ? 69.583 -14.351 23.710 1.00 25.59 16 ILE F N 1
ATOM 5863 C CA . ILE F 1 35 ? 68.985 -13.437 22.736 1.00 25.20 16 ILE F CA 1
ATOM 5864 C C . ILE F 1 35 ? 68.402 -14.166 21.549 1.00 25.11 16 ILE F C 1
ATOM 5865 O O . ILE F 1 35 ? 67.307 -13.811 21.067 1.00 23.73 16 ILE F O 1
ATOM 5870 N N . ALA F 1 36 ? 69.097 -15.222 21.124 1.00 24.86 17 ALA F N 1
ATOM 5871 C CA . ALA F 1 36 ? 68.628 -16.101 20.059 1.00 23.42 17 ALA F CA 1
ATOM 5872 C C . ALA F 1 36 ? 67.363 -16.847 20.502 1.00 24.14 17 ALA F C 1
ATOM 5873 O O . ALA F 1 36 ? 66.443 -16.993 19.699 1.00 25.28 17 ALA F O 1
ATOM 5875 N N . TYR F 1 37 ? 67.303 -17.299 21.751 1.00 24.32 18 TYR F N 1
ATOM 5876 C CA . TYR F 1 37 ? 66.085 -17.873 22.297 1.00 23.88 18 TYR F CA 1
ATOM 5877 C C . TYR F 1 37 ? 64.919 -16.873 22.230 1.00 24.13 18 TYR F C 1
ATOM 5878 O O . TYR F 1 37 ? 63.842 -17.218 21.756 1.00 24.21 18 TYR F O 1
ATOM 5887 N N . ALA F 1 38 ? 65.155 -15.637 22.679 1.00 24.15 19 ALA F N 1
ATOM 5888 C CA . ALA F 1 38 ? 64.118 -14.593 22.682 1.00 23.91 19 ALA F CA 1
ATOM 5889 C C . ALA F 1 38 ? 63.647 -14.421 21.248 1.00 24.32 19 ALA F C 1
ATOM 5890 O O . ALA F 1 38 ? 62.446 -14.342 21.004 1.00 23.99 19 ALA F O 1
ATOM 5892 N N . HIS F 1 39 ? 64.583 -14.367 20.302 1.00 24.25 20 HIS F N 1
ATOM 5893 C CA . HIS F 1 39 ? 64.207 -14.162 18.909 1.00 24.56 20 HIS F CA 1
ATOM 5894 C C . HIS F 1 39 ? 63.339 -15.307 18.361 1.00 25.14 20 HIS F C 1
ATOM 5895 O O . HIS F 1 39 ? 62.371 -15.073 17.635 1.00 25.10 20 HIS F O 1
ATOM 5902 N N . ALA F 1 40 ? 63.712 -16.542 18.679 1.00 25.70 21 ALA F N 1
ATOM 5903 C CA . ALA F 1 40 ? 62.959 -17.719 18.247 1.00 25.55 21 ALA F CA 1
ATOM 5904 C C . ALA F 1 40 ? 61.532 -17.689 18.804 1.00 24.92 21 ALA F C 1
ATOM 5905 O O . ALA F 1 40 ? 60.574 -17.907 18.094 1.00 24.92 21 ALA F O 1
ATOM 5907 N N . VAL F 1 41 ? 61.406 -17.398 20.089 1.00 25.19 22 VAL F N 1
ATOM 5908 C CA . VAL F 1 41 ? 60.106 -17.310 20.737 1.00 25.86 22 VAL F CA 1
ATOM 5909 C C . VAL F 1 41 ? 59.230 -16.195 20.131 1.00 25.70 22 VAL F C 1
ATOM 5910 O O . VAL F 1 41 ? 58.004 -16.333 20.011 1.00 26.05 22 VAL F O 1
ATOM 5914 N N . ASP F 1 42 ? 59.881 -15.098 19.745 1.00 25.94 23 ASP F N 1
ATOM 5915 C CA . ASP F 1 42 ? 59.218 -13.906 19.250 1.00 24.42 23 ASP F CA 1
ATOM 5916 C C . ASP F 1 42 ? 58.799 -14.039 17.800 1.00 25.08 23 ASP F C 1
ATOM 5917 O O . ASP F 1 42 ? 58.078 -13.193 17.305 1.00 24.84 23 ASP F O 1
ATOM 5922 N N . THR F 1 43 ? 59.221 -15.095 17.135 1.00 25.17 24 THR F N 1
ATOM 5923 C CA . THR F 1 43 ? 58.675 -15.430 15.821 1.00 25.72 24 THR F CA 1
ATOM 5924 C C . THR F 1 43 ? 57.218 -15.896 15.935 1.00 25.81 24 THR F C 1
ATOM 5925 O O . THR F 1 43 ? 56.455 -15.813 14.982 1.00 25.42 24 THR F O 1
ATOM 5929 N N . VAL F 1 44 ? 56.840 -16.381 17.100 1.00 26.25 25 VAL F N 1
ATOM 5930 C CA . VAL F 1 44 ? 55.553 -17.038 17.341 1.00 26.42 25 VAL F CA 1
ATOM 5931 C C . VAL F 1 44 ? 55.280 -18.178 16.357 1.00 27.34 25 VAL F C 1
ATOM 5932 O O . VAL F 1 44 ? 54.122 -18.491 16.104 1.00 27.50 25 VAL F O 1
ATOM 5936 N N . SER F 1 45 ? 56.332 -18.803 15.822 1.00 26.88 26 SER F N 1
ATOM 5937 C CA . SER F 1 45 ? 56.173 -19.875 14.875 1.00 27.63 26 SER F CA 1
ATOM 5938 C C . SER F 1 45 ? 57.349 -20.864 14.732 1.00 26.84 26 SER F C 1
ATOM 5939 O O . SER F 1 45 ? 57.124 -22.033 14.503 1.00 26.93 26 SER F O 1
ATOM 5942 N N . ASP F 1 46 ? 58.589 -20.412 14.852 1.00 26.75 27 ASP F N 1
ATOM 5943 C CA . ASP F 1 46 ? 59.740 -21.239 14.492 1.00 26.46 27 ASP F CA 1
ATOM 5944 C C . ASP F 1 46 ? 60.204 -22.142 15.643 1.00 26.67 27 ASP F C 1
ATOM 5945 O O . ASP F 1 46 ? 61.128 -21.831 16.401 1.00 26.55 27 ASP F O 1
ATOM 5950 N N . ILE F 1 47 ? 59.527 -23.264 15.768 1.00 26.84 28 ILE F N 1
ATOM 5951 C CA . ILE F 1 47 ? 59.782 -24.219 16.827 1.00 27.58 28 ILE F CA 1
ATOM 5952 C C . ILE F 1 47 ? 61.202 -24.808 16.732 1.00 26.73 28 ILE F C 1
ATOM 5953 O O . ILE F 1 47 ? 61.889 -24.935 17.739 1.00 25.59 28 ILE F O 1
ATOM 5958 N N . ASP F 1 48 ? 61.666 -25.094 15.524 1.00 26.02 29 ASP F N 1
ATOM 5959 C CA . ASP F 1 48 ? 63.013 -25.604 15.341 1.00 26.50 29 ASP F CA 1
ATOM 5960 C C . ASP F 1 48 ? 64.094 -24.633 15.819 1.00 26.27 29 ASP F C 1
ATOM 5961 O O . ASP F 1 48 ? 65.073 -25.069 16.418 1.00 25.90 29 ASP F O 1
ATOM 5966 N N . ALA F 1 49 ? 63.896 -23.336 15.595 1.00 24.89 30 ALA F N 1
ATOM 5967 C CA . ALA F 1 49 ? 64.798 -22.314 16.136 1.00 24.96 30 ALA F CA 1
ATOM 5968 C C . ALA F 1 49 ? 64.804 -22.315 17.674 1.00 24.95 30 ALA F C 1
ATOM 5969 O O . ALA F 1 49 ? 65.847 -22.136 18.301 1.00 26.57 30 ALA F O 1
ATOM 5971 N N . VAL F 1 50 ? 63.640 -22.462 18.289 1.00 24.02 31 VAL F N 1
ATOM 5972 C CA . VAL F 1 50 ? 63.586 -22.537 19.751 1.00 23.49 31 VAL F CA 1
ATOM 5973 C C . VAL F 1 50 ? 64.363 -23.764 20.237 1.00 23.92 31 VAL F C 1
ATOM 5974 O O . VAL F 1 50 ? 65.182 -23.659 21.148 1.00 25.17 31 VAL F O 1
ATOM 5978 N N . LEU F 1 51 ? 64.084 -24.920 19.633 1.00 23.44 32 LEU F N 1
ATOM 5979 C CA . LEU F 1 51 ? 64.682 -26.182 20.066 1.00 23.38 32 LEU F CA 1
ATOM 5980 C C . LEU F 1 51 ? 66.210 -26.176 19.926 1.00 24.54 32 LEU F C 1
ATOM 5981 O O . LEU F 1 51 ? 66.902 -26.787 20.717 1.00 23.99 32 LEU F O 1
ATOM 5986 N N . ASP F 1 52 ? 66.709 -25.476 18.915 1.00 25.44 33 ASP F N 1
ATOM 5987 C CA . ASP F 1 52 ? 68.140 -25.410 18.637 1.00 26.15 33 ASP F CA 1
ATOM 5988 C C . ASP F 1 52 ? 68.968 -24.768 19.762 1.00 26.16 33 ASP F C 1
ATOM 5989 O O . ASP F 1 52 ? 70.171 -24.998 19.837 1.00 27.41 33 ASP F O 1
ATOM 5994 N N . VAL F 1 53 ? 68.320 -24.003 20.635 1.00 25.18 34 VAL F N 1
ATOM 5995 C CA . VAL F 1 53 ? 68.937 -23.417 21.832 1.00 25.05 34 VAL F CA 1
ATOM 5996 C C . VAL F 1 53 ? 69.359 -24.435 22.886 1.00 24.65 34 VAL F C 1
ATOM 5997 O O . VAL F 1 53 ? 70.275 -24.176 23.634 1.00 25.11 34 VAL F O 1
ATOM 6001 N N . PHE F 1 54 ? 68.668 -25.571 22.914 1.00 24.68 35 PHE F N 1
ATOM 6002 C CA . PHE F 1 54 ? 68.688 -26.532 24.011 1.00 25.01 35 PHE F CA 1
ATOM 6003 C C . PHE F 1 54 ? 69.439 -27.821 23.686 1.00 24.54 35 PHE F C 1
ATOM 6004 O O . PHE F 1 54 ? 69.367 -28.373 22.584 1.00 25.07 35 PHE F O 1
ATOM 6012 N N . THR F 1 55 ? 70.116 -28.331 24.694 1.00 24.55 36 THR F N 1
ATOM 6013 C CA . THR F 1 55 ? 70.752 -29.628 24.594 1.00 23.76 36 THR F CA 1
ATOM 6014 C C . THR F 1 55 ? 69.624 -30.679 24.572 1.00 23.94 36 THR F C 1
ATOM 6015 O O . THR F 1 55 ? 68.477 -30.385 24.919 1.00 23.05 36 THR F O 1
ATOM 6019 N N . GLU F 1 56 ? 69.936 -31.899 24.155 1.00 24.19 37 GLU F N 1
ATOM 6020 C CA . GLU F 1 56 ? 68.928 -32.924 24.077 1.00 24.19 37 GLU F CA 1
ATOM 6021 C C . GLU F 1 56 ? 68.445 -33.410 25.433 1.00 24.44 37 GLU F C 1
ATOM 6022 O O . GLU F 1 56 ? 67.418 -34.042 25.515 1.00 25.23 37 GLU F O 1
ATOM 6028 N N . ASP F 1 57 ? 69.201 -33.114 26.481 1.00 25.34 38 ASP F N 1
ATOM 6029 C CA . ASP F 1 57 ? 68.846 -33.467 27.858 1.00 25.30 38 ASP F CA 1
ATOM 6030 C C . ASP F 1 57 ? 68.381 -32.265 28.672 1.00 24.12 38 ASP F C 1
ATOM 6031 O O . ASP F 1 57 ? 68.349 -32.326 29.901 1.00 24.28 38 ASP F O 1
ATOM 6036 N N . ALA F 1 58 ? 68.003 -31.200 27.994 1.00 23.58 39 ALA F N 1
ATOM 6037 C CA . ALA F 1 58 ? 67.710 -29.911 28.660 1.00 23.80 39 ALA F CA 1
ATOM 6038 C C . ALA F 1 58 ? 66.447 -30.057 29.509 1.00 24.22 39 ALA F C 1
ATOM 6039 O O . ALA F 1 58 ? 65.538 -30.813 29.145 1.00 24.57 39 ALA F O 1
ATOM 6041 N N . VAL F 1 59 ? 66.451 -29.395 30.671 1.00 23.96 40 VAL F N 1
ATOM 6042 C CA . VAL F 1 59 ? 65.291 -29.298 31.548 1.00 24.19 40 VAL F CA 1
ATOM 6043 C C . VAL F 1 59 ? 64.701 -27.885 31.364 1.00 24.64 40 VAL F C 1
ATOM 6044 O O . VAL F 1 59 ? 65.392 -26.884 31.505 1.00 24.08 40 VAL F O 1
ATOM 6048 N N . PHE F 1 60 ? 63.431 -27.829 30.964 1.00 25.27 41 PHE F N 1
ATOM 6049 C CA . PHE F 1 60 ? 62.727 -26.582 30.697 1.00 25.56 41 PHE F CA 1
ATOM 6050 C C . PHE F 1 60 ? 61.683 -26.469 31.812 1.00 26.55 41 PHE F C 1
ATOM 6051 O O . PHE F 1 60 ? 60.623 -27.107 31.763 1.00 26.03 41 PHE F O 1
ATOM 6059 N N . ASP F 1 61 ? 62.026 -25.732 32.856 1.00 27.62 42 ASP F N 1
ATOM 6060 C CA . ASP F 1 61 ? 61.268 -25.780 34.085 1.00 30.41 42 ASP F CA 1
ATOM 6061 C C . ASP F 1 61 ? 60.753 -24.424 34.432 1.00 31.66 42 ASP F C 1
ATOM 6062 O O . ASP F 1 61 ? 61.434 -23.648 35.091 1.00 32.19 42 ASP F O 1
ATOM 6067 N N . LEU F 1 62 ? 59.539 -24.131 34.017 1.00 33.74 43 LEU F N 1
ATOM 6068 C CA . LEU F 1 62 ? 59.000 -22.788 34.309 1.00 35.10 43 LEU F CA 1
ATOM 6069 C C . LEU F 1 62 ? 58.019 -22.825 35.497 1.00 35.57 43 LEU F C 1
ATOM 6070 O O . LEU F 1 62 ? 57.219 -21.887 35.686 1.00 35.89 43 LEU F O 1
ATOM 6075 N N . SER F 1 63 ? 58.160 -23.848 36.344 1.00 35.28 44 SER F N 1
ATOM 6076 C CA . SER F 1 63 ? 57.385 -23.936 37.588 1.00 35.93 44 SER F CA 1
ATOM 6077 C C . SER F 1 63 ? 57.504 -22.676 38.464 1.00 35.71 44 SER F C 1
ATOM 6078 O O . SER F 1 63 ? 56.549 -22.311 39.144 1.00 34.85 44 SER F O 1
ATOM 6081 N N . GLY F 1 64 ? 58.660 -22.006 38.416 1.00 35.87 45 GLY F N 1
ATOM 6082 C CA . GLY F 1 64 ? 58.874 -20.700 39.114 1.00 36.58 45 GLY F CA 1
ATOM 6083 C C . GLY F 1 64 ? 57.933 -19.560 38.709 1.00 36.63 45 GLY F C 1
ATOM 6084 O O . GLY F 1 64 ? 57.678 -18.629 39.489 1.00 36.52 45 GLY F O 1
ATOM 6085 N N . ILE F 1 65 ? 57.394 -19.689 37.497 1.00 36.95 46 ILE F N 1
ATOM 6086 C CA . ILE F 1 65 ? 56.462 -18.742 36.840 1.00 36.98 46 ILE F CA 1
ATOM 6087 C C . ILE F 1 65 ? 55.035 -19.433 36.827 1.00 37.32 46 ILE F C 1
ATOM 6088 O O . ILE F 1 65 ? 54.059 -18.922 36.238 1.00 37.07 46 ILE F O 1
ATOM 6093 N N . GLY F 1 66 ? 54.931 -20.588 37.500 1.00 37.05 47 GLY F N 1
ATOM 6094 C CA . GLY F 1 66 ? 53.684 -21.322 37.646 1.00 37.28 47 GLY F CA 1
ATOM 6095 C C . GLY F 1 66 ? 53.303 -22.242 36.494 1.00 37.65 47 GLY F C 1
ATOM 6096 O O . GLY F 1 66 ? 52.180 -22.725 36.432 1.00 36.85 47 GLY F O 1
ATOM 6097 N N . LEU F 1 67 ? 54.234 -22.497 35.577 1.00 38.04 48 LEU F N 1
ATOM 6098 C CA . LEU F 1 67 ? 53.983 -23.422 34.438 1.00 38.27 48 LEU F CA 1
ATOM 6099 C C . LEU F 1 67 ? 54.575 -24.843 34.709 1.00 38.17 48 LEU F C 1
ATOM 6100 O O . LEU F 1 67 ? 55.567 -24.959 35.432 1.00 37.75 48 LEU F O 1
ATOM 6105 N N . THR F 1 68 ? 53.970 -25.898 34.144 1.00 37.93 49 THR F N 1
ATOM 6106 C CA . THR F 1 68 ? 54.496 -27.294 34.268 1.00 38.02 49 THR F CA 1
ATOM 6107 C C . THR F 1 68 ? 55.910 -27.528 33.643 1.00 37.85 49 THR F C 1
ATOM 6108 O O . THR F 1 68 ? 56.152 -27.070 32.500 1.00 36.54 49 THR F O 1
ATOM 6112 N N . PRO F 1 69 ? 56.819 -28.285 34.350 1.00 37.44 50 PRO F N 1
ATOM 6113 C CA . PRO F 1 69 ? 58.171 -28.585 33.811 1.00 36.95 50 PRO F CA 1
ATOM 6114 C C . PRO F 1 69 ? 58.148 -29.550 32.629 1.00 36.07 50 PRO F C 1
ATOM 6115 O O . PRO F 1 69 ? 57.178 -30.308 32.481 1.00 34.31 50 PRO F O 1
ATOM 6119 N N . GLN F 1 70 ? 59.192 -29.472 31.786 1.00 34.26 51 GLN F N 1
ATOM 6120 C CA . GLN F 1 70 ? 59.366 -30.331 30.630 1.00 33.64 51 GLN F CA 1
ATOM 6121 C C . GLN F 1 70 ? 60.817 -30.740 30.512 1.00 33.33 51 GLN F C 1
ATOM 6122 O O . GLN F 1 70 ? 61.717 -30.015 30.939 1.00 33.42 51 GLN F O 1
ATOM 6128 N N . VAL F 1 71 ? 61.048 -31.874 29.882 1.00 32.11 52 VAL F N 1
ATOM 6129 C CA . VAL F 1 71 ? 62.386 -32.368 29.675 1.00 32.47 52 VAL F CA 1
ATOM 6130 C C . VAL F 1 71 ? 62.559 -32.675 28.187 1.00 31.88 52 VAL F C 1
ATOM 6131 O O . VAL F 1 71 ? 61.631 -33.168 27.511 1.00 31.99 52 VAL F O 1
ATOM 6135 N N . GLY F 1 72 ? 63.728 -32.321 27.663 1.00 30.01 53 GLY F N 1
ATOM 6136 C CA . GLY F 1 72 ? 64.095 -32.724 26.320 1.00 28.63 53 GLY F CA 1
ATOM 6137 C C . GLY F 1 72 ? 63.406 -31.925 25.243 1.00 27.25 53 GLY F C 1
ATOM 6138 O O . GLY F 1 72 ? 62.567 -31.077 25.512 1.00 27.17 53 GLY F O 1
ATOM 6139 N N . HIS F 1 73 ? 63.808 -32.170 24.003 1.00 26.02 54 HIS F N 1
ATOM 6140 C CA . HIS F 1 73 ? 63.228 -31.505 22.865 1.00 25.39 54 HIS F CA 1
ATOM 6141 C C . HIS F 1 73 ? 61.761 -31.868 22.726 1.00 25.04 54 HIS F C 1
ATOM 6142 O O . HIS F 1 73 ? 60.965 -31.000 22.372 1.00 24.73 54 HIS F O 1
ATOM 6149 N N . ALA F 1 74 ? 61.392 -33.120 22.993 1.00 24.06 55 ALA F N 1
ATOM 6150 C CA . ALA F 1 74 ? 59.991 -33.543 22.817 1.00 24.36 55 ALA F CA 1
ATOM 6151 C C . ALA F 1 74 ? 59.065 -32.676 23.706 1.00 24.56 55 ALA F C 1
ATOM 6152 O O . ALA F 1 74 ? 58.043 -32.183 23.240 1.00 25.38 55 ALA F O 1
ATOM 6154 N N . GLY F 1 75 ? 59.460 -32.487 24.964 1.00 24.50 56 GLY F N 1
ATOM 6155 C CA . GLY F 1 75 ? 58.687 -31.699 25.918 1.00 25.05 56 GLY F CA 1
ATOM 6156 C C . GLY F 1 75 ? 58.638 -30.234 25.557 1.00 24.70 56 GLY F C 1
ATOM 6157 O O . GLY F 1 75 ? 57.587 -29.585 25.630 1.00 25.13 56 GLY F O 1
ATOM 6158 N N . ILE F 1 76 ? 59.785 -29.707 25.177 1.00 24.59 57 ILE F N 1
ATOM 6159 C CA . ILE F 1 76 ? 59.896 -28.282 24.834 1.00 24.92 57 ILE F CA 1
ATOM 6160 C C . ILE F 1 76 ? 59.054 -28.024 23.565 1.00 24.67 57 ILE F C 1
ATOM 6161 O O . ILE F 1 76 ? 58.386 -27.005 23.457 1.00 24.82 57 ILE F O 1
ATOM 6166 N N . ARG F 1 77 ? 59.086 -28.949 22.614 1.00 25.14 58 ARG F N 1
ATOM 6167 C CA . ARG F 1 77 ? 58.259 -28.826 21.409 1.00 26.09 58 ARG F CA 1
ATOM 6168 C C . ARG F 1 77 ? 56.752 -28.852 21.736 1.00 25.88 58 ARG F C 1
ATOM 6169 O O . ARG F 1 77 ? 55.988 -28.099 21.146 1.00 25.85 58 ARG F O 1
ATOM 6177 N N . GLU F 1 78 ? 56.326 -29.708 22.665 1.00 26.23 59 GLU F N 1
ATOM 6178 C CA . GLU F 1 78 ? 54.922 -29.738 23.089 1.00 26.77 59 GLU F CA 1
ATOM 6179 C C . GLU F 1 78 ? 54.518 -28.374 23.671 1.00 27.04 59 GLU F C 1
ATOM 6180 O O . GLU F 1 78 ? 53.478 -27.827 23.286 1.00 27.05 59 GLU F O 1
ATOM 6182 N N . PHE F 1 79 ? 55.332 -27.845 24.583 1.00 27.10 60 PHE F N 1
ATOM 6183 C CA . PHE F 1 79 ? 55.112 -26.530 25.176 1.00 26.96 60 PHE F CA 1
ATOM 6184 C C . PHE F 1 79 ? 54.912 -25.450 24.123 1.00 27.04 60 PHE F C 1
ATOM 6185 O O . PHE F 1 79 ? 53.928 -24.740 24.166 1.00 26.58 60 PHE F O 1
ATOM 6193 N N . PHE F 1 80 ? 55.842 -25.321 23.188 1.00 26.64 61 PHE F N 1
ATOM 6194 C CA . PHE F 1 80 ? 55.768 -24.250 22.191 1.00 26.49 61 PHE F CA 1
ATOM 6195 C C . PHE F 1 80 ? 54.764 -24.473 21.080 1.00 27.17 61 PHE F C 1
ATOM 6196 O O . PHE F 1 80 ? 54.261 -23.506 20.479 1.00 26.94 61 PHE F O 1
ATOM 6204 N N . THR F 1 81 ? 54.425 -25.729 20.821 1.00 27.36 62 THR F N 1
ATOM 6205 C CA . THR F 1 81 ? 53.332 -25.994 19.884 1.00 27.41 62 THR F CA 1
ATOM 6206 C C . THR F 1 81 ? 52.031 -25.361 20.425 1.00 26.81 62 THR F C 1
ATOM 6207 O O . THR F 1 81 ? 51.265 -24.730 19.686 1.00 27.34 62 THR F O 1
ATOM 6211 N N . ASN F 1 82 ? 51.808 -25.488 21.723 1.00 26.12 63 ASN F N 1
ATOM 6212 C CA . ASN F 1 82 ? 50.615 -24.951 22.351 1.00 25.94 63 ASN F CA 1
ATOM 6213 C C . ASN F 1 82 ? 50.689 -23.421 22.465 1.00 25.58 63 ASN F C 1
ATOM 6214 O O . ASN F 1 82 ? 49.720 -22.721 22.144 1.00 25.67 63 ASN F O 1
ATOM 6219 N N . VAL F 1 83 ? 51.827 -22.899 22.913 1.00 24.91 64 VAL F N 1
ATOM 6220 C CA . VAL F 1 83 ? 52.005 -21.461 23.012 1.00 25.29 64 VAL F CA 1
ATOM 6221 C C . VAL F 1 83 ? 51.812 -20.799 21.651 1.00 25.23 64 VAL F C 1
ATOM 6222 O O . VAL F 1 83 ? 51.088 -19.823 21.531 1.00 25.30 64 VAL F O 1
ATOM 6226 N N . PHE F 1 84 ? 52.458 -21.319 20.617 1.00 25.13 65 PHE F N 1
ATOM 6227 C CA . PHE F 1 84 ? 52.370 -20.688 19.319 1.00 26.01 65 PHE F CA 1
ATOM 6228 C C . PHE F 1 84 ? 50.958 -20.795 18.742 1.00 26.33 65 PHE F C 1
ATOM 6229 O O . PHE F 1 84 ? 50.537 -19.908 18.014 1.00 28.18 65 PHE F O 1
ATOM 6237 N N . ALA F 1 85 ? 50.235 -21.876 19.045 1.00 25.51 66 ALA F N 1
ATOM 6238 C CA . ALA F 1 85 ? 48.847 -22.010 18.635 1.00 24.87 66 ALA F CA 1
ATOM 6239 C C . ALA F 1 85 ? 47.964 -20.942 19.259 1.00 24.26 66 ALA F C 1
ATOM 6240 O O . ALA F 1 85 ? 47.025 -20.511 18.642 1.00 24.66 66 ALA F O 1
ATOM 6242 N N . ASN F 1 86 ? 48.275 -20.501 20.469 1.00 24.37 67 ASN F N 1
ATOM 6243 C CA . ASN F 1 86 ? 47.385 -19.650 21.255 1.00 24.90 67 ASN F CA 1
ATOM 6244 C C . ASN F 1 86 ? 47.707 -18.141 21.200 1.00 24.11 67 ASN F C 1
ATOM 6245 O O . ASN F 1 86 ? 46.857 -17.320 21.497 1.00 24.18 67 ASN F O 1
ATOM 6258 N N A SER F 1 88 ? 49.246 -14.466 19.526 0.50 23.77 69 SER F N 1
ATOM 6259 N N B SER F 1 88 ? 49.296 -14.464 19.551 0.50 24.25 69 SER F N 1
ATOM 6260 C CA A SER F 1 88 ? 49.317 -13.657 18.297 0.50 23.91 69 SER F CA 1
ATOM 6261 C CA B SER F 1 88 ? 49.264 -13.643 18.342 0.50 24.87 69 SER F CA 1
ATOM 6262 C C A SER F 1 88 ? 50.667 -12.935 18.197 0.50 24.14 69 SER F C 1
ATOM 6263 C C B SER F 1 88 ? 50.570 -12.833 18.175 0.50 24.64 69 SER F C 1
ATOM 6264 O O A SER F 1 88 ? 51.326 -12.997 17.175 0.50 24.24 69 SER F O 1
ATOM 6265 O O B SER F 1 88 ? 51.091 -12.718 17.075 0.50 24.68 69 SER F O 1
ATOM 6270 N N . HIS F 1 89 ? 51.069 -12.261 19.266 1.00 24.44 70 HIS F N 1
ATOM 6271 C CA . HIS F 1 89 ? 52.291 -11.452 19.260 1.00 24.65 70 HIS F CA 1
ATOM 6272 C C . HIS F 1 89 ? 53.052 -11.692 20.554 1.00 25.34 70 HIS F C 1
ATOM 6273 O O . HIS F 1 89 ? 52.441 -11.927 21.579 1.00 25.85 70 HIS F O 1
ATOM 6280 N N . HIS F 1 90 ? 54.384 -11.638 20.458 1.00 25.47 71 HIS F N 1
ATOM 6281 C CA . HIS F 1 90 ? 55.351 -11.829 21.530 1.00 26.83 71 HIS F CA 1
ATOM 6282 C C . HIS F 1 90 ? 56.482 -10.804 21.442 1.00 26.25 71 HIS F C 1
ATOM 6283 O O . HIS F 1 90 ? 56.897 -10.467 20.339 1.00 27.47 71 HIS F O 1
ATOM 6290 N N . ALA F 1 91 ? 56.965 -10.361 22.593 1.00 25.65 72 ALA F N 1
ATOM 6291 C CA . ALA F 1 91 ? 58.219 -9.608 22.730 1.00 25.64 72 ALA F CA 1
ATOM 6292 C C . ALA F 1 91 ? 58.884 -9.978 24.032 1.00 24.90 72 ALA F C 1
ATOM 6293 O O . ALA F 1 91 ? 58.300 -9.768 25.102 1.00 25.42 72 ALA F O 1
ATOM 6295 N N . HIS F 1 92 ? 60.111 -10.498 23.949 1.00 24.99 73 HIS F N 1
ATOM 6296 C CA . HIS F 1 92 ? 60.900 -10.851 25.126 1.00 24.11 73 HIS F CA 1
ATOM 6297 C C . HIS F 1 92 ? 62.191 -10.044 25.177 1.00 24.01 73 HIS F C 1
ATOM 6298 O O . HIS F 1 92 ? 63.191 -10.426 24.611 1.00 25.87 73 HIS F O 1
ATOM 6305 N N . TYR F 1 93 ? 62.132 -8.930 25.886 1.00 24.28 74 TYR F N 1
ATOM 6306 C CA . TYR F 1 93 ? 63.303 -8.111 26.186 1.00 24.75 74 TYR F CA 1
ATOM 6307 C C . TYR F 1 93 ? 64.130 -8.719 27.297 1.00 25.07 74 TYR F C 1
ATOM 6308 O O . TYR F 1 93 ? 63.615 -9.019 28.380 1.00 25.77 74 TYR F O 1
ATOM 6317 N N . LEU F 1 94 ? 65.423 -8.882 27.016 1.00 25.43 75 LEU F N 1
ATOM 6318 C CA . LEU F 1 94 ? 66.385 -9.401 27.947 1.00 24.51 75 LEU F CA 1
ATOM 6319 C C . LEU F 1 94 ? 67.445 -8.380 28.287 1.00 24.13 75 LEU F C 1
ATOM 6320 O O . LEU F 1 94 ? 68.046 -7.793 27.405 1.00 26.00 75 LEU F O 1
ATOM 6325 N N . THR F 1 95 ? 67.634 -8.156 29.595 1.00 23.59 76 THR F N 1
ATOM 6326 C CA . THR F 1 95 ? 68.576 -7.165 30.143 1.00 23.71 76 THR F CA 1
ATOM 6327 C C . THR F 1 95 ? 69.276 -7.656 31.383 1.00 23.33 76 THR F C 1
ATOM 6328 O O . THR F 1 95 ? 68.990 -8.753 31.846 1.00 25.40 76 THR F O 1
ATOM 6332 N N . ASN F 1 96 ? 70.184 -6.846 31.917 1.00 22.80 77 ASN F N 1
ATOM 6333 C CA . ASN F 1 96 ? 70.816 -7.096 33.210 1.00 23.05 77 ASN F CA 1
ATOM 6334 C C . ASN F 1 96 ? 71.514 -8.454 33.225 1.00 23.28 77 ASN F C 1
ATOM 6335 O O . ASN F 1 96 ? 71.438 -9.189 34.208 1.00 24.00 77 ASN F O 1
ATOM 6340 N N . PHE F 1 97 ? 72.156 -8.826 32.118 1.00 24.27 78 PHE F N 1
ATOM 6341 C CA . PHE F 1 97 ? 72.905 -10.096 32.033 1.00 24.58 78 PHE F CA 1
ATOM 6342 C C . PHE F 1 97 ? 73.996 -10.115 33.095 1.00 25.39 78 PHE F C 1
ATOM 6343 O O . PHE F 1 97 ? 74.714 -9.141 33.256 1.00 25.13 78 PHE F O 1
ATOM 6351 N N . ALA F 1 98 ? 74.058 -11.206 33.856 1.00 25.63 79 ALA F N 1
ATOM 6352 C CA . ALA F 1 98 ? 75.083 -11.435 34.845 1.00 25.63 79 ALA F CA 1
ATOM 6353 C C . ALA F 1 98 ? 75.542 -12.902 34.763 1.00 25.72 79 ALA F C 1
ATOM 6354 O O . ALA F 1 98 ? 74.721 -13.832 34.756 1.00 24.71 79 ALA F O 1
ATOM 6356 N N . VAL F 1 99 ? 76.854 -13.119 34.685 1.00 25.81 80 VAL F N 1
ATOM 6357 C CA . VAL F 1 99 ? 77.416 -14.477 34.676 1.00 26.15 80 VAL F CA 1
ATOM 6358 C C . VAL F 1 99 ? 77.437 -14.806 36.161 1.00 25.84 80 VAL F C 1
ATOM 6359 O O . VAL F 1 99 ? 78.143 -14.165 36.917 1.00 27.45 80 VAL F O 1
ATOM 6363 N N . THR F 1 100 ? 76.659 -15.770 36.610 1.00 25.49 81 THR F N 1
ATOM 6364 C CA . THR F 1 100 ? 76.643 -16.112 38.032 1.00 26.06 81 THR F CA 1
ATOM 6365 C C . THR F 1 100 ? 77.555 -17.319 38.368 1.00 26.72 81 THR F C 1
ATOM 6366 O O . THR F 1 100 ? 77.815 -17.599 39.510 1.00 27.70 81 THR F O 1
ATOM 6370 N N . GLY F 1 101 ? 78.038 -18.019 37.361 1.00 26.02 82 GLY F N 1
ATOM 6371 C CA . GLY F 1 101 ? 78.948 -19.132 37.528 1.00 25.94 82 GLY F CA 1
ATOM 6372 C C . GLY F 1 101 ? 79.627 -19.462 36.211 1.00 25.48 82 GLY F C 1
ATOM 6373 O O . GLY F 1 101 ? 79.064 -19.256 35.148 1.00 23.79 82 GLY F O 1
ATOM 6374 N N . TYR F 1 102 ? 80.872 -19.926 36.298 1.00 26.02 83 TYR F N 1
ATOM 6375 C CA . TYR F 1 102 ? 81.626 -20.309 35.136 1.00 25.93 83 TYR F CA 1
ATOM 6376 C C . TYR F 1 102 ? 82.590 -21.389 35.552 1.00 25.87 83 TYR F C 1
ATOM 6377 O O . TYR F 1 102 ? 83.334 -21.221 36.512 1.00 24.13 83 TYR F O 1
ATOM 6386 N N . GLU F 1 103 ? 82.524 -22.507 34.854 1.00 26.35 84 GLU F N 1
ATOM 6387 C CA . GLU F 1 103 ? 83.361 -23.654 35.154 1.00 26.35 84 GLU F CA 1
ATOM 6388 C C . GLU F 1 103 ? 84.184 -24.103 33.970 1.00 26.76 84 GLU F C 1
ATOM 6389 O O . GLU F 1 103 ? 84.789 -25.160 34.021 1.00 28.40 84 GLU F O 1
ATOM 6395 N N . GLY F 1 104 ? 84.207 -23.347 32.892 1.00 25.85 85 GLY F N 1
ATOM 6396 C CA . GLY F 1 104 ? 84.995 -23.774 31.758 1.00 25.11 85 GLY F CA 1
ATOM 6397 C C . GLY F 1 104 ? 84.113 -24.282 30.654 1.00 26.16 85 GLY F C 1
ATOM 6398 O O . GLY F 1 104 ? 83.945 -23.608 29.649 1.00 25.91 85 GLY F O 1
ATOM 6399 N N . ASP F 1 105 ? 83.560 -25.483 30.809 1.00 25.40 86 ASP F N 1
ATOM 6400 C CA . ASP F 1 105 ? 82.654 -26.027 29.778 1.00 25.91 86 ASP F CA 1
ATOM 6401 C C . ASP F 1 105 ? 81.176 -26.027 30.220 1.00 24.92 86 ASP F C 1
ATOM 6402 O O . ASP F 1 105 ? 80.295 -26.430 29.469 1.00 25.38 86 ASP F O 1
ATOM 6407 N N . THR F 1 106 ? 80.917 -25.554 31.433 1.00 23.95 87 THR F N 1
ATOM 6408 C CA . THR F 1 106 ? 79.574 -25.209 31.860 1.00 23.86 87 THR F CA 1
ATOM 6409 C C . THR F 1 106 ? 79.621 -23.791 32.470 1.00 23.78 87 THR F C 1
ATOM 6410 O O . THR F 1 106 ? 80.683 -23.310 32.892 1.00 24.13 87 THR F O 1
ATOM 6414 N N . ALA F 1 107 ? 78.459 -23.144 32.499 1.00 23.95 88 ALA F N 1
ATOM 6415 C CA . ALA F 1 107 ? 78.325 -21.793 33.046 1.00 23.38 88 ALA F CA 1
ATOM 6416 C C . ALA F 1 107 ? 76.850 -21.538 33.439 1.00 24.52 88 ALA F C 1
ATOM 6417 O O . ALA F 1 107 ? 75.932 -22.325 33.097 1.00 24.60 88 ALA F O 1
ATOM 6419 N N . SER F 1 108 ? 76.623 -20.458 34.179 1.00 24.43 89 SER F N 1
ATOM 6420 C CA . SER F 1 108 ? 75.303 -20.016 34.595 1.00 25.16 89 SER F CA 1
ATOM 6421 C C . SER F 1 108 ? 75.162 -18.512 34.316 1.00 25.46 89 SER F C 1
ATOM 6422 O O . SER F 1 108 ? 76.083 -17.719 34.621 1.00 25.48 89 SER F O 1
ATOM 6441 N N . ARG F 1 110 ? 72.214 -15.242 34.515 1.00 25.60 91 ARG F N 1
ATOM 6442 C CA . ARG F 1 110 ? 70.929 -14.670 34.873 1.00 24.80 91 ARG F CA 1
ATOM 6443 C C . ARG F 1 110 ? 70.677 -13.490 33.945 1.00 24.09 91 ARG F C 1
ATOM 6444 O O . ARG F 1 110 ? 71.610 -12.751 33.608 1.00 24.97 91 ARG F O 1
ATOM 6452 N N . ALA F 1 111 ? 69.400 -13.272 33.583 1.00 24.15 92 ALA F N 1
ATOM 6453 C CA . ALA F 1 111 ? 68.936 -12.061 32.876 1.00 23.54 92 ALA F CA 1
ATOM 6454 C C . ALA F 1 111 ? 67.572 -11.631 33.472 1.00 22.97 92 ALA F C 1
ATOM 6455 O O . ALA F 1 111 ? 66.814 -12.460 33.990 1.00 23.25 92 ALA F O 1
ATOM 6457 N N . TYR F 1 112 ? 67.264 -10.346 33.373 1.00 23.34 93 TYR F N 1
ATOM 6458 C CA . TYR F 1 112 ? 65.905 -9.868 33.564 1.00 22.51 93 TYR F CA 1
ATOM 6459 C C . TYR F 1 112 ? 65.131 -9.987 32.283 1.00 23.73 93 TYR F C 1
ATOM 6460 O O . TYR F 1 112 ? 65.706 -9.823 31.232 1.00 22.21 93 TYR F O 1
ATOM 6469 N N . VAL F 1 113 ? 63.831 -10.245 32.371 1.00 23.83 94 VAL F N 1
ATOM 6470 C CA . VAL F 1 113 ? 62.978 -10.252 31.200 1.00 23.27 94 VAL F CA 1
ATOM 6471 C C . VAL F 1 113 ? 61.816 -9.280 31.366 1.00 22.46 94 VAL F C 1
ATOM 6472 O O . VAL F 1 113 ? 61.253 -9.154 32.446 1.00 22.96 94 VAL F O 1
ATOM 6476 N N . ILE F 1 114 ? 61.463 -8.619 30.266 1.00 22.83 95 ILE F N 1
ATOM 6477 C CA . ILE F 1 114 ? 60.130 -8.086 30.081 1.00 23.52 95 ILE F CA 1
ATOM 6478 C C . ILE F 1 114 ? 59.492 -8.956 29.029 1.00 24.55 95 ILE F C 1
ATOM 6479 O O . ILE F 1 114 ? 59.865 -8.865 27.883 1.00 23.66 95 ILE F O 1
ATOM 6484 N N . GLY F 1 115 ? 58.632 -9.880 29.452 1.00 25.25 96 GLY F N 1
ATOM 6485 C CA . GLY F 1 115 ? 58.026 -10.854 28.545 1.00 25.73 96 GLY F CA 1
ATOM 6486 C C . GLY F 1 115 ? 56.597 -10.436 28.221 1.00 26.37 96 GLY F C 1
ATOM 6487 O O . GLY F 1 115 ? 55.731 -10.493 29.074 1.00 27.84 96 GLY F O 1
ATOM 6497 N N . GLY F 1 117 ? 53.103 -10.485 25.676 1.00 25.70 98 GLY F N 1
ATOM 6498 C CA . GLY F 1 117 ? 52.334 -11.301 24.790 1.00 25.16 98 GLY F CA 1
ATOM 6499 C C . GLY F 1 117 ? 50.906 -10.813 24.681 1.00 24.16 98 GLY F C 1
ATOM 6500 O O . GLY F 1 117 ? 50.402 -10.134 25.553 1.00 24.08 98 GLY F O 1
ATOM 6501 N N . VAL F 1 118 ? 50.291 -11.086 23.550 1.00 24.37 99 VAL F N 1
ATOM 6502 C CA . VAL F 1 118 ? 48.852 -10.930 23.415 1.00 23.44 99 VAL F CA 1
ATOM 6503 C C . VAL F 1 118 ? 48.341 -12.184 22.711 1.00 22.57 99 VAL F C 1
ATOM 6504 O O . VAL F 1 118 ? 48.905 -12.647 21.705 1.00 23.23 99 VAL F O 1
ATOM 6508 N N . GLY F 1 119 ? 47.300 -12.777 23.288 1.00 22.02 100 GLY F N 1
ATOM 6509 C CA . GLY F 1 119 ? 46.715 -14.007 22.745 1.00 21.45 100 GLY F CA 1
ATOM 6510 C C . GLY F 1 119 ? 45.871 -13.769 21.516 1.00 21.65 100 GLY F C 1
ATOM 6511 O O . GLY F 1 119 ? 45.427 -12.656 21.236 1.00 20.80 100 GLY F O 1
ATOM 6512 N N . LYS F 1 120 ? 45.618 -14.833 20.786 1.00 21.81 101 LYS F N 1
ATOM 6513 C CA . LYS F 1 120 ? 44.622 -14.790 19.754 1.00 22.30 101 LYS F CA 1
ATOM 6514 C C . LYS F 1 120 ? 43.237 -14.439 20.347 1.00 21.99 101 LYS F C 1
ATOM 6515 O O . LYS F 1 120 ? 42.376 -13.932 19.644 1.00 21.49 101 LYS F O 1
ATOM 6521 N N . ASP F 1 121 ? 43.047 -14.660 21.651 1.00 22.01 102 ASP F N 1
ATOM 6522 C CA . ASP F 1 121 ? 41.791 -14.294 22.318 1.00 21.96 102 ASP F CA 1
ATOM 6523 C C . ASP F 1 121 ? 41.768 -12.819 22.790 1.00 21.71 102 ASP F C 1
ATOM 6524 O O . ASP F 1 121 ? 40.800 -12.381 23.440 1.00 21.81 102 ASP F O 1
ATOM 6529 N N . GLY F 1 122 ? 42.844 -12.092 22.483 1.00 21.10 103 GLY F N 1
ATOM 6530 C CA . GLY F 1 122 ? 42.953 -10.670 22.713 1.00 21.96 103 GLY F CA 1
ATOM 6531 C C . GLY F 1 122 ? 43.503 -10.332 24.082 1.00 20.96 103 GLY F C 1
ATOM 6532 O O . GLY F 1 122 ? 43.681 -9.169 24.416 1.00 22.93 103 GLY F O 1
ATOM 6533 N N . ARG F 1 123 ? 43.741 -11.335 24.912 1.00 20.88 104 ARG F N 1
ATOM 6534 C CA . ARG F 1 123 ? 44.226 -11.087 26.271 1.00 21.52 104 ARG F CA 1
ATOM 6535 C C . ARG F 1 123 ? 45.741 -10.901 26.333 1.00 22.16 104 ARG F C 1
ATOM 6536 O O . ARG F 1 123 ? 46.524 -11.692 25.776 1.00 22.45 104 ARG F O 1
ATOM 6544 N N . ALA F 1 124 ? 46.152 -9.835 27.007 1.00 21.99 105 ALA F N 1
ATOM 6545 C CA . ALA F 1 124 ? 47.558 -9.469 27.142 1.00 23.08 105 ALA F CA 1
ATOM 6546 C C . ALA F 1 124 ? 48.174 -10.087 28.383 1.00 23.68 105 ALA F C 1
ATOM 6547 O O . ALA F 1 124 ? 47.503 -10.342 29.369 1.00 23.55 105 ALA F O 1
ATOM 6549 N N . VAL F 1 125 ? 49.469 -10.323 28.298 1.00 24.56 106 VAL F N 1
ATOM 6550 C CA . VAL F 1 125 ? 50.238 -10.784 29.427 1.00 24.50 106 VAL F CA 1
ATOM 6551 C C . VAL F 1 125 ? 51.582 -10.056 29.438 1.00 24.69 106 VAL F C 1
ATOM 6552 O O . VAL F 1 125 ? 52.180 -9.847 28.399 1.00 23.59 106 VAL F O 1
ATOM 6556 N N . THR F 1 126 ? 52.027 -9.672 30.637 1.00 24.86 107 THR F N 1
ATOM 6557 C CA . THR F 1 126 ? 53.370 -9.132 30.833 1.00 25.85 107 THR F CA 1
ATOM 6558 C C . THR F 1 126 ? 53.999 -9.737 32.058 1.00 24.89 107 THR F C 1
ATOM 6559 O O . THR F 1 126 ? 53.456 -9.657 33.168 1.00 23.93 107 THR F O 1
ATOM 6563 N N . VAL F 1 127 ? 55.144 -10.358 31.831 1.00 24.55 108 VAL F N 1
ATOM 6564 C CA . VAL F 1 127 ? 55.931 -10.930 32.886 1.00 25.17 108 VAL F CA 1
ATOM 6565 C C . VAL F 1 127 ? 57.126 -9.984 33.132 1.00 24.57 108 VAL F C 1
ATOM 6566 O O . VAL F 1 127 ? 57.902 -9.742 32.227 1.00 25.73 108 VAL F O 1
ATOM 6570 N N . ASN F 1 128 ? 57.274 -9.497 34.363 1.00 24.34 109 ASN F N 1
ATOM 6571 C CA . ASN F 1 128 ? 58.473 -8.824 34.802 1.00 24.85 109 ASN F CA 1
ATOM 6572 C C . ASN F 1 128 ? 59.237 -9.748 35.760 1.00 23.98 109 ASN F C 1
ATOM 6573 O O . ASN F 1 128 ? 58.838 -9.981 36.911 1.00 24.80 109 ASN F O 1
ATOM 6578 N N . GLY F 1 129 ? 60.287 -10.337 35.231 1.00 24.09 110 GLY F N 1
ATOM 6579 C CA . GLY F 1 129 ? 60.951 -11.438 35.893 1.00 23.46 110 GLY F CA 1
ATOM 6580 C C . GLY F 1 129 ? 62.393 -11.621 35.490 1.00 23.48 110 GLY F C 1
ATOM 6581 O O . GLY F 1 129 ? 63.045 -10.712 34.940 1.00 22.46 110 GLY F O 1
ATOM 6582 N N . ARG F 1 130 ? 62.886 -12.796 35.844 1.00 22.59 111 ARG F N 1
ATOM 6583 C CA . ARG F 1 130 ? 64.265 -13.240 35.642 1.00 23.80 111 ARG F CA 1
ATOM 6584 C C . ARG F 1 130 ? 64.275 -14.602 34.922 1.00 25.54 111 ARG F C 1
ATOM 6585 O O . ARG F 1 130 ? 63.427 -15.489 35.180 1.00 25.35 111 ARG F O 1
ATOM 6593 N N . TYR F 1 131 ? 65.183 -14.704 33.952 1.00 25.85 112 TYR F N 1
ATOM 6594 C CA . TYR F 1 131 ? 65.595 -15.975 33.348 1.00 27.53 112 TYR F CA 1
ATOM 6595 C C . TYR F 1 131 ? 66.896 -16.448 33.977 1.00 27.18 112 TYR F C 1
ATOM 6596 O O . TYR F 1 131 ? 67.847 -15.680 34.201 1.00 26.83 112 TYR F O 1
ATOM 6605 N N . PHE F 1 132 ? 66.952 -17.742 34.233 1.00 25.99 113 PHE F N 1
ATOM 6606 C CA . PHE F 1 132 ? 68.172 -18.371 34.728 1.00 25.82 113 PHE F CA 1
ATOM 6607 C C . PHE F 1 132 ? 68.485 -19.478 33.749 1.00 25.79 113 PHE F C 1
ATOM 6608 O O . PHE F 1 132 ? 67.739 -20.461 33.650 1.00 26.49 113 PHE F O 1
ATOM 6616 N N . PHE F 1 133 ? 69.584 -19.318 33.002 1.00 26.08 114 PHE F N 1
ATOM 6617 C CA . PHE F 1 133 ? 70.076 -20.340 32.084 1.00 24.87 114 PHE F CA 1
ATOM 6618 C C . PHE F 1 133 ? 71.285 -21.015 32.674 1.00 24.42 114 PHE F C 1
ATOM 6619 O O . PHE F 1 133 ? 72.232 -20.355 33.079 1.00 24.23 114 PHE F O 1
ATOM 6627 N N . GLU F 1 134 ? 71.280 -22.333 32.646 1.00 23.84 115 GLU F N 1
ATOM 6628 C CA . GLU F 1 134 ? 72.490 -23.136 32.714 1.00 23.82 115 GLU F CA 1
ATOM 6629 C C . GLU F 1 134 ? 72.887 -23.547 31.300 1.00 24.18 115 GLU F C 1
ATOM 6630 O O . GLU F 1 134 ? 72.036 -23.915 30.470 1.00 24.10 115 GLU F O 1
ATOM 6636 N N . VAL F 1 135 ? 74.180 -23.479 31.007 1.00 24.51 116 VAL F N 1
ATOM 6637 C CA . VAL F 1 135 ? 74.666 -23.690 29.654 1.00 24.29 116 VAL F CA 1
ATOM 6638 C C . VAL F 1 135 ? 75.859 -24.615 29.653 1.00 24.80 116 VAL F C 1
ATOM 6639 O O . VAL F 1 135 ? 76.547 -24.764 30.664 1.00 23.11 116 VAL F O 1
ATOM 6643 N N . ARG F 1 136 ? 76.080 -25.244 28.511 1.00 24.69 117 ARG F N 1
ATOM 6644 C CA . ARG F 1 136 ? 77.165 -26.189 28.324 1.00 26.23 117 ARG F CA 1
ATOM 6645 C C . ARG F 1 136 ? 77.821 -25.909 26.987 1.00 26.16 117 ARG F C 1
ATOM 6646 O O . ARG F 1 136 ? 77.160 -25.629 26.010 1.00 26.10 117 ARG F O 1
ATOM 6654 N N . ARG F 1 137 ? 79.139 -26.022 26.953 1.00 26.55 118 ARG F N 1
ATOM 6655 C CA . ARG F 1 137 ? 79.916 -25.892 25.729 1.00 27.45 118 ARG F CA 1
ATOM 6656 C C . ARG F 1 137 ? 79.772 -27.222 24.951 1.00 28.14 118 ARG F C 1
ATOM 6657 O O . ARG F 1 137 ? 80.184 -28.270 25.441 1.00 30.33 118 ARG F O 1
ATOM 6665 N N . THR F 1 138 ? 79.171 -27.198 23.774 1.00 27.81 119 THR F N 1
ATOM 6666 C CA . THR F 1 138 ? 78.959 -28.418 22.993 1.00 27.29 119 THR F CA 1
ATOM 6667 C C . THR F 1 138 ? 79.716 -28.296 21.662 1.00 28.53 119 THR F C 1
ATOM 6668 O O . THR F 1 138 ? 80.328 -27.277 21.393 1.00 27.83 119 THR F O 1
ATOM 6672 N N . GLU F 1 139 ? 79.631 -29.312 20.813 1.00 28.83 120 GLU F N 1
ATOM 6673 C CA . GLU F 1 139 ? 80.193 -29.242 19.476 1.00 29.80 120 GLU F CA 1
ATOM 6674 C C . GLU F 1 139 ? 79.598 -28.155 18.634 1.00 30.29 120 GLU F C 1
ATOM 6675 O O . GLU F 1 139 ? 80.204 -27.728 17.666 1.00 30.11 120 GLU F O 1
ATOM 6681 N N . LYS F 1 140 ? 78.414 -27.695 18.995 1.00 30.03 121 LYS F N 1
ATOM 6682 C CA . LYS F 1 140 ? 77.723 -26.718 18.206 1.00 31.08 121 LYS F CA 1
ATOM 6683 C C . LYS F 1 140 ? 77.701 -25.384 18.929 1.00 30.02 121 LYS F C 1
ATOM 6684 O O . LYS F 1 140 ? 76.892 -24.555 18.618 1.00 31.16 121 LYS F O 1
ATOM 6690 N N . GLY F 1 141 ? 78.570 -25.204 19.920 1.00 28.96 122 GLY F N 1
ATOM 6691 C CA . GLY F 1 141 ? 78.598 -23.963 20.688 1.00 28.47 122 GLY F CA 1
ATOM 6692 C C . GLY F 1 141 ? 77.925 -24.112 22.036 1.00 27.01 122 GLY F C 1
ATOM 6693 O O . GLY F 1 141 ? 77.543 -25.212 22.448 1.00 27.52 122 GLY F O 1
ATOM 6694 N N . TRP F 1 142 ? 77.802 -22.993 22.719 1.00 26.22 123 TRP F N 1
ATOM 6695 C CA . TRP F 1 142 ? 77.119 -22.958 24.001 1.00 25.77 123 TRP F CA 1
ATOM 6696 C C . TRP F 1 142 ? 75.647 -23.293 23.788 1.00 25.74 123 TRP F C 1
ATOM 6697 O O . TRP F 1 142 ? 75.015 -22.741 22.888 1.00 25.46 123 TRP F O 1
ATOM 6708 N N . LYS F 1 143 ? 75.096 -24.169 24.635 1.00 25.91 124 LYS F N 1
ATOM 6709 C CA . LYS F 1 143 ? 73.676 -24.532 24.558 1.00 25.05 124 LYS F CA 1
ATOM 6710 C C . LYS F 1 143 ? 73.097 -24.607 25.937 1.00 24.47 124 LYS F C 1
ATOM 6711 O O . LYS F 1 143 ? 73.841 -24.813 26.905 1.00 23.58 124 LYS F O 1
ATOM 6717 N N . ALA F 1 144 ? 71.769 -24.410 26.043 1.00 25.07 125 ALA F N 1
ATOM 6718 C CA . ALA F 1 144 ? 71.105 -24.393 27.351 1.00 24.45 125 ALA F CA 1
ATOM 6719 C C . ALA F 1 144 ? 70.808 -25.802 27.779 1.00 24.24 125 ALA F C 1
ATOM 6720 O O . ALA F 1 144 ? 70.196 -26.536 27.041 1.00 23.47 125 ALA F O 1
ATOM 6722 N N . THR F 1 145 ? 71.194 -26.127 29.015 1.00 23.32 126 THR F N 1
ATOM 6723 C CA . THR F 1 145 ? 70.923 -27.391 29.654 1.00 24.06 126 THR F CA 1
ATOM 6724 C C . THR F 1 145 ? 69.795 -27.279 30.659 1.00 25.02 126 THR F C 1
ATOM 6725 O O . THR F 1 145 ? 69.153 -28.272 30.963 1.00 24.41 126 THR F O 1
ATOM 6729 N N . ARG F 1 146 ? 69.545 -26.069 31.162 1.00 25.32 127 ARG F N 1
ATOM 6730 C CA . ARG F 1 146 ? 68.438 -25.836 32.093 1.00 26.52 127 ARG F CA 1
ATOM 6731 C C . ARG F 1 146 ? 67.960 -24.405 31.949 1.00 27.19 127 ARG F C 1
ATOM 6732 O O . ARG F 1 146 ? 68.755 -23.486 31.748 1.00 26.55 127 ARG F O 1
ATOM 6737 N N . TYR F 1 147 ? 66.634 -24.235 32.024 1.00 26.53 128 TYR F N 1
ATOM 6738 C CA . TYR F 1 147 ? 65.999 -22.966 32.009 1.00 27.63 128 TYR F CA 1
ATOM 6739 C C . TYR F 1 147 ? 64.945 -22.922 33.092 1.00 26.39 128 TYR F C 1
ATOM 6740 O O . TYR F 1 147 ? 64.125 -23.783 33.173 1.00 24.69 128 TYR F O 1
ATOM 6749 N N . THR F 1 148 ? 65.043 -21.920 33.965 1.00 26.45 129 THR F N 1
ATOM 6750 C CA . THR F 1 148 ? 64.084 -21.681 35.004 1.00 26.66 129 THR F CA 1
ATOM 6751 C C . THR F 1 148 ? 63.826 -20.175 35.081 1.00 27.57 129 THR F C 1
ATOM 6752 O O . THR F 1 148 ? 64.532 -19.371 34.470 1.00 27.02 129 THR F O 1
ATOM 6764 N N . ASP F 1 150 ? 61.706 -16.784 37.557 1.00 25.49 131 ASP F N 1
ATOM 6765 C CA . ASP F 1 150 ? 60.911 -16.308 38.637 1.00 24.01 131 ASP F CA 1
ATOM 6766 C C . ASP F 1 150 ? 60.414 -14.872 38.355 1.00 23.54 131 ASP F C 1
ATOM 6767 O O . ASP F 1 150 ? 60.685 -14.323 37.317 1.00 22.23 131 ASP F O 1
ATOM 6772 N N . PHE F 1 151 ? 59.590 -14.353 39.245 1.00 23.46 132 PHE F N 1
ATOM 6773 C CA . PHE F 1 151 ? 59.011 -13.029 39.061 1.00 23.52 132 PHE F CA 1
ATOM 6774 C C . PHE F 1 151 ? 59.755 -11.977 39.882 1.00 23.32 132 PHE F C 1
ATOM 6775 O O . PHE F 1 151 ? 60.170 -12.258 40.971 1.00 22.81 132 PHE F O 1
ATOM 6783 N N . LEU F 1 152 ? 59.858 -10.771 39.355 1.00 22.48 133 LEU F N 1
ATOM 6784 C CA . LEU F 1 152 ? 60.233 -9.588 40.127 1.00 23.19 133 LEU F CA 1
ATOM 6785 C C . LEU F 1 152 ? 58.994 -8.793 40.573 1.00 23.51 133 LEU F C 1
ATOM 6786 O O . LEU F 1 152 ? 58.979 -8.152 41.612 1.00 24.28 133 LEU F O 1
ATOM 6799 N N . PRO F 1 154 ? 54.436 -8.843 40.539 1.00 22.91 135 PRO F N 1
ATOM 6800 C CA . PRO F 1 154 ? 53.283 -9.757 40.346 1.00 23.46 135 PRO F CA 1
ATOM 6801 C C . PRO F 1 154 ? 52.885 -9.845 38.885 1.00 22.43 135 PRO F C 1
ATOM 6802 O O . PRO F 1 154 ? 52.975 -8.855 38.192 1.00 23.28 135 PRO F O 1
ATOM 6806 N N . LEU F 1 155 ? 52.527 -11.041 38.415 1.00 22.24 136 LEU F N 1
ATOM 6807 C CA . LEU F 1 155 ? 52.120 -11.241 37.025 1.00 23.24 136 LEU F CA 1
ATOM 6808 C C . LEU F 1 155 ? 51.002 -10.290 36.600 1.00 23.92 136 LEU F C 1
ATOM 6809 O O . LEU F 1 155 ? 50.037 -10.071 37.334 1.00 23.72 136 LEU F O 1
ATOM 6814 N N A SER F 1 156 ? 51.135 -9.765 35.385 0.50 24.45 137 SER F N 1
ATOM 6815 N N B SER F 1 156 ? 51.163 -9.716 35.420 0.50 24.82 137 SER F N 1
ATOM 6816 C CA A SER F 1 156 ? 50.140 -8.907 34.758 0.50 25.21 137 SER F CA 1
ATOM 6817 C CA B SER F 1 156 ? 50.130 -8.935 34.791 0.50 25.94 137 SER F CA 1
ATOM 6818 C C A SER F 1 156 ? 49.485 -9.676 33.605 0.50 26.07 137 SER F C 1
ATOM 6819 C C B SER F 1 156 ? 49.555 -9.834 33.701 0.50 26.31 137 SER F C 1
ATOM 6820 O O A SER F 1 156 ? 50.060 -9.797 32.535 0.50 25.83 137 SER F O 1
ATOM 6821 O O B SER F 1 156 ? 50.281 -10.267 32.821 0.50 25.48 137 SER F O 1
ATOM 6826 N N . GLY F 1 157 ? 48.281 -10.193 33.821 1.00 27.01 138 GLY F N 1
ATOM 6827 C CA . GLY F 1 157 ? 47.619 -11.065 32.833 1.00 28.07 138 GLY F CA 1
ATOM 6828 C C . GLY F 1 157 ? 47.595 -12.476 33.337 1.00 29.84 138 GLY F C 1
ATOM 6829 O O . GLY F 1 157 ? 47.715 -12.700 34.524 1.00 30.98 138 GLY F O 1
ATOM 6830 N N . THR F 1 158 ? 47.413 -13.444 32.448 1.00 31.34 139 THR F N 1
ATOM 6831 C CA . THR F 1 158 ? 47.412 -14.845 32.830 1.00 33.17 139 THR F CA 1
ATOM 6832 C C . THR F 1 158 ? 48.369 -15.569 31.916 1.00 33.66 139 THR F C 1
ATOM 6833 O O . THR F 1 158 ? 48.682 -15.104 30.819 1.00 33.34 139 THR F O 1
ATOM 6837 N N . LEU F 1 159 ? 48.823 -16.721 32.369 1.00 35.07 140 LEU F N 1
ATOM 6838 C CA . LEU F 1 159 ? 49.709 -17.530 31.570 1.00 37.07 140 LEU F CA 1
ATOM 6839 C C . LEU F 1 159 ? 48.906 -18.741 31.134 1.00 38.86 140 LEU F C 1
ATOM 6840 O O . LEU F 1 159 ? 49.467 -19.790 30.854 1.00 40.04 140 LEU F O 1
ATOM 6845 N N . ASP F 1 160 ? 47.581 -18.555 31.059 1.00 40.95 141 ASP F N 1
ATOM 6846 C CA . ASP F 1 160 ? 46.637 -19.558 30.561 1.00 42.78 141 ASP F CA 1
ATOM 6847 C C . ASP F 1 160 ? 46.952 -19.987 29.130 1.00 43.84 141 ASP F C 1
ATOM 6848 O O . ASP F 1 160 ? 46.872 -21.169 28.811 1.00 44.26 141 ASP F O 1
ATOM 6853 N N . ASN F 1 161 ? 47.302 -19.030 28.270 1.00 45.08 142 ASN F N 1
ATOM 6854 C CA . ASN F 1 161 ? 47.725 -19.339 26.889 1.00 46.26 142 ASN F CA 1
ATOM 6855 C C . ASN F 1 161 ? 49.088 -20.098 26.786 1.00 46.71 142 ASN F C 1
ATOM 6856 O O . ASN F 1 161 ? 49.418 -20.640 25.725 1.00 46.06 142 ASN F O 1
ATOM 6861 N N . ALA F 1 162 ? 49.857 -20.123 27.889 1.00 47.88 143 ALA F N 1
ATOM 6862 C CA . ALA F 1 162 ? 51.073 -20.967 28.025 1.00 48.26 143 ALA F CA 1
ATOM 6863 C C . ALA F 1 162 ? 50.792 -22.304 28.734 1.00 49.55 143 ALA F C 1
ATOM 6864 O O . ALA F 1 162 ? 51.681 -23.147 28.864 1.00 49.64 143 ALA F O 1
ATOM 6866 N N . LYS F 1 163 ? 49.559 -22.503 29.189 1.00 50.94 144 LYS F N 1
ATOM 6867 C CA . LYS F 1 163 ? 49.148 -23.777 29.788 1.00 51.87 144 LYS F CA 1
ATOM 6868 C C . LYS F 1 163 ? 48.224 -24.558 28.829 1.00 52.19 144 LYS F C 1
ATOM 6869 O O . LYS F 1 163 ? 47.750 -24.056 27.788 1.00 52.39 144 LYS F O 1
#

Sequence (825 aa):
FQGQCPIEDRLAIQQDLIAYAHAVDTVSDIDAVLDVFTEDAVFDLSGIGLTPQVGHAGIRREFFTNVFANSSHHAHYLTNFAVTGYEGDTASRAYVIGGVGKDGRAVTVNGRYFFEEVRRTEKGWKATRRYTDFLPLSSGTTLDNAKQCPIEDRLAIQQDLIAYAHAVDTVSDIDAVLDVFTEDAVFDLSGIGLTPQVGHAGIRREFFTNVFANSSHHAHYLTNFAVTGYEGDDTASRAYVIGGVGKDGRAVTVNGRYFFEVRRTEKGWKATRYTDFLPLSSGTLDNAKQCPIEDRLAIQQDLIAYAHAVDTVSDIDAVLDVFTEDAVFDLSGIGLTPQVGHAGIREFFTNVFANSSHHAHYLTNFAVTGYEGDTASRAYVIGGVGKDGRRAVTVNGRYFFEVRRTEKGWKATRYTDFLPLSSGTLDNAKQCPIEDRLAIQQDLIAYAHAVDTVSDIDAVLDVFTEDAVFDLSGIGLTPQVGHAGIREFFTNVFANSSHHAHYLTNFAVTGYEGDTASRAYVIGGVGKDGRAVTVNGRYFFEVRRTEKGWKATRYTDFLPLSSGTLDNAKQCPIEDRLAIQQDLIAYAHAVDTVSDIDAVLDVFTEDAVFDLSGIGLTPQVGHAGIREFFTNVFANSHHAHYLTNFAVTGYEGDDTASSRAYVIGGVGKDGRRAVTVNGRYFFEVRRTEKGWKATRYTDFLPLSSGTLDNAKQCPIEDRLAIQQDLIAYAHAVDTVSDIDAVLDVFTEDAVFDLSGIGLTPQVGHAGIREFFTNVFANSSHHAHYLTNFAVTGYEGDTASRAYVIGGVGKDGRAVTVNGRYFFEVRRTEKGWKATRYTDFLPLSSGTLDNAK

Radius of gyration: 29.65 Å; Cα contacts (8 Å, |Δi|>4): 1871; chains: 6; bounding box: 88×67×55 Å

Nearest PDB structures (foldseek):
  3b8l-assembly2_F  TM=1.006E+00  e=5.785E-26  Novosphingobium aromaticivorans DSM 12444
  7ury-assembly1_A  TM=7.330E-01  e=1.044E-05  Homo sapiens
  5ig5-assembly1_B-2  TM=7.779E-01  e=5.581E-05  Nematostella vectensis
  5ig4-assembly1_F  TM=7.351E-01  e=2.721E-05  Nematostella vectensis
  2w2c-assembly1_B  TM=7.380E-01  e=6.679E-05  Homo sapiens

InterPro domains:
  IPR032710 NTF2-like domain superfamily [SSF54427] (4-134)
  IPR037401 SnoaL-like domain [PF13577] (5-128)

CATH classification: 3.10.450.50

Organism: Novosphingobium aromaticivorans (strain ATCC 700278 / DSM 12444 / CCUG 56034 / CIP 105152 / NBRC 16084 / F199) (NCBI:txid279238)

Foldseek 3Di:
DDADDDPVQLVLVVVLCQCQVCVFVLDNLVSNLVQADQFAWEPACQLPDHIATGSVRSSVLSVQLSVFDGKGWDWAPDDWPADDDFKTKKIWIFIDATPVGWDWTAGGMKIFIWGQDPVGIHGRYIYHGPPIDTDCVSSD/DDDPVQLVLVVVLVQCQVCVQVLDNLVSNLVQADQQAWEEACQVPDHTDTGSVRSSVLSVQLSVFDGKGKDWADDDWPADDDQKTKKTWIFIDATPVGWDWTAGGMKIFIWGQDPVGIHTRYIYHGPPIDTDPPSSD/DDDPVQLVLLVVLCQCQVCVQVLDNLVSNLVQADQQAWEPAVQLPAHIDTGSVRSSVLSVQLSVFDGKGWDWADDDWPADDDQKTKKIWIFIDATPVGWDWTAGAMKIFIWGQDPVGIHTRYIYHGPDIDTDCVSSD/DDDPVQLVQVVVLVQCQVCVFVLDNLVSNLVQADQFAWEPACQVPDHIATGSVRSSVLSVQLSVFDGKGKDWADDDWPADDPFKTKKIWIFIDATPVGWDWTAGAMKIFIWGQDPVGIHTRYIYHGPPIDTDCVSSD/DDDPVQLVLVVVLCQCQVCVQVLDNLVSNLVQADQFAWEPAVQVPDHIAGGSVRSSVLSVQLSVFDGKGKDWADDDWPADDPQKTKKIWIFIDATPVGWDWTAGAMKMFIWGQDPVGIHTRYIYHGPPIDTDCVSSD/DDDPVQLVLVVVLCQCQVCVQVLDNLVSNLVQADQQAKEPAVQVPDHIAGGSVRSSVLSVQLSVFDGKGKDWADDDFPADDPFKTKKTWIFIDATPVGWDWTAGGMWMFIWGQDPVGIHTRYIYHGPPIDTDCVSSD